Protein AF-A0A517RJS3-F1 (afdb_monomer)

Sequence (1041 aa):
MLLTLTANHTPATDLGYLLHKHPDRLQSFDLSFGKAHLFYPEVTEDRCTACLLLDVDPVGMVRGKGRKESFLLDQYVNDRPYVASSFMSVAITQVLRSALNGRCNHRPELVETPLPLTVEINVLPVRGGEEFVRAVFEPLGYTVGIQAYALDELFPEWGESPCYSVRLEATKTVSELLNHLYVLIPVFDNRKHYFVGSDELEKLLAKGAGWLVEHPLKEQISRRYLKFKPSLYRSALARLVEEVQTEDLETEETDEVLEEARQPLVQLARQYHCLPVAIVLNTPEKICQARNQGRPDRAFGPHVVRNQKSQLKRSLKHLRREGFRYVFEMKTSEDVKAAKVERVPLWNDRRAENGPFDIIGDIHGCGDELEALLAQLGYELKTDDEPDPLWGADYFTHPEGRKAVFLGDLVDRGPRSLDVVRIARNMVQQGTGLCVPGNHDMKLLRKLNGKNVNLKHGMAETVAEIDALPADIQQPFCQAMAEFLRGMISHYVLDKGKLVVAHAGMKSELQGRGSGKVREFALYGETTGETDEFGFPVRYNWAAEYRGDAHVVYGHTPVPDPQWLNRTVNIDTGCVFGGRLTALRYPEKQFVSVPASKVYCEYAKPLYTEAGSSAQSVQHQHDDLLDVQDVIGKRIVSTRLQTNITIREENATAALEVMSRFAANPKWLVYLPPTMSPPETSTEAGLLEHPAEAFSYFRSQGIPEVICEEKHMGSRAVIVVCRDQETARKRFGVMEEELGIVYTRTGRRFFNQESLESEFLERLRLALSAADFWNEFQTPWACFDCELMPWSSKAQALLQSQYAAVGAAGNAALPKVVHALAQATERLADDDRAQADDVLARYRSRQTTIEQFVTAYRQYCWPVESLNDLKLAPFHLLATEGRVHIDQNHLWHMQTLERICQQNPELLLATAYQRVNLTDAASTQAGIDWWTELTNQGGEGMVVKPLEWVQRSTQGLVQPAVKCRGKEYLRIIYGPDYDAAENLSRLRSRNVGRKRSLAQREFALGIEGLERFVNREPLRRVHECVFGVLALESEPVDPRL

Structure (mmCIF, N/CA/C/O backbone):
data_AF-A0A517RJS3-F1
#
_entry.id   AF-A0A517RJS3-F1
#
loop_
_atom_site.group_PDB
_atom_site.id
_atom_site.type_symbol
_atom_site.label_atom_id
_atom_site.label_alt_id
_atom_site.label_comp_id
_atom_site.label_asym_id
_atom_site.label_entity_id
_atom_site.label_seq_id
_atom_site.pdbx_PDB_ins_code
_atom_site.Cartn_x
_atom_site.Cartn_y
_atom_site.Cartn_z
_atom_site.occupancy
_atom_site.B_iso_or_equiv
_atom_site.auth_seq_id
_atom_site.auth_comp_id
_atom_site.auth_asym_id
_atom_site.auth_atom_id
_atom_site.pdbx_PDB_model_num
ATOM 1 N N . MET A 1 1 ? -27.158 3.479 32.012 1.00 91.94 1 MET A N 1
ATOM 2 C CA . MET A 1 1 ? -26.887 4.718 32.791 1.00 91.94 1 MET A CA 1
ATOM 3 C C . MET A 1 1 ? -27.872 4.808 33.948 1.00 91.94 1 MET A C 1
ATOM 5 O O . MET A 1 1 ? -29.017 4.430 33.733 1.00 91.94 1 MET A O 1
ATOM 9 N N . LEU A 1 2 ? -27.501 5.363 35.106 1.00 95.00 2 LEU A N 1
ATOM 10 C CA . LEU A 1 2 ? -28.443 5.653 36.201 1.00 95.00 2 LEU A CA 1
ATOM 11 C C . LEU A 1 2 ? -28.378 7.128 36.612 1.00 95.00 2 LEU A C 1
ATOM 13 O O . LEU A 1 2 ? -27.297 7.716 36.651 1.00 95.00 2 LEU A O 1
ATOM 17 N N . LEU A 1 3 ? -29.543 7.681 36.936 1.00 96.69 3 LEU A N 1
ATOM 18 C CA . LEU A 1 3 ? -29.736 8.930 37.665 1.00 96.69 3 LEU A CA 1
ATOM 19 C C . LEU A 1 3 ? -30.631 8.628 38.874 1.00 96.69 3 LEU A C 1
ATOM 21 O O . LEU A 1 3 ? -31.679 8.000 38.704 1.00 96.69 3 LEU A O 1
ATOM 25 N N . THR A 1 4 ? -30.258 9.076 40.069 1.00 97.06 4 THR A N 1
ATOM 26 C CA . THR A 1 4 ? -31.131 9.035 41.253 1.00 97.06 4 THR A CA 1
ATOM 27 C C . THR A 1 4 ? -31.614 10.439 41.613 1.00 97.06 4 THR A C 1
ATOM 29 O O . THR A 1 4 ? -30.939 11.433 41.343 1.00 97.06 4 THR A O 1
ATOM 32 N N . LEU A 1 5 ? -32.801 10.524 42.209 1.00 96.94 5 LEU A N 1
ATOM 33 C CA . LEU A 1 5 ? -33.351 11.733 42.813 1.00 96.94 5 LEU A CA 1
ATOM 34 C C . LEU A 1 5 ? -34.006 11.340 44.137 1.00 96.94 5 LEU A C 1
ATOM 36 O O . LEU A 1 5 ? -34.988 10.600 44.144 1.00 96.94 5 LEU A O 1
ATOM 40 N N . THR A 1 6 ? -33.467 11.842 45.241 1.00 97.06 6 THR A N 1
ATOM 41 C CA . THR A 1 6 ? -33.937 11.587 46.603 1.00 97.06 6 THR A CA 1
ATOM 42 C C . THR A 1 6 ? -34.517 12.862 47.199 1.00 97.06 6 THR A C 1
ATOM 44 O O . THR A 1 6 ? -33.883 13.917 47.156 1.00 97.06 6 THR A O 1
ATOM 47 N N . ALA A 1 7 ? -35.711 12.757 47.777 1.00 95.25 7 ALA A N 1
ATOM 48 C CA . ALA A 1 7 ? -36.295 13.782 48.631 1.00 95.25 7 ALA A CA 1
ATOM 49 C C . ALA A 1 7 ? -36.027 13.434 50.103 1.00 95.25 7 ALA A C 1
ATOM 51 O O . ALA A 1 7 ? -36.250 12.292 50.512 1.00 95.25 7 ALA A O 1
ATOM 52 N N . ASN A 1 8 ? -35.548 14.417 50.871 1.00 90.75 8 ASN A N 1
ATOM 53 C CA . ASN A 1 8 ? -35.205 14.291 52.293 1.00 90.75 8 ASN A CA 1
ATOM 54 C C . ASN A 1 8 ? -36.070 15.245 53.144 1.00 90.75 8 ASN A C 1
ATOM 56 O O . ASN A 1 8 ? -35.556 16.075 53.896 1.00 90.75 8 ASN A O 1
ATOM 60 N N . HIS A 1 9 ? -37.387 15.199 52.946 1.00 89.50 9 HIS A N 1
ATOM 61 C CA . HIS A 1 9 ? -38.387 15.976 53.687 1.00 89.50 9 HIS A CA 1
ATOM 62 C C . HIS A 1 9 ? -39.520 15.052 54.131 1.00 89.50 9 HIS A C 1
ATOM 64 O O . HIS A 1 9 ? -39.696 13.993 53.545 1.00 89.50 9 HIS A O 1
ATOM 70 N N . THR A 1 10 ? -40.328 15.463 55.103 1.00 88.44 10 THR A N 1
ATOM 71 C CA . THR A 1 10 ? -41.462 14.658 55.583 1.00 88.44 10 THR A CA 1
ATOM 72 C C . THR A 1 10 ? -42.786 15.242 55.053 1.00 88.44 10 THR A C 1
ATOM 74 O O . THR A 1 10 ? -43.033 16.428 55.294 1.00 88.44 10 THR A O 1
ATOM 77 N N . PRO A 1 11 ? -43.658 14.484 54.350 1.00 90.88 11 PRO A N 1
ATOM 78 C CA . PRO A 1 11 ? -43.496 13.100 53.904 1.00 90.88 11 PRO A CA 1
ATOM 79 C C . PRO A 1 11 ? -42.773 13.003 52.545 1.00 90.88 11 PRO A C 1
ATOM 81 O O . PRO A 1 11 ? -43.241 13.531 51.533 1.00 90.88 11 PRO A O 1
ATOM 84 N N . ALA A 1 12 ? -41.670 12.257 52.473 1.00 92.62 12 ALA A N 1
ATOM 85 C CA . ALA A 1 12 ? -40.816 12.198 51.281 1.00 92.62 12 ALA A CA 1
ATOM 86 C C . ALA A 1 12 ? -41.513 11.562 50.067 1.00 92.62 12 ALA A C 1
ATOM 88 O O . ALA A 1 12 ? -41.156 11.824 48.915 1.00 92.62 12 ALA A O 1
ATOM 89 N N . THR A 1 13 ? -42.539 10.746 50.321 1.00 91.88 13 THR A N 1
ATOM 90 C CA . THR A 1 13 ? -43.401 10.104 49.316 1.00 91.88 13 THR A CA 1
ATOM 91 C C . THR A 1 13 ? -44.106 11.102 48.388 1.00 91.88 13 THR A C 1
ATOM 93 O O . THR A 1 13 ? -44.485 10.736 47.272 1.00 91.88 13 THR A O 1
ATOM 96 N N . ASP A 1 14 ? -44.181 12.381 48.774 1.00 92.44 14 ASP A N 1
ATOM 97 C CA . ASP A 1 14 ? -44.576 13.510 47.923 1.00 92.44 14 ASP A CA 1
ATOM 98 C C . ASP A 1 14 ? -43.808 13.577 46.586 1.00 92.44 14 ASP A C 1
ATOM 100 O O . ASP A 1 14 ? -44.361 14.008 45.566 1.00 92.44 14 ASP A O 1
ATOM 104 N N . LEU A 1 15 ? -42.571 13.066 46.542 1.00 93.62 15 LEU A N 1
ATOM 105 C CA . LEU A 1 15 ? -41.778 12.930 45.317 1.00 93.62 15 LEU A CA 1
ATOM 106 C C . LEU A 1 15 ? -42.494 12.102 44.229 1.00 93.62 15 LEU A C 1
ATOM 108 O O . LEU A 1 15 ? -42.368 12.407 43.042 1.00 93.62 15 LEU A O 1
ATOM 112 N N . GLY A 1 16 ? -43.280 11.085 44.603 1.00 92.12 16 GLY A N 1
ATOM 113 C CA . GLY A 1 16 ? -44.069 10.281 43.659 1.00 92.12 16 GLY A CA 1
ATOM 114 C C . GLY A 1 16 ? -45.135 11.101 42.925 1.00 92.12 16 GLY A C 1
ATOM 115 O O . GLY A 1 16 ? -45.277 11.013 41.700 1.00 92.12 16 GLY A O 1
ATOM 116 N N . TYR A 1 17 ? -45.828 11.982 43.654 1.00 91.69 17 TYR A N 1
ATOM 117 C CA . TYR A 1 17 ? -46.811 12.899 43.076 1.00 91.69 17 TYR A CA 1
ATOM 118 C C . TYR A 1 17 ? -46.143 13.929 42.158 1.00 91.69 17 TYR A C 1
ATOM 120 O O . TYR A 1 17 ? -46.601 14.126 41.031 1.00 91.69 17 TYR A O 1
ATOM 128 N N . LEU A 1 18 ? -45.024 14.523 42.587 1.00 92.44 18 LEU A N 1
ATOM 129 C CA . LEU A 1 18 ? -44.281 15.511 41.795 1.00 92.44 18 LEU A CA 1
ATOM 130 C C . LEU A 1 18 ? -43.731 14.942 40.478 1.00 92.44 18 LEU A C 1
ATOM 132 O O . LEU A 1 18 ? -43.783 15.620 39.451 1.00 92.44 18 LEU A O 1
ATOM 136 N N . LEU A 1 19 ? -43.259 13.691 40.466 1.00 93.50 19 LEU A N 1
ATOM 137 C CA . LEU A 1 19 ? -42.769 13.026 39.250 1.00 93.50 19 LEU A CA 1
ATOM 138 C C . LEU A 1 19 ? -43.894 12.454 38.359 1.00 93.50 19 LEU A C 1
ATOM 140 O O . LEU A 1 19 ? -43.638 12.115 37.195 1.00 93.50 19 LEU A O 1
ATOM 144 N N . HIS A 1 20 ? -45.133 12.380 38.869 1.00 92.19 20 HIS A N 1
ATOM 145 C CA . HIS A 1 20 ? -46.278 11.647 38.294 1.00 92.19 20 HIS A CA 1
ATOM 146 C C . HIS A 1 20 ? -45.945 10.166 38.095 1.00 92.19 20 HIS A C 1
ATOM 148 O O . HIS A 1 20 ? -46.036 9.654 36.974 1.00 92.19 20 HIS A O 1
ATOM 154 N N . LYS A 1 21 ? -45.447 9.514 39.152 1.00 93.31 21 LYS A N 1
ATOM 155 C CA . LYS A 1 21 ? -44.949 8.130 39.140 1.00 93.31 21 LYS A CA 1
ATOM 156 C C . LYS A 1 21 ? -45.296 7.466 40.467 1.00 93.31 21 LYS A C 1
ATOM 158 O O . LYS A 1 21 ? -44.928 7.963 41.525 1.00 93.31 21 LYS A O 1
ATOM 163 N N . HIS A 1 22 ? -46.007 6.343 40.409 1.00 91.12 22 HIS A N 1
ATOM 164 C CA . HIS A 1 22 ? -46.349 5.597 41.618 1.00 91.12 22 HIS A CA 1
ATOM 165 C C . HIS A 1 22 ? -45.087 4.940 42.209 1.00 91.12 22 HIS A C 1
ATOM 167 O O . HIS A 1 22 ? -44.369 4.298 41.437 1.00 91.12 22 HIS A O 1
ATOM 173 N N . PRO A 1 23 ? -44.808 5.057 43.524 1.00 92.00 23 PRO A N 1
ATOM 174 C CA . PRO A 1 23 ? -43.629 4.438 44.128 1.00 92.00 23 PRO A CA 1
ATOM 175 C C . PRO A 1 23 ? -43.606 2.915 43.968 1.00 92.00 23 PRO A C 1
ATOM 177 O O . PRO A 1 23 ? -42.572 2.333 43.650 1.00 92.00 23 PRO A O 1
ATOM 180 N N . ASP A 1 24 ? -44.755 2.262 44.126 1.00 91.00 24 ASP A N 1
ATOM 181 C CA . ASP A 1 24 ? -44.877 0.793 44.146 1.00 91.00 24 ASP A CA 1
ATOM 182 C C . ASP A 1 24 ? -44.953 0.154 42.752 1.00 91.00 24 ASP A C 1
ATOM 184 O O . ASP A 1 24 ? -45.561 -0.899 42.591 1.00 91.00 24 ASP A O 1
ATOM 188 N N . ARG A 1 25 ? -44.385 0.810 41.730 1.00 92.44 25 ARG A N 1
ATOM 189 C CA . ARG A 1 25 ? -44.420 0.342 40.338 1.00 92.44 25 ARG A CA 1
ATOM 190 C C . ARG A 1 25 ? -43.110 0.574 39.594 1.00 92.44 25 ARG A C 1
ATOM 192 O O . ARG A 1 25 ? -42.531 1.660 39.690 1.00 92.44 25 ARG A O 1
ATOM 199 N N . LEU A 1 26 ? -42.704 -0.394 38.775 1.00 93.81 26 LEU A N 1
ATOM 200 C CA . LEU A 1 26 ? -41.637 -0.250 37.791 1.00 93.81 26 LEU A CA 1
ATOM 201 C C . LEU A 1 26 ? -42.246 0.170 36.452 1.00 93.81 26 LEU A C 1
ATOM 203 O O . LEU A 1 26 ? -42.963 -0.565 35.783 1.00 93.81 26 LEU A O 1
ATOM 207 N N . GLN A 1 27 ? -41.945 1.392 36.032 1.00 94.38 27 GLN A N 1
ATOM 208 C CA . GLN A 1 27 ? -42.547 2.000 34.851 1.00 94.38 27 GLN A CA 1
ATOM 209 C C . GLN A 1 27 ? -41.526 2.051 33.715 1.00 94.38 27 GLN A C 1
ATOM 211 O O . GLN A 1 27 ? -40.498 2.720 33.821 1.00 94.38 27 GLN A O 1
ATOM 216 N N . SER A 1 28 ? -41.815 1.330 32.632 1.00 94.81 28 SER A N 1
ATOM 217 C CA . SER A 1 28 ? -40.938 1.204 31.463 1.00 94.81 28 SER A CA 1
ATOM 218 C C . SER A 1 28 ? -41.443 2.042 30.286 1.00 94.81 28 SER A C 1
ATOM 220 O O . SER A 1 28 ? -42.632 2.029 29.977 1.00 94.81 28 SER A O 1
ATOM 222 N N . PHE A 1 29 ? -40.530 2.734 29.606 1.00 94.75 29 PHE A N 1
ATOM 223 C CA . PHE A 1 29 ? -40.811 3.644 28.495 1.00 94.75 29 PHE A CA 1
ATOM 224 C C . PHE A 1 29 ? -39.851 3.366 27.333 1.00 94.75 29 PHE A C 1
ATOM 226 O O . PHE A 1 29 ? -38.634 3.382 27.520 1.00 94.75 29 PHE A O 1
ATOM 233 N N . ASP A 1 30 ? -40.381 3.133 26.133 1.00 92.06 30 ASP A N 1
ATOM 234 C CA . ASP A 1 30 ? -39.568 2.930 24.930 1.00 92.06 30 ASP A CA 1
ATOM 235 C C . ASP A 1 30 ? -39.005 4.259 24.403 1.00 92.06 30 ASP A C 1
ATOM 237 O O . ASP A 1 30 ? -39.716 5.261 24.306 1.00 92.06 30 ASP A O 1
ATOM 241 N N . LEU A 1 31 ? -37.720 4.260 24.042 1.00 88.50 31 LEU A N 1
ATOM 242 C CA . LEU A 1 31 ? -36.976 5.405 23.516 1.00 88.50 31 LEU A CA 1
ATOM 243 C C . LEU A 1 31 ? -36.395 5.059 22.135 1.00 88.50 31 LEU A C 1
ATOM 245 O O . LEU A 1 31 ? -36.226 3.895 21.781 1.00 88.50 31 LEU A O 1
ATOM 249 N N . SER A 1 32 ? -35.987 6.062 21.354 1.00 82.25 32 SER A N 1
ATOM 250 C CA . SER A 1 32 ? -35.392 5.852 20.018 1.00 82.25 32 SER A CA 1
ATOM 251 C C . SER A 1 32 ? -33.996 5.196 20.015 1.00 82.25 32 SER A C 1
ATOM 253 O O . SER A 1 32 ? -33.394 5.047 18.953 1.00 82.25 32 SER A O 1
ATOM 255 N N . PHE A 1 33 ? -33.473 4.831 21.188 1.00 83.12 33 PHE A N 1
ATOM 256 C CA . PHE A 1 33 ? -32.130 4.284 21.413 1.00 83.12 33 PHE A CA 1
ATOM 257 C C . PHE A 1 33 ? -32.094 3.174 22.487 1.00 83.12 33 PHE A C 1
ATOM 259 O O . PHE A 1 33 ? -31.015 2.781 22.924 1.00 83.12 33 PHE A O 1
ATOM 266 N N . GLY A 1 34 ? -33.251 2.683 22.948 1.00 89.94 34 GLY A N 1
ATOM 267 C CA . GLY A 1 34 ? -33.341 1.727 24.056 1.00 89.94 34 GLY A CA 1
ATOM 268 C C . GLY A 1 34 ? -34.610 1.927 24.884 1.00 89.94 34 GLY A C 1
ATOM 269 O O . GLY A 1 34 ? -35.640 2.329 24.345 1.00 89.94 34 GLY A O 1
ATOM 270 N N . LYS A 1 35 ? -34.540 1.691 26.196 1.00 93.44 35 LYS A N 1
ATOM 271 C CA . LYS A 1 35 ? -35.645 1.918 27.141 1.00 93.44 35 LYS A CA 1
ATOM 272 C C . LYS A 1 35 ? -35.203 2.770 28.330 1.00 93.44 35 LYS A C 1
ATOM 274 O O . LYS A 1 35 ? -34.034 2.774 28.710 1.00 93.44 35 LYS A O 1
ATOM 279 N N . ALA A 1 36 ? -36.153 3.473 28.938 1.00 95.69 36 ALA A N 1
ATOM 280 C CA . ALA A 1 36 ? -36.013 3.997 30.291 1.00 95.69 36 ALA A CA 1
ATOM 281 C C . ALA A 1 36 ? -36.911 3.213 31.248 1.00 95.69 36 ALA A C 1
ATOM 283 O O . ALA A 1 36 ? -38.102 3.052 30.992 1.00 95.69 36 ALA A O 1
ATOM 284 N N . HIS A 1 37 ? -36.344 2.780 32.367 1.00 96.50 37 HIS A N 1
ATOM 285 C CA . HIS A 1 37 ? -37.056 2.198 33.495 1.00 96.50 37 HIS A CA 1
ATOM 286 C C . HIS A 1 37 ? -37.030 3.199 34.647 1.00 96.50 37 HIS A C 1
ATOM 288 O O . HIS A 1 37 ? -35.986 3.788 34.937 1.00 96.50 37 HIS A O 1
ATOM 294 N N . LEU A 1 38 ? -38.168 3.392 35.307 1.00 96.75 38 LEU A N 1
ATOM 295 C CA . LEU A 1 38 ? -38.254 4.209 36.506 1.00 96.75 38 LEU A CA 1
ATOM 296 C C . LEU A 1 38 ? -38.929 3.443 37.640 1.00 96.75 38 LEU A C 1
ATOM 298 O O . LEU A 1 38 ? -40.021 2.904 37.474 1.00 96.75 38 LEU A O 1
ATOM 302 N N . PHE A 1 39 ? -38.246 3.399 38.777 1.00 96.62 39 PHE A N 1
ATOM 303 C CA . PHE A 1 39 ? -38.587 2.608 39.955 1.00 96.62 39 PHE A CA 1
ATOM 304 C C . PHE A 1 39 ? -38.065 3.307 41.218 1.00 96.62 39 PHE A C 1
ATOM 306 O O . PHE A 1 39 ? -37.307 4.275 41.131 1.00 96.62 39 PHE A O 1
ATOM 313 N N . TYR A 1 40 ? -38.452 2.807 42.391 1.00 96.94 40 TYR A N 1
ATOM 314 C CA . TYR A 1 40 ? -38.080 3.387 43.683 1.00 96.94 40 TYR A CA 1
ATOM 315 C C . TYR A 1 40 ? -37.425 2.317 44.576 1.00 96.94 40 TYR A C 1
ATOM 317 O O . TYR A 1 40 ? -38.151 1.446 45.072 1.00 96.94 40 TYR A O 1
ATOM 325 N N . PRO A 1 41 ? -36.090 2.336 44.783 1.00 95.06 41 PRO A N 1
ATOM 326 C CA . PRO A 1 41 ? -35.417 1.415 45.706 1.00 95.06 41 PRO A CA 1
ATOM 327 C C . PRO A 1 41 ? -35.756 1.681 47.177 1.00 95.06 41 PRO A C 1
ATOM 329 O O . PRO A 1 41 ? -35.740 0.765 47.988 1.00 95.06 41 PRO A O 1
ATOM 332 N N . GLU A 1 42 ? -36.077 2.927 47.529 1.00 95.00 42 GLU A N 1
ATOM 333 C CA . GLU A 1 42 ? -36.223 3.373 48.913 1.00 95.00 42 GLU A CA 1
ATOM 334 C C . GLU A 1 42 ? -37.451 4.278 49.036 1.00 95.00 42 GLU A C 1
ATOM 336 O O . GLU A 1 42 ? -37.560 5.298 48.351 1.00 95.00 42 GLU A O 1
ATOM 341 N N . VAL A 1 43 ? -38.392 3.888 49.897 1.00 94.69 43 VAL A N 1
ATOM 342 C CA . VAL A 1 43 ? -39.649 4.606 50.136 1.00 94.69 43 VAL A CA 1
ATOM 343 C C . VAL A 1 43 ? -39.956 4.540 51.630 1.00 94.69 43 VAL A C 1
ATOM 345 O O . VAL A 1 43 ? -40.400 3.512 52.134 1.00 94.69 43 VAL A O 1
ATOM 348 N N . THR A 1 44 ? -39.689 5.634 52.337 1.00 93.62 44 THR A N 1
ATOM 349 C CA . THR A 1 44 ? -39.983 5.819 53.765 1.00 93.62 44 THR A CA 1
ATOM 350 C C . THR A 1 44 ? -40.655 7.179 53.990 1.00 93.62 44 THR A C 1
ATOM 352 O O . THR A 1 44 ? -40.808 7.961 53.049 1.00 93.62 44 THR A O 1
ATOM 355 N N . GLU A 1 45 ? -41.072 7.465 55.224 1.00 91.75 45 GLU A N 1
ATOM 356 C CA . GLU A 1 45 ? -41.726 8.730 55.581 1.00 91.75 45 GLU A CA 1
ATOM 357 C C . GLU A 1 45 ? -40.774 9.938 55.481 1.00 91.75 45 GLU A C 1
ATOM 359 O O . GLU A 1 45 ? -41.165 10.962 54.928 1.00 91.75 45 GLU A O 1
ATOM 364 N N . ASP A 1 46 ? -39.511 9.798 55.895 1.00 92.69 46 ASP A N 1
ATOM 365 C CA . ASP A 1 46 ? -38.521 10.892 55.877 1.00 92.69 46 ASP A CA 1
ATOM 366 C C . ASP A 1 46 ? -37.605 10.895 54.641 1.00 92.69 46 ASP A C 1
ATOM 368 O O . ASP A 1 46 ? -36.913 11.881 54.374 1.00 92.69 46 ASP A O 1
ATOM 372 N N . ARG A 1 47 ? -37.572 9.792 53.879 1.00 95.25 47 ARG A N 1
ATOM 373 C CA . ARG A 1 47 ? -36.702 9.651 52.703 1.00 95.25 47 ARG A CA 1
ATOM 374 C C . ARG A 1 47 ? -37.307 8.779 51.604 1.00 95.25 47 ARG A C 1
ATOM 376 O O . ARG A 1 47 ? -37.701 7.636 51.836 1.00 95.25 47 ARG A O 1
ATOM 383 N N . CYS A 1 48 ? -37.330 9.305 50.382 1.00 96.50 48 CYS A N 1
ATOM 384 C CA . CYS A 1 48 ? -37.852 8.627 49.196 1.00 96.50 48 CYS A CA 1
ATOM 385 C C . CYS A 1 48 ? -36.912 8.854 48.010 1.00 96.50 48 CYS A C 1
ATOM 387 O O . CYS A 1 48 ? -36.629 10.000 47.661 1.00 96.50 48 CYS A O 1
ATOM 389 N N . THR A 1 49 ? -36.450 7.770 47.384 1.00 97.19 49 THR A N 1
ATOM 390 C CA . THR A 1 49 ? -35.502 7.790 46.262 1.00 97.19 49 THR A CA 1
ATOM 391 C C . THR A 1 49 ? -36.170 7.249 45.002 1.00 97.19 49 THR A C 1
ATOM 393 O O . THR A 1 49 ? -36.613 6.103 44.977 1.00 97.19 49 THR A O 1
ATOM 396 N N . ALA A 1 50 ? -36.199 8.057 43.943 1.00 97.19 50 ALA A N 1
ATOM 397 C CA . ALA A 1 50 ? -36.586 7.662 42.593 1.00 97.19 50 ALA A CA 1
ATOM 398 C C . ALA A 1 50 ? -35.338 7.401 41.734 1.00 97.19 50 ALA A C 1
ATOM 400 O O . ALA A 1 50 ? -34.396 8.194 41.734 1.00 97.19 50 ALA A O 1
ATOM 401 N N . CYS A 1 51 ? -35.347 6.326 40.950 1.00 97.12 51 CYS A N 1
ATOM 402 C CA . CYS A 1 51 ? -34.288 5.979 40.005 1.00 97.12 51 CYS A CA 1
ATOM 403 C C . CYS A 1 51 ? -34.784 6.102 38.562 1.00 97.12 51 CYS A C 1
ATOM 405 O O . CYS A 1 51 ? -35.817 5.534 38.221 1.00 97.12 51 CYS A O 1
ATOM 407 N N . LEU A 1 52 ? -34.021 6.780 37.702 1.00 96.88 52 LEU A N 1
ATOM 408 C CA . LEU A 1 52 ? -34.187 6.782 36.248 1.00 96.88 52 LEU A CA 1
ATOM 409 C C . LEU A 1 52 ? -33.021 6.010 35.613 1.00 96.88 52 LEU A C 1
ATOM 411 O O . LEU A 1 52 ? -31.895 6.504 35.517 1.00 96.88 52 LEU A O 1
ATOM 415 N N . LEU A 1 53 ? -33.303 4.778 35.194 1.00 96.62 53 LEU A N 1
ATOM 416 C CA . LEU A 1 53 ? -32.366 3.852 34.563 1.00 96.62 53 LEU A CA 1
ATOM 417 C C . LEU A 1 53 ? -32.564 3.871 33.046 1.00 96.62 53 LEU A C 1
ATOM 419 O O . LEU A 1 53 ? -33.666 3.629 32.564 1.00 96.62 53 LEU A O 1
ATOM 423 N N . LEU A 1 54 ? -31.500 4.133 32.290 1.00 94.06 54 LEU A N 1
ATOM 424 C CA . LEU A 1 54 ? -31.492 4.032 30.828 1.00 94.06 54 LEU A CA 1
ATOM 425 C C . LEU A 1 54 ? -30.764 2.752 30.412 1.00 94.06 54 LEU A C 1
ATOM 427 O O . LEU A 1 54 ? -29.550 2.639 30.630 1.00 94.06 54 LEU A O 1
ATOM 431 N N . ASP A 1 55 ? -31.505 1.848 29.772 1.00 91.38 55 ASP A N 1
ATOM 432 C CA . ASP A 1 55 ? -30.995 0.651 29.103 1.00 91.38 55 ASP A CA 1
ATOM 433 C C . ASP A 1 55 ? -30.869 0.944 27.604 1.00 91.38 55 ASP A C 1
ATOM 435 O O . ASP A 1 55 ? -31.862 1.040 26.882 1.00 91.38 55 ASP A O 1
ATOM 439 N N . VAL A 1 56 ? -29.640 1.202 27.156 1.00 88.44 56 VAL A N 1
ATOM 440 C CA . VAL A 1 56 ? -29.328 1.616 25.779 1.00 88.44 56 VAL A CA 1
ATOM 441 C C . VAL A 1 56 ? -28.961 0.400 24.937 1.00 88.44 56 VAL A C 1
ATOM 443 O O . VAL A 1 56 ? -28.150 -0.421 25.370 1.00 88.44 56 VAL A O 1
ATOM 446 N N . ASP A 1 57 ? -29.498 0.341 23.716 1.00 83.94 57 ASP A N 1
ATOM 447 C CA . ASP A 1 57 ? -29.205 -0.682 22.707 1.00 83.94 57 ASP A CA 1
ATOM 448 C C . ASP A 1 57 ? -28.170 -0.160 21.683 1.00 83.94 57 ASP A C 1
ATOM 450 O O . ASP A 1 57 ? -28.548 0.455 20.675 1.00 83.94 57 ASP A O 1
ATOM 454 N N . PRO A 1 58 ? -26.856 -0.385 21.896 1.00 78.00 58 PRO A N 1
ATOM 455 C CA . PRO A 1 58 ? -25.825 0.101 20.980 1.00 78.00 58 PRO A CA 1
ATOM 456 C C . PRO A 1 58 ? -25.919 -0.557 19.594 1.00 78.00 58 PRO A C 1
ATOM 458 O O . PRO A 1 58 ? -25.712 0.111 18.581 1.00 78.00 58 PRO A O 1
ATOM 461 N N . VAL A 1 59 ? -26.289 -1.840 19.513 1.00 77.44 59 VAL A N 1
ATOM 462 C CA . VAL A 1 59 ? -26.384 -2.571 18.236 1.00 77.44 59 VAL A CA 1
ATOM 463 C C . VAL A 1 59 ? -27.570 -2.070 17.402 1.00 77.44 59 VAL A C 1
ATOM 465 O O . VAL A 1 59 ? -27.456 -1.942 16.180 1.00 77.44 59 VAL A O 1
ATOM 468 N N . GLY A 1 60 ? -28.690 -1.734 18.047 1.00 72.56 60 GLY A N 1
ATOM 469 C CA . GLY A 1 60 ? -29.844 -1.099 17.410 1.00 72.56 60 GLY A CA 1
ATOM 470 C C . GLY A 1 60 ? -29.541 0.313 16.917 1.00 72.56 60 GLY A C 1
ATOM 471 O O . GLY A 1 60 ? -29.863 0.635 15.772 1.00 72.56 60 GLY A O 1
ATOM 472 N N . MET A 1 61 ? -28.850 1.128 17.725 1.00 71.75 61 MET A N 1
ATOM 473 C CA . MET A 1 61 ? -28.443 2.487 17.345 1.00 71.75 61 MET A CA 1
ATOM 474 C C . MET A 1 61 ? -27.641 2.524 16.036 1.00 71.75 61 MET A C 1
ATOM 476 O O . MET A 1 61 ? -27.941 3.338 15.163 1.00 71.75 61 MET A O 1
ATOM 480 N N . VAL A 1 62 ? -26.654 1.636 15.863 1.00 68.19 62 VAL A N 1
ATOM 481 C CA . VAL A 1 62 ? -25.807 1.613 14.650 1.00 68.19 62 VAL A CA 1
ATOM 482 C C . VAL A 1 62 ? -26.563 1.101 13.416 1.00 68.19 62 VAL A C 1
ATOM 484 O O . VAL A 1 62 ? -26.220 1.436 12.283 1.00 68.19 62 VAL A O 1
ATOM 487 N N . ARG A 1 63 ? -27.632 0.319 13.610 1.00 65.56 63 ARG A N 1
ATOM 488 C CA . ARG A 1 63 ? -28.466 -0.237 12.529 1.00 65.56 63 ARG A CA 1
ATOM 489 C C . ARG A 1 63 ? -29.686 0.622 12.165 1.00 65.56 63 ARG A C 1
ATOM 491 O O . ARG A 1 63 ? -30.441 0.251 11.265 1.00 65.56 63 ARG A O 1
ATOM 498 N N . GLY A 1 64 ? -29.886 1.758 12.834 1.00 53.62 64 GLY A N 1
ATOM 499 C CA . GLY A 1 64 ? -31.022 2.656 12.619 1.00 53.62 64 GLY A CA 1
ATOM 500 C C . GLY A 1 64 ? -31.021 3.394 11.269 1.00 53.62 64 GLY A C 1
ATOM 501 O O . GLY A 1 64 ? -29.994 3.583 10.616 1.00 53.62 64 GLY A O 1
ATOM 502 N N . LYS A 1 65 ? -32.200 3.877 10.847 1.00 37.03 65 LYS A N 1
ATOM 503 C CA . LYS A 1 65 ? -32.364 4.699 9.632 1.00 37.03 65 LYS A CA 1
ATOM 504 C C . LYS A 1 65 ? -31.873 6.140 9.853 1.00 37.03 65 LYS A C 1
ATOM 506 O O . LYS A 1 65 ? -32.678 7.044 10.052 1.00 37.03 65 LYS A O 1
ATOM 511 N N . GLY A 1 66 ? -30.559 6.358 9.789 1.00 41.47 66 GLY A N 1
ATOM 512 C CA . GLY A 1 66 ? -29.969 7.694 9.946 1.00 41.47 66 GLY A CA 1
ATOM 513 C C . GLY A 1 66 ? -28.471 7.764 9.646 1.00 41.47 66 GLY A C 1
ATOM 514 O O . GLY A 1 66 ? -27.689 8.099 10.531 1.00 41.47 66 GLY A O 1
ATOM 515 N N . ARG A 1 67 ? -28.044 7.439 8.415 1.00 40.00 67 ARG A N 1
ATOM 516 C CA . ARG A 1 67 ? -26.614 7.455 8.057 1.00 40.00 67 ARG A CA 1
ATOM 517 C C . ARG A 1 67 ? -26.001 8.859 8.153 1.00 40.00 67 ARG A C 1
ATOM 519 O O . ARG A 1 67 ? -26.354 9.756 7.392 1.00 40.00 67 ARG A O 1
ATOM 526 N N . LYS A 1 68 ? -24.937 8.969 8.947 1.00 34.69 68 LYS A N 1
ATOM 527 C CA . LYS A 1 68 ? -23.672 9.510 8.439 1.00 34.69 68 LYS A CA 1
ATOM 528 C C . LYS A 1 68 ? -22.638 8.398 8.471 1.00 34.69 68 LYS A C 1
ATOM 530 O O . LYS A 1 68 ? -22.520 7.703 9.474 1.00 34.69 68 LYS A O 1
ATOM 535 N N . GLU A 1 69 ? -21.915 8.229 7.375 1.00 37.72 69 GLU A N 1
ATOM 536 C CA . GLU A 1 69 ? -20.850 7.237 7.283 1.00 37.72 69 GLU A CA 1
ATOM 537 C C . GLU A 1 69 ? -19.624 7.781 8.025 1.00 37.72 69 GLU A C 1
ATOM 539 O O . GLU A 1 69 ? -19.054 8.805 7.656 1.00 37.72 69 GLU A O 1
ATOM 544 N N . SER A 1 70 ? -19.287 7.126 9.135 1.00 32.47 70 SER A N 1
ATOM 545 C CA . SER A 1 70 ? -18.102 7.375 9.954 1.00 32.47 70 SER A CA 1
ATOM 546 C C . SER A 1 70 ? -17.433 6.028 10.209 1.00 32.47 70 SER A C 1
ATOM 548 O O . SER A 1 70 ? -18.118 5.038 10.464 1.00 32.47 70 SER A O 1
ATOM 550 N N . PHE A 1 71 ? -16.110 5.975 10.106 1.00 39.56 71 PHE A N 1
ATOM 551 C CA . PHE A 1 71 ? -15.339 4.739 9.891 1.00 39.56 71 PHE A CA 1
ATOM 552 C C . PHE A 1 71 ? -15.066 3.918 11.171 1.00 39.56 71 PHE A C 1
ATOM 554 O O . PHE A 1 71 ? -14.245 3.007 11.173 1.00 39.56 71 PHE A O 1
ATOM 561 N N . LEU A 1 72 ? -15.659 4.295 12.303 1.00 54.41 72 LEU A N 1
ATOM 562 C CA . LEU A 1 72 ? -15.035 4.076 13.607 1.00 54.41 72 LEU A CA 1
ATOM 563 C C . LEU A 1 72 ? -15.639 2.923 14.419 1.00 54.41 72 LEU A C 1
ATOM 565 O O . LEU A 1 72 ? -16.855 2.768 14.536 1.00 54.41 72 LEU A O 1
ATOM 569 N N . LEU A 1 73 ? -14.742 2.176 15.074 1.00 52.97 73 LEU A N 1
ATOM 570 C CA . LEU A 1 73 ? -15.045 1.166 16.096 1.00 52.97 73 LEU A CA 1
ATOM 571 C C . LEU A 1 73 ? -15.849 1.749 17.279 1.00 52.97 73 LEU A C 1
ATOM 573 O O . LEU A 1 73 ? -16.579 1.019 17.951 1.00 52.97 73 LEU A O 1
ATOM 577 N N . ASP A 1 74 ? -15.769 3.072 17.485 1.00 55.50 74 ASP A N 1
ATOM 578 C CA . ASP A 1 74 ? -16.512 3.853 18.490 1.00 55.50 74 ASP A CA 1
ATOM 579 C C . ASP A 1 74 ? -18.042 3.705 18.401 1.00 55.50 74 ASP A C 1
ATOM 581 O O . ASP A 1 74 ? -18.759 4.097 19.317 1.00 55.50 74 ASP A O 1
ATOM 585 N N . GLN A 1 75 ? -18.562 3.126 17.320 1.00 65.81 75 GLN A N 1
ATOM 586 C CA . GLN A 1 75 ? -19.979 2.813 17.158 1.00 65.81 75 GLN A CA 1
ATOM 587 C C . GLN A 1 75 ? -20.418 1.573 17.946 1.00 65.81 75 GLN A C 1
ATOM 589 O O . GLN A 1 75 ? -21.544 1.548 18.438 1.00 65.81 75 GLN A O 1
ATOM 594 N N . TYR A 1 76 ? -19.536 0.584 18.117 1.00 69.88 76 TYR A N 1
ATOM 595 C CA . TYR A 1 76 ? -19.843 -0.684 18.794 1.00 69.88 76 TYR A CA 1
ATOM 596 C C . TYR A 1 76 ? -19.194 -0.785 20.177 1.00 69.88 76 TYR A C 1
ATOM 598 O O . TYR A 1 76 ? -19.825 -1.255 21.119 1.00 69.88 76 TYR A O 1
ATOM 606 N N . VAL A 1 77 ? -17.962 -0.289 20.314 1.00 80.88 77 VAL A N 1
ATOM 607 C CA . VAL A 1 77 ? -17.201 -0.300 21.569 1.00 80.88 77 VAL A CA 1
ATOM 608 C C . VAL A 1 77 ? -17.153 1.130 22.099 1.00 80.88 77 VAL A C 1
ATOM 610 O O . VAL A 1 77 ? -16.317 1.926 21.671 1.00 80.88 77 VAL A O 1
ATOM 613 N N . ASN A 1 78 ? -18.102 1.495 22.963 1.00 83.69 78 ASN A N 1
ATOM 614 C CA . ASN A 1 78 ? -18.183 2.833 23.553 1.00 83.69 78 ASN A CA 1
ATOM 615 C C . ASN A 1 78 ? -18.830 2.851 24.943 1.00 83.69 78 ASN A C 1
ATOM 617 O O . ASN A 1 78 ? -19.593 1.971 25.328 1.00 83.69 78 ASN A O 1
ATOM 621 N N . ASP A 1 79 ? -18.487 3.910 25.668 1.00 84.38 79 ASP A N 1
ATOM 622 C CA . ASP A 1 79 ? -18.874 4.271 27.032 1.00 84.38 79 ASP A CA 1
ATOM 623 C C . ASP A 1 79 ? -20.381 4.559 27.203 1.00 84.38 79 ASP A C 1
ATOM 625 O O . ASP A 1 79 ? -20.926 4.458 28.306 1.00 84.38 79 ASP A O 1
ATOM 629 N N . ARG A 1 80 ? -21.074 4.902 26.109 1.00 84.94 80 ARG A N 1
ATOM 630 C CA . ARG A 1 80 ? -22.437 5.465 26.108 1.00 84.94 80 ARG A CA 1
ATOM 631 C C . ARG A 1 80 ? -23.500 4.652 26.856 1.00 84.94 80 ARG A C 1
ATOM 633 O O . ARG A 1 80 ? -24.333 5.305 27.475 1.00 84.94 80 ARG A O 1
ATOM 640 N N . PRO A 1 81 ? -23.545 3.302 26.853 1.00 87.69 81 PRO A N 1
ATOM 641 C CA . PRO A 1 81 ? -24.560 2.567 27.620 1.00 87.69 81 PRO A CA 1
ATOM 642 C C . PRO A 1 81 ? -24.466 2.812 29.134 1.00 87.69 81 PRO A C 1
ATOM 644 O O . PRO A 1 81 ? -25.470 2.755 29.854 1.00 87.69 81 PRO A O 1
ATOM 647 N N . TYR A 1 82 ? -23.263 3.125 29.614 1.00 91.12 82 TYR A N 1
ATOM 648 C CA . TYR A 1 82 ? -22.940 3.272 31.026 1.00 91.12 82 TYR A CA 1
ATOM 649 C C . TYR A 1 82 ? -23.005 4.747 31.457 1.00 91.12 82 TYR A C 1
ATOM 651 O O . TYR A 1 82 ? -23.695 5.059 32.432 1.00 91.12 82 TYR A O 1
ATOM 659 N N . VAL A 1 83 ? -22.396 5.658 30.683 1.00 90.31 83 VAL A N 1
ATOM 660 C CA . VAL A 1 83 ? -22.237 7.082 31.041 1.00 90.31 83 VAL A CA 1
ATOM 661 C C . VAL A 1 83 ? -23.488 7.944 30.806 1.00 90.31 83 VAL A C 1
ATOM 663 O O . VAL A 1 83 ? -24.112 7.923 29.741 1.00 90.31 83 VAL A O 1
ATOM 666 N N . ALA A 1 84 ? -23.824 8.777 31.792 1.00 89.25 84 ALA A N 1
ATOM 667 C CA . ALA A 1 84 ? -24.868 9.792 31.733 1.00 89.25 84 ALA A CA 1
ATOM 668 C C . ALA A 1 84 ? -24.485 10.897 30.735 1.00 89.25 84 ALA A C 1
ATOM 670 O O . ALA A 1 84 ? -23.779 11.853 31.044 1.00 89.25 84 ALA A O 1
ATOM 671 N N . SER A 1 85 ? -24.961 10.730 29.509 1.00 86.44 85 SER A N 1
ATOM 672 C CA . SER A 1 85 ? -24.685 11.589 28.357 1.00 86.44 85 SER A CA 1
ATOM 673 C C . SER A 1 85 ? -25.951 12.331 27.919 1.00 86.44 85 SER A C 1
ATOM 675 O O . SER A 1 85 ? -26.987 12.302 28.588 1.00 86.44 85 SER A O 1
ATOM 677 N N . SER A 1 86 ? -25.912 12.972 26.748 1.00 86.38 86 SER A N 1
ATOM 678 C CA . SER A 1 86 ? -27.068 13.668 26.158 1.00 86.38 86 SER A CA 1
ATOM 679 C C . SER A 1 86 ? -28.345 12.813 25.989 1.00 86.38 86 SER A C 1
ATOM 681 O O . SER A 1 86 ? -29.426 13.375 25.813 1.00 86.38 86 SER A O 1
ATOM 683 N N . PHE A 1 87 ? -28.258 11.481 26.086 1.00 88.38 87 PHE A N 1
ATOM 684 C CA . PHE A 1 87 ? -29.409 10.572 26.186 1.00 88.38 87 PHE A CA 1
ATOM 685 C C . PHE A 1 87 ? -30.233 10.762 27.474 1.00 88.38 87 PHE A C 1
ATOM 687 O O . PHE A 1 87 ? -31.463 10.703 27.423 1.00 88.38 87 PHE A O 1
ATOM 694 N N . MET A 1 88 ? -29.590 11.057 28.611 1.00 92.44 88 MET A N 1
ATOM 695 C CA . MET A 1 88 ? -30.264 11.264 29.900 1.00 92.44 88 MET A CA 1
ATOM 696 C C . MET A 1 88 ? -31.223 12.465 29.841 1.00 92.44 88 MET A C 1
ATOM 698 O O . MET A 1 88 ? -32.380 12.355 30.237 1.00 92.44 88 MET A O 1
ATOM 702 N N . SER A 1 89 ? -30.805 13.579 29.229 1.00 90.50 89 SER A N 1
ATOM 703 C CA . SER A 1 89 ? -31.662 14.753 28.989 1.00 90.50 89 SER A CA 1
ATOM 704 C C . SER A 1 89 ? -32.907 14.433 28.146 1.00 90.50 89 SER A C 1
ATOM 706 O O . SER A 1 89 ? -33.985 14.992 28.378 1.00 90.50 89 SER A O 1
ATOM 708 N N . VAL A 1 90 ? -32.789 13.519 27.175 1.00 89.00 90 VAL A N 1
ATOM 709 C CA . VAL A 1 90 ? -33.933 13.060 26.371 1.00 89.00 90 VAL A CA 1
ATOM 710 C C . VAL A 1 90 ? -34.895 12.239 27.233 1.00 89.00 90 VAL A C 1
ATOM 712 O O . VAL A 1 90 ? -36.093 12.522 27.223 1.00 89.00 90 VAL A O 1
ATOM 715 N N . ALA A 1 91 ? -34.387 11.300 28.037 1.00 91.62 91 ALA A N 1
ATOM 716 C CA . ALA A 1 91 ? -35.209 10.509 28.953 1.00 91.62 91 ALA A CA 1
ATOM 717 C C . ALA A 1 91 ? -35.921 11.378 30.008 1.00 91.62 91 ALA A C 1
ATOM 719 O O . ALA A 1 91 ? -37.127 11.228 30.185 1.00 91.62 91 ALA A O 1
ATOM 720 N N . ILE A 1 92 ? -35.240 12.358 30.619 1.00 93.44 92 ILE A N 1
ATOM 721 C CA . ILE A 1 92 ? -35.856 13.341 31.535 1.00 93.44 92 ILE A CA 1
ATOM 722 C C . ILE A 1 92 ? -37.045 14.052 30.851 1.00 93.44 92 ILE A C 1
ATOM 724 O O . ILE A 1 92 ? -38.126 14.168 31.427 1.00 93.44 92 ILE A O 1
ATOM 728 N N . THR A 1 93 ? -36.892 14.462 29.589 1.00 90.75 93 THR A N 1
ATOM 729 C CA . THR A 1 93 ? -37.922 15.208 28.832 1.00 90.75 93 THR A CA 1
ATOM 730 C C . THR A 1 93 ? -39.096 14.344 28.349 1.00 90.75 93 THR A C 1
ATOM 732 O O . THR A 1 93 ? -40.183 14.859 28.050 1.00 90.75 93 THR A O 1
ATOM 735 N N . GLN A 1 94 ? -38.906 13.028 28.256 1.00 90.69 94 GLN A N 1
ATOM 736 C CA . GLN A 1 94 ? -39.945 12.083 27.842 1.00 90.69 94 GLN A CA 1
ATOM 737 C C . GLN A 1 94 ? -40.663 11.458 29.049 1.00 90.69 94 GLN A C 1
ATOM 739 O O . GLN A 1 94 ? -41.889 11.502 29.096 1.00 90.69 94 GLN A O 1
ATOM 744 N N . VAL A 1 95 ? -39.925 10.981 30.056 1.00 93.38 95 VAL A N 1
ATOM 745 C CA . VAL A 1 95 ? -40.454 10.274 31.240 1.00 93.38 95 VAL A CA 1
ATOM 746 C C . VAL A 1 95 ? -40.947 11.233 32.334 1.00 93.38 95 VAL A C 1
ATOM 748 O O . VAL A 1 95 ? -41.996 11.004 32.943 1.00 93.38 95 VAL A O 1
ATOM 751 N N . LEU A 1 96 ? -40.222 12.332 32.577 1.00 94.06 96 LEU A N 1
ATOM 752 C CA . LEU A 1 96 ? -40.474 13.283 33.674 1.00 94.06 96 LEU A CA 1
ATOM 753 C C . LEU A 1 96 ? -41.057 14.621 33.183 1.00 94.06 96 LEU A C 1
ATOM 755 O O . LEU A 1 96 ? -40.938 15.651 33.845 1.00 94.06 96 LEU A O 1
ATOM 759 N N . ARG A 1 97 ? -41.727 14.614 32.020 1.00 91.94 97 ARG A N 1
ATOM 760 C CA . ARG A 1 97 ? -42.219 15.822 31.333 1.00 91.94 97 ARG A CA 1
ATOM 761 C C . ARG A 1 97 ? -43.111 16.724 32.194 1.00 91.94 97 ARG A C 1
ATOM 763 O O . ARG A 1 97 ? -43.033 17.940 32.043 1.00 91.94 97 ARG A O 1
ATOM 770 N N . SER A 1 98 ? -43.961 16.171 33.060 1.00 91.00 98 SER A N 1
ATOM 771 C CA . SER A 1 98 ? -44.826 16.972 33.943 1.00 91.00 98 SER A CA 1
ATOM 772 C C . SER A 1 98 ? -44.007 17.736 34.989 1.00 91.00 98 SER A C 1
ATOM 774 O O . SER A 1 98 ? -44.173 18.946 35.132 1.00 91.00 98 SER A O 1
ATOM 776 N N . ALA A 1 99 ? -43.063 17.049 35.639 1.00 92.00 99 ALA A N 1
ATOM 777 C CA . ALA A 1 99 ? -42.171 17.616 36.647 1.00 92.00 99 ALA A CA 1
ATOM 778 C C . ALA A 1 99 ? -41.238 18.688 36.055 1.00 92.00 99 ALA A C 1
ATOM 780 O O . ALA A 1 99 ? -41.176 19.804 36.562 1.00 92.00 99 ALA A O 1
ATOM 781 N N . LEU A 1 100 ? -40.604 18.389 34.911 1.00 92.12 100 LEU A N 1
ATOM 782 C CA . LEU A 1 100 ? -39.707 19.286 34.159 1.00 92.12 100 LEU A CA 1
ATOM 783 C C . LEU A 1 100 ? -40.371 20.605 33.706 1.00 92.12 100 LEU A C 1
ATOM 785 O O . LEU A 1 100 ? -39.687 21.554 33.317 1.00 92.12 100 LEU A O 1
ATOM 789 N N . ASN A 1 101 ? -41.704 20.664 33.696 1.00 89.31 101 ASN A N 1
ATOM 790 C CA . ASN A 1 101 ? -42.475 21.839 33.290 1.00 89.31 101 ASN A CA 1
ATOM 791 C C . ASN A 1 101 ? -43.368 22.383 34.417 1.00 89.31 101 ASN A C 1
ATOM 793 O O . ASN A 1 101 ? -44.328 23.091 34.115 1.00 89.31 101 ASN A O 1
ATOM 797 N N . GLY A 1 102 ? -43.079 22.039 35.680 1.00 89.19 102 GLY A N 1
ATOM 798 C CA . GLY A 1 102 ? -43.785 22.561 36.852 1.00 89.19 102 GLY A CA 1
ATOM 799 C C . GLY A 1 102 ? -45.288 22.275 36.839 1.00 89.19 102 GLY A C 1
ATOM 800 O O . GLY A 1 102 ? -46.094 23.200 36.837 1.00 89.19 102 GLY A O 1
ATOM 801 N N . ARG A 1 103 ? -45.694 21.000 36.771 1.00 89.31 103 ARG A N 1
ATOM 802 C CA . ARG A 1 103 ? -47.116 20.609 36.798 1.00 89.31 103 ARG A CA 1
ATOM 803 C C . ARG A 1 103 ? -47.343 19.438 37.740 1.00 89.31 103 ARG A C 1
ATOM 805 O O . ARG A 1 103 ? -46.756 18.382 37.530 1.00 89.31 103 ARG A O 1
ATOM 812 N N . CYS A 1 104 ? -48.254 19.580 38.701 1.00 90.81 104 CYS A N 1
ATOM 813 C CA . CYS A 1 104 ? -48.778 18.496 39.535 1.00 90.81 104 CYS A CA 1
ATOM 814 C C . CYS A 1 104 ? -50.292 18.665 39.701 1.00 90.81 104 CYS A C 1
ATOM 816 O O . CYS A 1 104 ? -50.745 19.726 40.116 1.00 90.81 104 CYS A O 1
ATOM 818 N N . ASN A 1 105 ? -51.071 17.630 39.373 1.00 82.81 105 ASN A N 1
ATOM 819 C CA . ASN A 1 105 ? -52.538 17.693 39.447 1.00 82.81 105 ASN A CA 1
ATOM 820 C C . ASN A 1 105 ? -53.079 17.273 40.823 1.00 82.81 105 ASN A C 1
ATOM 822 O O . ASN A 1 105 ? -54.175 17.674 41.195 1.00 82.81 105 ASN A O 1
ATOM 826 N N . HIS A 1 106 ? -52.332 16.440 41.555 1.00 85.56 106 HIS A N 1
ATOM 827 C CA . HIS A 1 106 ? -52.763 15.864 42.835 1.00 85.56 106 HIS A CA 1
ATOM 828 C C . HIS A 1 106 ? -52.300 16.677 44.050 1.00 85.56 106 HIS A C 1
ATOM 830 O O . HIS A 1 106 ? -52.941 16.623 45.093 1.00 85.56 106 HIS A O 1
ATOM 836 N N . ARG A 1 107 ? -51.177 17.391 43.909 1.00 86.88 107 ARG A N 1
ATOM 837 C CA . ARG A 1 107 ? -50.509 18.199 44.941 1.00 86.88 107 ARG A CA 1
ATOM 838 C C . ARG A 1 107 ? -49.886 19.452 44.288 1.00 86.88 107 ARG A C 1
ATOM 840 O O . ARG A 1 107 ? -48.661 19.519 44.148 1.00 86.88 107 ARG A O 1
ATOM 847 N N . PRO A 1 108 ? -50.698 20.374 43.729 1.00 87.19 108 PRO A N 1
ATOM 848 C CA . PRO A 1 108 ? -50.203 21.551 43.006 1.00 87.19 108 PRO A CA 1
ATOM 849 C C . PRO A 1 108 ? -49.355 22.489 43.879 1.00 87.19 108 PRO A C 1
ATOM 851 O O . PRO A 1 108 ? -48.420 23.102 43.376 1.00 87.19 108 PRO A O 1
ATOM 854 N N . GLU A 1 109 ? -49.622 22.558 45.183 1.00 87.06 109 GLU A N 1
ATOM 855 C CA . GLU A 1 109 ? -48.897 23.381 46.158 1.00 87.06 109 GLU A CA 1
ATOM 856 C C . GLU A 1 109 ? -47.408 23.015 46.285 1.00 87.06 109 GLU A C 1
ATOM 858 O O . GLU A 1 109 ? -46.563 23.864 46.572 1.00 87.06 109 GLU A O 1
ATOM 863 N N . LEU A 1 110 ? -47.058 21.759 45.999 1.00 88.12 110 LEU A N 1
ATOM 864 C CA . LEU A 1 110 ? -45.677 21.285 46.041 1.00 88.12 110 LEU A CA 1
ATOM 865 C C . LEU A 1 110 ? -44.853 21.689 44.809 1.00 88.12 110 LEU A C 1
ATOM 867 O O . LEU A 1 110 ? -43.636 21.536 44.819 1.00 88.12 110 LEU A O 1
ATOM 871 N N . VAL A 1 111 ? -45.485 22.180 43.735 1.00 89.31 111 VAL A N 1
ATOM 872 C CA . VAL A 1 111 ? -44.792 22.524 42.479 1.00 89.31 111 VAL A CA 1
ATOM 873 C C . VAL A 1 111 ? -43.832 23.697 42.667 1.00 89.31 111 VAL A C 1
ATOM 875 O O . VAL A 1 111 ? -42.728 23.679 42.124 1.00 89.31 111 VAL A O 1
ATOM 878 N N . GLU A 1 112 ? -44.262 24.698 43.434 1.00 89.44 112 GLU A N 1
ATOM 879 C CA . GLU A 1 112 ? -43.512 25.928 43.716 1.00 89.44 112 GLU A CA 1
ATOM 880 C C . GLU A 1 112 ? -42.751 25.853 45.053 1.00 89.44 112 GLU A C 1
ATOM 882 O O . GLU A 1 112 ? -42.002 26.765 45.391 1.00 89.44 112 GLU A O 1
ATOM 887 N N . THR A 1 113 ? -42.909 24.758 45.806 1.00 91.56 113 THR A N 1
ATOM 888 C CA . THR A 1 113 ? -42.243 24.540 47.096 1.00 91.56 113 THR A CA 1
ATOM 889 C C . THR A 1 113 ? -40.803 24.042 46.883 1.00 91.56 113 THR A C 1
ATOM 891 O O . THR A 1 113 ? -40.613 22.974 46.292 1.00 91.56 113 THR A O 1
ATOM 894 N N . PRO A 1 114 ? -39.767 24.747 47.380 1.00 92.81 114 PRO A N 1
ATOM 895 C CA . PRO A 1 114 ? -38.398 24.240 47.364 1.00 92.81 114 PRO A CA 1
ATOM 896 C C . PRO A 1 114 ? -38.228 23.089 48.364 1.00 92.81 114 PRO A C 1
ATOM 898 O O . PRO A 1 114 ? -38.510 23.251 49.550 1.00 92.81 114 PRO A O 1
ATOM 901 N N . LEU A 1 115 ? -37.735 21.941 47.899 1.00 93.81 115 LEU A N 1
ATOM 902 C CA . LEU A 1 115 ? -37.498 20.749 48.718 1.00 93.81 115 LEU A CA 1
ATOM 903 C C . LEU A 1 115 ? -35.991 20.472 48.860 1.00 93.81 115 LEU A C 1
ATOM 905 O O . LEU A 1 115 ? -35.244 20.753 47.920 1.00 93.81 115 LEU A O 1
ATOM 909 N N . PRO A 1 116 ? -35.527 19.903 49.990 1.00 95.62 116 PRO A N 1
ATOM 910 C CA . PRO A 1 116 ? -34.164 19.395 50.142 1.00 95.62 116 PRO A CA 1
ATOM 911 C C . PRO A 1 116 ? -33.970 18.134 49.284 1.00 95.62 116 PRO A C 1
ATOM 913 O O . PRO A 1 116 ? -34.362 17.023 49.661 1.00 95.62 116 PRO A O 1
ATOM 916 N N . LEU A 1 117 ? -33.373 18.317 48.106 1.00 96.81 117 LEU A N 1
ATOM 917 C CA . LEU A 1 117 ? -33.200 17.279 47.094 1.00 96.81 117 LEU A CA 1
ATOM 918 C C . LEU A 1 117 ? -31.726 16.871 46.968 1.00 96.81 117 LEU A C 1
ATOM 920 O O . LEU A 1 117 ? -30.841 17.720 46.841 1.00 96.81 117 LEU A O 1
ATOM 924 N N . THR A 1 118 ? -31.485 15.560 46.929 1.00 97.50 118 THR A N 1
ATOM 925 C CA . THR A 1 118 ? -30.195 14.955 46.564 1.00 97.50 118 THR A CA 1
ATOM 926 C C . THR A 1 118 ? -30.328 14.288 45.198 1.00 97.50 118 THR A C 1
ATOM 928 O O . THR A 1 118 ? -31.304 13.591 44.938 1.00 97.50 118 THR A O 1
ATOM 931 N N . VAL A 1 119 ? -29.342 14.465 44.325 1.00 96.81 119 VAL A N 1
ATOM 932 C CA . VAL A 1 119 ? -29.230 13.773 43.032 1.00 96.81 119 VAL A CA 1
ATOM 933 C C . VAL A 1 119 ? -27.904 13.038 42.983 1.00 96.81 119 VAL A C 1
ATOM 935 O O . VAL A 1 119 ? -26.882 13.635 43.310 1.00 96.81 119 VAL A O 1
ATOM 938 N N . GLU A 1 120 ? -27.892 11.795 42.506 1.00 96.56 120 GLU A N 1
ATOM 939 C CA . GLU A 1 120 ? -26.659 11.106 42.119 1.00 96.56 120 GLU A CA 1
ATOM 940 C C . GLU A 1 120 ? -26.662 10.805 40.615 1.00 96.56 120 GLU A C 1
ATOM 942 O O . GLU A 1 120 ? -27.577 10.178 40.075 1.00 96.56 120 GLU A O 1
ATOM 947 N N . ILE A 1 121 ? -25.620 11.271 39.929 1.00 95.25 121 ILE A N 1
ATOM 948 C CA . ILE A 1 121 ? -25.299 10.919 38.549 1.00 95.25 121 ILE A CA 1
ATOM 949 C C . ILE A 1 121 ? -24.153 9.909 38.623 1.00 95.25 121 ILE A C 1
ATOM 951 O O . ILE A 1 121 ? -22.997 10.296 38.795 1.00 95.25 121 ILE A O 1
ATOM 955 N N . ASN A 1 122 ? -24.467 8.614 38.527 1.00 91.62 122 ASN A N 1
ATOM 956 C CA . ASN A 1 122 ? -23.515 7.546 38.864 1.00 91.62 122 ASN A CA 1
ATOM 957 C C . ASN A 1 122 ? -22.212 7.591 38.053 1.00 91.62 122 ASN A C 1
ATOM 959 O O . ASN A 1 122 ? -21.153 7.265 38.583 1.00 91.62 122 ASN A O 1
ATOM 963 N N . VAL A 1 123 ? -22.289 7.948 36.770 1.00 93.75 123 VAL A N 1
ATOM 964 C CA . VAL A 1 123 ? -21.122 8.056 35.886 1.00 93.75 123 VAL A CA 1
ATOM 965 C C . VAL A 1 123 ? -21.361 9.197 34.898 1.00 93.75 123 VAL A C 1
ATOM 967 O O . VAL A 1 123 ? -22.086 9.030 33.921 1.00 93.75 123 VAL A O 1
ATOM 970 N N . LEU A 1 124 ? -20.780 10.364 35.154 1.00 92.94 124 LEU A N 1
ATOM 971 C CA . LEU A 1 124 ? -20.812 11.551 34.300 1.00 92.94 124 LEU A CA 1
ATOM 972 C C . LEU A 1 124 ? -19.445 11.715 33.608 1.00 92.94 124 LEU A C 1
ATOM 974 O O . LEU A 1 124 ? -18.440 11.833 34.310 1.00 92.94 124 LEU A O 1
ATOM 978 N N . PRO A 1 125 ? -19.362 11.756 32.265 1.00 90.62 125 PRO A N 1
ATOM 979 C CA . PRO A 1 125 ? -18.102 11.973 31.562 1.00 90.62 125 PRO A CA 1
ATOM 980 C C . PRO A 1 125 ? -17.816 13.480 31.493 1.00 90.62 125 PRO A C 1
ATOM 982 O O . PRO A 1 125 ? -18.599 14.239 30.921 1.00 90.62 125 PRO A O 1
ATOM 985 N N . VAL A 1 126 ? -16.706 13.939 32.076 1.00 88.19 126 VAL A N 1
ATOM 986 C CA . VAL A 1 126 ? -16.419 15.369 32.274 1.00 88.19 126 VAL A CA 1
ATOM 987 C C . VAL A 1 126 ? -15.164 15.794 31.519 1.00 88.19 126 VAL A C 1
ATOM 989 O O . VAL A 1 126 ? -14.034 15.707 32.001 1.00 88.19 126 VAL A O 1
ATOM 992 N N . ARG A 1 127 ? -15.364 16.368 30.328 1.00 78.62 127 ARG A N 1
ATOM 993 C CA . ARG A 1 127 ? -14.291 17.023 29.563 1.00 78.62 127 ARG A CA 1
ATOM 994 C C . ARG A 1 127 ? -13.954 18.378 30.185 1.00 78.62 127 ARG A C 1
ATOM 996 O O . ARG A 1 127 ? -14.394 19.415 29.684 1.00 78.62 127 ARG A O 1
ATOM 1003 N N . GLY A 1 128 ? -13.223 18.357 31.292 1.00 73.81 128 GLY A N 1
ATOM 1004 C CA . GLY A 1 128 ? -12.850 19.539 32.075 1.00 73.81 128 GLY A CA 1
ATOM 1005 C C . GLY A 1 128 ? -12.347 19.255 33.494 1.00 73.81 128 GLY A C 1
ATOM 1006 O O . GLY A 1 128 ? -12.001 20.208 34.180 1.00 73.81 128 GLY A O 1
ATOM 1007 N N . GLY A 1 129 ? -12.304 17.989 33.929 1.00 84.44 129 GLY A N 1
ATOM 1008 C CA . GLY A 1 129 ? -11.899 17.623 35.289 1.00 84.44 129 GLY A CA 1
ATOM 1009 C C . GLY A 1 129 ? -12.914 18.030 36.363 1.00 84.44 129 GLY A C 1
ATOM 1010 O O . GLY A 1 129 ? -13.981 18.571 36.062 1.00 84.44 129 GLY A O 1
ATOM 1011 N N . GLU A 1 130 ? -12.570 17.769 37.625 1.00 89.38 130 GLU A N 1
ATOM 1012 C CA . GLU A 1 130 ? -13.435 18.033 38.782 1.00 89.38 130 GLU A CA 1
ATOM 1013 C C . GLU A 1 130 ? -13.869 19.508 38.872 1.00 89.38 130 GLU A C 1
ATOM 1015 O O . GLU A 1 130 ? -15.056 19.806 39.030 1.00 89.38 130 GLU A O 1
ATOM 1020 N N . GLU A 1 131 ? -12.923 20.437 38.694 1.00 90.00 131 GLU A N 1
ATOM 1021 C CA . GLU A 1 131 ? -13.148 21.886 38.785 1.00 90.00 131 GLU A CA 1
ATOM 1022 C C . GLU A 1 131 ? -14.265 22.374 37.852 1.00 90.00 131 GLU A C 1
ATOM 1024 O O . GLU A 1 131 ? -15.033 23.268 38.210 1.00 90.00 131 GLU A O 1
ATOM 1029 N N . PHE A 1 132 ? -14.413 21.767 36.668 1.00 91.75 132 PHE A N 1
ATOM 1030 C CA . PHE A 1 132 ? -15.462 22.149 35.724 1.00 91.75 132 PHE A CA 1
ATOM 1031 C C . PHE A 1 132 ? -16.861 21.682 36.158 1.00 91.75 132 PHE A C 1
ATOM 1033 O O . PHE A 1 132 ? -17.845 22.323 35.797 1.00 91.75 132 PHE A O 1
ATOM 1040 N N . VAL A 1 133 ? -16.981 20.612 36.954 1.00 92.38 133 VAL A N 1
ATOM 1041 C CA . VAL A 1 133 ? -18.263 20.226 37.579 1.00 92.38 133 VAL A CA 1
ATOM 1042 C C . VAL A 1 133 ? -18.659 21.268 38.622 1.00 92.38 133 VAL A C 1
ATOM 1044 O O . VAL A 1 133 ? -19.787 21.767 38.609 1.00 92.38 133 VAL A O 1
ATOM 1047 N N . ARG A 1 134 ? -17.700 21.647 39.474 1.00 93.88 134 ARG A N 1
ATOM 1048 C CA . ARG A 1 134 ? -17.862 22.656 40.528 1.00 93.88 134 ARG A CA 1
ATOM 1049 C C . ARG A 1 134 ? -18.276 24.006 39.953 1.00 93.88 134 ARG A C 1
ATOM 1051 O O . ARG A 1 134 ? -19.361 24.493 40.253 1.00 93.88 134 ARG A O 1
ATOM 1058 N N . ALA A 1 135 ? -17.505 24.534 39.004 1.00 93.19 135 ALA A N 1
ATOM 1059 C CA . ALA A 1 135 ? -17.755 25.824 38.358 1.00 93.19 135 ALA A CA 1
ATOM 1060 C C . ALA A 1 135 ? -19.048 25.896 37.507 1.00 93.19 135 ALA A C 1
ATOM 1062 O O . ALA A 1 135 ? -19.405 26.976 37.030 1.00 93.19 135 ALA A O 1
ATOM 1063 N N . VAL A 1 136 ? -19.752 24.775 37.304 1.00 93.62 136 VAL A N 1
ATOM 1064 C CA . VAL A 1 136 ? -21.046 24.704 36.600 1.00 93.62 136 VAL A CA 1
ATOM 1065 C C . VAL A 1 136 ? -22.236 24.502 37.550 1.00 93.62 136 VAL A C 1
ATOM 1067 O O . VAL A 1 136 ? -23.322 24.992 37.253 1.00 93.62 136 VAL A O 1
ATOM 1070 N N . PHE A 1 137 ? -22.067 23.808 38.681 1.00 95.56 137 PHE A N 1
ATOM 1071 C CA . PHE A 1 137 ? -23.165 23.545 39.625 1.00 95.56 137 PHE A CA 1
ATOM 1072 C C . PHE A 1 137 ? -23.129 24.418 40.890 1.00 95.56 137 PHE A C 1
ATOM 1074 O O . PHE A 1 137 ? -24.185 24.842 41.357 1.00 95.56 137 PHE A O 1
ATOM 1081 N N . GLU A 1 138 ? -21.956 24.751 41.428 1.00 94.88 138 GLU A N 1
ATOM 1082 C CA . GLU A 1 138 ? -21.841 25.574 42.643 1.00 94.88 138 GLU A CA 1
ATOM 1083 C C . GLU A 1 138 ? -22.426 26.996 42.453 1.00 94.88 138 GLU A C 1
ATOM 1085 O O . GLU A 1 138 ? -23.181 27.431 43.327 1.00 94.88 138 GLU A O 1
ATOM 1090 N N . PRO A 1 139 ? -22.255 27.693 41.300 1.00 94.50 139 PRO A N 1
ATOM 1091 C CA . PRO A 1 139 ? -22.920 28.980 41.042 1.00 94.50 139 PRO A CA 1
ATOM 1092 C C . PRO A 1 139 ? -24.454 28.917 40.973 1.00 94.50 139 PRO A C 1
ATOM 1094 O O . PRO A 1 139 ? -25.109 29.951 41.070 1.00 94.50 139 PRO A O 1
ATOM 1097 N N . LEU A 1 140 ? -25.039 27.725 40.807 1.00 93.19 140 LEU A N 1
ATOM 1098 C CA . LEU A 1 140 ? -26.490 27.508 40.844 1.00 93.19 140 LEU A CA 1
ATOM 1099 C C . LEU A 1 140 ? -26.999 27.173 42.258 1.00 93.19 140 LEU A C 1
ATOM 1101 O O . LEU A 1 140 ? -28.199 26.948 42.437 1.00 93.19 140 LEU A O 1
ATOM 1105 N N . GLY A 1 141 ? -26.122 27.151 43.266 1.00 92.94 141 GLY A N 1
ATOM 1106 C CA . GLY A 1 141 ? -26.467 26.849 44.655 1.00 92.94 141 GLY A CA 1
ATOM 1107 C C . GLY A 1 141 ? -26.622 25.353 44.938 1.00 92.94 141 GLY A C 1
ATOM 1108 O O . GLY A 1 141 ? -27.544 24.971 45.656 1.00 92.94 141 GLY A O 1
ATOM 1109 N N . TYR A 1 142 ? -25.758 24.518 44.352 1.00 96.69 142 TYR A N 1
ATOM 1110 C CA . TYR A 1 142 ? -25.608 23.106 44.718 1.00 96.69 142 TYR A CA 1
ATOM 1111 C C . TYR A 1 142 ? -24.337 22.883 45.540 1.00 96.69 142 TYR A C 1
ATOM 1113 O O . TYR A 1 142 ? -23.267 23.359 45.166 1.00 96.69 142 TYR A O 1
ATOM 1121 N N . THR A 1 143 ? -24.433 22.071 46.591 1.00 96.62 143 THR A N 1
ATOM 1122 C CA . THR A 1 143 ? -23.273 21.392 47.185 1.00 96.62 143 THR A CA 1
ATOM 1123 C C . THR A 1 143 ? -22.895 20.220 46.282 1.00 96.62 143 THR A C 1
ATOM 1125 O O . THR A 1 143 ? -23.759 19.416 45.923 1.00 96.62 143 THR A O 1
ATOM 1128 N N . VAL A 1 144 ? -21.617 20.119 45.900 1.00 96.81 144 VAL A N 1
ATOM 1129 C CA . VAL A 1 144 ? -21.137 19.155 44.897 1.00 96.81 144 VAL A CA 1
ATOM 1130 C C . VAL A 1 144 ? -20.136 18.174 45.518 1.00 96.81 144 VAL A C 1
ATOM 1132 O O . VAL A 1 144 ? -19.012 18.545 45.867 1.00 96.81 144 VAL A O 1
ATOM 1135 N N . GLY A 1 145 ? -20.540 16.909 45.641 1.00 95.75 145 GLY A N 1
ATOM 1136 C CA . GLY A 1 145 ? -19.680 15.779 46.005 1.00 95.75 145 GLY A CA 1
ATOM 1137 C C . GLY A 1 145 ? -19.270 14.989 44.762 1.00 95.75 145 GLY A C 1
ATOM 1138 O O . GLY A 1 145 ? -20.103 14.747 43.888 1.00 95.75 145 GLY A O 1
ATOM 1139 N N . ILE A 1 146 ? -17.995 14.608 44.653 1.00 94.62 146 ILE A N 1
ATOM 1140 C CA . ILE A 1 146 ? -17.439 13.979 43.447 1.00 94.62 146 ILE A CA 1
ATOM 1141 C C . ILE A 1 146 ? -16.571 12.779 43.839 1.00 94.62 146 ILE A C 1
ATOM 1143 O O . ILE A 1 146 ? -15.802 12.849 44.793 1.00 94.62 146 ILE A O 1
ATOM 1147 N N . GLN A 1 147 ? -16.710 11.681 43.096 1.00 93.94 147 GLN A N 1
ATOM 1148 C CA . GLN A 1 147 ? -15.876 10.482 43.174 1.00 93.94 147 GLN A CA 1
ATOM 1149 C C . GLN A 1 147 ? -15.232 10.239 41.802 1.00 93.94 147 GLN A C 1
ATOM 1151 O O . GLN A 1 147 ? -15.945 10.119 40.803 1.00 93.94 147 GLN A O 1
ATOM 1156 N N . ALA A 1 148 ? -13.901 10.163 41.769 1.00 91.69 148 ALA A N 1
ATOM 1157 C CA . ALA A 1 148 ? -13.118 9.730 40.611 1.00 91.69 148 ALA A CA 1
ATOM 1158 C C . ALA A 1 148 ? -12.944 8.197 40.587 1.00 91.69 148 ALA A C 1
ATOM 1160 O O . ALA A 1 148 ? -13.300 7.508 41.549 1.00 91.69 148 ALA A O 1
ATOM 1161 N N . TYR A 1 149 ? -12.403 7.682 39.484 1.00 91.31 149 TYR A N 1
ATOM 1162 C CA . TYR A 1 149 ? -12.124 6.265 39.259 1.00 91.31 149 TYR A CA 1
ATOM 1163 C C . TYR A 1 149 ? -10.841 6.129 38.433 1.00 91.31 149 TYR A C 1
ATOM 1165 O O . TYR A 1 149 ? -10.721 6.800 37.409 1.00 91.31 149 TYR A O 1
ATOM 1173 N N . ALA A 1 150 ? -9.948 5.204 38.793 1.00 91.19 150 ALA A N 1
ATOM 1174 C CA . ALA A 1 150 ? -8.807 4.845 37.951 1.00 91.19 150 ALA A CA 1
ATOM 1175 C C . ALA A 1 150 ? -9.268 4.367 36.557 1.00 91.19 150 ALA A C 1
ATOM 1177 O O . ALA A 1 150 ? -10.350 3.789 36.412 1.00 91.19 150 ALA A O 1
ATOM 1178 N N . LEU A 1 151 ? -8.456 4.605 35.523 1.00 90.06 151 LEU A N 1
ATOM 1179 C CA . LEU A 1 151 ? -8.772 4.190 34.153 1.00 90.06 151 LEU A CA 1
ATOM 1180 C C . LEU A 1 151 ? -8.612 2.671 33.957 1.00 90.06 151 LEU A C 1
ATOM 1182 O O . LEU A 1 151 ? -9.435 2.058 33.281 1.00 90.06 151 LEU A O 1
ATOM 1186 N N . ASP A 1 152 ? -7.600 2.065 34.581 1.00 91.44 152 ASP A N 1
ATOM 1187 C CA . ASP A 1 152 ? -7.467 0.616 34.757 1.00 91.44 152 ASP A CA 1
ATOM 1188 C C . ASP A 1 152 ? -6.656 0.320 36.038 1.00 91.44 152 ASP A C 1
ATOM 1190 O O . ASP A 1 152 ? -5.593 0.895 36.254 1.00 91.44 152 ASP A O 1
ATOM 1194 N N . GLU A 1 153 ? -7.151 -0.573 36.901 1.00 87.12 153 GLU A N 1
ATOM 1195 C CA . GLU A 1 153 ? -6.523 -0.909 38.194 1.00 87.12 153 GLU A CA 1
ATOM 1196 C C . GLU A 1 153 ? -5.182 -1.661 38.087 1.00 87.12 153 GLU A C 1
ATOM 1198 O O . GLU A 1 153 ? -4.414 -1.660 39.048 1.00 87.12 153 GLU A O 1
ATOM 1203 N N . LEU A 1 154 ? -4.895 -2.314 36.953 1.00 87.38 154 LEU A N 1
ATOM 1204 C CA . LEU A 1 154 ? -3.620 -3.005 36.708 1.00 87.38 154 LEU A CA 1
ATOM 1205 C C . LEU A 1 154 ? -2.593 -2.120 35.990 1.00 87.38 154 LEU A C 1
ATOM 1207 O O . LEU A 1 154 ? -1.413 -2.463 35.977 1.00 87.38 154 LEU A O 1
ATOM 1211 N N . PHE A 1 155 ? -3.033 -0.993 35.425 1.00 87.06 155 PHE A N 1
ATOM 1212 C CA . PHE A 1 155 ? -2.200 -0.036 34.695 1.00 87.06 155 PHE A CA 1
ATOM 1213 C C . PHE A 1 155 ? -2.365 1.381 35.277 1.00 87.06 155 PHE A C 1
ATOM 1215 O O . PHE A 1 155 ? -2.903 2.276 34.615 1.00 87.06 155 PHE A O 1
ATOM 1222 N N . PRO A 1 156 ? -1.947 1.613 36.540 1.00 85.44 156 PRO A N 1
ATOM 1223 C CA . PRO A 1 156 ? -2.116 2.902 37.213 1.00 85.44 156 PRO A CA 1
ATOM 1224 C C . PRO A 1 156 ? -1.378 4.051 36.505 1.00 85.44 156 PRO A C 1
ATOM 1226 O O . PRO A 1 156 ? -1.755 5.213 36.656 1.00 85.44 156 PRO A O 1
ATOM 1229 N N . GLU A 1 157 ? -0.367 3.755 35.685 1.00 85.31 157 GLU A N 1
ATOM 1230 C CA . GLU A 1 157 ? 0.335 4.727 34.846 1.00 85.31 157 GLU A CA 1
ATOM 1231 C C . GLU A 1 157 ? -0.517 5.265 33.679 1.00 85.31 157 GLU A C 1
ATOM 1233 O O . GLU A 1 157 ? -0.129 6.236 33.029 1.00 85.31 157 GLU A O 1
ATOM 1238 N N . TRP A 1 158 ? -1.699 4.687 33.424 1.00 87.44 158 TRP A N 1
ATOM 1239 C CA . TRP A 1 158 ? -2.695 5.237 32.494 1.00 87.44 158 TRP A CA 1
ATOM 1240 C C . TRP A 1 158 ? -3.552 6.347 33.131 1.00 87.44 158 TRP A C 1
ATOM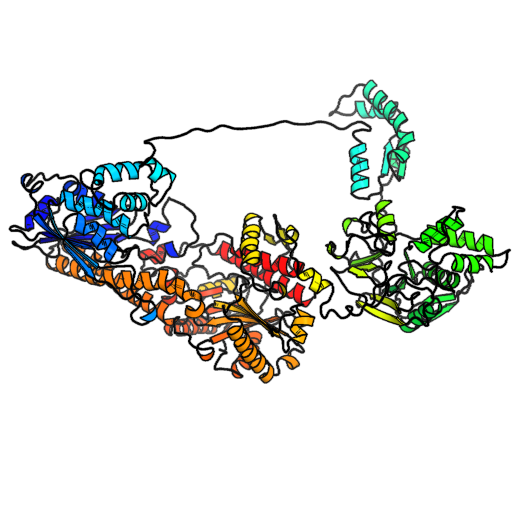 1242 O O . TRP A 1 158 ? -4.227 7.078 32.405 1.00 87.44 158 TRP A O 1
ATOM 1252 N N . GLY A 1 159 ? -3.487 6.514 34.457 1.00 88.81 159 GLY A N 1
ATOM 1253 C CA . GLY A 1 159 ? -4.108 7.612 35.198 1.00 88.81 159 GLY A CA 1
ATOM 1254 C C . GLY A 1 159 ? -5.606 7.452 35.482 1.00 88.81 159 GLY A C 1
ATOM 1255 O O . GLY A 1 159 ? -6.167 6.357 35.463 1.00 88.81 159 GLY A O 1
ATOM 1256 N N . GLU A 1 160 ? -6.256 8.577 35.787 1.00 88.56 160 GLU A N 1
ATOM 1257 C CA . GLU A 1 160 ? -7.676 8.637 36.150 1.00 88.56 160 GLU A CA 1
ATOM 1258 C C . GLU A 1 160 ? -8.605 8.608 34.927 1.00 88.56 160 GLU A C 1
ATOM 1260 O O . GLU A 1 160 ? -8.334 9.196 33.875 1.00 88.56 160 GLU A O 1
ATOM 1265 N N . SER A 1 161 ? -9.762 7.974 35.094 1.00 88.00 161 SER A N 1
ATOM 1266 C CA . SER A 1 161 ? -10.855 7.987 34.129 1.00 88.00 161 SER A CA 1
ATOM 1267 C C . SER A 1 161 ? -11.462 9.393 34.005 1.00 88.00 161 SER A C 1
ATOM 1269 O O . SER A 1 161 ? -11.687 10.064 35.013 1.00 88.00 161 SER A O 1
ATOM 1271 N N . PRO A 1 162 ? -11.851 9.845 32.796 1.00 86.12 162 PRO A N 1
ATOM 1272 C CA . PRO A 1 162 ? -12.577 11.106 32.610 1.00 86.12 162 PRO A CA 1
ATOM 1273 C C . PRO A 1 162 ? -14.043 11.041 33.089 1.00 86.12 162 PRO A C 1
ATOM 1275 O O . PRO A 1 162 ? -14.832 11.937 32.774 1.00 86.12 162 PRO A O 1
ATOM 1278 N N . CYS A 1 163 ? -14.437 9.971 33.785 1.00 90.62 163 CYS A N 1
ATOM 1279 C CA . CYS A 1 163 ? -15.784 9.730 34.280 1.00 90.62 163 CYS A CA 1
ATOM 1280 C C . CYS A 1 163 ? -15.838 9.822 35.807 1.00 90.62 163 CYS A C 1
ATOM 1282 O O . CYS A 1 163 ? -15.008 9.236 36.494 1.00 90.62 163 CYS A O 1
ATOM 1284 N N . TYR A 1 164 ? -16.864 10.492 36.328 1.00 92.50 164 TYR A N 1
ATOM 1285 C CA . TYR A 1 164 ? -17.023 10.766 37.755 1.00 92.50 164 TYR A CA 1
ATOM 1286 C C . TYR A 1 164 ? -18.407 10.357 38.259 1.00 92.50 164 TYR A C 1
ATOM 1288 O O . TYR A 1 164 ? -19.404 10.557 37.565 1.00 92.50 164 TYR A O 1
ATOM 1296 N N . SER A 1 165 ? -18.497 9.867 39.493 1.00 94.62 165 SER A N 1
ATOM 1297 C CA . SER A 1 165 ? -19.762 9.849 40.236 1.00 94.62 165 SER A CA 1
ATOM 1298 C C . SER A 1 165 ? -19.993 11.239 40.821 1.00 94.62 165 SER A C 1
ATOM 1300 O O . SER A 1 165 ? -19.126 11.748 41.530 1.00 94.62 165 SER A O 1
ATOM 1302 N N . VAL A 1 166 ? -21.131 11.868 40.520 1.00 95.88 166 VAL A N 1
ATOM 1303 C CA . VAL A 1 166 ? -21.432 13.244 40.953 1.00 95.88 166 VAL A CA 1
ATOM 1304 C C . VAL A 1 166 ? -22.710 13.270 41.782 1.00 95.88 166 VAL A C 1
ATOM 1306 O O . VAL A 1 166 ? -23.789 12.954 41.283 1.00 95.88 166 VAL A O 1
ATOM 1309 N N . ARG A 1 167 ? -22.581 13.688 43.043 1.00 97.12 167 ARG A N 1
ATOM 1310 C CA . ARG A 1 167 ? -23.675 13.917 43.988 1.00 97.12 167 ARG A CA 1
ATOM 1311 C C . ARG A 1 167 ? -23.931 15.417 44.117 1.00 97.12 167 ARG A C 1
ATOM 1313 O O . ARG A 1 167 ? -23.009 16.178 44.399 1.00 97.12 167 ARG A O 1
ATOM 1320 N N . LEU A 1 168 ? -25.176 15.833 43.912 1.00 97.12 168 LEU A N 1
ATOM 1321 C CA . LEU A 1 168 ? -25.615 17.228 43.975 1.00 97.12 168 LEU A CA 1
ATOM 1322 C C . LEU A 1 168 ? -26.683 17.373 45.057 1.00 97.12 168 LEU A C 1
ATOM 1324 O O . LEU A 1 168 ? -27.667 16.636 45.043 1.00 97.12 168 LEU A O 1
ATOM 1328 N N . GLU A 1 169 ? -26.520 18.334 45.961 1.00 97.19 169 GLU A N 1
ATOM 1329 C CA . GLU A 1 169 ? -27.484 18.611 47.034 1.00 97.19 169 GLU A CA 1
ATOM 1330 C C . GLU A 1 169 ? -27.895 20.082 47.019 1.00 97.19 169 GLU A C 1
ATOM 1332 O O . GLU A 1 169 ? -27.039 20.966 47.012 1.00 97.19 169 GLU A O 1
ATOM 1337 N N . ALA A 1 170 ? -29.202 20.349 46.989 1.00 96.06 170 ALA A N 1
ATOM 1338 C CA . ALA A 1 170 ? -29.747 21.704 47.040 1.00 96.06 170 ALA A CA 1
ATOM 1339 C C . ALA A 1 170 ? -31.205 21.722 47.517 1.00 96.06 170 ALA A C 1
ATOM 1341 O O . ALA A 1 170 ? -31.970 20.794 47.254 1.00 96.06 170 ALA A O 1
ATOM 1342 N N . THR A 1 171 ? -31.616 22.835 48.126 1.00 95.88 171 THR A N 1
ATOM 1343 C CA . THR A 1 171 ? -33.032 23.129 48.385 1.00 95.88 171 THR A CA 1
ATOM 1344 C C . THR A 1 171 ? -33.620 23.874 47.185 1.00 95.88 171 THR A C 1
ATOM 1346 O O . THR A 1 171 ? -33.347 25.062 47.008 1.00 95.88 171 THR A O 1
ATOM 1349 N N . LYS A 1 172 ? -34.375 23.177 46.326 1.00 94.94 172 LYS A N 1
ATOM 1350 C CA . LYS A 1 172 ? -34.945 23.700 45.062 1.00 94.94 172 LYS A CA 1
ATOM 1351 C C . LYS A 1 172 ? -36.270 23.022 44.722 1.00 94.94 172 LYS A C 1
ATOM 1353 O O . LYS A 1 172 ? -36.569 21.951 45.247 1.00 94.94 172 LYS A O 1
ATOM 1358 N N . THR A 1 173 ? -37.058 23.599 43.818 1.00 94.75 173 THR A N 1
ATOM 1359 C CA . THR A 1 173 ? -38.186 22.866 43.226 1.00 94.75 173 THR A CA 1
ATOM 1360 C C . THR A 1 173 ? -37.667 21.726 42.340 1.00 94.75 173 THR A C 1
ATOM 1362 O O . THR A 1 173 ? -36.599 21.813 41.721 1.00 94.75 173 THR A O 1
ATOM 1365 N N . VAL A 1 174 ? -38.456 20.654 42.210 1.00 93.44 174 VAL A N 1
ATOM 1366 C CA . VAL A 1 174 ? -38.144 19.548 41.282 1.00 93.44 174 VAL A CA 1
ATOM 1367 C C . VAL A 1 174 ? -38.075 20.048 39.828 1.00 93.44 174 VAL A C 1
ATOM 1369 O O . VAL A 1 174 ? -37.289 19.532 39.034 1.00 93.44 174 VAL A O 1
ATOM 1372 N N . SER A 1 175 ? -38.845 21.086 39.479 1.00 94.06 175 SER A N 1
ATOM 1373 C CA . SER A 1 175 ? -38.832 21.689 38.142 1.00 94.06 175 SER A CA 1
ATOM 1374 C C . SER A 1 175 ? -37.484 22.342 37.822 1.00 94.06 175 SER A C 1
ATOM 1376 O O . SER A 1 175 ? -36.854 21.970 36.831 1.00 94.06 175 SER A O 1
ATOM 1378 N N . GLU A 1 176 ? -36.993 23.268 38.654 1.00 92.75 176 GLU A N 1
ATOM 1379 C CA . GLU A 1 176 ? -35.688 23.926 38.446 1.00 92.75 176 GLU A CA 1
ATOM 1380 C C . GLU A 1 176 ? -34.563 22.896 38.319 1.00 92.75 176 GLU A C 1
ATOM 1382 O O . GLU A 1 176 ? -33.781 22.927 37.368 1.00 92.75 176 GLU A O 1
ATOM 1387 N N . LEU A 1 177 ? -34.531 21.930 39.242 1.00 95.06 177 LEU A N 1
ATOM 1388 C CA . LEU A 1 177 ? -33.509 20.893 39.293 1.00 95.06 177 LEU A CA 1
ATOM 1389 C C . LEU A 1 177 ? -33.477 20.043 38.015 1.00 95.06 177 LEU A C 1
ATOM 1391 O O . LEU A 1 177 ? -32.402 19.828 37.450 1.00 95.06 177 LEU A O 1
ATOM 1395 N N . LEU A 1 178 ? -34.633 19.603 37.508 1.00 94.81 178 LEU A N 1
ATOM 1396 C CA . LEU A 1 178 ? -34.689 18.834 36.262 1.00 94.81 178 LEU A CA 1
ATOM 1397 C C . LEU A 1 178 ? -34.320 19.685 35.035 1.00 94.81 178 LEU A C 1
ATOM 1399 O O . LEU A 1 178 ? -33.744 19.151 34.086 1.00 94.81 178 LEU A O 1
ATOM 1403 N N . ASN A 1 179 ? -34.595 20.995 35.046 1.00 93.19 179 ASN A N 1
ATOM 1404 C CA . ASN A 1 179 ? -34.190 21.900 33.966 1.00 93.19 179 ASN A CA 1
ATOM 1405 C C . ASN A 1 179 ? -32.671 22.157 33.961 1.00 93.19 179 ASN A C 1
ATOM 1407 O O . ASN A 1 179 ? -32.063 22.112 32.888 1.00 93.19 179 ASN A O 1
ATOM 1411 N N . HIS A 1 180 ? -32.033 22.312 35.129 1.00 94.81 180 HIS A N 1
ATOM 1412 C CA . HIS A 1 180 ? -30.569 22.351 35.233 1.00 94.81 180 HIS A CA 1
ATOM 1413 C C . HIS A 1 180 ? -29.939 21.058 34.691 1.00 94.81 180 HIS A C 1
ATOM 1415 O O . HIS A 1 180 ? -29.099 21.112 33.794 1.00 94.81 180 HIS A O 1
ATOM 1421 N N . LEU A 1 181 ? -30.383 19.883 35.160 1.00 94.06 181 LEU A N 1
ATOM 1422 C CA . LEU A 1 181 ? -29.860 18.590 34.693 1.00 94.06 181 LEU A CA 1
ATOM 1423 C C . LEU A 1 181 ? -30.049 18.396 33.179 1.00 94.06 181 LEU A C 1
ATOM 1425 O O . LEU A 1 181 ? -29.124 17.952 32.494 1.00 94.06 181 LEU A O 1
ATOM 1429 N N . TYR A 1 182 ? -31.211 18.780 32.638 1.00 92.19 182 TYR A N 1
ATOM 1430 C CA . TYR A 1 182 ? -31.502 18.709 31.204 1.00 92.19 182 TYR A CA 1
ATOM 1431 C C . TYR A 1 182 ? -30.480 19.477 30.351 1.00 92.19 182 TYR A C 1
ATOM 1433 O O . TYR A 1 182 ? -29.998 18.936 29.348 1.00 92.19 182 TYR A O 1
ATOM 1441 N N . VAL A 1 183 ? -30.140 20.712 30.742 1.00 90.38 183 VAL A N 1
ATOM 1442 C CA . VAL A 1 183 ? -29.201 21.569 29.999 1.00 90.38 183 VAL A CA 1
ATOM 1443 C C . VAL A 1 183 ? -27.743 21.179 30.250 1.00 90.38 183 VAL A C 1
ATOM 1445 O O . VAL A 1 183 ? -26.944 21.222 29.314 1.00 90.38 183 VAL A O 1
ATOM 1448 N N . LEU A 1 184 ? -27.385 20.790 31.477 1.00 92.94 184 LEU A N 1
ATOM 1449 C CA . LEU A 1 184 ? -25.986 20.678 31.901 1.00 92.94 184 LEU A CA 1
ATOM 1450 C C . LEU A 1 184 ? -25.360 19.298 31.661 1.00 92.94 184 LEU A C 1
ATOM 1452 O O . LEU A 1 184 ? -24.193 19.245 31.283 1.00 92.94 184 LEU A O 1
ATOM 1456 N N . ILE A 1 185 ? -26.098 18.184 31.757 1.00 91.44 185 ILE A N 1
ATOM 1457 C CA . ILE A 1 185 ? -25.533 16.846 31.458 1.00 91.44 185 ILE A CA 1
ATOM 1458 C C . ILE A 1 185 ? -24.876 16.781 30.048 1.00 91.44 185 ILE A C 1
ATOM 1460 O O . ILE A 1 185 ? -23.743 16.308 29.940 1.00 91.44 185 ILE A O 1
ATOM 1464 N N . PRO A 1 186 ? -25.471 17.337 28.966 1.00 87.88 186 PRO A N 1
ATOM 1465 C CA . PRO A 1 186 ? -24.837 17.401 27.642 1.00 87.88 186 PRO A CA 1
ATOM 1466 C C . PRO A 1 186 ? -23.559 18.261 27.552 1.00 87.88 186 PRO A C 1
ATOM 1468 O O . PRO A 1 186 ? -22.805 18.121 26.587 1.00 87.88 186 PRO A O 1
ATOM 1471 N N . VAL A 1 187 ? -23.320 19.170 28.506 1.00 88.62 187 VAL A N 1
ATOM 1472 C CA . VAL A 1 187 ? -22.196 20.131 28.505 1.00 88.62 187 VAL A CA 1
ATOM 1473 C C . VAL A 1 187 ? -20.893 19.481 28.989 1.00 88.62 187 VAL A C 1
ATOM 1475 O O . VAL A 1 187 ? -19.806 19.868 28.546 1.00 88.62 187 VAL A O 1
ATOM 1478 N N . PHE A 1 188 ? -20.987 18.471 29.854 1.00 87.56 188 PHE A N 1
ATOM 1479 C CA . PHE A 1 188 ? -19.833 17.737 30.382 1.00 87.56 188 PHE A CA 1
ATOM 1480 C C . PHE A 1 188 ? -19.252 16.756 29.353 1.00 87.56 188 PHE A C 1
ATOM 1482 O O . PHE A 1 188 ? -18.058 16.820 29.049 1.00 87.56 188 PHE A O 1
ATOM 1489 N N . ASP A 1 189 ? -20.122 15.950 28.739 1.00 74.50 189 ASP A N 1
ATOM 1490 C CA . ASP A 1 189 ? -19.795 14.982 27.683 1.00 74.50 189 ASP A CA 1
ATOM 1491 C C . ASP A 1 189 ? -19.274 15.670 26.404 1.00 74.50 189 ASP A C 1
ATOM 1493 O O . ASP A 1 189 ? -18.328 15.212 25.758 1.00 74.50 189 ASP A O 1
ATOM 1497 N N . ASN A 1 190 ? -19.882 16.805 26.028 1.00 70.50 190 ASN A N 1
ATOM 1498 C CA . ASN A 1 190 ? -19.620 17.541 24.780 1.00 70.50 190 ASN A CA 1
ATOM 1499 C C . ASN A 1 190 ? -19.864 16.707 23.489 1.00 70.50 190 ASN A C 1
ATOM 1501 O O . ASN A 1 190 ? -19.521 17.131 22.382 1.00 70.50 190 ASN A O 1
ATOM 1505 N N . ARG A 1 191 ? -20.495 15.525 23.596 1.00 67.12 191 ARG A N 1
ATOM 1506 C CA . ARG A 1 191 ? -20.886 14.646 22.479 1.00 67.12 191 ARG A CA 1
ATOM 1507 C C . ARG A 1 191 ? -22.416 14.528 22.373 1.00 67.12 191 ARG A C 1
ATOM 1509 O O . ARG A 1 191 ? -23.028 13.545 22.780 1.00 67.12 191 ARG A O 1
ATOM 1516 N N . LYS A 1 192 ? -23.075 15.497 21.726 1.00 64.25 192 LYS A N 1
ATOM 1517 C CA . LYS A 1 192 ? -24.487 15.308 21.325 1.00 64.25 192 LYS A CA 1
ATOM 1518 C C . LYS A 1 192 ? -24.626 14.237 20.235 1.00 64.25 192 LYS A C 1
ATOM 1520 O O . LYS A 1 192 ? -23.899 14.289 19.233 1.00 64.25 192 LYS A O 1
ATOM 1525 N N . HIS A 1 193 ? -25.554 13.302 20.465 1.00 57.78 193 HIS A N 1
ATOM 1526 C CA . HIS A 1 193 ? -25.815 12.109 19.647 1.00 57.78 193 HIS A CA 1
ATOM 1527 C C . HIS A 1 193 ? -26.766 12.349 18.458 1.00 57.78 193 HIS A C 1
ATOM 1529 O O . HIS A 1 193 ? -26.756 11.577 17.505 1.00 57.78 193 HIS A O 1
ATOM 1535 N N . TYR A 1 194 ? -27.552 13.428 18.485 1.00 60.28 194 TYR A N 1
ATOM 1536 C CA . TYR A 1 194 ? -28.399 13.888 17.378 1.00 60.28 194 TYR A CA 1
ATOM 1537 C C . TYR A 1 194 ? -27.776 15.086 16.637 1.00 60.28 194 TYR A C 1
ATOM 1539 O O . TYR A 1 194 ? -26.790 15.689 17.077 1.00 60.28 194 TYR A O 1
ATOM 1547 N N . PHE A 1 195 ? -28.363 15.455 15.495 1.00 56.91 195 PHE A N 1
ATOM 1548 C CA . PHE A 1 195 ? -28.008 16.684 14.787 1.00 56.91 195 PHE A CA 1
ATOM 1549 C C . PHE A 1 195 ? -28.468 17.909 15.586 1.00 56.91 195 PHE A C 1
ATOM 1551 O O . PHE A 1 195 ? -29.655 18.078 15.835 1.00 56.91 195 PHE A O 1
ATOM 1558 N N . VAL A 1 196 ? -27.532 18.787 15.951 1.00 64.12 196 VAL A N 1
ATOM 1559 C CA . VAL A 1 196 ? -27.857 20.100 16.526 1.00 64.12 196 VAL A CA 1
ATOM 1560 C C . VAL A 1 196 ? -28.331 21.021 15.401 1.00 64.12 196 VAL A C 1
ATOM 1562 O O . VAL A 1 196 ? -27.513 21.393 14.554 1.00 64.12 196 VAL A O 1
ATOM 1565 N N . GLY A 1 197 ? -29.624 21.345 15.367 1.00 69.50 197 GLY A N 1
ATOM 1566 C CA . GLY A 1 197 ? -30.236 22.334 14.474 1.00 69.50 197 GLY A CA 1
ATOM 1567 C C . GLY A 1 197 ? -30.572 23.646 15.192 1.00 69.50 197 GLY A C 1
ATOM 1568 O O . GLY A 1 197 ? -30.101 23.895 16.301 1.00 69.50 197 GLY A O 1
ATOM 1569 N N . SER A 1 198 ? -31.395 24.488 14.564 1.00 68.19 198 SER A N 1
ATOM 1570 C CA . SER A 1 198 ? -31.959 25.693 15.198 1.00 68.19 198 SER A CA 1
ATOM 1571 C C . SER A 1 198 ? -33.006 25.366 16.272 1.00 68.19 198 SER A C 1
ATOM 1573 O O . SER A 1 198 ? -33.223 26.157 17.179 1.00 68.19 198 SER A O 1
ATOM 1575 N N . ASP A 1 199 ? -33.605 24.178 16.235 1.00 73.94 199 ASP A N 1
ATOM 1576 C CA . ASP A 1 199 ? -34.515 23.677 17.268 1.00 73.94 199 ASP A CA 1
ATOM 1577 C C . ASP A 1 199 ? -33.816 23.483 18.628 1.00 73.94 199 ASP A C 1
ATOM 1579 O O . ASP A 1 199 ? -34.410 23.697 19.682 1.00 73.94 199 ASP A O 1
ATOM 1583 N N . GLU A 1 200 ? -32.537 23.104 18.620 1.00 80.31 200 GLU A N 1
ATOM 1584 C CA . GLU A 1 200 ? -31.710 22.995 19.827 1.00 80.31 200 GLU A CA 1
ATOM 1585 C C . GLU A 1 200 ? -31.350 24.360 20.428 1.00 80.31 200 GLU A C 1
ATOM 1587 O O . GLU A 1 200 ? -31.135 24.447 21.636 1.00 80.31 200 GLU A O 1
ATOM 1592 N N . LEU A 1 201 ? -31.319 25.425 19.621 1.00 78.88 201 LEU A N 1
ATOM 1593 C CA . LEU A 1 201 ? -31.168 26.791 20.124 1.00 78.88 201 LEU A CA 1
ATOM 1594 C C . LEU A 1 201 ? -32.425 27.224 20.891 1.00 78.88 201 LEU A C 1
ATOM 1596 O O . LEU A 1 201 ? -32.313 27.652 22.037 1.00 78.88 201 LEU A O 1
ATOM 1600 N N . GLU A 1 202 ? -33.615 27.012 20.325 1.00 78.00 202 GLU A N 1
ATOM 1601 C CA . GLU A 1 202 ? -34.883 27.302 21.014 1.00 78.00 202 GLU A CA 1
ATOM 1602 C C . GLU A 1 202 ? -35.008 26.528 22.338 1.00 78.00 202 GLU A C 1
ATOM 1604 O O . GLU A 1 202 ? -35.399 27.089 23.361 1.00 78.00 202 GLU A O 1
ATOM 1609 N N . LYS A 1 203 ? -34.601 25.249 22.367 1.00 83.31 203 LYS A N 1
ATOM 1610 C CA . LYS A 1 203 ? -34.570 24.442 23.604 1.00 83.31 203 LYS A CA 1
ATOM 1611 C C . LYS A 1 203 ? -33.578 24.986 24.637 1.00 83.31 203 LYS A C 1
ATOM 1613 O O . LYS A 1 203 ? -33.903 24.991 25.825 1.00 83.31 203 LYS A O 1
ATOM 1618 N N . LEU A 1 204 ? -32.403 25.459 24.211 1.00 85.25 204 LEU A N 1
ATOM 1619 C CA . LEU A 1 204 ? -31.425 26.088 25.103 1.00 85.25 204 LEU A CA 1
ATOM 1620 C C . LEU A 1 204 ? -31.970 27.387 25.705 1.00 85.25 204 LEU A C 1
ATOM 1622 O O . LEU A 1 204 ? -31.843 27.590 26.908 1.00 85.25 204 LEU A O 1
ATOM 1626 N N . LEU A 1 205 ? -32.607 28.238 24.900 1.00 81.25 205 LEU A N 1
ATOM 1627 C CA . LEU A 1 205 ? -33.207 29.488 25.372 1.00 81.25 205 LEU A CA 1
ATOM 1628 C C . LEU A 1 205 ? -34.382 29.214 26.323 1.00 81.25 205 LEU A C 1
ATOM 1630 O O . LEU A 1 205 ? -34.430 29.770 27.417 1.00 81.25 205 LEU A O 1
ATOM 1634 N N . ALA A 1 206 ? -35.280 28.291 25.966 1.00 83.19 206 ALA A N 1
ATOM 1635 C CA . ALA A 1 206 ? -36.457 27.958 26.767 1.00 83.19 206 ALA A CA 1
ATOM 1636 C C . ALA A 1 206 ? -36.136 27.246 28.095 1.00 83.19 206 ALA A C 1
ATOM 1638 O O . ALA A 1 206 ? -36.894 27.392 29.053 1.00 83.19 206 ALA A O 1
ATOM 1639 N N . LYS A 1 207 ? -35.046 26.465 28.174 1.00 85.06 207 LYS A N 1
ATOM 1640 C CA . LYS A 1 207 ? -34.637 25.748 29.403 1.00 85.06 207 LYS A CA 1
ATOM 1641 C C . LYS A 1 207 ? -33.464 26.383 30.156 1.00 85.06 207 LYS A C 1
ATOM 1643 O O . LYS A 1 207 ? -33.247 26.064 31.323 1.00 85.06 207 LYS A O 1
ATOM 1648 N N . GLY A 1 208 ? -32.755 27.314 29.521 1.00 84.06 208 GLY A N 1
ATOM 1649 C CA . GLY A 1 208 ? -31.816 28.246 30.146 1.00 84.06 208 GLY A CA 1
ATOM 1650 C C . GLY A 1 208 ? -32.475 29.519 30.696 1.00 84.06 208 GLY A C 1
ATOM 1651 O O . GLY A 1 208 ? -31.823 30.286 31.403 1.00 84.06 208 GLY A O 1
ATOM 1652 N N . ALA A 1 209 ? -33.750 29.768 30.379 1.00 80.19 209 ALA A N 1
ATOM 1653 C CA . ALA A 1 209 ? -34.500 30.922 30.869 1.00 80.19 209 ALA A CA 1
ATOM 1654 C C . ALA A 1 209 ? -34.427 31.046 32.404 1.00 80.19 209 ALA A C 1
ATOM 1656 O O . ALA A 1 209 ? -34.545 30.059 33.126 1.00 80.19 209 ALA A O 1
ATOM 1657 N N . GLY A 1 210 ? -34.219 32.271 32.892 1.00 77.88 210 GLY A N 1
ATOM 1658 C CA . GLY A 1 210 ? -34.125 32.580 34.323 1.00 77.88 210 GLY A CA 1
ATOM 1659 C C . GLY A 1 210 ? -32.763 32.330 34.985 1.00 77.88 210 GLY A C 1
ATOM 1660 O O . GLY A 1 210 ? -32.565 32.833 36.081 1.00 77.88 210 GLY A O 1
ATOM 1661 N N . TRP A 1 211 ? -31.815 31.620 34.353 1.00 88.12 211 TRP A N 1
ATOM 1662 C CA . TRP A 1 211 ? -30.498 31.352 34.967 1.00 88.12 211 TRP A CA 1
ATOM 1663 C C . TRP A 1 211 ? -29.305 31.446 34.001 1.00 88.12 211 TRP A C 1
ATOM 1665 O O . TRP A 1 211 ? -28.257 31.986 34.354 1.00 88.12 211 TRP A O 1
ATOM 1675 N N . LEU A 1 212 ? -29.436 30.978 32.755 1.00 86.44 212 LEU A N 1
ATOM 1676 C CA . LEU A 1 212 ? -28.311 30.883 31.814 1.00 86.44 212 LEU A CA 1
ATOM 1677 C C . LEU A 1 212 ? -27.779 32.254 31.371 1.00 86.44 212 LEU A C 1
ATOM 1679 O O . LEU A 1 212 ? -26.611 32.370 31.021 1.00 86.44 212 LEU A O 1
ATOM 1683 N N . VAL A 1 213 ? -28.602 33.305 31.397 1.00 83.56 213 VAL A N 1
ATOM 1684 C CA . VAL A 1 213 ? -28.171 34.674 31.052 1.00 83.56 213 VAL A CA 1
ATOM 1685 C C . VAL A 1 213 ? -27.266 35.274 32.135 1.00 83.56 213 VAL A C 1
ATOM 1687 O O . VAL A 1 213 ? -26.405 36.101 31.823 1.00 83.56 213 VAL A O 1
ATOM 1690 N N . GLU A 1 214 ? -27.418 34.834 33.383 1.00 82.62 214 GLU A N 1
ATOM 1691 C CA . GLU A 1 214 ? -26.687 35.336 34.554 1.00 82.62 214 GLU A CA 1
ATOM 1692 C C . GLU A 1 214 ? -25.503 34.433 34.929 1.00 82.62 214 GLU A C 1
ATOM 1694 O O . GLU A 1 214 ? -24.507 34.916 35.466 1.00 82.62 214 GLU A O 1
ATOM 1699 N N . HIS A 1 215 ? -25.557 33.145 34.569 1.00 91.19 215 HIS A N 1
ATOM 1700 C CA . HIS A 1 215 ? -24.508 32.172 34.866 1.00 91.19 215 HIS A CA 1
ATOM 1701 C C . HIS A 1 215 ? -23.121 32.614 34.340 1.00 91.19 215 HIS A C 1
ATOM 1703 O O . HIS A 1 215 ? -22.988 32.920 33.148 1.00 91.19 215 HIS A O 1
ATOM 1709 N N . PRO A 1 216 ? -22.047 32.580 35.157 1.00 89.00 216 PRO A N 1
ATOM 1710 C CA . PRO A 1 216 ? -20.731 33.096 34.759 1.00 89.00 216 PRO A CA 1
ATOM 1711 C C . PRO A 1 216 ? -20.158 32.387 33.522 1.00 89.00 216 PRO A C 1
ATOM 1713 O O . PRO A 1 216 ? -19.581 33.024 32.645 1.00 89.00 216 PRO A O 1
ATOM 1716 N N . LEU A 1 217 ? -20.388 31.076 33.392 1.00 91.06 217 LEU A N 1
ATOM 1717 C CA . LEU A 1 217 ? -19.916 30.269 32.256 1.00 91.06 217 LEU A CA 1
ATOM 1718 C C . LEU A 1 217 ? -20.881 30.223 31.052 1.00 91.06 217 LEU A C 1
ATOM 1720 O O . LEU A 1 217 ? -20.783 29.312 30.228 1.00 91.06 217 LEU A O 1
ATOM 1724 N N . LYS A 1 218 ? -21.830 31.163 30.921 1.00 86.25 218 LYS A N 1
ATOM 1725 C CA . LYS A 1 218 ? -22.907 31.114 29.906 1.00 86.25 218 LYS A CA 1
ATOM 1726 C C . LYS A 1 218 ? -22.446 30.902 28.468 1.00 86.25 218 LYS A C 1
ATOM 1728 O O . LYS A 1 218 ? -23.052 30.117 27.737 1.00 86.25 218 LYS A O 1
ATOM 1733 N N . GLU A 1 219 ? -21.343 31.529 28.065 1.00 83.25 219 GLU A N 1
ATOM 1734 C CA . GLU A 1 219 ? -20.759 31.306 26.742 1.00 83.25 219 GLU A CA 1
ATOM 1735 C C . GLU A 1 219 ? -20.201 29.887 26.580 1.00 83.25 219 GLU A C 1
ATOM 1737 O O . GLU A 1 219 ? -20.408 29.257 25.546 1.00 83.25 219 GLU A O 1
ATOM 1742 N N . GLN A 1 220 ? -19.508 29.361 27.591 1.00 85.25 220 GLN A N 1
ATOM 1743 C CA . GLN A 1 220 ? -18.908 28.027 27.556 1.00 85.25 220 GLN A CA 1
ATOM 1744 C C . GLN A 1 220 ? -19.984 26.931 27.562 1.00 85.25 220 GLN A C 1
ATOM 1746 O O . GLN A 1 220 ? -19.883 25.975 26.790 1.00 85.25 220 GLN A O 1
ATOM 1751 N N . ILE A 1 221 ? -21.040 27.112 28.364 1.00 88.25 221 ILE A N 1
ATOM 1752 C CA . ILE A 1 221 ? -22.241 26.267 28.381 1.00 88.25 221 ILE A CA 1
ATOM 1753 C C . ILE A 1 221 ? -22.908 26.282 27.002 1.00 88.25 221 ILE A C 1
ATOM 1755 O O . ILE A 1 221 ? -23.102 25.221 26.411 1.00 88.25 221 ILE A O 1
ATOM 1759 N N . SER A 1 222 ? -23.176 27.464 26.439 1.00 84.31 222 SER A N 1
ATOM 1760 C CA . SER A 1 222 ? -23.854 27.599 25.141 1.00 84.31 222 SER A CA 1
ATOM 1761 C C . SER A 1 222 ? -23.028 27.024 23.983 1.00 84.31 222 SER A C 1
ATOM 1763 O O . SER A 1 222 ? -23.550 26.261 23.170 1.00 84.31 222 SER A O 1
ATOM 1765 N N . ARG A 1 223 ? -21.715 27.305 23.934 1.00 82.69 223 ARG A N 1
ATOM 1766 C CA . ARG A 1 223 ? -20.790 26.756 22.922 1.00 82.69 223 ARG A CA 1
ATOM 1767 C C . ARG A 1 223 ? -20.735 25.220 22.974 1.00 82.69 223 ARG A C 1
ATOM 1769 O O . ARG A 1 223 ? -20.771 24.586 21.920 1.00 82.69 223 ARG A O 1
ATOM 1776 N N . ARG A 1 224 ? -20.701 24.614 24.171 1.00 85.25 224 ARG A N 1
ATOM 1777 C CA . ARG A 1 224 ? -20.726 23.147 24.365 1.00 85.25 224 ARG A CA 1
ATOM 1778 C C . ARG A 1 224 ? -22.092 22.540 24.032 1.00 85.25 224 ARG A C 1
ATOM 1780 O O . ARG A 1 224 ? -22.160 21.592 23.251 1.00 85.25 224 ARG A O 1
ATOM 1787 N N . TYR A 1 225 ? -23.188 23.118 24.527 1.00 83.69 225 TYR A N 1
ATOM 1788 C CA . TYR A 1 225 ? -24.551 22.647 24.241 1.00 83.69 225 TYR A CA 1
ATOM 1789 C C . TYR A 1 225 ? -24.888 22.700 22.741 1.00 83.69 225 TYR A C 1
ATOM 1791 O O . TYR A 1 225 ? -25.582 21.816 22.237 1.00 83.69 225 TYR A O 1
ATOM 1799 N N . LEU A 1 226 ? -24.355 23.680 22.002 1.00 81.62 226 LEU A N 1
ATOM 1800 C CA . LEU A 1 226 ? -24.505 23.802 20.545 1.00 81.62 226 LEU A CA 1
ATOM 1801 C C . LEU A 1 226 ? -23.364 23.134 19.741 1.00 81.62 226 LEU A C 1
ATOM 1803 O O . LEU A 1 226 ? -23.251 23.333 18.529 1.00 81.62 226 LEU A O 1
ATOM 1807 N N . LYS A 1 227 ? -22.534 22.301 20.394 1.00 76.38 227 LYS A N 1
ATOM 1808 C CA . LYS A 1 227 ? -21.469 21.478 19.783 1.00 76.38 227 LYS A CA 1
ATOM 1809 C C . LYS A 1 227 ? -20.504 22.289 18.900 1.00 76.38 227 LYS A C 1
ATOM 1811 O O . LYS A 1 227 ? -20.144 21.858 17.807 1.00 76.38 227 LYS A O 1
ATOM 1816 N N . PHE A 1 228 ? -20.118 23.481 19.362 1.00 60.69 228 PHE A N 1
ATOM 1817 C CA . PHE A 1 228 ? -19.139 24.396 18.752 1.00 60.69 228 PHE A CA 1
ATOM 1818 C C . PHE A 1 228 ? -19.411 24.850 17.302 1.00 60.69 228 PHE A C 1
ATOM 1820 O O . PHE A 1 228 ? -18.590 25.578 16.748 1.00 60.69 228 PHE A O 1
ATOM 1827 N N . LYS A 1 229 ? -20.548 24.490 16.683 1.00 67.50 229 LYS A N 1
ATOM 1828 C CA . LYS A 1 229 ? -20.898 24.871 15.302 1.00 67.50 229 LYS A CA 1
ATOM 1829 C C . LYS A 1 229 ? -20.827 26.398 15.133 1.00 67.50 229 LYS A C 1
ATOM 1831 O O . LYS A 1 229 ? -21.698 27.071 15.689 1.00 67.50 229 LYS A O 1
ATOM 1836 N N . PRO A 1 230 ? -19.872 26.958 14.358 1.00 63.00 230 PRO A N 1
ATOM 1837 C CA . PRO A 1 230 ? -19.679 28.403 14.309 1.00 63.00 230 PRO A CA 1
ATOM 1838 C C . PRO A 1 230 ? -20.920 29.135 13.822 1.00 63.00 230 PRO A C 1
ATOM 1840 O O . PRO A 1 230 ? -21.321 30.093 14.461 1.00 63.00 230 PRO A O 1
ATOM 1843 N N . SER A 1 231 ? -21.585 28.641 12.775 1.00 65.25 231 SER A N 1
ATOM 1844 C CA . SER A 1 231 ? -22.835 29.236 12.301 1.00 65.25 231 SER A CA 1
ATOM 1845 C C . SER A 1 231 ? -23.962 29.159 13.327 1.00 65.25 231 SER A C 1
ATOM 1847 O O . SER A 1 231 ? -24.643 30.151 13.480 1.00 65.25 231 SER A O 1
ATOM 1849 N N . LEU A 1 232 ? -24.154 28.063 14.077 1.00 64.62 232 LEU A N 1
ATOM 1850 C CA . LEU A 1 232 ? -25.261 27.986 15.047 1.00 64.62 232 LEU A CA 1
ATOM 1851 C C . LEU A 1 232 ? -24.993 28.735 16.352 1.00 64.62 232 LEU A C 1
ATOM 1853 O O . LEU A 1 232 ? -25.897 29.404 16.833 1.00 64.62 232 LEU A O 1
ATOM 1857 N N . TYR A 1 233 ? -23.780 28.702 16.913 1.00 65.75 233 TYR A N 1
ATOM 1858 C CA . TYR A 1 233 ? -23.497 29.522 18.099 1.00 65.75 233 TYR A CA 1
ATOM 1859 C C . TYR A 1 233 ? -23.329 31.011 17.727 1.00 65.75 233 TYR A C 1
ATOM 1861 O O . TYR A 1 233 ? -23.675 31.870 18.528 1.00 65.75 233 TYR A O 1
ATOM 1869 N N . ARG A 1 234 ? -22.925 31.337 16.486 1.00 61.31 234 ARG A N 1
ATOM 1870 C CA . ARG A 1 234 ? -23.075 32.683 15.895 1.00 61.31 234 ARG A CA 1
ATOM 1871 C C . ARG A 1 234 ? -24.454 32.933 15.263 1.00 61.31 234 ARG A C 1
ATOM 1873 O O . ARG A 1 234 ? -24.649 34.007 14.736 1.00 61.31 234 ARG A O 1
ATOM 1880 N N . SER A 1 235 ? -25.421 32.026 15.365 1.00 57.22 235 SER A N 1
ATOM 1881 C CA . SER A 1 235 ? -26.860 32.253 15.094 1.00 57.22 235 SER A CA 1
ATOM 1882 C C . SER A 1 235 ? -27.652 32.222 16.424 1.00 57.22 235 SER A C 1
ATOM 1884 O O . SER A 1 235 ? -28.865 32.380 16.469 1.00 57.22 235 SER A O 1
ATOM 1886 N N . ALA A 1 236 ? -26.914 32.082 17.534 1.00 56.16 236 ALA A N 1
ATOM 1887 C CA . ALA A 1 236 ? -27.286 32.389 18.911 1.00 56.16 236 ALA A CA 1
ATOM 1888 C C . ALA A 1 236 ? -26.568 33.657 19.440 1.00 56.16 236 ALA A C 1
ATOM 1890 O O . ALA A 1 236 ? -26.705 33.987 20.615 1.00 56.16 236 ALA A O 1
ATOM 1891 N N . LEU A 1 237 ? -25.762 34.330 18.600 1.00 57.75 237 LEU A N 1
ATOM 1892 C CA . LEU A 1 237 ? -24.963 35.529 18.931 1.00 57.75 237 LEU A CA 1
ATOM 1893 C C . LEU A 1 237 ? -24.949 36.571 17.792 1.00 57.75 237 LEU A C 1
ATOM 1895 O O . LEU A 1 237 ? -25.019 37.763 18.063 1.00 57.75 237 LEU A O 1
ATOM 1899 N N . ALA A 1 238 ? -24.904 36.139 16.527 1.00 48.44 238 ALA A N 1
ATOM 1900 C CA . ALA A 1 238 ? -25.686 36.753 15.449 1.00 48.44 238 ALA A CA 1
ATOM 1901 C C . ALA A 1 238 ? -26.966 35.898 15.247 1.00 48.44 238 ALA A C 1
ATOM 1903 O O . ALA A 1 238 ? -27.424 35.294 16.217 1.00 48.44 238 ALA A O 1
ATOM 1904 N N . ARG A 1 239 ? -27.641 35.941 14.089 1.00 51.22 239 ARG A N 1
ATOM 1905 C CA . ARG A 1 239 ? -29.126 35.916 13.912 1.00 51.22 239 ARG A CA 1
ATOM 1906 C C . ARG A 1 239 ? -29.888 36.997 14.676 1.00 51.22 239 ARG A C 1
ATOM 1908 O O . ARG A 1 239 ? -30.850 37.552 14.160 1.00 51.22 239 ARG A O 1
ATOM 1915 N N . LEU A 1 240 ? -29.304 37.447 15.780 1.00 53.66 240 LEU A N 1
ATOM 1916 C CA . LEU A 1 240 ? -29.109 38.875 15.999 1.00 53.66 240 LEU A CA 1
ATOM 1917 C C . LEU A 1 240 ? -28.526 39.631 14.737 1.00 53.66 240 LEU A C 1
ATOM 1919 O O . LEU A 1 240 ? -28.639 40.850 14.732 1.00 53.66 240 LEU A O 1
ATOM 1923 N N . VAL A 1 241 ? -27.977 38.962 13.674 1.00 41.34 241 VAL A N 1
ATOM 1924 C CA . VAL A 1 241 ? -27.643 39.428 12.266 1.00 41.34 241 VAL A CA 1
ATOM 1925 C C . VAL A 1 241 ? -27.460 38.234 11.251 1.00 41.34 241 VAL A C 1
ATOM 1927 O O . VAL A 1 241 ? -27.028 37.186 11.717 1.00 41.34 241 VAL A O 1
ATOM 1930 N N . GLU A 1 242 ? -27.696 38.329 9.913 1.00 38.38 242 GLU A N 1
ATOM 1931 C CA . GLU A 1 242 ? -27.426 37.255 8.875 1.00 38.38 242 GLU A CA 1
ATOM 1932 C C . GLU A 1 242 ? -27.297 37.770 7.376 1.00 38.38 242 GLU A C 1
ATOM 1934 O O . GLU A 1 242 ? -27.330 38.983 7.183 1.00 38.38 242 GLU A O 1
ATOM 1939 N N . GLU A 1 243 ? -27.087 36.911 6.332 1.00 49.28 243 GLU A N 1
ATOM 1940 C CA . GLU A 1 243 ? -26.416 37.222 5.001 1.00 49.28 243 GLU A CA 1
ATOM 1941 C C . GLU A 1 243 ? -26.971 36.516 3.674 1.00 49.28 243 GLU A C 1
ATOM 1943 O O . GLU A 1 243 ? -28.044 35.921 3.753 1.00 49.28 243 GLU A O 1
ATOM 1948 N N . VAL A 1 244 ? -26.330 36.601 2.450 1.00 44.97 244 VAL A N 1
ATOM 1949 C CA . VAL A 1 244 ? -26.889 36.289 1.045 1.00 44.97 244 VAL A CA 1
ATOM 1950 C C . VAL A 1 244 ? -25.885 35.664 -0.050 1.00 44.97 244 VAL A C 1
ATOM 1952 O O . VAL A 1 244 ? -24.709 35.539 0.273 1.00 44.97 244 VAL A O 1
ATOM 1955 N N . GLN A 1 245 ? -26.286 35.250 -1.311 1.00 42.38 245 GLN A N 1
ATOM 1956 C CA . GLN A 1 245 ? -25.534 34.484 -2.418 1.00 42.38 245 GLN A CA 1
ATOM 1957 C C . GLN A 1 245 ? -25.910 34.723 -3.966 1.00 42.38 245 GLN A C 1
ATOM 1959 O O . GLN A 1 245 ? -26.919 35.387 -4.194 1.00 42.38 245 GLN A O 1
ATOM 1964 N N . THR A 1 246 ? -25.176 34.162 -5.006 1.00 45.00 246 THR A N 1
ATOM 1965 C CA . THR A 1 246 ? -25.373 34.205 -6.545 1.00 45.00 246 THR A CA 1
ATOM 1966 C C . THR A 1 246 ? -24.622 33.116 -7.458 1.00 45.00 246 THR A C 1
ATOM 1968 O O . THR A 1 246 ? -23.743 32.479 -6.889 1.00 45.00 246 THR A O 1
ATOM 1971 N N . GLU A 1 247 ? -24.853 32.939 -8.820 1.00 42.47 247 GLU A N 1
ATOM 1972 C CA . GLU A 1 247 ? -24.301 31.838 -9.765 1.00 42.47 247 GLU A CA 1
ATOM 1973 C C . GLU A 1 247 ? -24.312 31.989 -11.390 1.00 42.47 247 GLU A C 1
ATOM 1975 O O . GLU A 1 247 ? -25.217 32.651 -11.893 1.00 42.47 247 GLU A O 1
ATOM 1980 N N . ASP A 1 248 ? -23.331 31.384 -12.163 1.00 41.00 248 ASP A N 1
ATOM 1981 C CA . ASP A 1 248 ? -23.132 30.525 -13.456 1.00 41.00 248 ASP A CA 1
ATOM 1982 C C . ASP A 1 248 ? -23.486 30.621 -15.053 1.00 41.00 248 ASP A C 1
ATOM 1984 O O . ASP A 1 248 ? -24.554 31.091 -15.431 1.00 41.00 248 ASP A O 1
ATOM 1988 N N . LEU A 1 249 ? -22.564 30.054 -15.950 1.00 42.34 249 LEU A N 1
ATOM 1989 C CA . LEU A 1 249 ? -22.478 29.248 -17.305 1.00 42.34 249 LEU A CA 1
ATOM 1990 C C . LEU A 1 249 ? -23.147 29.595 -18.748 1.00 42.34 249 LEU A C 1
ATOM 1992 O O . LEU A 1 249 ? -23.956 30.514 -18.752 1.00 42.34 249 LEU A O 1
ATOM 1996 N N . GLU A 1 250 ? -22.969 29.043 -20.034 1.00 42.47 250 GLU A N 1
ATOM 1997 C CA . GLU A 1 250 ? -22.131 28.055 -20.910 1.00 42.47 250 GLU A CA 1
ATOM 1998 C C . GLU A 1 250 ? -22.299 28.113 -22.541 1.00 42.47 250 GLU A C 1
ATOM 2000 O O . GLU A 1 250 ? -23.142 28.901 -22.970 1.00 42.47 250 GLU A O 1
ATOM 2005 N N . THR A 1 251 ? -21.588 27.335 -23.469 1.00 44.81 251 THR A N 1
ATOM 2006 C CA . THR A 1 251 ? -21.684 27.297 -25.039 1.00 44.81 251 THR A CA 1
ATOM 2007 C C . THR A 1 251 ? -21.071 26.080 -25.933 1.00 44.81 251 THR A C 1
ATOM 2009 O O . THR A 1 251 ? -20.414 25.230 -25.346 1.00 44.81 251 THR A O 1
ATOM 2012 N N . GLU A 1 252 ? -21.229 25.964 -27.321 1.00 39.75 252 GLU A N 1
ATOM 2013 C CA . GLU A 1 252 ? -20.938 24.771 -28.290 1.00 39.75 252 GLU A CA 1
ATOM 2014 C C . GLU A 1 252 ? -20.330 24.969 -29.794 1.00 39.75 252 GLU A C 1
ATOM 2016 O O . GLU A 1 252 ? -19.998 26.102 -30.139 1.00 39.75 252 GLU A O 1
ATOM 2021 N N . GLU A 1 253 ? -20.173 23.921 -30.708 1.00 36.69 253 GLU A N 1
ATOM 2022 C CA . GLU A 1 253 ? -19.342 23.842 -32.019 1.00 36.69 253 GLU A CA 1
ATOM 2023 C C . GLU A 1 253 ? -19.841 23.022 -33.339 1.00 36.69 253 GLU A C 1
ATOM 2025 O O . GLU A 1 253 ? -21.041 22.784 -33.450 1.00 36.69 253 GLU A O 1
ATOM 2030 N N . THR A 1 254 ? -19.017 22.651 -34.402 1.00 35.72 254 THR A N 1
ATOM 2031 C CA . THR A 1 254 ? -19.433 22.166 -35.818 1.00 35.72 254 THR A CA 1
ATOM 2032 C C . THR A 1 254 ? -18.615 21.061 -36.662 1.00 35.72 254 THR A C 1
ATOM 2034 O O . THR A 1 254 ? -18.155 20.093 -36.070 1.00 35.72 254 THR A O 1
ATOM 2037 N N . ASP A 1 255 ? -18.534 21.085 -38.039 1.00 45.88 255 ASP A N 1
ATOM 2038 C CA . ASP A 1 255 ? -18.551 19.916 -39.026 1.00 45.88 255 ASP A CA 1
ATOM 2039 C C . ASP A 1 255 ? -17.388 19.742 -40.092 1.00 45.88 255 ASP A C 1
ATOM 2041 O O . ASP A 1 255 ? -16.647 20.672 -40.411 1.00 45.88 255 ASP A O 1
ATOM 2045 N N . GLU A 1 256 ? -17.260 18.549 -40.719 1.00 52.22 256 GLU A N 1
ATOM 2046 C CA . GLU A 1 256 ? -16.215 18.125 -41.695 1.00 52.22 256 GLU A CA 1
ATOM 2047 C C . GLU A 1 256 ? -16.608 18.164 -43.206 1.00 52.22 256 GLU A C 1
ATOM 2049 O O . GLU A 1 256 ? -17.450 17.384 -43.650 1.00 52.22 256 GLU A O 1
ATOM 2054 N N . VAL A 1 257 ? -15.846 18.882 -44.063 1.00 55.75 257 VAL A N 1
ATOM 2055 C CA . VAL A 1 257 ? -15.721 18.580 -45.529 1.00 55.75 257 VAL A CA 1
ATOM 2056 C C . VAL A 1 257 ? -14.358 18.954 -46.168 1.00 55.75 257 VAL A C 1
ATOM 2058 O O . VAL A 1 257 ? -13.882 18.274 -47.082 1.00 55.75 257 VAL A O 1
ATOM 2061 N N . LEU A 1 258 ? -13.770 20.094 -45.791 1.00 67.44 258 LEU A N 1
ATOM 2062 C CA . LEU A 1 258 ? -12.858 20.894 -46.633 1.00 67.44 258 LEU A CA 1
ATOM 2063 C C . LEU A 1 258 ? -11.350 20.556 -46.478 1.00 67.44 258 LEU A C 1
ATOM 2065 O O . LEU A 1 258 ? -10.989 19.468 -46.033 1.00 67.44 258 LEU A O 1
ATOM 2069 N N . GLU A 1 259 ? -10.431 21.447 -46.893 1.00 72.38 259 GLU A N 1
ATOM 2070 C CA . GLU A 1 259 ? -9.014 21.333 -46.478 1.00 72.38 259 GLU A CA 1
ATOM 2071 C C . GLU A 1 259 ? -8.894 21.529 -44.968 1.00 72.38 259 GLU A C 1
ATOM 2073 O O . GLU A 1 259 ? -8.234 20.728 -44.316 1.00 72.38 259 GLU A O 1
ATOM 2078 N N . GLU A 1 260 ? -9.670 22.459 -44.415 1.00 75.12 260 GLU A N 1
ATOM 2079 C CA . GLU A 1 260 ? -9.875 22.680 -42.985 1.00 75.12 260 GLU A CA 1
ATOM 2080 C C . GLU A 1 260 ? -10.342 21.413 -42.238 1.00 75.12 260 GLU A C 1
ATOM 2082 O O . GLU A 1 260 ? -10.047 21.275 -41.059 1.00 75.12 260 GLU A O 1
ATOM 2087 N N . ALA A 1 261 ? -11.000 20.454 -42.910 1.00 77.25 261 ALA A N 1
ATOM 2088 C CA . ALA A 1 261 ? -11.418 19.171 -42.318 1.00 77.25 261 ALA A CA 1
ATOM 2089 C C . ALA A 1 261 ? -10.387 18.038 -42.498 1.00 77.25 261 ALA A C 1
ATOM 2091 O O . ALA A 1 261 ? -10.186 17.212 -41.610 1.00 77.25 261 ALA A O 1
ATOM 2092 N N . ARG A 1 262 ? -9.637 18.026 -43.611 1.00 86.75 262 ARG A N 1
ATOM 2093 C CA . ARG A 1 262 ? -8.485 17.110 -43.761 1.00 86.75 262 ARG A CA 1
ATOM 2094 C C . ARG A 1 262 ? -7.290 17.536 -42.910 1.00 86.75 262 ARG A C 1
ATOM 2096 O O . ARG A 1 262 ? -6.447 16.697 -42.591 1.00 86.75 262 ARG A O 1
ATOM 2103 N N . GLN A 1 263 ? -7.203 18.815 -42.554 1.00 83.69 263 GLN A N 1
ATOM 2104 C CA . GLN A 1 263 ? -6.167 19.378 -41.700 1.00 83.69 263 GLN A CA 1
ATOM 2105 C C . GLN A 1 263 ? -6.097 18.654 -40.340 1.00 83.69 263 GLN A C 1
ATOM 2107 O O . GLN A 1 263 ? -5.006 18.164 -40.048 1.00 83.69 263 GLN A O 1
ATOM 2112 N N . PRO A 1 264 ? -7.198 18.450 -39.584 1.00 86.50 264 PRO A N 1
ATOM 2113 C CA . PRO A 1 264 ? -7.261 17.541 -38.441 1.00 86.50 264 PRO A CA 1
ATOM 2114 C C . PRO A 1 264 ? -6.647 16.161 -38.697 1.00 86.50 264 PRO A C 1
ATOM 2116 O O . PRO A 1 264 ? -5.777 15.740 -37.944 1.00 86.50 264 PRO A O 1
ATOM 2119 N N . LEU A 1 265 ? -6.999 15.471 -39.788 1.00 86.56 265 LEU A N 1
ATOM 2120 C CA . LEU A 1 265 ? -6.462 14.133 -40.096 1.00 86.56 265 LEU A CA 1
ATOM 2121 C C . LEU A 1 265 ? -4.948 14.144 -40.383 1.00 86.56 265 LEU A C 1
ATOM 2123 O O . LEU A 1 265 ? -4.222 13.219 -40.009 1.00 86.56 265 LEU A O 1
ATOM 2127 N N . VAL A 1 266 ? -4.447 15.196 -41.033 1.00 87.62 266 VAL A N 1
ATOM 2128 C CA . VAL A 1 266 ? -3.013 15.379 -41.301 1.00 87.62 266 VAL A CA 1
ATOM 2129 C C . VAL A 1 266 ? -2.261 15.814 -40.037 1.00 87.62 266 VAL A C 1
ATOM 2131 O O . VAL A 1 266 ? -1.142 15.354 -39.813 1.00 87.62 266 VAL A O 1
ATOM 2134 N N . GLN A 1 267 ? -2.859 16.652 -39.189 1.00 87.12 267 GLN A N 1
ATOM 2135 C CA . GLN A 1 267 ? -2.332 17.022 -37.874 1.00 87.12 267 GLN A CA 1
ATOM 2136 C C . GLN A 1 267 ? -2.259 15.796 -36.957 1.00 87.12 267 GLN A C 1
ATOM 2138 O O . GLN A 1 267 ? -1.197 15.542 -36.402 1.00 87.12 267 GLN A O 1
ATOM 2143 N N . LEU A 1 268 ? -3.308 14.971 -36.908 1.00 88.38 268 LEU A N 1
ATOM 2144 C CA . LEU A 1 268 ? -3.363 13.693 -36.193 1.00 88.38 268 LEU A CA 1
ATOM 2145 C C . LEU A 1 268 ? -2.248 12.740 -36.658 1.00 88.38 268 LEU A C 1
ATOM 2147 O O . LEU A 1 268 ? -1.519 12.168 -35.849 1.00 88.38 268 LEU A O 1
ATOM 2151 N N . ALA A 1 269 ? -2.043 12.609 -37.973 1.00 88.19 269 ALA A N 1
ATOM 2152 C CA . ALA A 1 269 ? -0.955 11.794 -38.512 1.00 88.19 269 ALA A CA 1
ATOM 2153 C C . ALA A 1 269 ? 0.440 12.346 -38.154 1.00 88.19 269 ALA A C 1
ATOM 2155 O O . ALA A 1 269 ? 1.351 11.564 -37.877 1.00 88.19 269 ALA A O 1
ATOM 2156 N N . ARG A 1 270 ? 0.610 13.678 -38.116 1.00 87.31 270 ARG A N 1
ATOM 2157 C CA . ARG A 1 270 ? 1.849 14.332 -37.657 1.00 87.31 270 ARG A CA 1
ATOM 2158 C C . ARG A 1 270 ? 2.071 14.137 -36.154 1.00 87.31 270 ARG A C 1
ATOM 2160 O O . ARG A 1 270 ? 3.198 13.827 -35.784 1.00 87.31 270 ARG A O 1
ATOM 2167 N N . GLN A 1 271 ? 1.024 14.261 -35.335 1.00 86.75 271 GLN A N 1
ATOM 2168 C CA . GLN A 1 271 ? 1.008 14.086 -33.876 1.00 86.75 271 GLN A CA 1
ATOM 2169 C C . GLN A 1 271 ? 1.416 12.663 -33.475 1.00 86.75 271 GLN A C 1
ATOM 2171 O O . GLN A 1 271 ? 2.338 12.489 -32.692 1.00 86.75 271 GLN A O 1
ATOM 2176 N N . TYR A 1 272 ? 0.807 11.639 -34.080 1.00 89.06 272 TYR A N 1
ATOM 2177 C CA . TYR A 1 272 ? 1.133 10.228 -33.816 1.00 89.06 272 TYR A CA 1
ATOM 2178 C C . TYR A 1 272 ? 2.284 9.676 -34.679 1.00 89.06 272 TYR A C 1
ATOM 2180 O O . TYR A 1 272 ? 2.499 8.462 -34.731 1.00 89.06 272 TYR A O 1
ATOM 2188 N N . HIS A 1 273 ? 3.007 10.559 -35.380 1.00 91.56 273 HIS A N 1
ATOM 2189 C CA . HIS A 1 273 ? 4.155 10.255 -36.246 1.00 91.56 273 HIS A CA 1
ATOM 2190 C C . HIS A 1 273 ? 3.938 9.078 -37.219 1.00 91.56 273 HIS A C 1
ATOM 2192 O O . HIS A 1 273 ? 4.836 8.275 -37.494 1.00 91.56 273 HIS A O 1
ATOM 2198 N N . CYS A 1 274 ? 2.724 8.995 -37.755 1.00 88.94 274 CYS A N 1
ATOM 2199 C CA . CYS A 1 274 ? 2.325 8.046 -38.784 1.00 88.94 274 CYS A CA 1
ATOM 2200 C C . CYS A 1 274 ? 2.629 8.603 -40.184 1.00 88.94 274 CYS A C 1
ATOM 2202 O O . CYS A 1 274 ? 2.724 9.813 -40.384 1.00 88.94 274 CYS A O 1
ATOM 2204 N N . LEU A 1 275 ? 2.714 7.721 -41.183 1.00 88.88 275 LEU A N 1
ATOM 2205 C CA . LEU A 1 275 ? 2.808 8.104 -42.595 1.00 88.88 275 LEU A CA 1
ATOM 2206 C C . LEU A 1 275 ? 1.397 8.118 -43.217 1.00 88.88 275 LEU A C 1
ATOM 2208 O O . LEU A 1 275 ? 0.883 7.045 -43.535 1.00 88.88 275 LEU A O 1
ATOM 2212 N N . PRO A 1 276 ? 0.741 9.283 -43.396 1.00 91.06 276 PRO A N 1
ATOM 2213 C CA . PRO A 1 276 ? -0.626 9.326 -43.906 1.00 91.06 276 PRO A CA 1
ATOM 2214 C C . PRO A 1 276 ? -0.693 8.909 -45.380 1.00 91.06 276 PRO A C 1
ATOM 2216 O O . PRO A 1 276 ? 0.144 9.302 -46.202 1.00 91.06 276 PRO A O 1
ATOM 2219 N N . VAL A 1 277 ? -1.728 8.135 -45.715 1.00 90.94 277 VAL A N 1
ATOM 2220 C CA . VAL A 1 277 ? -1.979 7.578 -47.051 1.00 90.94 277 VAL A CA 1
ATOM 2221 C C . VAL A 1 277 ? -3.289 8.131 -47.598 1.00 90.94 277 VAL A C 1
ATOM 2223 O O . VAL A 1 277 ? -4.332 7.977 -46.970 1.00 90.94 277 VAL A O 1
ATOM 2226 N N . ALA A 1 278 ? -3.253 8.738 -48.784 1.00 91.81 278 ALA A N 1
ATOM 2227 C CA . ALA A 1 278 ? -4.458 9.133 -49.506 1.00 91.81 278 ALA A CA 1
ATOM 2228 C C . ALA A 1 278 ? -4.842 8.049 -50.522 1.00 91.81 278 ALA A C 1
ATOM 2230 O O . ALA A 1 278 ? -4.093 7.784 -51.464 1.00 91.81 278 ALA A O 1
ATOM 2231 N N . ILE A 1 279 ? -6.028 7.460 -50.363 1.00 91.25 279 ILE A N 1
ATOM 2232 C CA . ILE A 1 279 ? -6.664 6.613 -51.380 1.00 91.25 279 ILE A CA 1
ATOM 2233 C C . ILE A 1 279 ? -7.715 7.472 -52.088 1.00 91.25 279 ILE A C 1
ATOM 2235 O O . ILE A 1 279 ? -8.706 7.878 -51.485 1.00 91.25 279 ILE A O 1
ATOM 2239 N N . VAL A 1 280 ? -7.480 7.797 -53.360 1.00 91.38 280 VAL A N 1
ATOM 2240 C CA . VAL A 1 280 ? -8.246 8.808 -54.097 1.00 91.38 280 VAL A CA 1
ATOM 2241 C C . VAL A 1 280 ? -9.105 8.171 -55.183 1.00 91.38 280 VAL A C 1
ATOM 2243 O O . VAL A 1 280 ? -8.603 7.716 -56.209 1.00 91.38 280 VAL A O 1
ATOM 2246 N N . LEU A 1 281 ? -10.424 8.211 -54.996 1.00 90.06 281 LEU A N 1
ATOM 2247 C CA . LEU A 1 281 ? -11.415 7.663 -55.927 1.00 90.06 281 LEU A CA 1
ATOM 2248 C C . LEU A 1 281 ? -11.785 8.668 -57.040 1.00 90.06 281 LEU A C 1
ATOM 2250 O O . LEU A 1 281 ? -12.922 9.136 -57.122 1.00 90.06 281 LEU A O 1
ATOM 2254 N N . ASN A 1 282 ? -10.850 9.001 -57.937 1.00 89.75 282 ASN A N 1
ATOM 2255 C CA . ASN A 1 282 ? -11.060 9.947 -59.050 1.00 89.75 282 ASN A CA 1
ATOM 2256 C C . ASN A 1 282 ? -11.883 9.364 -60.230 1.00 89.75 282 ASN A C 1
ATOM 2258 O O . ASN A 1 282 ? -11.642 9.663 -61.402 1.00 89.75 282 ASN A O 1
ATOM 2262 N N . THR A 1 283 ? -12.904 8.559 -59.936 1.00 86.94 283 THR A N 1
ATOM 2263 C CA . THR A 1 283 ? -13.741 7.890 -60.949 1.00 86.94 283 THR A CA 1
ATOM 2264 C C . THR A 1 283 ? -14.620 8.876 -61.757 1.00 86.94 283 THR A C 1
ATOM 2266 O O . THR A 1 283 ? -14.895 9.987 -61.285 1.00 86.94 283 THR A O 1
ATOM 2269 N N . PRO A 1 284 ? -15.042 8.548 -62.999 1.00 89.38 284 PRO A N 1
ATOM 2270 C CA . PRO A 1 284 ? -15.831 9.433 -63.865 1.00 89.38 284 PRO A CA 1
ATOM 2271 C C . PRO A 1 284 ? -17.115 9.990 -63.229 1.00 89.38 284 PRO A C 1
ATOM 2273 O O . PRO A 1 284 ? -17.834 9.275 -62.538 1.00 89.38 284 PRO A O 1
ATOM 2276 N N . GLU A 1 285 ? -17.460 11.251 -63.539 1.00 86.62 285 GLU A N 1
ATOM 2277 C CA . GLU A 1 285 ? -18.616 11.961 -62.944 1.00 86.62 285 GLU A CA 1
ATOM 2278 C C . GLU A 1 285 ? -19.933 11.186 -63.102 1.00 86.62 285 GLU A C 1
ATOM 2280 O O . GLU A 1 285 ? -20.683 11.051 -62.138 1.00 86.62 285 GLU A O 1
ATOM 2285 N N . LYS A 1 286 ? -20.154 10.593 -64.285 1.00 87.00 286 LYS A N 1
ATOM 2286 C CA . LYS A 1 286 ? -21.323 9.754 -64.590 1.00 87.00 286 LYS A CA 1
ATOM 2287 C C . LYS A 1 286 ? -21.464 8.557 -63.637 1.00 87.00 286 LYS A C 1
ATOM 2289 O O . LYS A 1 286 ? -22.580 8.201 -63.283 1.00 87.00 286 LYS A O 1
ATOM 2294 N N . ILE A 1 287 ? -20.352 7.959 -63.196 1.00 86.31 287 ILE A N 1
ATOM 2295 C CA . ILE A 1 287 ? -20.356 6.811 -62.273 1.00 86.31 287 ILE A CA 1
ATOM 2296 C C . ILE A 1 287 ? -20.658 7.280 -60.844 1.00 86.31 287 ILE A C 1
ATOM 2298 O O . ILE A 1 287 ? -21.454 6.647 -60.153 1.00 86.31 287 ILE A O 1
ATOM 2302 N N . CYS A 1 288 ? -20.097 8.415 -60.413 1.00 86.31 288 CYS A N 1
ATOM 2303 C CA . CYS A 1 288 ? -20.432 9.013 -59.117 1.00 86.31 288 CYS A CA 1
ATOM 2304 C C . CYS A 1 288 ? -21.915 9.415 -59.038 1.00 86.31 288 CYS A C 1
ATOM 2306 O O . CYS A 1 288 ? -22.574 9.123 -58.044 1.00 86.31 288 CYS A O 1
ATOM 2308 N N . GLN A 1 289 ? -22.454 10.038 -60.091 1.00 85.44 289 GLN A N 1
ATOM 2309 C CA . GLN A 1 289 ? -23.861 10.447 -60.162 1.00 85.44 289 GLN A CA 1
ATOM 2310 C C . GLN A 1 289 ? -24.807 9.237 -60.172 1.00 85.44 289 GLN A C 1
ATOM 2312 O O . GLN A 1 289 ? -25.731 9.206 -59.362 1.00 85.44 289 GLN A O 1
ATOM 2317 N N . ALA A 1 290 ? -24.528 8.206 -60.980 1.00 84.00 290 ALA A N 1
ATOM 2318 C CA . ALA A 1 290 ? -25.317 6.970 -60.991 1.00 84.00 290 ALA A CA 1
ATOM 2319 C C . ALA A 1 290 ? -25.305 6.240 -59.631 1.00 84.00 290 ALA A C 1
ATOM 2321 O O . ALA A 1 290 ? -26.330 5.724 -59.198 1.00 84.00 290 ALA A O 1
ATOM 2322 N N . ARG A 1 291 ? -24.169 6.235 -58.915 1.00 83.19 291 ARG A N 1
ATOM 2323 C CA . ARG A 1 291 ? -24.082 5.665 -57.556 1.00 83.19 291 ARG A CA 1
ATOM 2324 C C . ARG A 1 291 ? -24.825 6.501 -56.510 1.00 83.19 291 ARG A C 1
ATOM 2326 O O . ARG A 1 291 ? -25.451 5.929 -55.627 1.00 83.19 291 ARG A O 1
ATOM 2333 N N . ASN A 1 292 ? -24.788 7.830 -56.611 1.00 83.38 292 ASN A N 1
ATOM 2334 C CA . ASN A 1 292 ? -25.520 8.726 -55.709 1.00 83.38 292 ASN A CA 1
ATOM 2335 C C . ASN A 1 292 ? -27.044 8.612 -55.893 1.00 83.38 292 ASN A C 1
ATOM 2337 O O . ASN A 1 292 ? -27.779 8.658 -54.916 1.00 83.38 292 ASN A O 1
ATOM 2341 N N . GLN A 1 293 ? -27.519 8.398 -57.124 1.00 82.12 293 GLN A N 1
ATOM 2342 C CA . GLN A 1 293 ? -28.937 8.137 -57.419 1.00 82.12 293 GLN A CA 1
ATOM 2343 C C . GLN A 1 293 ? -29.464 6.823 -56.809 1.00 82.12 293 GLN A C 1
ATOM 2345 O O . GLN A 1 293 ? -30.671 6.674 -56.657 1.00 82.12 293 GLN A O 1
ATOM 2350 N N . GLY A 1 294 ? -28.579 5.887 -56.447 1.00 77.81 294 GLY A N 1
ATOM 2351 C CA . GLY A 1 294 ? -28.924 4.623 -55.789 1.00 77.81 294 GLY A CA 1
ATOM 2352 C C . GLY A 1 294 ? -28.856 4.644 -54.256 1.00 77.81 294 GLY A C 1
ATOM 2353 O O . GLY A 1 294 ? -28.871 3.572 -53.654 1.00 77.81 294 GLY A O 1
ATOM 2354 N N . ARG A 1 295 ? -28.724 5.815 -53.613 1.00 79.94 295 ARG A N 1
ATOM 2355 C CA . ARG A 1 295 ? -28.649 5.939 -52.146 1.00 79.94 295 ARG A CA 1
ATOM 2356 C C . ARG A 1 295 ? -29.995 6.338 -51.523 1.00 79.94 295 ARG A C 1
ATOM 2358 O O . ARG A 1 295 ? -30.540 7.364 -51.923 1.00 79.94 295 ARG A O 1
ATOM 2365 N N . PRO A 1 296 ? -30.510 5.592 -50.525 1.00 72.12 296 PRO A N 1
ATOM 2366 C CA . PRO A 1 296 ? -31.762 5.927 -49.841 1.00 72.12 296 PRO A CA 1
ATOM 2367 C C . PRO A 1 296 ? -31.581 6.945 -48.702 1.00 72.12 296 PRO A C 1
ATOM 2369 O O . PRO A 1 296 ? -32.557 7.533 -48.253 1.00 72.12 296 PRO A O 1
ATOM 2372 N N . ASP A 1 297 ? -30.352 7.134 -48.212 1.00 72.38 297 ASP A N 1
ATOM 2373 C CA . ASP A 1 297 ? -30.032 7.855 -46.975 1.00 72.38 297 ASP A CA 1
ATOM 2374 C C . ASP A 1 297 ? -29.672 9.336 -47.183 1.00 72.38 297 ASP A C 1
ATOM 2376 O O . ASP A 1 297 ? -29.849 10.146 -46.274 1.00 72.38 297 ASP A O 1
ATOM 2380 N N . ARG A 1 298 ? -29.139 9.706 -48.358 1.00 65.50 298 ARG A N 1
ATOM 2381 C CA . ARG A 1 298 ? -28.629 11.063 -48.644 1.00 65.50 298 ARG A CA 1
ATOM 2382 C C . ARG A 1 298 ? -28.865 11.473 -50.103 1.00 65.50 298 ARG A C 1
ATOM 2384 O O . ARG A 1 298 ? -28.099 11.111 -50.995 1.00 65.50 298 ARG A O 1
ATOM 2391 N N . ALA A 1 299 ? -29.899 12.279 -50.343 1.00 64.88 299 ALA A N 1
ATOM 2392 C CA . ALA A 1 299 ? -30.347 12.681 -51.681 1.00 64.88 299 ALA A CA 1
ATOM 2393 C C . ALA A 1 299 ? -29.693 13.987 -52.193 1.00 64.88 299 ALA A C 1
ATOM 2395 O O . ALA A 1 299 ? -30.357 15.005 -52.388 1.00 64.88 299 ALA A O 1
ATOM 2396 N N . PHE A 1 300 ? -28.376 13.984 -52.425 1.00 71.94 300 PHE A N 1
ATOM 2397 C CA . PHE A 1 300 ? -27.676 15.169 -52.947 1.00 71.94 300 PHE A CA 1
ATOM 2398 C C . PHE A 1 300 ? -27.944 15.417 -54.441 1.00 71.94 300 PHE A C 1
ATOM 2400 O O . PHE A 1 300 ? -27.882 14.496 -55.258 1.00 71.94 300 PHE A O 1
ATOM 2407 N N . GLY A 1 301 ? -28.168 16.680 -54.826 1.00 76.12 301 GLY A N 1
ATOM 2408 C CA . GLY A 1 301 ? -28.368 17.065 -56.227 1.00 76.12 301 GLY A CA 1
ATOM 2409 C C . GLY A 1 301 ? -27.107 16.880 -57.097 1.00 76.12 301 GLY A C 1
ATOM 2410 O O . GLY A 1 301 ? -25.990 16.990 -56.586 1.00 76.12 301 GLY A O 1
ATOM 2411 N N . PRO A 1 302 ? -27.228 16.685 -58.431 1.00 72.81 302 PRO A N 1
ATOM 2412 C CA . PRO A 1 302 ? -26.076 16.421 -59.310 1.00 72.81 302 PRO A CA 1
ATOM 2413 C C . PRO A 1 302 ? -24.978 17.498 -59.295 1.00 72.81 302 PRO A C 1
ATOM 2415 O O . PRO A 1 302 ? -23.820 17.205 -59.601 1.00 72.81 302 PRO A O 1
ATOM 2418 N N . HIS A 1 303 ? -25.331 18.734 -58.922 1.00 75.06 303 HIS A N 1
ATOM 2419 C CA . HIS A 1 303 ? -24.392 19.839 -58.742 1.00 75.06 303 HIS A CA 1
ATOM 2420 C C . HIS A 1 303 ? -23.455 19.632 -57.538 1.00 75.06 303 HIS A C 1
ATOM 2422 O O . HIS A 1 303 ? -22.294 20.012 -57.624 1.00 75.06 303 HIS A O 1
ATOM 2428 N N . VAL A 1 304 ? -23.902 18.977 -56.457 1.00 80.06 304 VAL A N 1
ATOM 2429 C CA . VAL A 1 304 ? -23.072 18.687 -55.272 1.00 80.06 304 VAL A CA 1
ATOM 2430 C C . VAL A 1 304 ? -21.943 17.733 -55.654 1.00 80.06 304 VAL A C 1
ATOM 2432 O O . VAL A 1 304 ? -20.774 18.039 -55.434 1.00 80.06 304 VAL A O 1
ATOM 2435 N N . VAL A 1 305 ? -22.277 16.635 -56.340 1.00 81.19 305 VAL A N 1
ATOM 2436 C CA . VAL A 1 305 ? -21.301 15.649 -56.839 1.00 81.19 305 VAL A CA 1
ATOM 2437 C C . VAL A 1 305 ? -20.310 16.293 -57.819 1.00 81.19 305 VAL A C 1
ATOM 2439 O O . VAL A 1 305 ? -19.118 15.981 -57.803 1.00 81.19 305 VAL A O 1
ATOM 2442 N N . ARG A 1 306 ? -20.772 17.238 -58.650 1.00 79.62 306 ARG A N 1
ATOM 2443 C CA . ARG A 1 306 ? -19.915 18.012 -59.561 1.00 79.62 306 ARG A CA 1
ATOM 2444 C C . ARG A 1 306 ? -18.988 18.978 -58.815 1.00 79.62 306 ARG A C 1
ATOM 2446 O O . ARG A 1 306 ? -17.809 19.061 -59.157 1.00 79.62 306 ARG A O 1
ATOM 2453 N N . ASN A 1 307 ? -19.485 19.662 -57.786 1.00 79.38 307 ASN A N 1
ATOM 2454 C CA . ASN A 1 307 ? -18.701 20.568 -56.944 1.00 79.38 307 ASN A CA 1
ATOM 2455 C C . ASN A 1 307 ? -17.625 19.799 -56.168 1.00 79.38 307 ASN A C 1
ATOM 2457 O O . ASN A 1 307 ? -16.451 20.144 -56.280 1.00 79.38 307 ASN A O 1
ATOM 2461 N N . GLN A 1 308 ? -17.991 18.691 -55.518 1.00 83.12 308 GLN A N 1
ATOM 2462 C CA . GLN A 1 308 ? -17.058 17.775 -54.852 1.00 83.12 308 GLN A CA 1
ATOM 2463 C C . GLN A 1 308 ? -16.000 17.235 -55.825 1.00 83.12 308 GLN A C 1
ATOM 2465 O O . GLN A 1 308 ? -14.810 17.242 -55.516 1.00 83.12 308 GLN A O 1
ATOM 2470 N N . LYS A 1 309 ? -16.384 16.842 -57.050 1.00 83.62 309 LYS A N 1
ATOM 2471 C CA . LYS A 1 309 ? -15.422 16.406 -58.076 1.00 83.62 309 LYS A CA 1
ATOM 2472 C C . LYS A 1 309 ? -14.506 17.538 -58.564 1.00 83.62 309 LYS A C 1
ATOM 2474 O O . LYS A 1 309 ? -13.351 17.279 -58.904 1.00 83.62 309 LYS A O 1
ATOM 2479 N N . SER A 1 310 ? -14.993 18.778 -58.599 1.00 82.06 310 SER A N 1
ATOM 2480 C CA . SER A 1 310 ? -14.203 19.974 -58.924 1.00 82.06 310 SER A CA 1
ATOM 2481 C C . SER A 1 310 ? -13.196 20.296 -57.814 1.00 82.06 310 SER A C 1
ATOM 2483 O O . SER A 1 310 ? -12.015 20.491 -58.101 1.00 82.06 310 SER A O 1
ATOM 2485 N N . GLN A 1 311 ? -13.629 20.258 -56.549 1.00 82.88 311 GLN A N 1
ATOM 2486 C CA . GLN A 1 311 ? -12.780 20.409 -55.362 1.00 82.88 311 GLN A CA 1
ATOM 2487 C C . GLN A 1 311 ? -11.699 19.318 -55.315 1.00 82.88 311 GLN A C 1
ATOM 2489 O O . GLN A 1 311 ? -10.516 19.642 -55.237 1.00 82.88 311 GLN A O 1
ATOM 2494 N N . LEU A 1 312 ? -12.072 18.045 -55.499 1.00 85.81 312 LEU A N 1
ATOM 2495 C CA . LEU A 1 312 ? -11.137 16.915 -55.541 1.00 85.81 312 LEU A CA 1
ATOM 2496 C C . LEU A 1 312 ? -10.087 17.056 -56.656 1.00 85.81 312 LEU A C 1
ATOM 2498 O O . LEU A 1 312 ? -8.905 16.805 -56.437 1.00 85.81 312 LEU A O 1
ATOM 2502 N N . LYS A 1 313 ? -10.489 17.497 -57.856 1.00 83.75 313 LYS A N 1
ATOM 2503 C CA . LYS A 1 313 ? -9.554 17.765 -58.965 1.00 83.75 313 LYS A CA 1
ATOM 2504 C C . LYS A 1 313 ? -8.573 18.908 -58.676 1.00 83.75 313 LYS A C 1
ATOM 2506 O O . LYS A 1 313 ? -7.529 18.966 -59.328 1.00 83.75 313 LYS A O 1
ATOM 2511 N N . ARG A 1 314 ? -8.904 19.815 -57.749 1.00 83.38 314 ARG A N 1
ATOM 2512 C CA . ARG A 1 314 ? -7.996 20.863 -57.269 1.00 83.38 314 ARG A CA 1
ATOM 2513 C C . ARG A 1 314 ? -7.038 20.279 -56.227 1.00 83.38 314 ARG A C 1
ATOM 2515 O O . ARG A 1 314 ? -5.841 20.256 -56.496 1.00 83.38 314 ARG A O 1
ATOM 2522 N N . SER A 1 315 ? -7.542 19.724 -55.119 1.00 84.31 315 SER A N 1
ATOM 2523 C CA . SER A 1 315 ? -6.708 19.221 -54.009 1.00 84.31 315 SER A CA 1
ATOM 2524 C C . SER A 1 315 ? -5.784 18.060 -54.389 1.00 84.31 315 SER A C 1
ATOM 2526 O O . SER A 1 315 ? -4.657 18.007 -53.914 1.00 84.31 315 SER A O 1
ATOM 2528 N N . LEU A 1 316 ? -6.171 17.178 -55.320 1.00 87.00 316 LEU A N 1
ATOM 2529 C CA . LEU A 1 316 ? -5.354 16.031 -55.755 1.00 87.00 316 LEU A CA 1
ATOM 2530 C C . LEU A 1 316 ? -3.904 16.395 -56.146 1.00 87.00 316 LEU A C 1
ATOM 2532 O O . LEU A 1 316 ? -2.984 15.617 -55.900 1.00 87.00 316 LEU A O 1
ATOM 2536 N N . LYS A 1 317 ? -3.670 17.586 -56.714 1.00 84.94 317 LYS A N 1
ATOM 2537 C CA . LYS A 1 317 ? -2.317 18.062 -57.068 1.00 84.94 317 LYS A CA 1
ATOM 2538 C C . LYS A 1 317 ? -1.466 18.465 -55.854 1.00 84.94 317 LYS A C 1
ATOM 2540 O O . LYS A 1 317 ? -0.248 18.583 -55.976 1.00 84.94 317 LYS A O 1
ATOM 2545 N N . HIS A 1 318 ? -2.102 18.690 -54.709 1.00 87.44 318 HIS A N 1
ATOM 2546 C CA . HIS A 1 318 ? -1.521 19.255 -53.497 1.00 87.44 318 HIS A CA 1
ATOM 2547 C C . HIS A 1 318 ? -1.411 18.249 -52.344 1.00 87.44 318 HIS A C 1
ATOM 2549 O O . HIS A 1 318 ? -0.596 18.493 -51.465 1.00 87.44 318 HIS A O 1
ATOM 2555 N N . LEU A 1 319 ? -2.059 17.076 -52.392 1.00 88.12 319 LEU A N 1
ATOM 2556 C CA . LEU A 1 319 ? -2.028 16.060 -51.317 1.00 88.12 319 LEU A CA 1
ATOM 2557 C C . LEU A 1 319 ? -0.615 15.728 -50.780 1.00 88.12 319 LEU A C 1
ATOM 2559 O O . LEU A 1 319 ? -0.416 15.625 -49.570 1.00 88.12 319 LEU A O 1
ATOM 2563 N N . ARG A 1 320 ? 0.404 15.612 -51.648 1.00 86.81 320 ARG A N 1
ATOM 2564 C CA . ARG A 1 320 ? 1.805 15.383 -51.213 1.00 86.81 320 ARG A CA 1
ATOM 2565 C C . ARG A 1 320 ? 2.447 16.586 -50.501 1.00 86.81 320 ARG A C 1
ATOM 2567 O O . ARG A 1 320 ? 3.433 16.405 -49.797 1.00 86.81 320 ARG A O 1
ATOM 2574 N N . ARG A 1 321 ? 1.923 17.799 -50.707 1.00 86.06 321 ARG A N 1
ATOM 2575 C CA . ARG A 1 321 ? 2.303 19.043 -50.011 1.00 86.06 321 ARG A CA 1
ATOM 2576 C C . ARG A 1 321 ? 1.464 19.268 -48.746 1.00 86.06 321 ARG A C 1
ATOM 2578 O O . ARG A 1 321 ? 2.015 19.743 -47.764 1.00 86.06 321 ARG A O 1
ATOM 2585 N N . GLU A 1 322 ? 0.185 18.873 -48.750 1.00 86.50 322 GLU A N 1
ATOM 2586 C CA . GLU A 1 322 ? -0.669 18.804 -47.549 1.00 86.50 322 GLU A CA 1
ATOM 2587 C C . GLU A 1 322 ? -0.008 17.893 -46.493 1.00 86.50 322 GLU A C 1
ATOM 2589 O O . GLU A 1 322 ? 0.167 18.277 -45.336 1.00 86.50 322 GLU A O 1
ATOM 2594 N N . GLY A 1 323 ? 0.473 16.716 -46.913 1.00 86.38 323 GLY A N 1
ATOM 2595 C CA . GLY A 1 323 ? 1.348 15.862 -46.097 1.00 86.38 323 GLY A CA 1
ATOM 2596 C C . GLY A 1 323 ? 1.284 14.362 -46.392 1.00 86.38 323 GLY A C 1
ATOM 2597 O O . GLY A 1 323 ? 1.998 13.592 -45.753 1.00 86.38 323 GLY A O 1
ATOM 2598 N N . PHE A 1 324 ? 0.449 13.923 -47.338 1.00 90.69 324 PHE A N 1
ATOM 2599 C CA . PHE A 1 324 ? 0.260 12.506 -47.652 1.00 90.69 324 PHE A CA 1
ATOM 2600 C C . PHE A 1 324 ? 1.525 11.889 -48.267 1.00 90.69 324 PHE A C 1
ATOM 2602 O O . PHE A 1 324 ? 1.935 12.245 -49.376 1.00 90.69 324 PHE A O 1
ATOM 2609 N N . ARG A 1 325 ? 2.136 10.936 -47.548 1.00 88.62 325 ARG A N 1
ATOM 2610 C CA . ARG A 1 325 ? 3.373 10.245 -47.956 1.00 88.62 325 ARG A CA 1
ATOM 2611 C C . ARG A 1 325 ? 3.145 9.381 -49.191 1.00 88.62 325 ARG A C 1
ATOM 2613 O O . ARG A 1 325 ? 3.965 9.389 -50.108 1.00 88.62 325 ARG A O 1
ATOM 2620 N N . TYR A 1 326 ? 2.030 8.658 -49.205 1.00 89.69 326 TYR A N 1
ATOM 2621 C CA . TYR A 1 326 ? 1.597 7.827 -50.320 1.00 89.69 326 TYR A CA 1
ATOM 2622 C C . TYR A 1 326 ? 0.240 8.324 -50.822 1.00 89.69 326 TYR A C 1
ATOM 2624 O O . TYR A 1 326 ? -0.638 8.669 -50.031 1.00 89.69 326 TYR A O 1
ATOM 2632 N N . VAL A 1 327 ? 0.082 8.387 -52.144 1.00 92.31 327 VAL A N 1
ATOM 2633 C CA . VAL A 1 327 ? -1.146 8.836 -52.811 1.00 92.31 327 VAL A CA 1
ATOM 2634 C C . VAL A 1 327 ? -1.451 7.838 -53.920 1.00 92.31 327 VAL A C 1
ATOM 2636 O O . VAL A 1 327 ? -0.707 7.765 -54.898 1.00 92.31 327 VAL A O 1
ATOM 2639 N N . PHE A 1 328 ? -2.522 7.068 -53.749 1.00 91.94 328 PHE A N 1
ATOM 2640 C CA . PHE A 1 328 ? -2.989 6.057 -54.693 1.00 91.94 328 PHE A CA 1
ATOM 2641 C C . PHE A 1 328 ? -4.239 6.584 -55.403 1.00 91.94 328 PHE A C 1
ATOM 2643 O O . PHE A 1 328 ? -5.278 6.771 -54.774 1.00 91.94 328 PHE A O 1
ATOM 2650 N N . GLU A 1 329 ? -4.141 6.860 -56.704 1.00 92.69 329 GLU A N 1
ATOM 2651 C CA . GLU A 1 329 ? -5.232 7.446 -57.491 1.00 92.69 329 GLU A CA 1
ATOM 2652 C C . GLU A 1 329 ? -5.924 6.380 -58.354 1.00 92.69 329 GLU A C 1
ATOM 2654 O O . GLU A 1 329 ? -5.351 5.898 -59.329 1.00 92.69 329 GLU A O 1
ATOM 2659 N N . MET A 1 330 ? -7.171 6.048 -58.018 1.00 91.94 330 MET A N 1
ATOM 2660 C CA . MET A 1 330 ? -8.013 5.105 -58.757 1.00 91.94 330 MET A CA 1
ATOM 2661 C C . MET A 1 330 ? -8.914 5.871 -59.733 1.00 91.94 330 MET A C 1
ATOM 2663 O O . MET A 1 330 ? -9.663 6.767 -59.332 1.00 91.94 330 MET A O 1
ATOM 2667 N N . LYS A 1 331 ? -8.839 5.535 -61.021 1.00 89.00 331 LYS A N 1
ATOM 2668 C CA . LYS A 1 331 ? -9.461 6.262 -62.140 1.00 89.00 331 LYS A CA 1
ATOM 2669 C C . LYS A 1 331 ? -10.617 5.492 -62.759 1.00 89.00 331 LYS A C 1
ATOM 2671 O O . LYS A 1 331 ? -11.626 6.101 -63.103 1.00 89.00 331 LYS A O 1
ATOM 2676 N N . THR A 1 332 ? -10.505 4.177 -62.895 1.00 87.19 332 THR A N 1
ATOM 2677 C CA . THR A 1 332 ? -11.554 3.320 -63.465 1.00 87.19 332 THR A CA 1
ATOM 2678 C C . THR A 1 332 ? -12.360 2.606 -62.371 1.00 87.19 332 THR A C 1
ATOM 2680 O O . THR A 1 332 ? -12.034 2.672 -61.186 1.00 87.19 332 THR A O 1
ATOM 2683 N N . SER A 1 333 ? -13.443 1.917 -62.749 1.00 85.00 333 SER A N 1
ATOM 2684 C CA . SER A 1 333 ? -14.130 0.992 -61.828 1.00 85.00 333 SER A CA 1
ATOM 2685 C C . SER A 1 333 ? -13.464 -0.387 -61.746 1.00 85.00 333 SER A C 1
ATOM 2687 O O . SER A 1 333 ? -13.877 -1.188 -60.913 1.00 85.00 333 SER A O 1
ATOM 2689 N N . GLU A 1 334 ? -12.460 -0.665 -62.577 1.00 85.81 334 GLU A N 1
ATOM 2690 C CA . GLU A 1 334 ? -11.622 -1.864 -62.494 1.00 85.81 334 GLU A CA 1
ATOM 2691 C C . GLU A 1 334 ? -10.475 -1.643 -61.503 1.00 85.81 334 GLU A C 1
ATOM 2693 O O . GLU A 1 334 ? -10.291 -2.485 -60.632 1.00 85.81 334 GLU A O 1
ATOM 2698 N N . ASP A 1 335 ? -9.831 -0.469 -61.504 1.00 86.31 335 ASP A N 1
ATOM 2699 C CA . ASP A 1 335 ? -8.819 -0.069 -60.508 1.00 86.31 335 ASP A CA 1
ATOM 2700 C C . ASP A 1 335 ? -9.360 -0.257 -59.079 1.00 86.31 335 ASP A C 1
ATOM 2702 O O . ASP A 1 335 ? -8.713 -0.851 -58.223 1.00 86.31 335 ASP A O 1
ATOM 2706 N N . VAL A 1 336 ? -10.593 0.210 -58.840 1.00 86.00 336 VAL A N 1
ATOM 2707 C CA . VAL A 1 336 ? -11.283 0.130 -57.539 1.00 86.00 336 VAL A CA 1
ATOM 2708 C C . VAL A 1 336 ? -11.674 -1.309 -57.169 1.00 86.00 336 VAL A C 1
ATOM 2710 O O . VAL A 1 336 ? -11.793 -1.614 -55.988 1.00 86.00 336 VAL A O 1
ATOM 2713 N N . LYS A 1 337 ? -11.873 -2.202 -58.150 1.00 87.50 337 LYS A N 1
ATOM 2714 C CA . LYS A 1 337 ? -12.163 -3.632 -57.919 1.00 87.50 337 LYS A CA 1
ATOM 2715 C C . LYS A 1 337 ? -10.897 -4.469 -57.715 1.00 87.50 337 LYS A C 1
ATOM 2717 O O . LYS A 1 337 ? -10.948 -5.463 -57.002 1.00 87.50 337 LYS A O 1
ATOM 2722 N N . ALA A 1 338 ? -9.797 -4.097 -58.366 1.00 90.25 338 ALA A N 1
ATOM 2723 C CA . ALA A 1 338 ? -8.506 -4.777 -58.280 1.00 90.25 338 ALA A CA 1
ATOM 2724 C C . ALA A 1 338 ? -7.674 -4.328 -57.064 1.00 90.25 338 ALA A C 1
ATOM 2726 O O . ALA A 1 338 ? -6.725 -5.011 -56.677 1.00 90.25 338 ALA A O 1
ATOM 2727 N N . ALA A 1 339 ? -8.021 -3.186 -56.465 1.00 89.50 339 ALA A N 1
ATOM 2728 C CA . ALA A 1 339 ? -7.358 -2.639 -55.292 1.00 89.50 339 ALA A CA 1
ATOM 2729 C C . ALA A 1 339 ? -7.374 -3.603 -54.094 1.00 89.50 339 ALA A C 1
ATOM 2731 O O . ALA A 1 339 ? -8.427 -4.069 -53.659 1.00 89.50 339 ALA A O 1
ATOM 2732 N N . LYS A 1 340 ? -6.196 -3.812 -53.502 1.00 89.56 340 LYS A N 1
ATOM 2733 C CA . LYS A 1 340 ? -6.019 -4.458 -52.197 1.00 89.56 340 LYS A CA 1
ATOM 2734 C C . LYS A 1 340 ? -5.419 -3.468 -51.205 1.00 89.56 340 LYS A C 1
ATOM 2736 O O . LYS A 1 340 ? -4.674 -2.570 -51.595 1.00 89.56 340 LYS A O 1
ATOM 2741 N N . VAL A 1 341 ? -5.728 -3.653 -49.925 1.00 89.44 341 VAL A N 1
ATOM 2742 C CA . VAL A 1 341 ? -5.124 -2.908 -48.815 1.00 89.44 341 VAL A CA 1
ATOM 2743 C C . VAL A 1 341 ? -4.553 -3.928 -47.840 1.00 89.44 341 VAL A C 1
ATOM 2745 O O . VAL A 1 341 ? -5.296 -4.650 -47.181 1.00 89.44 341 VAL A O 1
ATOM 2748 N N . GLU A 1 342 ? -3.228 -4.000 -47.779 1.00 90.38 342 GLU A N 1
ATOM 2749 C CA . GLU A 1 342 ? -2.479 -4.980 -46.991 1.00 90.38 342 GLU A CA 1
ATOM 2750 C C . GLU A 1 342 ? -1.619 -4.245 -45.947 1.00 90.38 342 GLU A C 1
ATOM 2752 O O . GLU A 1 342 ? -1.193 -3.107 -46.160 1.00 90.38 342 GLU A O 1
ATOM 2757 N N . ARG A 1 343 ? -1.402 -4.860 -44.776 1.00 86.44 343 ARG A N 1
ATOM 2758 C CA . ARG A 1 343 ? -0.625 -4.248 -43.685 1.00 86.44 343 ARG A CA 1
ATOM 2759 C C . ARG A 1 343 ? 0.865 -4.507 -43.900 1.00 86.44 343 ARG A C 1
ATOM 2761 O O . ARG A 1 343 ? 1.337 -5.609 -43.644 1.00 86.44 343 ARG A O 1
ATOM 2768 N N . VAL A 1 344 ? 1.592 -3.479 -44.325 1.00 85.94 344 VAL A N 1
ATOM 2769 C CA . VAL A 1 344 ? 3.052 -3.516 -44.496 1.00 85.94 344 VAL A CA 1
ATOM 2770 C C . VAL A 1 344 ? 3.726 -2.939 -43.239 1.00 85.94 344 VAL A C 1
ATOM 2772 O O . VAL A 1 344 ? 3.387 -1.813 -42.862 1.00 85.94 344 VAL A O 1
ATOM 2775 N N . PRO A 1 345 ? 4.652 -3.661 -42.575 1.00 87.12 345 PRO A N 1
ATOM 2776 C CA . PRO A 1 345 ? 5.464 -3.107 -41.490 1.00 87.12 345 PRO A CA 1
ATOM 2777 C C . PRO A 1 345 ? 6.321 -1.922 -41.957 1.00 87.12 345 PRO A C 1
ATOM 2779 O O . PRO A 1 345 ? 6.708 -1.839 -43.123 1.00 87.12 345 PRO A O 1
ATOM 2782 N N . LEU A 1 346 ? 6.649 -1.002 -41.048 1.00 91.00 346 LEU A N 1
ATOM 2783 C CA . LEU A 1 346 ? 7.640 0.040 -41.330 1.00 91.00 346 LEU A CA 1
ATOM 2784 C C . LEU A 1 346 ? 9.059 -0.553 -41.270 1.00 91.00 346 LEU A C 1
ATOM 2786 O O . LEU A 1 346 ? 9.287 -1.553 -40.601 1.00 91.00 346 LEU A O 1
ATOM 2790 N N . TRP A 1 347 ? 10.034 0.063 -41.945 1.00 90.94 347 TRP A N 1
ATOM 2791 C CA . TRP A 1 347 ? 11.399 -0.486 -42.064 1.00 90.94 347 TRP A CA 1
ATOM 2792 C C . TRP A 1 347 ? 12.154 -0.652 -40.729 1.00 90.94 347 TRP A C 1
ATOM 2794 O O . TRP A 1 347 ? 13.097 -1.440 -40.654 1.00 90.94 347 TRP A O 1
ATOM 2804 N N . ASN A 1 348 ? 11.734 0.078 -39.693 1.00 93.88 348 ASN A N 1
ATOM 2805 C CA . ASN A 1 348 ? 12.204 -0.025 -38.308 1.00 93.88 348 ASN A CA 1
ATOM 2806 C C . ASN A 1 348 ? 11.499 -1.125 -37.494 1.00 93.88 348 ASN A C 1
ATOM 2808 O O . ASN A 1 348 ? 11.982 -1.489 -36.424 1.00 93.88 348 ASN A O 1
ATOM 2812 N N . ASP A 1 349 ? 10.378 -1.667 -37.970 1.00 95.19 349 ASP A N 1
ATOM 2813 C CA . ASP A 1 349 ? 9.676 -2.780 -37.333 1.00 95.19 349 ASP A CA 1
ATOM 2814 C C . ASP A 1 349 ? 10.349 -4.110 -37.702 1.00 95.19 349 ASP A C 1
ATOM 2816 O O . ASP A 1 349 ? 10.004 -4.773 -38.681 1.00 95.19 349 ASP A O 1
ATOM 2820 N N . ARG A 1 350 ? 11.348 -4.489 -36.901 1.00 95.62 350 ARG A N 1
ATOM 2821 C CA . ARG A 1 350 ? 12.096 -5.749 -37.001 1.00 95.62 350 ARG A CA 1
ATOM 2822 C C . ARG A 1 350 ? 11.729 -6.715 -35.872 1.00 95.62 350 ARG A C 1
ATOM 2824 O O . ARG A 1 350 ? 12.510 -7.589 -35.519 1.00 95.62 350 ARG A O 1
ATOM 2831 N N . ARG A 1 351 ? 10.509 -6.614 -35.327 1.00 95.06 351 ARG A N 1
ATOM 2832 C CA . ARG A 1 351 ? 10.053 -7.371 -34.142 1.00 95.06 351 ARG A CA 1
ATOM 2833 C C . ARG A 1 351 ? 10.061 -8.898 -34.295 1.00 95.06 351 ARG A C 1
ATOM 2835 O O . ARG A 1 351 ? 9.940 -9.594 -33.291 1.00 95.06 351 ARG A O 1
ATOM 2842 N N . ALA A 1 352 ? 10.200 -9.415 -35.515 1.00 94.12 352 ALA A N 1
ATOM 2843 C CA . ALA A 1 352 ? 10.409 -10.838 -35.784 1.00 94.12 352 ALA A CA 1
ATOM 2844 C C . ALA A 1 352 ? 11.849 -11.317 -35.496 1.00 94.12 352 ALA A C 1
ATOM 2846 O O . ALA A 1 352 ? 12.053 -12.509 -35.274 1.00 94.12 352 ALA A O 1
ATOM 2847 N N . GLU A 1 353 ? 12.837 -10.416 -35.479 1.00 94.75 353 GLU A N 1
ATOM 2848 C CA . GLU A 1 353 ? 14.235 -10.717 -35.159 1.00 94.75 353 GLU A CA 1
ATOM 2849 C C . GLU A 1 353 ? 14.427 -10.665 -33.634 1.00 94.75 353 GLU A C 1
ATOM 2851 O O . GLU A 1 353 ? 14.342 -9.606 -33.010 1.00 94.75 353 GLU A O 1
ATOM 2856 N N . ASN A 1 354 ? 14.639 -11.834 -33.018 1.00 93.44 354 ASN A N 1
ATOM 2857 C CA . ASN A 1 354 ? 14.661 -12.000 -31.555 1.00 93.44 354 ASN A CA 1
ATOM 2858 C C . ASN A 1 354 ? 16.077 -11.974 -30.947 1.00 93.44 354 ASN A C 1
ATOM 2860 O O . ASN A 1 354 ? 16.214 -12.089 -29.733 1.00 93.44 354 ASN A O 1
ATOM 2864 N N . GLY A 1 355 ? 17.110 -11.838 -31.780 1.00 90.38 355 GLY A N 1
ATOM 2865 C CA . GLY A 1 355 ? 18.508 -11.983 -31.376 1.00 90.38 355 GLY A CA 1
ATOM 2866 C C . GLY A 1 355 ? 18.945 -13.453 -31.292 1.00 90.38 355 GLY A C 1
ATOM 2867 O O . GLY A 1 355 ? 18.278 -14.307 -31.888 1.00 90.38 355 GLY A O 1
ATOM 2868 N N . PRO A 1 356 ? 20.031 -13.761 -30.558 1.00 96.25 356 PRO A N 1
ATOM 2869 C CA . PRO A 1 356 ? 20.841 -12.839 -29.747 1.00 96.25 356 PRO A CA 1
ATOM 2870 C C . PRO A 1 356 ? 21.501 -11.695 -30.541 1.00 96.25 356 PRO A C 1
ATOM 2872 O O . PRO A 1 356 ? 21.739 -11.802 -31.745 1.00 96.25 356 PRO A O 1
ATOM 2875 N N . PHE A 1 357 ? 21.777 -10.585 -29.855 1.00 98.25 357 PHE A N 1
ATOM 2876 C CA . PHE A 1 357 ? 22.388 -9.378 -30.424 1.00 98.25 357 PHE A CA 1
ATOM 2877 C C . PHE A 1 357 ? 23.587 -8.925 -29.586 1.00 98.25 357 PHE A C 1
ATOM 2879 O O . PHE A 1 357 ? 23.567 -9.051 -28.363 1.00 98.25 357 PHE A O 1
ATOM 2886 N N . ASP A 1 358 ? 24.579 -8.316 -30.230 1.00 98.50 358 ASP A N 1
ATOM 2887 C CA . ASP A 1 358 ? 25.659 -7.583 -29.567 1.00 98.50 358 ASP A CA 1
ATOM 2888 C C . ASP A 1 358 ? 25.655 -6.142 -30.088 1.00 98.50 358 ASP A C 1
ATOM 2890 O O . ASP A 1 358 ? 25.965 -5.876 -31.248 1.00 98.50 358 ASP A O 1
ATOM 2894 N N . ILE A 1 359 ? 25.211 -5.211 -29.249 1.00 98.62 359 ILE A N 1
ATOM 2895 C CA . ILE A 1 359 ? 24.938 -3.824 -29.640 1.00 98.62 359 ILE A CA 1
ATOM 2896 C C . ILE A 1 359 ? 26.176 -2.993 -29.327 1.00 98.62 359 ILE A C 1
ATOM 2898 O O . ILE A 1 359 ? 26.566 -2.945 -28.168 1.00 98.62 359 ILE A O 1
ATOM 2902 N N . ILE A 1 360 ? 26.793 -2.375 -30.333 1.00 98.62 360 ILE A N 1
ATOM 2903 C CA . ILE A 1 360 ? 28.101 -1.707 -30.253 1.00 98.62 360 ILE A CA 1
ATOM 2904 C C . ILE A 1 360 ? 27.892 -0.185 -30.258 1.00 98.62 360 ILE A C 1
ATOM 2906 O O . ILE A 1 360 ? 27.164 0.327 -31.112 1.00 98.62 360 ILE A O 1
ATOM 2910 N N . GLY A 1 361 ? 28.518 0.510 -29.300 1.00 97.25 361 GLY A N 1
ATOM 2911 C CA . GLY A 1 361 ? 28.516 1.974 -29.183 1.00 97.25 361 GLY A CA 1
ATOM 2912 C C . GLY A 1 361 ? 29.270 2.702 -30.299 1.00 97.25 361 GLY A C 1
ATOM 2913 O O . GLY A 1 361 ? 29.786 2.080 -31.224 1.00 97.25 361 GLY A O 1
ATOM 2914 N N . ASP A 1 362 ? 29.323 4.027 -30.199 1.00 97.25 362 ASP A N 1
ATOM 2915 C CA . ASP A 1 362 ? 29.883 4.924 -31.215 1.00 97.25 362 ASP A CA 1
ATOM 2916 C C . ASP A 1 362 ? 31.385 4.655 -31.447 1.00 97.25 362 ASP A C 1
ATOM 2918 O O . ASP A 1 362 ? 32.186 4.641 -30.506 1.00 97.25 362 ASP A O 1
ATOM 2922 N N . ILE A 1 363 ? 31.778 4.433 -32.708 1.00 97.38 363 ILE A N 1
ATOM 2923 C CA . ILE A 1 363 ? 33.120 3.923 -33.053 1.00 97.38 363 ILE A CA 1
ATOM 2924 C C . ILE A 1 363 ? 34.082 5.045 -33.456 1.00 97.38 363 ILE A C 1
ATOM 2926 O O . ILE A 1 363 ? 35.265 4.971 -33.133 1.00 97.38 363 ILE A O 1
ATOM 2930 N N . HIS A 1 364 ? 33.605 6.076 -34.161 1.00 96.50 364 HIS A N 1
ATOM 2931 C CA . HIS A 1 364 ? 34.399 7.227 -34.606 1.00 96.50 364 HIS A CA 1
ATOM 2932 C C . HIS A 1 364 ? 35.763 6.843 -35.208 1.00 96.50 364 HIS A C 1
ATOM 2934 O O . HIS A 1 364 ? 36.803 7.318 -34.762 1.00 96.50 364 HIS A O 1
ATOM 2940 N N . GLY A 1 365 ? 35.783 5.934 -36.189 1.00 95.69 365 GLY A N 1
ATOM 2941 C CA . GLY A 1 365 ? 37.011 5.512 -36.874 1.00 95.69 365 GLY A CA 1
ATOM 2942 C C . GLY A 1 365 ? 38.036 4.720 -36.039 1.00 95.69 365 GLY A C 1
ATOM 2943 O O . GLY A 1 365 ? 39.132 4.471 -36.546 1.00 95.69 365 GLY A O 1
ATOM 2944 N N . CYS A 1 366 ? 37.719 4.304 -34.805 1.00 96.81 366 CYS A N 1
ATOM 2945 C CA . CYS A 1 366 ? 38.526 3.380 -33.989 1.00 96.81 366 CYS A CA 1
ATOM 2946 C C . CYS A 1 366 ? 38.405 1.925 -34.491 1.00 96.81 366 CYS A C 1
ATOM 2948 O O . CYS A 1 366 ? 37.779 1.070 -33.863 1.00 96.81 366 CYS A O 1
ATOM 2950 N N . GLY A 1 367 ? 38.969 1.655 -35.675 1.00 96.50 367 GLY A N 1
ATOM 2951 C CA . GLY A 1 367 ? 38.921 0.335 -36.318 1.00 96.50 367 GLY A CA 1
ATOM 2952 C C . GLY A 1 367 ? 39.661 -0.762 -35.546 1.00 96.50 367 GLY A C 1
ATOM 2953 O O . GLY A 1 367 ? 39.177 -1.889 -35.483 1.00 96.50 367 GLY A O 1
ATOM 2954 N N . ASP A 1 368 ? 40.782 -0.420 -34.907 1.00 97.38 368 ASP A N 1
ATOM 2955 C CA . ASP A 1 368 ? 41.611 -1.371 -34.154 1.00 97.38 368 ASP A CA 1
ATOM 2956 C C . ASP A 1 368 ? 40.856 -1.887 -32.911 1.00 97.38 368 ASP A C 1
ATOM 2958 O O . ASP A 1 368 ? 40.798 -3.090 -32.646 1.00 97.38 368 ASP A O 1
ATOM 2962 N N . GLU A 1 369 ? 40.200 -0.980 -32.180 1.00 98.25 369 GLU A N 1
ATOM 2963 C CA . GLU A 1 369 ? 39.336 -1.310 -31.046 1.00 98.25 369 GLU A CA 1
ATOM 2964 C C . GLU A 1 369 ? 38.062 -2.061 -31.465 1.00 98.25 369 GLU A C 1
ATOM 2966 O O . GLU A 1 369 ? 37.596 -2.921 -30.717 1.00 98.25 369 GLU A O 1
ATOM 2971 N N . LEU A 1 370 ? 37.511 -1.789 -32.656 1.00 98.31 370 LEU A N 1
ATOM 2972 C CA . LEU A 1 370 ? 36.372 -2.536 -33.202 1.00 98.31 370 LEU A CA 1
ATOM 2973 C C . LEU A 1 370 ? 36.741 -3.991 -33.516 1.00 98.31 370 LEU A C 1
ATOM 2975 O O . LEU A 1 370 ? 36.016 -4.902 -33.119 1.00 98.31 370 LEU A O 1
ATOM 2979 N N . GLU A 1 371 ? 37.855 -4.220 -34.211 1.00 98.19 371 GLU A N 1
ATOM 2980 C CA . GLU A 1 371 ? 38.340 -5.564 -34.545 1.00 98.19 371 GLU A CA 1
ATOM 2981 C C . GLU A 1 371 ? 38.656 -6.365 -33.270 1.00 98.19 371 GLU A C 1
ATOM 2983 O O . GLU A 1 371 ? 38.252 -7.525 -33.143 1.00 98.19 371 GLU A O 1
ATOM 2988 N N . ALA A 1 372 ? 39.282 -5.725 -32.276 1.00 98.06 372 ALA A N 1
ATOM 2989 C CA . ALA A 1 372 ? 39.525 -6.317 -30.963 1.00 98.06 372 ALA A CA 1
ATOM 2990 C C . ALA A 1 372 ? 38.225 -6.634 -30.195 1.00 98.06 372 ALA A C 1
ATOM 2992 O O . ALA A 1 372 ? 38.117 -7.703 -29.589 1.00 98.06 372 ALA A O 1
ATOM 2993 N N . LEU A 1 373 ? 37.222 -5.748 -30.233 1.00 98.31 373 LEU A N 1
ATOM 2994 C CA . LEU A 1 373 ? 35.941 -5.957 -29.551 1.00 98.31 373 LEU A CA 1
ATOM 2995 C C . LEU A 1 373 ? 35.120 -7.065 -30.219 1.00 98.31 373 LEU A C 1
ATOM 2997 O O . LEU A 1 373 ? 34.540 -7.888 -29.516 1.00 98.31 373 LEU A O 1
ATOM 3001 N N . LEU A 1 374 ? 35.109 -7.141 -31.553 1.00 98.31 374 LEU A N 1
ATOM 3002 C CA . LEU A 1 374 ? 34.480 -8.237 -32.296 1.00 98.31 374 LEU A CA 1
ATOM 3003 C C . LEU A 1 374 ? 35.135 -9.585 -31.958 1.00 98.31 374 LEU A C 1
ATOM 3005 O O . LEU A 1 374 ? 34.421 -10.551 -31.681 1.00 98.31 374 LEU A O 1
ATOM 3009 N N . ALA A 1 375 ? 36.468 -9.641 -31.876 1.00 97.81 375 ALA A N 1
ATOM 3010 C CA . ALA A 1 375 ? 37.186 -10.838 -31.440 1.00 97.81 375 ALA A CA 1
ATOM 3011 C C . ALA A 1 375 ? 36.861 -11.220 -29.980 1.00 97.81 375 ALA A C 1
ATOM 3013 O O . ALA A 1 375 ? 36.576 -12.385 -29.698 1.00 97.81 375 ALA A O 1
ATOM 3014 N N . GLN A 1 376 ? 36.824 -10.255 -29.051 1.00 97.75 376 GLN A N 1
ATOM 3015 C CA . GLN A 1 376 ? 36.438 -10.490 -27.650 1.00 97.75 376 GLN A CA 1
ATOM 3016 C C . GLN A 1 376 ? 34.962 -10.911 -27.503 1.00 97.75 376 GLN A C 1
ATOM 3018 O O . GLN A 1 376 ? 34.618 -11.672 -26.598 1.00 97.75 376 GLN A O 1
ATOM 3023 N N . LEU A 1 377 ? 34.092 -10.451 -28.405 1.00 97.50 377 LEU A N 1
ATOM 3024 C CA . LEU A 1 377 ? 32.695 -10.872 -28.518 1.00 97.50 377 LEU A CA 1
ATOM 3025 C C . LEU A 1 377 ? 32.516 -12.228 -29.222 1.00 97.50 377 LEU A C 1
ATOM 3027 O O . LEU A 1 377 ? 31.379 -12.682 -29.291 1.00 97.50 377 LEU A O 1
ATOM 3031 N N . GLY A 1 378 ? 33.576 -12.876 -29.717 1.00 97.44 378 GLY A N 1
ATOM 3032 C CA . GLY A 1 378 ? 33.515 -14.205 -30.342 1.00 97.44 378 GLY A CA 1
ATOM 3033 C C . GLY A 1 378 ? 33.161 -14.221 -31.834 1.00 97.44 378 GLY A C 1
ATOM 3034 O O . GLY A 1 378 ? 32.748 -15.261 -32.346 1.00 97.44 378 GLY A O 1
ATOM 3035 N N . TYR A 1 379 ? 33.292 -13.097 -32.545 1.00 98.12 379 TYR A N 1
ATOM 3036 C CA . TYR A 1 379 ? 33.076 -13.048 -33.993 1.00 98.12 379 TYR A CA 1
ATOM 3037 C C . TYR A 1 379 ? 34.311 -13.549 -34.753 1.00 98.12 379 TYR A C 1
ATOM 3039 O O . TYR A 1 379 ? 35.438 -13.125 -34.503 1.00 98.12 379 TYR A O 1
ATOM 3047 N N . GLU A 1 380 ? 34.085 -14.417 -35.734 1.00 97.06 380 GLU A N 1
ATOM 3048 C CA . GLU A 1 380 ? 35.092 -14.904 -36.672 1.00 97.06 380 GLU A CA 1
ATOM 3049 C C . GLU A 1 380 ? 35.065 -14.084 -37.966 1.00 97.06 380 GLU A C 1
ATOM 3051 O O . GLU A 1 380 ? 33.992 -13.770 -38.491 1.00 97.06 380 GLU A O 1
ATOM 3056 N N . LEU A 1 381 ? 36.244 -13.807 -38.525 1.00 96.69 381 LEU A N 1
ATOM 3057 C CA . LEU A 1 381 ? 36.375 -13.267 -39.876 1.00 96.69 381 LEU A CA 1
ATOM 3058 C C . LEU A 1 381 ? 36.011 -14.341 -40.918 1.00 96.69 381 LEU A C 1
ATOM 3060 O O . LEU A 1 381 ? 36.380 -15.515 -40.779 1.00 96.69 381 LEU A O 1
ATOM 3064 N N . LYS A 1 382 ? 35.298 -13.927 -41.964 1.00 94.50 382 LYS A N 1
ATOM 3065 C CA . LYS A 1 382 ? 34.980 -14.689 -43.176 1.00 94.50 382 LYS A CA 1
ATOM 3066 C C . LYS A 1 382 ? 35.224 -13.806 -44.395 1.00 94.50 382 LYS A C 1
ATOM 3068 O O . LYS A 1 382 ? 35.121 -12.587 -44.310 1.00 94.50 382 LYS A O 1
ATOM 3073 N N . THR A 1 383 ? 35.484 -14.451 -45.520 1.00 92.38 383 THR A N 1
ATOM 3074 C CA . THR A 1 383 ? 35.711 -13.823 -46.821 1.00 92.38 383 THR A CA 1
ATOM 3075 C C . THR A 1 383 ? 34.651 -14.376 -47.771 1.00 92.38 383 THR A C 1
ATOM 3077 O O . THR A 1 383 ? 34.480 -15.592 -47.837 1.00 92.38 383 THR A O 1
ATOM 3080 N N . ASP A 1 384 ? 33.894 -13.504 -48.433 1.00 86.38 384 ASP A N 1
ATOM 3081 C CA . ASP A 1 384 ? 32.932 -13.869 -49.481 1.00 86.38 384 ASP A CA 1
ATOM 3082 C C . ASP A 1 384 ? 33.642 -14.387 -50.751 1.00 86.38 384 ASP A C 1
ATOM 3084 O O . ASP A 1 384 ? 34.732 -13.923 -51.098 1.00 86.38 384 ASP A O 1
ATOM 3088 N N . ASP A 1 385 ? 33.016 -15.334 -51.454 1.00 82.19 385 ASP A N 1
ATOM 3089 C CA . ASP A 1 385 ? 33.533 -15.926 -52.696 1.00 82.19 385 ASP A CA 1
ATOM 3090 C C . ASP A 1 385 ? 33.442 -14.940 -53.884 1.00 82.19 385 ASP A C 1
ATOM 3092 O O . ASP A 1 385 ? 34.243 -15.018 -54.819 1.00 82.19 385 ASP A O 1
ATOM 3096 N N . GLU A 1 386 ? 32.502 -13.983 -53.844 1.00 82.38 386 GLU A N 1
ATOM 3097 C CA . GLU A 1 386 ? 32.348 -12.909 -54.840 1.00 82.38 386 GLU A CA 1
ATOM 3098 C C . GLU A 1 386 ? 32.683 -11.519 -54.234 1.00 82.38 386 GLU A C 1
ATOM 3100 O O . GLU A 1 386 ? 31.779 -10.779 -53.839 1.00 82.38 386 GLU A O 1
ATOM 3105 N N . PRO A 1 387 ? 33.974 -11.122 -54.147 1.00 78.88 387 PRO A N 1
ATOM 3106 C CA . PRO A 1 387 ? 34.392 -9.837 -53.575 1.00 78.88 387 PRO A CA 1
ATOM 3107 C C . PRO A 1 387 ? 33.761 -8.623 -54.262 1.00 78.88 387 PRO A C 1
ATOM 3109 O O . PRO A 1 387 ? 33.896 -8.424 -55.472 1.00 78.88 387 PRO A O 1
ATOM 3112 N N . ASP A 1 388 ? 33.184 -7.727 -53.460 1.00 84.69 388 ASP A N 1
ATOM 3113 C CA . ASP A 1 388 ? 32.744 -6.418 -53.929 1.00 84.69 388 ASP A CA 1
ATOM 3114 C C . ASP A 1 388 ? 33.974 -5.533 -54.231 1.00 84.69 388 ASP A C 1
ATOM 3116 O O . ASP A 1 388 ? 34.770 -5.262 -53.324 1.00 84.69 388 ASP A O 1
ATOM 3120 N N . PRO A 1 389 ? 34.157 -5.035 -55.469 1.00 84.50 389 PRO A N 1
ATOM 3121 C CA . PRO A 1 389 ? 35.369 -4.315 -55.865 1.00 84.50 389 PRO A CA 1
ATOM 3122 C C . PRO A 1 389 ? 35.547 -2.944 -55.189 1.00 84.50 389 PRO A C 1
ATOM 3124 O O . PRO A 1 389 ? 36.613 -2.346 -55.322 1.00 84.50 389 PRO A O 1
ATOM 3127 N N . LEU A 1 390 ? 34.537 -2.428 -54.476 1.00 88.31 390 LEU A N 1
ATOM 3128 C CA . LEU A 1 390 ? 34.630 -1.186 -53.696 1.00 88.31 390 LEU A CA 1
ATOM 3129 C C . LEU A 1 390 ? 34.766 -1.438 -52.185 1.00 88.31 390 LEU A C 1
ATOM 3131 O O . LEU A 1 390 ? 35.307 -0.594 -51.467 1.00 88.31 390 LEU A O 1
ATOM 3135 N N . TRP A 1 391 ? 34.280 -2.583 -51.698 1.00 90.00 391 TRP A N 1
ATOM 3136 C CA . TRP A 1 391 ? 34.095 -2.853 -50.266 1.00 90.00 391 TRP A CA 1
ATOM 3137 C C . TRP A 1 391 ? 34.851 -4.079 -49.733 1.00 90.00 391 TRP A C 1
ATOM 3139 O O . TRP A 1 391 ? 34.893 -4.272 -48.518 1.00 90.00 391 TRP A O 1
ATOM 3149 N N . GLY A 1 392 ? 35.469 -4.874 -50.608 1.00 89.06 392 GLY A N 1
ATOM 3150 C CA . GLY A 1 392 ? 36.141 -6.127 -50.267 1.00 89.06 392 GLY A CA 1
ATOM 3151 C C . GLY A 1 392 ? 35.179 -7.311 -50.113 1.00 89.06 392 GLY A C 1
ATOM 3152 O O . GLY A 1 392 ? 33.967 -7.179 -50.277 1.00 89.06 392 GLY A O 1
ATOM 3153 N N . ALA A 1 393 ? 35.743 -8.478 -49.797 1.00 88.31 393 ALA A N 1
ATOM 3154 C CA . ALA A 1 393 ? 34.993 -9.696 -49.471 1.00 88.31 393 ALA A CA 1
ATOM 3155 C C . ALA A 1 393 ? 34.839 -9.931 -47.958 1.00 88.31 393 ALA A C 1
ATOM 3157 O O . ALA A 1 393 ? 34.023 -10.756 -47.554 1.00 88.31 393 ALA A O 1
ATOM 3158 N N . ASP A 1 394 ? 35.626 -9.256 -47.119 1.00 93.81 394 ASP A N 1
ATOM 3159 C CA . ASP A 1 394 ? 35.728 -9.610 -45.705 1.00 93.81 394 ASP A CA 1
ATOM 3160 C C . ASP A 1 394 ? 34.556 -9.080 -44.862 1.00 93.81 394 ASP A C 1
ATOM 3162 O O . ASP A 1 394 ? 34.130 -7.924 -44.981 1.00 93.81 394 ASP A O 1
ATOM 3166 N N . TYR A 1 395 ? 34.036 -9.947 -43.992 1.00 95.00 395 TYR A N 1
ATOM 3167 C CA . TYR A 1 395 ? 32.960 -9.674 -43.042 1.00 95.00 395 TYR A CA 1
ATOM 3168 C C . TYR A 1 395 ? 33.094 -10.548 -41.788 1.00 95.00 395 TYR A C 1
ATOM 3170 O O . TYR A 1 395 ? 33.722 -11.604 -41.805 1.00 95.00 395 TYR A O 1
ATOM 3178 N N . PHE A 1 396 ? 32.472 -10.130 -40.687 1.00 97.31 396 PHE A N 1
ATOM 3179 C CA . PHE A 1 396 ? 32.461 -10.899 -39.442 1.00 97.31 396 PHE A CA 1
ATOM 3180 C C . PHE A 1 396 ? 31.140 -11.661 -39.250 1.00 97.31 396 PHE A C 1
ATOM 3182 O O . PHE A 1 396 ? 30.062 -11.185 -39.622 1.00 97.31 396 PHE A O 1
ATOM 3189 N N . THR A 1 397 ? 31.213 -12.835 -38.619 1.00 97.00 397 THR A N 1
ATOM 3190 C CA . THR A 1 397 ? 30.053 -13.646 -38.215 1.00 97.00 397 THR A CA 1
ATOM 3191 C C . THR A 1 397 ? 30.295 -14.318 -36.864 1.00 97.00 397 THR A C 1
ATOM 3193 O O . THR A 1 397 ? 31.425 -14.683 -36.554 1.00 97.00 397 THR A O 1
ATOM 3196 N N . HIS A 1 398 ? 29.257 -14.502 -36.047 1.00 97.44 398 HIS A N 1
ATOM 3197 C CA . HIS A 1 398 ? 29.377 -15.185 -34.756 1.00 97.44 398 HIS A CA 1
ATOM 3198 C C . HIS A 1 398 ? 28.922 -16.653 -34.876 1.00 97.44 398 HIS A C 1
ATOM 3200 O O . HIS A 1 398 ? 27.811 -16.879 -35.363 1.00 97.44 398 HIS A O 1
ATOM 3206 N N . PRO A 1 399 ? 29.686 -17.656 -34.393 1.00 94.50 399 PRO A N 1
ATOM 3207 C CA . PRO A 1 399 ? 29.321 -19.075 -34.519 1.00 94.50 399 PRO A CA 1
ATOM 3208 C C . PRO A 1 399 ? 27.943 -19.441 -33.939 1.00 94.50 399 PRO A C 1
ATOM 3210 O O . PRO A 1 399 ? 27.215 -20.239 -34.520 1.00 94.50 399 PRO A O 1
ATOM 3213 N N . GLU A 1 400 ? 27.543 -18.813 -32.828 1.00 93.19 400 GLU A N 1
ATOM 3214 C CA . GLU A 1 400 ? 26.207 -18.985 -32.216 1.00 93.19 400 GLU A CA 1
ATOM 3215 C C . GLU A 1 400 ? 25.071 -18.213 -32.932 1.00 93.19 400 GLU A C 1
ATOM 3217 O O . GLU A 1 400 ? 23.947 -18.169 -32.437 1.00 93.19 400 GLU A O 1
ATOM 3222 N N . GLY A 1 401 ? 25.341 -17.548 -34.061 1.00 93.00 401 GLY A N 1
ATOM 3223 C CA . GLY A 1 401 ? 24.342 -16.774 -34.810 1.00 93.00 401 GLY A CA 1
ATOM 3224 C C . GLY A 1 401 ? 23.959 -15.420 -34.195 1.00 93.00 401 GLY A C 1
ATOM 3225 O O . GLY A 1 401 ? 22.929 -14.855 -34.569 1.00 93.00 401 GLY A O 1
ATOM 3226 N N . ARG A 1 402 ? 24.769 -14.887 -33.266 1.00 96.19 402 ARG A N 1
ATOM 3227 C CA . ARG A 1 402 ? 24.613 -13.518 -32.741 1.00 96.19 402 ARG A CA 1
ATOM 3228 C C . ARG A 1 402 ? 24.796 -12.498 -33.871 1.00 96.19 402 ARG A C 1
ATOM 3230 O O . ARG A 1 402 ? 25.626 -12.701 -34.760 1.00 96.19 402 ARG A O 1
ATOM 3237 N N . LYS A 1 403 ? 24.029 -11.404 -33.832 1.00 97.50 403 LYS A N 1
ATOM 3238 C CA . LYS A 1 403 ? 24.167 -10.282 -34.776 1.00 97.50 403 LYS A CA 1
ATOM 3239 C C . LYS A 1 403 ? 24.751 -9.041 -34.114 1.00 97.50 403 LYS A C 1
ATOM 3241 O O . LYS A 1 403 ? 24.245 -8.610 -33.076 1.00 97.50 403 LYS A O 1
ATOM 3246 N N . ALA A 1 404 ? 25.715 -8.405 -34.774 1.00 98.25 404 ALA A N 1
ATOM 3247 C CA . ALA A 1 404 ? 26.218 -7.101 -34.357 1.00 98.25 404 ALA A CA 1
ATOM 3248 C C . ALA A 1 404 ? 25.186 -6.002 -34.662 1.00 98.25 404 ALA A C 1
ATOM 3250 O O . ALA A 1 404 ? 24.510 -6.038 -35.693 1.00 98.25 404 ALA A O 1
ATOM 3251 N N . VAL A 1 405 ? 25.056 -5.009 -33.786 1.00 98.44 405 VAL A N 1
ATOM 3252 C CA . VAL A 1 405 ? 24.138 -3.879 -33.977 1.00 98.44 405 VAL A CA 1
ATOM 3253 C C . VAL A 1 405 ? 24.880 -2.574 -33.716 1.00 98.44 405 VAL A C 1
ATOM 3255 O O . VAL A 1 405 ? 25.059 -2.169 -32.573 1.00 98.44 405 VAL A O 1
ATOM 3258 N N . PHE A 1 406 ? 25.315 -1.920 -34.788 1.00 98.62 406 PHE A N 1
ATOM 3259 C CA . PHE A 1 406 ? 26.065 -0.668 -34.741 1.00 98.62 406 PHE A CA 1
ATOM 3260 C C . PHE A 1 406 ? 25.131 0.514 -34.458 1.00 98.62 406 PHE A C 1
ATOM 3262 O O . PHE A 1 406 ? 24.147 0.713 -35.183 1.00 98.62 406 PHE A O 1
ATOM 3269 N N . LEU A 1 407 ? 25.443 1.299 -33.422 1.00 97.69 407 LEU A N 1
ATOM 3270 C CA . LEU A 1 407 ? 24.643 2.460 -33.012 1.00 97.69 407 LEU A CA 1
ATOM 3271 C C . LEU A 1 407 ? 24.865 3.727 -33.852 1.00 97.69 407 LEU A C 1
ATOM 3273 O O . LEU A 1 407 ? 24.100 4.675 -33.705 1.00 97.69 407 LEU A O 1
ATOM 3277 N N . GLY A 1 408 ? 25.804 3.698 -34.798 1.00 93.69 408 GLY A N 1
ATOM 3278 C CA . GLY A 1 408 ? 26.116 4.817 -35.684 1.00 93.69 408 GLY A CA 1
ATOM 3279 C C . GLY A 1 408 ? 27.406 5.523 -35.283 1.00 93.69 408 GLY A C 1
ATOM 3280 O O . GLY A 1 408 ? 28.202 4.991 -34.512 1.00 93.69 408 GLY A O 1
ATOM 3281 N N . ASP A 1 409 ? 27.633 6.689 -35.887 1.00 96.88 409 ASP A N 1
ATOM 3282 C CA . ASP A 1 409 ? 28.873 7.461 -35.782 1.00 96.88 409 ASP A CA 1
ATOM 3283 C C . ASP A 1 409 ? 30.099 6.572 -36.028 1.00 96.88 409 ASP A C 1
ATOM 3285 O O . ASP A 1 409 ? 31.041 6.467 -35.244 1.00 96.88 409 ASP A O 1
ATOM 3289 N N . LEU A 1 410 ? 30.058 5.917 -37.190 1.00 97.31 410 LEU A N 1
ATOM 3290 C CA . LEU A 1 410 ? 31.125 5.067 -37.714 1.00 97.31 410 LEU A CA 1
ATOM 3291 C C . LEU A 1 410 ? 32.372 5.894 -38.077 1.00 97.31 410 LEU A C 1
ATOM 3293 O O . LEU A 1 410 ? 33.494 5.387 -38.061 1.00 97.31 410 LEU A O 1
ATOM 3297 N N . VAL A 1 411 ? 32.152 7.166 -38.419 1.00 95.19 411 VAL A N 1
ATOM 3298 C CA . VAL A 1 411 ? 33.119 8.090 -39.027 1.00 95.19 411 VAL A CA 1
ATOM 3299 C C . VAL A 1 411 ? 33.429 9.310 -38.149 1.00 95.19 411 VAL A C 1
ATOM 3301 O O . VAL A 1 411 ? 32.843 9.509 -37.081 1.00 95.19 411 VAL A O 1
ATOM 3304 N N . ASP A 1 412 ? 34.314 10.162 -38.668 1.00 92.00 412 ASP A N 1
ATOM 3305 C CA . ASP A 1 412 ? 34.953 11.313 -38.036 1.00 92.00 412 ASP A CA 1
ATOM 3306 C C . ASP A 1 412 ? 35.877 10.941 -36.846 1.00 92.00 412 ASP A C 1
ATOM 3308 O O . ASP A 1 412 ? 35.643 9.988 -36.108 1.00 92.00 412 ASP A O 1
ATOM 3312 N N . ARG A 1 413 ? 36.905 11.773 -36.623 1.00 90.00 413 ARG A N 1
ATOM 3313 C CA . ARG A 1 413 ? 37.897 11.769 -35.521 1.00 90.00 413 ARG A CA 1
ATOM 3314 C C . ARG A 1 413 ? 38.950 10.649 -35.552 1.00 90.00 413 ARG A C 1
ATOM 3316 O O . ARG A 1 413 ? 40.121 10.958 -35.352 1.00 90.00 413 ARG A O 1
ATOM 3323 N N . GLY A 1 414 ? 38.577 9.388 -35.757 1.00 90.94 414 GLY A N 1
ATOM 3324 C CA . GLY A 1 414 ? 39.527 8.264 -35.797 1.00 90.94 414 GLY A CA 1
ATOM 3325 C C . GLY A 1 414 ? 40.192 8.054 -37.168 1.00 90.94 414 GLY A C 1
ATOM 3326 O O . GLY A 1 414 ? 39.736 8.616 -38.161 1.00 90.94 414 GLY A O 1
ATOM 3327 N N . PRO A 1 415 ? 41.272 7.249 -37.245 1.00 91.69 415 PRO A N 1
ATOM 3328 C CA . PRO A 1 415 ? 42.120 7.141 -38.437 1.00 91.69 415 PRO A CA 1
ATOM 3329 C C . PRO A 1 415 ? 41.768 5.984 -39.389 1.00 91.69 415 PRO A C 1
ATOM 3331 O O . PRO A 1 415 ? 42.465 5.805 -40.386 1.00 91.69 415 PRO A O 1
ATOM 3334 N N . ARG A 1 416 ? 40.762 5.160 -39.063 1.00 95.81 416 ARG A N 1
ATOM 3335 C CA . ARG A 1 416 ? 40.301 4.017 -39.877 1.00 95.81 416 ARG A CA 1
ATOM 3336 C C . ARG A 1 416 ? 38.798 4.107 -40.178 1.00 95.81 416 ARG A C 1
ATOM 3338 O O . ARG A 1 416 ? 38.087 3.102 -40.154 1.00 95.81 416 ARG A O 1
ATOM 3345 N N . SER A 1 417 ? 38.290 5.313 -40.444 1.00 95.62 417 SER A N 1
ATOM 3346 C CA . SER A 1 417 ? 36.870 5.570 -40.737 1.00 95.62 417 SER A CA 1
ATOM 3347 C C . SER A 1 417 ? 36.346 4.693 -41.877 1.00 95.62 417 SER A C 1
ATOM 3349 O O . SER A 1 417 ? 35.243 4.156 -41.789 1.00 95.62 417 SER A O 1
ATOM 3351 N N . LEU A 1 418 ? 37.122 4.528 -42.953 1.00 95.56 418 LEU A N 1
ATOM 3352 C CA . LEU A 1 418 ? 36.690 3.758 -44.120 1.00 95.56 418 LEU A CA 1
ATOM 3353 C C . LEU A 1 418 ? 36.634 2.250 -43.847 1.00 95.56 418 LEU A C 1
ATOM 3355 O O . LEU A 1 418 ? 35.748 1.580 -44.377 1.00 95.56 418 LEU A O 1
ATOM 3359 N N . ASP A 1 419 ? 37.509 1.723 -42.989 1.00 95.88 419 ASP A N 1
ATOM 3360 C CA . ASP A 1 419 ? 37.475 0.313 -42.583 1.00 95.88 419 ASP A CA 1
ATOM 3361 C C . ASP A 1 419 ? 36.294 0.022 -41.656 1.00 95.88 419 ASP A C 1
ATOM 3363 O O . ASP A 1 419 ? 35.591 -0.966 -41.855 1.00 95.88 419 ASP A O 1
ATOM 3367 N N . VAL A 1 420 ? 35.997 0.917 -40.708 1.00 97.56 420 VAL A N 1
ATOM 3368 C CA . VAL A 1 420 ? 34.807 0.801 -39.849 1.00 97.56 420 VAL A CA 1
ATOM 3369 C C . VAL A 1 420 ? 33.525 0.779 -40.692 1.00 97.56 420 VAL A C 1
ATOM 3371 O O . VAL A 1 420 ? 32.653 -0.065 -40.471 1.00 97.56 420 VAL A O 1
ATOM 3374 N N . VAL A 1 421 ? 33.418 1.647 -41.707 1.00 97.12 421 VAL A N 1
ATOM 3375 C CA . VAL A 1 421 ? 32.267 1.643 -42.627 1.00 97.12 421 VAL A CA 1
ATOM 3376 C C . VAL A 1 421 ? 32.238 0.374 -43.491 1.00 97.12 421 VAL A C 1
ATOM 3378 O O . VAL A 1 421 ? 31.151 -0.166 -43.686 1.00 97.12 421 VAL A O 1
ATOM 3381 N N . ARG A 1 422 ? 33.384 -0.152 -43.960 1.00 96.06 422 ARG A N 1
ATOM 3382 C CA . ARG A 1 422 ? 33.458 -1.450 -44.671 1.00 96.06 422 ARG A CA 1
ATOM 3383 C C . ARG A 1 422 ? 32.948 -2.602 -43.808 1.00 96.06 422 ARG A C 1
ATOM 3385 O O . ARG A 1 422 ? 32.043 -3.311 -44.241 1.00 96.06 422 ARG A O 1
ATOM 3392 N N . ILE A 1 423 ? 33.467 -2.748 -42.586 1.00 97.25 423 ILE A N 1
ATOM 3393 C CA . ILE A 1 423 ? 33.076 -3.801 -41.635 1.00 97.25 423 ILE A CA 1
ATOM 3394 C C . ILE A 1 423 ? 31.565 -3.742 -41.378 1.00 97.25 423 ILE A C 1
ATOM 3396 O O . ILE A 1 423 ? 30.858 -4.729 -41.600 1.00 97.25 423 ILE A O 1
ATOM 3400 N N . ALA A 1 424 ? 31.044 -2.570 -40.999 1.00 97.50 424 ALA A N 1
ATOM 3401 C CA . ALA A 1 424 ? 29.621 -2.397 -40.721 1.00 97.50 424 ALA A CA 1
ATOM 3402 C C . ALA A 1 424 ? 28.741 -2.652 -41.960 1.00 97.50 424 ALA A C 1
ATOM 3404 O O . ALA A 1 424 ? 27.709 -3.320 -41.858 1.00 97.50 424 ALA A O 1
ATOM 3405 N N . ARG A 1 425 ? 29.147 -2.170 -43.144 1.00 96.31 425 ARG A N 1
ATOM 3406 C CA . ARG A 1 425 ? 28.420 -2.373 -44.408 1.00 96.31 425 ARG A CA 1
ATOM 3407 C C . ARG A 1 425 ? 28.378 -3.841 -44.810 1.00 96.31 425 ARG A C 1
ATOM 3409 O O . ARG A 1 425 ? 27.300 -4.338 -45.132 1.00 96.31 425 ARG A O 1
ATOM 3416 N N . ASN A 1 426 ? 29.515 -4.533 -44.789 1.00 96.31 426 ASN A N 1
ATOM 3417 C CA . ASN A 1 426 ? 29.607 -5.919 -45.243 1.00 96.31 426 ASN A CA 1
ATOM 3418 C C . ASN A 1 426 ? 28.834 -6.853 -44.297 1.00 96.31 426 ASN A C 1
ATOM 3420 O O . ASN A 1 426 ? 28.058 -7.681 -44.770 1.00 96.31 426 ASN A O 1
ATOM 3424 N N . MET A 1 427 ? 28.910 -6.649 -42.975 1.00 97.00 427 MET A N 1
ATOM 3425 C CA . MET A 1 427 ? 28.066 -7.383 -42.018 1.00 97.00 427 MET A CA 1
ATOM 3426 C C . MET A 1 427 ? 26.564 -7.128 -42.238 1.00 97.00 427 MET A C 1
ATOM 3428 O O . MET A 1 427 ? 25.761 -8.060 -42.180 1.00 97.00 427 MET A O 1
ATOM 3432 N N . VAL A 1 428 ? 26.158 -5.885 -42.528 1.00 96.00 428 VAL A N 1
ATOM 3433 C CA . VAL A 1 428 ? 24.755 -5.556 -42.850 1.00 96.00 428 VAL A CA 1
ATOM 3434 C C . VAL A 1 428 ? 24.294 -6.221 -44.152 1.00 96.00 428 VAL A C 1
ATOM 3436 O O . VAL A 1 428 ? 23.163 -6.702 -44.213 1.00 96.00 428 VAL A O 1
ATOM 3439 N N . GLN A 1 429 ? 25.152 -6.300 -45.173 1.00 94.50 429 GLN A N 1
ATOM 3440 C CA . GLN A 1 429 ? 24.845 -6.980 -46.436 1.00 94.50 429 GLN A CA 1
ATOM 3441 C C . GLN A 1 429 ? 24.700 -8.498 -46.261 1.00 94.50 429 GLN A C 1
ATOM 3443 O O . GLN A 1 429 ? 23.726 -9.067 -46.752 1.00 94.50 429 GLN A O 1
ATOM 3448 N N . GLN A 1 430 ? 25.606 -9.135 -45.514 1.00 94.12 430 GLN A N 1
ATOM 3449 C CA . GLN A 1 430 ? 25.551 -10.573 -45.208 1.00 94.12 430 GLN A CA 1
ATOM 3450 C C . GLN A 1 430 ? 24.509 -10.926 -44.127 1.00 94.12 430 GLN A C 1
ATOM 3452 O O . GLN A 1 430 ? 24.339 -12.087 -43.759 1.00 94.12 430 GLN A O 1
ATOM 3457 N N . GLY A 1 431 ? 23.799 -9.932 -43.583 1.00 94.12 431 GLY A N 1
ATOM 3458 C CA . GLY A 1 431 ? 22.758 -10.118 -42.571 1.00 94.12 431 GLY A CA 1
ATOM 3459 C C . GLY A 1 431 ? 23.261 -10.481 -41.168 1.00 94.12 431 GLY A C 1
ATOM 3460 O O . GLY A 1 431 ? 22.425 -10.683 -40.279 1.00 94.12 431 GLY A O 1
ATOM 3461 N N . THR A 1 432 ? 24.582 -10.526 -40.950 1.00 96.56 432 THR A N 1
ATOM 3462 C CA . THR A 1 432 ? 25.234 -10.714 -39.638 1.00 96.56 432 THR A CA 1
ATOM 3463 C C . THR A 1 432 ? 25.263 -9.427 -38.807 1.00 96.56 432 THR A C 1
ATOM 3465 O O . THR A 1 432 ? 25.522 -9.475 -37.605 1.00 96.56 432 THR A O 1
ATOM 3468 N N . GLY A 1 433 ? 24.959 -8.279 -39.422 1.00 96.69 433 GLY A N 1
ATOM 3469 C CA . GLY A 1 433 ? 24.896 -6.971 -38.778 1.00 96.69 433 GLY A CA 1
ATOM 3470 C C . GLY A 1 433 ? 23.590 -6.206 -39.019 1.00 96.69 433 GLY A C 1
ATOM 3471 O O . GLY A 1 433 ? 22.863 -6.438 -39.985 1.00 96.69 433 GLY A O 1
ATOM 3472 N N . LEU A 1 434 ? 23.322 -5.235 -38.148 1.00 97.56 434 LEU A N 1
ATOM 3473 C CA . LEU A 1 434 ? 22.377 -4.131 -38.339 1.00 97.56 434 LEU A CA 1
ATOM 3474 C C . LEU A 1 434 ? 23.102 -2.811 -38.036 1.00 97.56 434 LEU A C 1
ATOM 3476 O O . LEU A 1 434 ? 23.958 -2.770 -37.160 1.00 97.56 434 LEU A O 1
ATOM 3480 N N . CYS A 1 435 ? 22.743 -1.722 -38.717 1.00 97.94 435 CYS A N 1
ATOM 3481 C CA . CYS A 1 435 ? 23.297 -0.391 -38.446 1.00 97.94 435 CYS A CA 1
ATOM 3482 C C . CYS A 1 435 ? 22.189 0.664 -38.448 1.00 97.94 435 CYS A C 1
ATOM 3484 O O . CYS A 1 435 ? 21.330 0.664 -39.342 1.00 97.94 435 CYS A O 1
ATOM 3486 N N . VAL A 1 436 ? 22.209 1.556 -37.458 1.00 97.69 436 VAL A N 1
ATOM 3487 C CA . VAL A 1 436 ? 21.467 2.828 -37.467 1.00 97.69 436 VAL A CA 1
ATOM 3488 C C . VAL A 1 436 ? 22.453 3.971 -37.779 1.00 97.69 436 VAL A C 1
ATOM 3490 O O . VAL A 1 436 ? 23.656 3.770 -37.635 1.00 97.69 436 VAL A O 1
ATOM 3493 N N . PRO A 1 437 ? 22.000 5.140 -38.264 1.00 96.62 437 PRO A N 1
ATOM 3494 C CA . PRO A 1 437 ? 22.883 6.253 -38.591 1.00 96.62 437 PRO A CA 1
ATOM 3495 C C . PRO A 1 437 ? 23.103 7.153 -37.375 1.00 96.62 437 PRO A C 1
ATOM 3497 O O . PRO A 1 437 ? 22.135 7.521 -36.706 1.00 96.62 437 PRO A O 1
ATOM 3500 N N . GLY A 1 438 ? 24.339 7.598 -37.177 1.00 96.06 438 GLY A N 1
ATOM 3501 C CA . GLY A 1 438 ? 24.685 8.669 -36.249 1.00 96.06 438 GLY A CA 1
ATOM 3502 C C . GLY A 1 438 ? 24.703 10.063 -36.890 1.00 96.06 438 GLY A C 1
ATOM 3503 O O . GLY A 1 438 ? 24.443 10.253 -38.088 1.00 96.06 438 GLY A O 1
ATOM 3504 N N . ASN A 1 439 ? 24.963 11.097 -36.090 1.00 94.44 439 ASN A N 1
ATOM 3505 C CA . ASN A 1 439 ? 24.965 12.479 -36.573 1.00 94.44 439 ASN A CA 1
ATOM 3506 C C . ASN A 1 439 ? 26.206 12.860 -37.397 1.00 94.44 439 ASN A C 1
ATOM 3508 O O . ASN A 1 439 ? 26.088 13.722 -38.274 1.00 94.44 439 ASN A O 1
ATOM 3512 N N . HIS A 1 440 ? 27.366 12.248 -37.154 1.00 94.69 440 HIS A N 1
ATOM 3513 C CA . HIS A 1 440 ? 28.558 12.373 -37.993 1.00 94.69 440 HIS A CA 1
ATOM 3514 C C . HIS A 1 440 ? 28.366 11.630 -39.324 1.00 94.69 440 HIS A C 1
ATOM 3516 O O . HIS A 1 440 ? 28.602 12.225 -40.378 1.00 94.69 440 HIS A O 1
ATOM 3522 N N . ASP A 1 441 ? 27.768 10.435 -39.315 1.00 95.75 441 ASP A N 1
ATOM 3523 C CA . ASP A 1 441 ? 27.381 9.706 -40.537 1.00 95.75 441 ASP A CA 1
ATOM 3524 C C . ASP A 1 441 ? 26.475 10.562 -41.448 1.00 95.75 441 ASP A C 1
ATOM 3526 O O . ASP A 1 441 ? 26.710 10.740 -42.648 1.00 95.75 441 ASP A O 1
ATOM 3530 N N . MET A 1 442 ? 25.441 11.178 -40.863 1.00 95.44 442 MET A N 1
ATOM 3531 C CA . MET A 1 442 ? 24.500 12.043 -41.583 1.00 95.44 442 MET A CA 1
ATOM 3532 C C . MET A 1 442 ? 25.116 13.386 -42.023 1.00 95.44 442 MET A C 1
ATOM 3534 O O . MET A 1 442 ? 24.667 13.982 -43.010 1.00 95.44 442 MET A O 1
ATOM 3538 N N . LYS A 1 443 ? 26.151 13.872 -41.327 1.00 93.81 443 LYS A N 1
ATOM 3539 C CA . LYS A 1 443 ? 26.967 15.038 -41.715 1.00 93.81 443 LYS A CA 1
ATOM 3540 C C . LYS A 1 443 ? 27.868 14.687 -42.908 1.00 93.81 443 LYS A C 1
ATOM 3542 O O . LYS A 1 443 ? 27.915 15.470 -43.860 1.00 93.81 443 LYS A O 1
ATOM 3547 N N . LEU A 1 444 ? 28.477 13.497 -42.926 1.00 94.50 444 LEU A N 1
ATOM 3548 C CA . LEU A 1 444 ? 29.268 12.994 -44.053 1.00 94.50 444 LEU A CA 1
ATOM 3549 C C . LEU A 1 444 ? 28.380 12.787 -45.283 1.00 94.50 444 LEU A C 1
ATOM 3551 O O . LEU A 1 444 ? 28.690 13.286 -46.363 1.00 94.50 444 LEU A O 1
ATOM 3555 N N . LEU A 1 445 ? 27.199 12.185 -45.117 1.00 95.06 445 LEU A N 1
ATOM 3556 C CA . LEU A 1 445 ? 26.217 12.065 -46.196 1.00 95.06 445 LEU A CA 1
ATOM 3557 C C . LEU A 1 445 ? 25.862 13.437 -46.807 1.00 95.06 445 LEU A C 1
ATOM 3559 O O . LEU A 1 445 ? 25.715 13.553 -48.025 1.00 95.06 445 LEU A O 1
ATOM 3563 N N . ARG A 1 446 ? 25.766 14.512 -46.009 1.00 92.94 446 ARG A N 1
ATOM 3564 C CA . ARG A 1 446 ? 25.554 15.874 -46.541 1.00 92.94 446 ARG A CA 1
ATOM 3565 C C . ARG A 1 446 ? 26.739 16.362 -47.386 1.00 92.94 446 ARG A C 1
ATOM 3567 O O . ARG A 1 446 ? 26.485 16.912 -48.457 1.00 92.94 446 ARG A O 1
ATOM 3574 N N . LYS A 1 447 ? 27.984 16.133 -46.947 1.00 92.44 447 LYS A N 1
ATOM 3575 C CA . LYS A 1 447 ? 29.218 16.438 -47.701 1.00 92.44 447 LYS A CA 1
ATOM 3576 C C . LYS A 1 447 ? 29.258 15.688 -49.038 1.00 92.44 447 LYS A C 1
ATOM 3578 O O . LYS A 1 447 ? 29.459 16.321 -50.071 1.00 92.44 447 LYS A O 1
ATOM 3583 N N . LEU A 1 448 ? 28.986 14.379 -49.031 1.00 92.19 448 LEU A N 1
ATOM 3584 C CA . LEU A 1 448 ? 28.985 13.521 -50.227 1.00 92.19 448 LEU A CA 1
ATOM 3585 C C . LEU A 1 448 ? 27.910 13.928 -51.253 1.00 92.19 448 LEU A C 1
ATOM 3587 O O . LEU A 1 448 ? 28.157 13.900 -52.453 1.00 92.19 448 LEU A O 1
ATOM 3591 N N . ASN A 1 449 ? 26.736 14.392 -50.804 1.00 91.19 449 ASN A N 1
ATOM 3592 C CA . ASN A 1 449 ? 25.707 14.970 -51.687 1.00 91.19 449 ASN A CA 1
ATOM 3593 C C . ASN A 1 449 ? 25.985 16.458 -52.038 1.00 91.19 449 ASN A C 1
ATOM 3595 O O . ASN A 1 449 ? 25.052 17.215 -52.312 1.00 91.19 449 ASN A O 1
ATOM 3599 N N . GLY A 1 450 ? 27.247 16.903 -51.992 1.00 88.12 450 GLY A N 1
ATOM 3600 C CA . GLY A 1 450 ? 27.697 18.217 -52.465 1.00 88.12 450 GLY A CA 1
ATOM 3601 C C . GLY A 1 450 ? 27.298 19.423 -51.606 1.00 88.12 450 GLY A C 1
ATOM 3602 O O . GLY A 1 450 ? 27.441 20.560 -52.057 1.00 88.12 450 GLY A O 1
ATOM 3603 N N . LYS A 1 451 ? 26.785 19.231 -50.382 1.00 88.88 451 LYS A N 1
ATOM 3604 C CA . LYS A 1 451 ? 26.441 20.357 -49.497 1.00 88.88 451 LYS A CA 1
ATOM 3605 C C . LYS A 1 451 ? 27.674 20.848 -48.747 1.00 88.88 451 LYS A C 1
ATOM 3607 O O . LYS A 1 451 ? 28.432 20.052 -48.198 1.00 88.88 451 LYS A O 1
ATOM 3612 N N . ASN A 1 452 ? 27.812 22.169 -48.635 1.00 84.06 452 ASN A N 1
ATOM 3613 C CA . ASN A 1 452 ? 28.801 22.763 -47.743 1.00 84.06 452 ASN A CA 1
ATOM 3614 C C . ASN A 1 452 ? 28.478 22.393 -46.279 1.00 84.06 452 ASN A C 1
ATOM 3616 O O . ASN A 1 452 ? 27.330 22.523 -45.836 1.00 84.06 452 ASN A O 1
ATOM 3620 N N . VAL A 1 453 ? 29.481 21.909 -45.547 1.00 84.06 453 VAL A N 1
ATOM 3621 C CA . VAL A 1 453 ? 29.407 21.528 -44.130 1.00 84.06 453 VAL A CA 1
ATOM 3622 C C . VAL A 1 453 ? 30.705 21.917 -43.427 1.00 84.06 453 VAL A C 1
ATOM 3624 O O . VAL A 1 453 ? 31.770 21.962 -44.040 1.00 84.06 453 VAL A O 1
ATOM 3627 N N . ASN A 1 454 ? 30.616 22.194 -42.129 1.00 78.81 454 ASN A N 1
ATOM 3628 C CA . ASN A 1 454 ? 31.770 22.532 -41.306 1.00 78.81 454 ASN A CA 1
ATOM 3629 C C . ASN A 1 454 ? 32.620 21.275 -41.034 1.00 78.81 454 ASN A C 1
ATOM 3631 O O . ASN A 1 454 ? 32.097 20.288 -40.516 1.00 78.81 454 ASN A O 1
ATOM 3635 N N . LEU A 1 455 ? 33.918 21.329 -41.358 1.00 81.88 455 LEU A N 1
ATOM 3636 C CA . LEU A 1 455 ? 34.851 20.208 -41.180 1.00 81.88 455 LEU A CA 1
ATOM 3637 C C . LEU A 1 455 ? 35.324 20.022 -39.723 1.00 81.88 455 LEU A C 1
ATOM 3639 O O . LEU A 1 455 ? 35.928 19.000 -39.404 1.00 81.88 455 LEU A O 1
ATOM 3643 N N . LYS A 1 456 ? 35.022 20.968 -38.818 1.00 71.38 456 LYS A N 1
ATOM 3644 C CA . LYS A 1 456 ? 35.290 20.824 -37.375 1.00 71.38 456 LYS A CA 1
ATOM 3645 C C . LYS A 1 456 ? 34.644 19.554 -36.788 1.00 71.38 456 LYS A C 1
ATOM 3647 O O . LYS A 1 456 ? 33.678 19.011 -37.334 1.00 71.38 456 LYS A O 1
ATOM 3652 N N . HIS A 1 457 ? 35.152 19.145 -35.624 1.00 70.69 457 HIS A N 1
ATOM 3653 C CA . HIS A 1 457 ? 34.752 17.944 -34.875 1.00 70.69 457 HIS A CA 1
ATOM 3654 C C . HIS A 1 457 ? 35.099 16.612 -35.574 1.00 70.69 457 HIS A C 1
ATOM 3656 O O . HIS A 1 457 ? 34.343 15.653 -35.454 1.00 70.69 457 HIS A O 1
ATOM 3662 N N . GLY A 1 458 ? 36.228 16.558 -36.292 1.00 72.94 458 GLY A N 1
ATOM 3663 C CA . GLY A 1 458 ? 36.814 15.305 -36.786 1.00 72.94 458 GLY A CA 1
ATOM 3664 C C . GLY A 1 458 ? 36.500 14.907 -38.233 1.00 72.94 458 GLY A C 1
ATOM 3665 O O . GLY A 1 458 ? 36.739 13.764 -38.597 1.00 72.94 458 GLY A O 1
ATOM 3666 N N . MET A 1 459 ? 35.938 15.788 -39.068 1.00 86.75 459 MET A N 1
ATOM 3667 C CA . MET A 1 459 ? 35.622 15.429 -40.465 1.00 86.75 459 MET A CA 1
ATOM 3668 C C . MET A 1 459 ? 36.805 15.616 -41.424 1.00 86.75 459 MET A C 1
ATOM 3670 O O . MET A 1 459 ? 36.709 15.241 -42.590 1.00 86.75 459 MET A O 1
ATOM 3674 N N . ALA A 1 460 ? 37.907 16.224 -40.982 1.00 86.38 460 ALA A N 1
ATOM 3675 C CA . ALA A 1 460 ? 39.084 16.394 -41.833 1.00 86.38 460 ALA A CA 1
ATOM 3676 C C . ALA A 1 460 ? 39.785 15.047 -42.071 1.00 86.38 460 ALA A C 1
ATOM 3678 O O . ALA A 1 460 ? 40.274 14.787 -43.163 1.00 86.38 460 ALA A O 1
ATOM 3679 N N . GLU A 1 461 ? 39.751 14.189 -41.059 1.00 88.81 461 GLU A N 1
ATOM 3680 C CA . GLU A 1 461 ? 40.359 12.872 -40.960 1.00 88.81 461 GLU A CA 1
ATOM 3681 C C . GLU A 1 461 ? 39.694 11.898 -41.946 1.00 88.81 461 GLU A C 1
ATOM 3683 O O . GLU A 1 461 ? 40.340 11.428 -42.880 1.00 88.81 461 GLU A O 1
ATOM 3688 N N . THR A 1 462 ? 38.371 11.715 -41.858 1.00 92.25 462 THR A N 1
ATOM 3689 C CA . THR A 1 462 ? 37.611 10.895 -42.819 1.00 92.25 462 THR A CA 1
ATOM 3690 C C . THR A 1 462 ? 37.673 11.448 -44.250 1.00 92.25 462 THR A C 1
ATOM 3692 O O . THR A 1 462 ? 37.675 10.679 -45.208 1.00 92.25 462 THR A O 1
ATOM 3695 N N . VAL A 1 463 ? 37.739 12.775 -44.434 1.00 91.00 463 VAL A N 1
ATOM 3696 C CA . VAL A 1 463 ? 37.933 13.363 -45.773 1.00 91.00 463 VAL A CA 1
ATOM 3697 C C . VAL A 1 463 ? 39.341 13.079 -46.302 1.00 91.00 463 VAL A C 1
ATOM 3699 O O . VAL A 1 463 ? 39.464 12.765 -47.479 1.00 91.00 463 VAL A O 1
ATOM 3702 N N . ALA A 1 464 ? 40.378 13.092 -45.461 1.00 90.62 464 ALA A N 1
ATOM 3703 C CA . ALA A 1 464 ? 41.735 12.724 -45.862 1.00 90.62 464 ALA A CA 1
ATOM 3704 C C . ALA A 1 464 ? 41.858 11.236 -46.242 1.00 90.62 464 ALA A C 1
ATOM 3706 O O . ALA A 1 464 ? 42.551 10.921 -47.206 1.00 90.62 464 ALA A O 1
ATOM 3707 N N . GLU A 1 465 ? 41.148 10.327 -45.558 1.00 93.69 465 GLU A N 1
ATOM 3708 C CA . GLU A 1 465 ? 41.052 8.918 -45.980 1.00 93.69 465 GLU A CA 1
ATOM 3709 C C . GLU A 1 465 ? 40.406 8.782 -47.375 1.00 93.69 465 GLU A C 1
ATOM 3711 O O . GLU A 1 465 ? 40.878 8.006 -48.204 1.00 93.69 465 GLU A O 1
ATOM 3716 N N . ILE A 1 466 ? 39.358 9.565 -47.665 1.00 92.62 466 ILE A N 1
ATOM 3717 C CA . ILE A 1 466 ? 38.690 9.596 -48.980 1.00 92.62 466 ILE A CA 1
ATOM 3718 C C . ILE A 1 466 ? 39.592 10.223 -50.056 1.00 92.62 466 ILE A C 1
ATOM 3720 O O . ILE A 1 466 ? 39.639 9.730 -51.184 1.00 92.62 466 ILE A O 1
ATOM 3724 N N . ASP A 1 467 ? 40.315 11.294 -49.729 1.00 91.69 467 ASP A N 1
ATOM 3725 C CA . ASP A 1 467 ? 41.245 11.984 -50.634 1.00 91.69 467 ASP A CA 1
ATOM 3726 C C . ASP A 1 467 ? 42.523 11.164 -50.916 1.00 91.69 467 ASP A C 1
ATOM 3728 O O . ASP A 1 467 ? 43.214 11.425 -51.899 1.00 91.69 467 ASP A O 1
ATOM 3732 N N . ALA A 1 468 ? 42.803 10.132 -50.109 1.00 93.50 468 ALA A N 1
ATOM 3733 C CA . ALA A 1 468 ? 43.875 9.159 -50.326 1.00 93.50 468 ALA A CA 1
ATOM 3734 C C . ALA A 1 468 ? 43.474 7.946 -51.198 1.00 93.50 468 ALA A C 1
ATOM 3736 O O . ALA A 1 468 ? 44.337 7.131 -51.536 1.00 93.50 468 ALA A O 1
ATOM 3737 N N . LEU A 1 469 ? 42.195 7.796 -51.572 1.00 92.31 469 LEU A N 1
ATOM 3738 C CA . LEU A 1 469 ? 41.745 6.704 -52.446 1.00 92.31 469 LEU A CA 1
ATOM 3739 C C . LEU A 1 469 ? 42.247 6.880 -53.897 1.00 92.31 469 LEU A C 1
ATOM 3741 O O . LEU A 1 469 ? 42.336 8.009 -54.384 1.00 92.31 469 LEU A O 1
ATOM 3745 N N . PRO A 1 470 ? 42.498 5.782 -54.643 1.00 92.19 470 PRO A N 1
ATOM 3746 C CA . PRO A 1 470 ? 42.774 5.842 -56.080 1.00 92.19 470 PRO A CA 1
ATOM 3747 C C . PRO A 1 470 ? 41.679 6.603 -56.841 1.00 92.19 470 PRO A C 1
ATOM 3749 O O . PRO A 1 470 ? 40.490 6.394 -56.600 1.00 92.19 470 PRO A O 1
ATOM 3752 N N . ALA A 1 471 ? 42.066 7.494 -57.758 1.00 88.75 471 ALA A N 1
ATOM 3753 C CA . ALA A 1 471 ? 41.151 8.455 -58.390 1.00 88.75 471 ALA A CA 1
ATOM 3754 C C . ALA A 1 471 ? 40.039 7.813 -59.250 1.00 88.75 471 ALA A C 1
ATOM 3756 O O . ALA A 1 471 ? 38.990 8.418 -59.471 1.00 88.75 471 ALA A O 1
ATOM 3757 N N . ASP A 1 472 ? 40.257 6.588 -59.722 1.00 89.31 472 ASP A N 1
ATOM 3758 C CA . ASP A 1 472 ? 39.291 5.735 -60.416 1.00 89.31 472 ASP A CA 1
ATOM 3759 C C . ASP A 1 472 ? 38.269 5.081 -59.465 1.00 89.31 472 ASP A C 1
ATOM 3761 O O . ASP A 1 472 ? 37.116 4.880 -59.848 1.00 89.31 472 ASP A O 1
ATOM 3765 N N . ILE A 1 473 ? 38.659 4.815 -58.214 1.00 90.44 473 ILE A N 1
ATOM 3766 C CA . ILE A 1 473 ? 37.826 4.191 -57.171 1.00 90.44 473 ILE A CA 1
ATOM 3767 C C . ILE A 1 473 ? 37.110 5.238 -56.304 1.00 90.44 473 ILE A C 1
ATOM 3769 O O . ILE A 1 473 ? 35.976 5.009 -55.880 1.00 90.44 473 ILE A O 1
ATOM 3773 N N . GLN A 1 474 ? 37.728 6.400 -56.065 1.00 91.81 474 GLN A N 1
ATOM 3774 C CA . GLN A 1 474 ? 37.252 7.429 -55.135 1.00 91.81 474 GLN A CA 1
ATOM 3775 C C . GLN A 1 474 ? 35.794 7.839 -55.392 1.00 91.81 474 GLN A C 1
ATOM 3777 O O . GLN A 1 474 ? 34.965 7.814 -54.481 1.00 91.81 474 GLN A O 1
ATOM 3782 N N . GLN A 1 475 ? 35.458 8.216 -56.628 1.00 91.69 475 GLN A N 1
ATOM 3783 C CA . GLN A 1 475 ? 34.121 8.716 -56.955 1.00 91.69 475 GLN A CA 1
ATOM 3784 C C . GLN A 1 475 ? 33.040 7.610 -56.923 1.00 91.69 475 GLN A C 1
ATOM 3786 O O . GLN A 1 475 ? 31.982 7.860 -56.337 1.00 91.69 475 GLN A O 1
ATOM 3791 N N . PRO A 1 476 ? 33.266 6.391 -57.463 1.00 93.75 476 PRO A N 1
ATOM 3792 C CA . PRO A 1 476 ? 32.392 5.239 -57.217 1.00 93.75 476 PRO A CA 1
ATOM 3793 C C . PRO A 1 476 ? 32.194 4.915 -55.729 1.00 93.75 476 PRO A C 1
ATOM 3795 O O . PRO A 1 476 ? 31.056 4.748 -55.288 1.00 93.75 476 PRO A O 1
ATOM 3798 N N . PHE A 1 477 ? 33.268 4.893 -54.933 1.00 93.44 477 PHE A N 1
ATOM 3799 C CA . PHE A 1 477 ? 33.200 4.608 -53.498 1.00 93.44 477 PHE A CA 1
ATOM 3800 C C . PHE A 1 477 ? 32.385 5.670 -52.743 1.00 93.44 477 PHE A C 1
ATOM 3802 O O . PHE A 1 477 ? 31.480 5.335 -51.981 1.00 93.44 477 PHE A O 1
ATOM 3809 N N . CYS A 1 478 ? 32.609 6.958 -53.025 1.00 93.94 478 CYS A N 1
ATOM 3810 C CA . CYS A 1 478 ? 31.807 8.060 -52.487 1.00 93.94 478 CYS A CA 1
ATOM 3811 C C . CYS A 1 478 ? 30.311 7.936 -52.817 1.00 93.94 478 CYS A C 1
ATOM 3813 O O . CYS A 1 478 ? 29.470 8.272 -51.980 1.00 93.94 478 CYS A O 1
ATOM 3815 N N . GLN A 1 479 ? 29.960 7.444 -54.010 1.00 94.25 479 GLN A N 1
ATOM 3816 C CA . GLN A 1 479 ? 28.566 7.210 -54.401 1.00 94.25 479 GLN A CA 1
ATOM 3817 C C . GLN A 1 479 ? 27.953 6.022 -53.650 1.00 94.25 479 GLN A C 1
ATOM 3819 O O . GLN A 1 479 ? 26.869 6.171 -53.084 1.00 94.25 479 GLN A O 1
ATOM 3824 N N . ALA A 1 480 ? 28.660 4.890 -53.571 1.00 94.50 480 ALA A N 1
ATOM 3825 C CA . ALA A 1 480 ? 28.211 3.710 -52.832 1.00 94.50 480 ALA A CA 1
ATOM 3826 C C . ALA A 1 480 ? 28.065 3.994 -51.324 1.00 94.50 480 ALA A C 1
ATOM 3828 O O . ALA A 1 480 ? 27.065 3.624 -50.709 1.00 94.50 480 ALA A O 1
ATOM 3829 N N . MET A 1 481 ? 29.010 4.728 -50.728 1.00 94.94 481 MET A N 1
ATOM 3830 C CA . MET A 1 481 ? 28.940 5.170 -49.332 1.00 94.94 481 MET A CA 1
ATOM 3831 C C . MET A 1 481 ? 27.758 6.124 -49.110 1.00 94.94 481 MET A C 1
ATOM 3833 O O . MET A 1 481 ? 26.996 5.963 -48.157 1.00 94.94 481 MET A O 1
ATOM 3837 N N . ALA A 1 482 ? 27.528 7.075 -50.022 1.00 96.00 482 ALA A N 1
ATOM 3838 C CA . ALA A 1 482 ? 26.359 7.951 -49.966 1.00 96.00 482 ALA A CA 1
ATOM 3839 C C . ALA A 1 482 ? 25.022 7.211 -50.166 1.00 96.00 482 ALA A C 1
ATOM 3841 O O . ALA A 1 482 ? 23.979 7.733 -49.769 1.00 96.00 482 ALA A O 1
ATOM 3842 N N . GLU A 1 483 ? 25.018 6.025 -50.775 1.00 95.75 483 GLU A N 1
ATOM 3843 C CA . GLU A 1 483 ? 23.847 5.152 -50.856 1.00 95.75 483 GLU A CA 1
ATOM 3844 C C . GLU A 1 483 ? 23.642 4.349 -49.564 1.00 95.75 483 GLU A C 1
ATOM 3846 O O . GLU A 1 483 ? 22.547 4.402 -49.001 1.00 95.75 483 GLU A O 1
ATOM 3851 N N . PHE A 1 484 ? 24.692 3.720 -49.027 1.00 95.69 484 PHE A N 1
ATOM 3852 C CA . PHE A 1 484 ? 24.655 2.991 -47.752 1.00 95.69 484 PHE A CA 1
ATOM 3853 C C . PHE A 1 484 ? 24.155 3.876 -46.596 1.00 95.69 484 PHE A C 1
ATOM 3855 O O . PHE A 1 484 ? 23.131 3.574 -45.979 1.00 95.69 484 PHE A O 1
ATOM 3862 N N . LEU A 1 485 ? 24.787 5.037 -46.379 1.00 95.69 485 LEU A N 1
ATOM 3863 C CA . LEU A 1 485 ? 24.409 5.995 -45.328 1.00 95.69 485 LEU A CA 1
ATOM 3864 C C . LEU A 1 485 ? 22.979 6.553 -45.519 1.00 95.69 485 LEU A C 1
ATOM 3866 O O . LEU A 1 485 ? 22.291 6.893 -44.554 1.00 95.69 485 LEU A O 1
ATOM 3870 N N . ARG A 1 486 ? 22.497 6.642 -46.769 1.00 94.62 486 ARG A N 1
ATOM 3871 C CA . ARG A 1 486 ? 21.120 7.059 -47.100 1.00 94.62 486 ARG A CA 1
ATOM 3872 C C . ARG A 1 486 ? 20.099 5.949 -46.820 1.00 94.62 486 ARG A C 1
ATOM 3874 O O . ARG A 1 486 ? 18.960 6.268 -46.479 1.00 94.62 486 ARG A O 1
ATOM 3881 N N . GLY A 1 487 ? 20.495 4.683 -46.956 1.00 93.38 487 GLY A N 1
ATOM 3882 C CA . GLY A 1 487 ? 19.668 3.505 -46.684 1.00 93.38 487 GLY A CA 1
ATOM 3883 C C . GLY A 1 487 ? 19.445 3.215 -45.195 1.00 93.38 487 GLY A C 1
ATOM 3884 O O . GLY A 1 487 ? 18.443 2.592 -44.849 1.00 93.38 487 GLY A O 1
ATOM 3885 N N . MET A 1 488 ? 20.326 3.694 -44.310 1.00 95.00 488 MET A N 1
ATOM 3886 C CA . MET A 1 488 ? 20.245 3.453 -42.863 1.00 95.00 488 MET A CA 1
ATOM 3887 C C . MET A 1 488 ? 18.917 3.918 -42.242 1.00 95.00 488 MET A C 1
ATOM 3889 O O . MET A 1 488 ? 18.479 5.065 -42.422 1.00 95.00 488 MET A O 1
ATOM 3893 N N . ILE A 1 489 ? 18.295 3.035 -41.457 1.00 95.44 489 ILE A N 1
ATOM 3894 C CA . ILE A 1 489 ? 17.026 3.269 -40.754 1.00 95.44 489 ILE A CA 1
ATOM 3895 C C . ILE A 1 489 ? 17.306 3.921 -39.394 1.00 95.44 489 ILE A C 1
ATOM 3897 O O . ILE A 1 489 ? 18.243 3.537 -38.710 1.00 95.44 489 ILE A O 1
ATOM 3901 N N . SER A 1 490 ? 16.503 4.912 -38.991 1.00 94.94 490 SER A N 1
ATOM 3902 C CA . SER A 1 490 ? 16.781 5.742 -37.803 1.00 94.94 490 SER A CA 1
ATOM 3903 C C . SER A 1 490 ? 16.824 4.984 -36.474 1.00 94.94 490 SER A C 1
ATOM 3905 O O . SER A 1 490 ? 17.469 5.443 -35.542 1.00 94.94 490 SER A O 1
ATOM 3907 N N . HIS A 1 491 ? 16.107 3.869 -36.376 1.00 97.81 491 HIS A N 1
ATOM 3908 C CA . HIS A 1 491 ? 16.116 2.963 -35.235 1.00 97.81 491 HIS A CA 1
ATOM 3909 C C . HIS A 1 491 ? 15.592 1.590 -35.667 1.00 97.81 491 HIS A C 1
ATOM 3911 O O . HIS A 1 491 ? 14.929 1.493 -36.703 1.00 97.81 491 HIS A O 1
ATOM 3917 N N . TYR A 1 492 ? 15.802 0.555 -34.855 1.00 98.06 492 TYR A N 1
ATOM 3918 C CA . TYR A 1 492 ? 15.094 -0.724 -34.997 1.00 98.06 492 TYR A CA 1
ATOM 3919 C C . TYR A 1 492 ? 14.335 -1.074 -33.719 1.00 98.06 492 TYR A C 1
ATOM 3921 O O . TYR A 1 492 ? 14.765 -0.734 -32.619 1.00 98.06 492 TYR A O 1
ATOM 3929 N N . VAL A 1 493 ? 13.210 -1.769 -33.881 1.00 97.94 493 VAL A N 1
ATOM 3930 C CA . VAL A 1 493 ? 12.413 -2.382 -32.813 1.00 97.94 493 VAL A CA 1
ATOM 3931 C C . VAL A 1 493 ? 12.529 -3.902 -32.963 1.00 97.94 493 VAL A C 1
ATOM 3933 O O . VAL A 1 493 ? 12.144 -4.438 -34.000 1.00 97.94 493 VAL A O 1
ATOM 3936 N N . LEU A 1 494 ? 13.074 -4.580 -31.952 1.00 97.69 494 LEU A N 1
ATOM 3937 C CA . LEU A 1 494 ? 13.568 -5.968 -31.964 1.00 97.69 494 LEU A CA 1
ATOM 3938 C C . LEU A 1 494 ? 12.943 -6.802 -30.813 1.00 97.69 494 LEU A C 1
ATOM 3940 O O . LEU A 1 494 ? 12.209 -6.253 -29.987 1.00 97.69 494 LEU A O 1
ATOM 3944 N N . ASP A 1 495 ? 13.169 -8.128 -30.796 1.00 96.69 495 ASP A N 1
ATOM 3945 C CA . ASP A 1 495 ? 12.538 -9.150 -29.913 1.00 96.69 495 ASP A CA 1
ATOM 3946 C C . ASP A 1 495 ? 11.099 -8.801 -29.515 1.00 96.69 495 ASP A C 1
ATOM 3948 O O . ASP A 1 495 ? 10.810 -8.405 -28.383 1.00 96.69 495 ASP A O 1
ATOM 3952 N N . LYS A 1 496 ? 10.179 -8.893 -30.482 1.00 95.62 496 LYS A N 1
ATOM 3953 C CA . LYS A 1 496 ? 8.728 -8.680 -30.304 1.00 95.62 496 LYS A CA 1
ATOM 3954 C C . LYS A 1 496 ? 8.324 -7.289 -29.780 1.00 95.62 496 LYS A C 1
ATOM 3956 O O . LYS A 1 496 ? 7.133 -7.040 -29.610 1.00 95.62 496 LYS A O 1
ATOM 3961 N N . GLY A 1 497 ? 9.271 -6.363 -29.608 1.00 95.44 497 GLY A N 1
ATOM 3962 C CA . GLY A 1 497 ? 9.075 -5.034 -29.023 1.00 95.44 497 GLY A CA 1
ATOM 3963 C C . GLY A 1 497 ? 9.799 -4.804 -27.692 1.00 95.44 497 GLY A C 1
ATOM 3964 O O . GLY A 1 497 ? 9.583 -3.765 -27.082 1.00 95.44 497 GLY A O 1
ATOM 3965 N N . LYS A 1 498 ? 10.636 -5.737 -27.221 1.00 96.19 498 LYS A N 1
ATOM 3966 C CA . LYS A 1 498 ? 11.361 -5.634 -25.939 1.00 96.19 498 LYS A CA 1
ATOM 3967 C C . LYS A 1 498 ? 12.731 -4.957 -26.030 1.00 96.19 498 LYS A C 1
ATOM 3969 O O . LYS A 1 498 ? 13.348 -4.729 -24.986 1.00 96.19 498 LYS A O 1
ATOM 3974 N N . LEU A 1 499 ? 13.224 -4.690 -27.237 1.00 98.06 499 LEU A N 1
ATOM 3975 C CA . LEU A 1 499 ? 14.501 -4.030 -27.502 1.00 98.06 499 LEU A CA 1
ATOM 3976 C C . LEU A 1 499 ? 14.307 -2.948 -28.569 1.00 98.06 499 LEU A C 1
ATOM 3978 O O . LEU A 1 499 ? 13.660 -3.186 -29.588 1.00 98.06 499 LEU A O 1
ATOM 3982 N N . VAL A 1 500 ? 14.889 -1.774 -28.345 1.00 98.31 500 VAL A N 1
ATOM 3983 C CA . VAL A 1 500 ? 14.990 -0.682 -29.313 1.00 98.31 500 VAL A CA 1
ATOM 3984 C C . VAL A 1 500 ? 16.421 -0.161 -29.337 1.00 98.31 500 VAL A C 1
ATOM 3986 O O . VAL A 1 500 ? 17.042 0.027 -28.293 1.00 98.31 500 VAL A O 1
ATOM 3989 N N . VAL A 1 501 ? 16.930 0.084 -30.541 1.00 98.06 501 VAL A N 1
ATOM 3990 C CA . VAL A 1 501 ? 18.295 0.567 -30.797 1.00 98.06 501 VAL A CA 1
ATOM 3991 C C . VAL A 1 501 ? 18.242 1.821 -31.665 1.00 98.06 501 VAL A C 1
ATOM 3993 O O . VAL A 1 501 ? 17.544 1.830 -32.682 1.00 98.06 501 VAL A O 1
ATOM 3996 N N . ALA A 1 502 ? 18.923 2.888 -31.246 1.00 97.56 502 ALA A N 1
ATOM 3997 C CA . ALA A 1 502 ? 18.955 4.196 -31.911 1.00 97.56 502 ALA A CA 1
ATOM 3998 C C . ALA A 1 502 ? 20.175 4.998 -31.426 1.00 97.56 502 ALA A C 1
ATOM 4000 O O . ALA A 1 502 ? 20.478 4.919 -30.241 1.00 97.56 502 ALA A O 1
ATOM 4001 N N . HIS A 1 503 ? 20.810 5.807 -32.284 1.00 97.69 503 HIS A N 1
ATOM 4002 C CA . HIS A 1 503 ? 22.043 6.552 -31.956 1.00 97.69 503 HIS A CA 1
ATOM 4003 C C . HIS A 1 503 ? 21.924 7.396 -30.677 1.00 97.69 503 HIS A C 1
ATOM 4005 O O . HIS A 1 503 ? 22.598 7.131 -29.693 1.00 97.69 503 HIS A O 1
ATOM 4011 N N . ALA A 1 504 ? 20.987 8.346 -30.633 1.00 94.38 504 ALA A N 1
ATOM 4012 C CA . ALA A 1 504 ? 20.729 9.201 -29.467 1.00 94.38 504 ALA A CA 1
ATOM 4013 C C . ALA A 1 504 ? 19.545 8.729 -28.589 1.00 94.38 504 ALA A C 1
ATOM 4015 O O . ALA A 1 504 ? 19.061 9.469 -27.727 1.00 94.38 504 ALA A O 1
ATOM 4016 N N . GLY A 1 505 ? 19.058 7.501 -28.808 1.00 94.25 505 GLY A N 1
ATOM 4017 C CA . GLY A 1 505 ? 17.928 6.915 -28.081 1.00 94.25 505 GLY A CA 1
ATOM 4018 C C . GLY A 1 505 ? 16.545 7.199 -28.681 1.00 94.25 505 GLY A C 1
ATOM 4019 O O . GLY A 1 505 ? 16.419 7.676 -29.810 1.00 94.25 505 GLY A O 1
ATOM 4020 N N . MET A 1 506 ? 15.477 6.817 -27.962 1.00 95.12 506 MET A N 1
ATOM 4021 C CA . MET A 1 506 ? 14.108 6.819 -28.509 1.00 95.12 506 MET A CA 1
ATOM 4022 C C . MET A 1 506 ? 12.994 6.807 -27.436 1.00 95.12 506 MET A C 1
ATOM 4024 O O . MET A 1 506 ? 12.713 5.761 -26.838 1.00 95.12 506 MET A O 1
ATOM 4028 N N . LYS A 1 507 ? 12.282 7.937 -27.263 1.00 94.25 507 LYS A N 1
ATOM 4029 C CA . LYS A 1 507 ? 11.051 8.037 -26.440 1.00 94.25 507 LYS A CA 1
ATOM 4030 C C . LYS A 1 507 ? 9.993 7.009 -26.879 1.00 94.25 507 LYS A C 1
ATOM 4032 O O . LYS A 1 507 ? 9.815 6.766 -28.070 1.00 94.25 507 LYS A O 1
ATOM 4037 N N . SER A 1 508 ? 9.256 6.428 -25.923 1.00 93.81 508 SER A N 1
ATOM 4038 C CA . SER A 1 508 ? 8.339 5.291 -26.157 1.00 93.81 508 SER A CA 1
ATOM 4039 C C . SER A 1 508 ? 7.297 5.544 -27.255 1.00 93.81 508 SER A C 1
ATOM 4041 O O . SER A 1 508 ? 7.037 4.672 -28.076 1.00 93.81 508 SER A O 1
ATOM 4043 N N . GLU A 1 509 ? 6.718 6.744 -27.297 1.00 92.25 509 GLU A N 1
ATOM 4044 C CA . GLU A 1 509 ? 5.731 7.163 -28.303 1.00 92.25 509 GLU A CA 1
ATOM 4045 C C . GLU A 1 509 ? 6.273 7.178 -29.746 1.00 92.25 509 GLU A C 1
ATOM 4047 O O . GLU A 1 509 ? 5.507 6.996 -30.696 1.00 92.25 509 GLU A O 1
ATOM 4052 N N . LEU A 1 510 ? 7.593 7.345 -29.905 1.00 93.94 510 LEU A N 1
ATOM 4053 C CA . LEU A 1 510 ? 8.311 7.428 -31.179 1.00 93.94 510 LEU A CA 1
ATOM 4054 C C . LEU A 1 510 ? 8.756 6.047 -31.705 1.00 93.94 510 LEU A C 1
ATOM 4056 O O . LEU A 1 510 ? 9.114 5.917 -32.880 1.00 93.94 510 LEU A O 1
ATOM 4060 N N . GLN A 1 511 ? 8.723 5.012 -30.861 1.00 94.56 511 GLN A N 1
ATOM 4061 C CA . GLN A 1 511 ? 9.156 3.658 -31.210 1.00 94.56 511 GLN A CA 1
ATOM 4062 C C . GLN A 1 511 ? 8.223 3.049 -32.266 1.00 94.56 511 GLN A C 1
ATOM 4064 O O . GLN A 1 511 ? 6.997 3.099 -32.150 1.00 94.56 511 GLN A O 1
ATOM 4069 N N . GLY A 1 512 ? 8.800 2.507 -33.342 1.00 91.69 512 GLY A N 1
ATOM 4070 C CA . GLY A 1 512 ? 8.033 1.971 -34.472 1.00 91.69 512 GLY A CA 1
ATOM 4071 C C . GLY A 1 512 ? 7.250 3.032 -35.260 1.00 91.69 512 GLY A C 1
ATOM 4072 O O . GLY A 1 512 ? 6.316 2.687 -35.981 1.00 91.69 512 GLY A O 1
ATOM 4073 N N . ARG A 1 513 ? 7.591 4.324 -35.128 1.00 93.12 513 ARG A N 1
ATOM 4074 C CA . ARG A 1 513 ? 6.990 5.435 -35.891 1.00 93.12 513 ARG A CA 1
ATOM 4075 C C . ARG A 1 513 ? 7.867 5.873 -37.062 1.00 93.12 513 ARG A C 1
ATOM 4077 O O . ARG A 1 513 ? 9.013 5.449 -37.187 1.00 93.12 513 ARG A O 1
ATOM 4084 N N . GLY A 1 514 ? 7.337 6.737 -37.929 1.00 88.88 514 GLY A N 1
ATOM 4085 C CA . GLY A 1 514 ? 8.040 7.219 -39.120 1.00 88.88 514 GLY A CA 1
ATOM 4086 C C . GLY A 1 514 ? 7.722 8.676 -39.437 1.00 88.88 514 GLY A C 1
ATOM 4087 O O . GLY A 1 514 ? 6.762 8.964 -40.144 1.00 88.88 514 GLY A O 1
ATOM 4088 N N . SER A 1 515 ? 8.556 9.601 -38.961 1.00 90.12 515 SER A N 1
ATOM 4089 C CA . SER A 1 515 ? 8.458 11.034 -39.270 1.00 90.12 515 SER A CA 1
ATOM 4090 C C . SER A 1 515 ? 9.840 11.707 -39.280 1.00 90.12 515 SER A C 1
ATOM 4092 O O . SER A 1 515 ? 10.842 11.087 -38.919 1.00 90.12 515 SER A O 1
ATOM 4094 N N . GLY A 1 516 ? 9.894 12.984 -39.680 1.00 89.06 516 GLY A N 1
ATOM 4095 C CA . GLY A 1 516 ? 11.103 13.807 -39.553 1.00 89.06 516 GLY A CA 1
ATOM 4096 C C . GLY A 1 516 ? 11.571 13.913 -38.098 1.00 89.06 516 GLY A C 1
ATOM 4097 O O . GLY A 1 516 ? 12.699 13.521 -37.814 1.00 89.06 516 GLY A O 1
ATOM 4098 N N . LYS A 1 517 ? 10.670 14.308 -37.179 1.00 90.31 517 LYS A N 1
ATOM 4099 C CA . LYS A 1 517 ? 10.953 14.422 -35.733 1.00 90.31 517 LYS A CA 1
ATOM 4100 C C . LYS A 1 517 ? 11.488 13.110 -35.144 1.00 90.31 517 LYS A C 1
ATOM 4102 O O . LYS A 1 517 ? 12.407 13.132 -34.341 1.00 90.31 517 LYS A O 1
ATOM 4107 N N . VAL A 1 518 ? 10.969 11.959 -35.582 1.00 93.44 518 VAL A N 1
ATOM 4108 C CA . VAL A 1 518 ? 11.440 10.637 -35.121 1.00 93.44 518 VAL A CA 1
ATOM 4109 C C . VAL A 1 518 ? 12.888 10.357 -35.547 1.00 93.44 518 VAL A C 1
ATOM 4111 O O . VAL A 1 518 ? 13.651 9.803 -34.761 1.00 93.44 518 VAL A O 1
ATOM 4114 N N . ARG A 1 519 ? 13.299 10.730 -36.771 1.00 93.56 519 ARG A N 1
ATOM 4115 C CA . ARG A 1 519 ? 14.705 10.590 -37.208 1.00 93.56 519 ARG A CA 1
ATOM 4116 C C . ARG A 1 519 ? 15.614 11.654 -36.591 1.00 93.56 519 ARG A C 1
ATOM 4118 O O . ARG A 1 519 ? 16.777 11.370 -36.359 1.00 93.56 519 ARG A O 1
ATOM 4125 N N . GLU A 1 520 ? 15.096 12.846 -36.331 1.00 93.19 520 GLU A N 1
ATOM 4126 C CA . GLU A 1 520 ? 15.814 13.934 -35.662 1.00 93.19 520 GLU A CA 1
ATOM 4127 C C . GLU A 1 520 ? 16.119 13.585 -34.198 1.00 93.19 520 GLU A C 1
ATOM 4129 O O . GLU A 1 520 ? 17.283 13.601 -33.806 1.00 93.19 520 GLU A O 1
ATOM 4134 N N . PHE A 1 521 ? 15.116 13.129 -33.439 1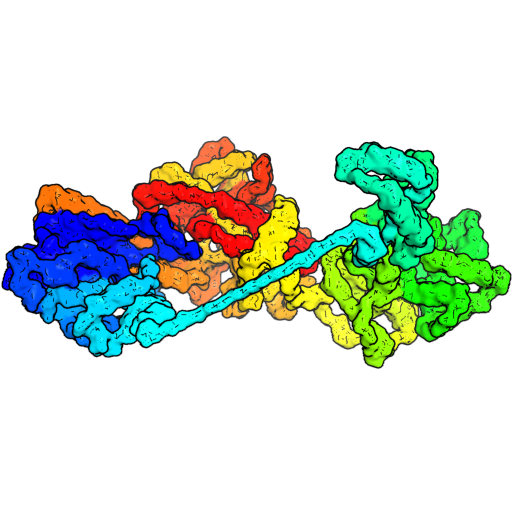.00 94.12 521 PHE A N 1
ATOM 4135 C CA . PHE A 1 521 ? 15.295 12.626 -32.074 1.00 94.12 521 PHE A CA 1
ATOM 4136 C C . PHE A 1 521 ? 16.313 11.479 -32.028 1.00 94.12 521 PHE A C 1
ATOM 4138 O O . PHE A 1 521 ? 17.227 11.502 -31.211 1.00 94.12 521 PHE A O 1
ATOM 4145 N N . ALA A 1 522 ? 16.211 10.519 -32.958 1.00 95.38 522 ALA A N 1
ATOM 4146 C CA . ALA A 1 522 ? 17.148 9.398 -33.054 1.00 95.38 522 ALA A CA 1
ATOM 4147 C C . ALA A 1 522 ? 18.612 9.813 -33.271 1.00 95.38 522 ALA A C 1
ATOM 4149 O O . ALA A 1 522 ? 19.494 9.022 -32.968 1.00 95.38 522 ALA A O 1
ATOM 4150 N N . LEU A 1 523 ? 18.867 11.003 -33.828 1.00 93.56 523 LEU A N 1
ATOM 4151 C CA . LEU A 1 523 ? 20.199 11.491 -34.203 1.00 93.56 523 LEU A CA 1
ATOM 4152 C C . LEU A 1 523 ? 20.799 12.492 -33.207 1.00 93.56 523 LEU A C 1
ATOM 4154 O O . LEU A 1 523 ? 22.014 12.670 -33.209 1.00 93.56 523 LEU A O 1
ATOM 4158 N N . TYR A 1 524 ? 19.969 13.185 -32.421 1.00 90.88 524 TYR A N 1
ATOM 4159 C CA . TYR A 1 524 ? 20.395 14.341 -31.618 1.00 90.88 524 TYR A CA 1
ATOM 4160 C C . TYR A 1 524 ? 19.833 14.369 -30.184 1.00 90.88 524 TYR A C 1
ATOM 4162 O O . TYR A 1 524 ? 20.284 15.176 -29.365 1.00 90.88 524 TYR A O 1
ATOM 4170 N N . GLY A 1 525 ? 18.846 13.522 -29.873 1.00 89.50 525 GLY A N 1
ATOM 4171 C CA . GLY A 1 525 ? 18.031 13.624 -28.664 1.00 89.50 525 GLY A CA 1
ATOM 4172 C C . GLY A 1 525 ? 17.055 14.806 -28.730 1.00 89.50 525 GLY A C 1
ATOM 4173 O O . GLY A 1 525 ? 16.529 15.140 -29.792 1.00 89.50 525 GLY A O 1
ATOM 4174 N N . GLU A 1 526 ? 16.811 15.449 -27.587 1.00 83.44 526 GLU A N 1
ATOM 4175 C CA . GLU A 1 526 ? 15.922 16.610 -27.452 1.00 83.44 526 GLU A CA 1
ATOM 4176 C C . GLU A 1 526 ? 16.665 17.716 -26.683 1.00 83.44 526 GLU A C 1
ATOM 4178 O O . GLU A 1 526 ? 17.129 17.494 -25.565 1.00 83.44 526 GLU A O 1
ATOM 4183 N N . THR A 1 527 ? 16.843 18.888 -27.297 1.00 81.00 527 THR A N 1
ATOM 4184 C CA . THR A 1 527 ? 17.642 20.007 -26.756 1.00 81.00 527 THR A CA 1
ATOM 4185 C C . THR A 1 527 ? 16.778 21.072 -26.083 1.00 81.00 527 THR A C 1
ATOM 4187 O O . THR A 1 527 ? 15.687 21.352 -26.576 1.00 81.00 527 THR A O 1
ATOM 4190 N N . THR A 1 528 ? 17.288 21.746 -25.045 1.00 79.44 528 THR A N 1
ATOM 4191 C CA . THR A 1 528 ? 16.603 22.899 -24.409 1.00 79.44 528 THR A CA 1
ATOM 4192 C C . THR A 1 528 ? 16.624 24.159 -25.282 1.00 79.44 528 THR A C 1
ATOM 4194 O O . THR A 1 528 ? 15.815 25.062 -25.095 1.00 79.44 528 THR A O 1
ATOM 4197 N N . GLY A 1 529 ? 17.540 24.211 -26.256 1.00 80.62 529 GLY A N 1
ATOM 4198 C CA . GLY A 1 529 ? 17.847 25.399 -27.059 1.00 80.62 529 GLY A CA 1
ATOM 4199 C C . GLY A 1 529 ? 19.029 26.211 -26.518 1.00 80.62 529 GLY A C 1
ATOM 4200 O O . GLY A 1 529 ? 19.516 27.103 -27.209 1.00 80.62 529 GLY A O 1
ATOM 4201 N N . GLU A 1 530 ? 19.521 25.877 -25.325 1.00 81.88 530 GLU A N 1
ATOM 4202 C CA . GLU A 1 530 ? 20.679 26.504 -24.685 1.00 81.88 530 GLU A CA 1
ATOM 4203 C C . GLU A 1 530 ? 21.982 25.760 -25.020 1.00 81.88 530 GLU A C 1
ATOM 4205 O O . GLU A 1 530 ? 21.973 24.612 -25.477 1.00 81.88 530 GLU A O 1
ATOM 4210 N N . THR A 1 531 ? 23.119 26.405 -24.756 1.00 82.19 531 THR A N 1
ATOM 4211 C CA . THR A 1 531 ? 24.458 25.805 -24.848 1.00 82.19 531 THR A CA 1
ATOM 4212 C C . THR A 1 531 ? 25.171 25.873 -23.505 1.00 82.19 531 THR A C 1
ATOM 4214 O O . THR A 1 531 ? 25.077 26.894 -22.824 1.00 82.19 531 THR A O 1
ATOM 4217 N N . ASP A 1 532 ? 25.904 24.820 -23.150 1.00 77.25 532 ASP A N 1
ATOM 4218 C CA . ASP A 1 532 ? 26.732 24.783 -21.944 1.00 77.25 532 ASP A CA 1
ATOM 4219 C C . ASP A 1 532 ? 27.992 25.664 -22.058 1.00 77.25 532 ASP A C 1
ATOM 4221 O O . ASP A 1 532 ? 28.280 26.262 -23.100 1.00 77.25 532 ASP A O 1
ATOM 4225 N N . GLU A 1 533 ? 28.758 25.748 -20.969 1.00 73.38 533 GLU A N 1
ATOM 4226 C CA . GLU A 1 533 ? 30.001 26.531 -20.879 1.00 73.38 533 GLU A CA 1
ATOM 4227 C C . GLU A 1 533 ? 31.112 26.065 -21.844 1.00 73.38 533 GLU A C 1
ATOM 4229 O O . GLU A 1 533 ? 32.037 26.824 -22.134 1.00 73.38 533 GLU A O 1
ATOM 4234 N N . PHE A 1 534 ? 30.992 24.853 -22.399 1.00 70.38 534 PHE A N 1
ATOM 4235 C CA . PHE A 1 534 ? 31.894 24.283 -23.405 1.00 70.38 534 PHE A CA 1
ATOM 4236 C C . PHE A 1 534 ? 31.366 24.471 -24.844 1.00 70.38 534 PHE A C 1
ATOM 4238 O O . PHE A 1 534 ? 32.052 24.132 -25.811 1.00 70.38 534 PHE A O 1
ATOM 4245 N N . GLY A 1 535 ? 30.165 25.040 -25.006 1.00 70.88 535 GLY A N 1
ATOM 4246 C CA . GLY A 1 535 ? 29.521 25.323 -26.289 1.00 70.88 535 GLY A CA 1
ATOM 4247 C C . GLY A 1 535 ? 28.703 24.167 -26.878 1.00 70.88 535 GLY A C 1
ATOM 4248 O O . GLY A 1 535 ? 28.326 24.237 -28.051 1.00 70.88 535 GLY A O 1
ATOM 4249 N N . PHE A 1 536 ? 28.412 23.110 -26.113 1.00 76.50 536 PHE A N 1
ATOM 4250 C CA . PHE A 1 536 ? 27.558 22.005 -26.560 1.00 76.50 536 PHE A CA 1
ATOM 4251 C C . PHE A 1 536 ? 26.073 22.278 -26.262 1.00 76.50 536 PHE A C 1
ATOM 4253 O O . PHE A 1 536 ? 25.762 22.870 -25.230 1.00 76.50 536 PHE A O 1
ATOM 4260 N N . PRO A 1 537 ? 25.123 21.822 -27.104 1.00 79.31 537 PRO A N 1
ATOM 4261 C CA . PRO A 1 537 ? 23.697 21.959 -26.812 1.00 79.31 537 PRO A CA 1
ATOM 4262 C C . PRO A 1 537 ? 23.281 21.204 -25.543 1.00 79.31 537 PRO A C 1
ATOM 4264 O O . PRO A 1 537 ? 23.494 19.989 -25.436 1.00 79.31 537 PRO A O 1
ATOM 4267 N N . VAL A 1 538 ? 22.626 21.906 -24.618 1.00 80.12 538 VAL A N 1
ATOM 4268 C CA . VAL A 1 538 ? 22.015 21.312 -23.422 1.00 80.12 538 VAL A CA 1
ATOM 4269 C C . VAL A 1 538 ? 20.814 20.460 -23.850 1.00 80.12 538 VAL A C 1
ATOM 4271 O O . VAL A 1 538 ? 20.047 20.838 -24.742 1.00 80.12 538 VAL A O 1
ATOM 4274 N N . ARG A 1 539 ? 20.665 19.274 -23.250 1.00 81.69 539 ARG A N 1
ATOM 4275 C CA . ARG A 1 539 ? 19.663 18.261 -23.625 1.00 81.69 539 ARG A CA 1
ATOM 4276 C C . ARG A 1 539 ? 18.777 17.868 -22.449 1.00 81.69 539 ARG A C 1
ATOM 4278 O O . ARG A 1 539 ? 19.249 17.768 -21.320 1.00 81.69 539 ARG A O 1
ATOM 4285 N N . TYR A 1 540 ? 17.509 17.590 -22.737 1.00 83.38 540 TYR A N 1
ATOM 4286 C CA . TYR A 1 540 ? 16.574 17.013 -21.777 1.00 83.38 540 TYR A CA 1
ATOM 4287 C C . TYR A 1 540 ? 16.919 15.545 -21.503 1.00 83.38 540 TYR A C 1
ATOM 4289 O O . TYR A 1 540 ? 17.176 14.766 -22.427 1.00 83.38 540 TYR A O 1
ATOM 4297 N N . ASN A 1 541 ? 16.870 15.143 -20.231 1.00 86.44 541 ASN A N 1
ATOM 4298 C CA . ASN A 1 541 ? 17.084 13.758 -19.818 1.00 86.44 541 ASN A CA 1
ATOM 4299 C C . ASN A 1 541 ? 15.826 12.904 -20.073 1.00 86.44 541 ASN A C 1
ATOM 4301 O O . ASN A 1 541 ? 15.129 12.483 -19.151 1.00 86.44 541 ASN A O 1
ATOM 4305 N N . TRP A 1 542 ? 15.541 12.628 -21.347 1.00 90.75 542 TRP A N 1
ATOM 4306 C CA . TRP A 1 542 ? 14.397 11.810 -21.767 1.00 90.75 542 TRP A CA 1
ATOM 4307 C C . TRP A 1 542 ? 14.409 10.384 -21.180 1.00 90.75 542 TRP A C 1
ATOM 4309 O O . TRP A 1 542 ? 13.365 9.736 -21.136 1.00 90.75 542 TRP A O 1
ATOM 4319 N N . ALA A 1 543 ? 15.572 9.894 -20.733 1.00 89.19 543 ALA A N 1
ATOM 4320 C CA . ALA A 1 543 ? 15.738 8.602 -20.072 1.00 89.19 543 ALA A CA 1
ATOM 4321 C C . ALA A 1 543 ? 15.178 8.599 -18.634 1.00 89.19 543 ALA A C 1
ATOM 4323 O O . ALA A 1 543 ? 14.607 7.598 -18.200 1.00 89.19 543 ALA A O 1
ATOM 4324 N N . ALA A 1 544 ? 15.244 9.724 -17.912 1.00 86.69 544 ALA A N 1
ATOM 4325 C CA . ALA A 1 544 ? 14.527 9.902 -16.643 1.00 86.69 544 ALA A CA 1
ATOM 4326 C C . ALA A 1 544 ? 12.998 9.884 -16.854 1.00 86.69 544 ALA A C 1
ATOM 4328 O O . ALA A 1 544 ? 12.259 9.233 -16.118 1.00 86.69 544 ALA A O 1
ATOM 4329 N N . GLU A 1 545 ? 12.522 10.514 -17.929 1.00 87.25 545 GLU A N 1
ATOM 4330 C CA . GLU A 1 545 ? 11.105 10.520 -18.327 1.00 87.25 545 GLU A CA 1
ATOM 4331 C C . GLU A 1 545 ? 10.631 9.197 -18.957 1.00 87.25 545 GLU A C 1
ATOM 4333 O O . GLU A 1 545 ? 9.437 9.024 -19.200 1.00 87.25 545 GLU A O 1
ATOM 4338 N N . TYR A 1 546 ? 11.519 8.244 -19.260 1.00 90.88 546 TYR A N 1
ATOM 4339 C CA . TYR A 1 546 ? 11.122 7.059 -20.018 1.00 90.88 546 TYR A CA 1
ATOM 4340 C C . TYR A 1 546 ? 10.203 6.140 -19.193 1.00 90.88 546 TYR A C 1
ATOM 4342 O O . TYR A 1 546 ? 10.497 5.758 -18.056 1.00 90.88 546 TYR A O 1
ATOM 4350 N N . ARG A 1 547 ? 9.053 5.789 -19.781 1.00 86.69 547 ARG A N 1
ATOM 4351 C CA . ARG A 1 547 ? 8.018 4.918 -19.191 1.00 86.69 547 ARG A CA 1
ATOM 4352 C C . ARG A 1 547 ? 7.674 3.703 -20.075 1.00 86.69 547 ARG A C 1
ATOM 4354 O O . ARG A 1 547 ? 6.717 3.000 -19.776 1.00 86.69 547 ARG A O 1
ATOM 4361 N N . GLY A 1 548 ? 8.411 3.472 -21.167 1.00 89.50 548 GLY A N 1
ATOM 4362 C CA . GLY A 1 548 ? 8.128 2.389 -22.118 1.00 89.50 548 GLY A CA 1
ATOM 4363 C C . GLY A 1 548 ? 8.630 1.015 -21.662 1.00 89.50 548 GLY A C 1
ATOM 4364 O O . GLY A 1 548 ? 9.491 0.910 -20.790 1.00 89.50 548 GLY A O 1
ATOM 4365 N N . ASP A 1 549 ? 8.094 -0.050 -22.263 1.00 88.50 549 ASP A N 1
ATOM 4366 C CA . ASP A 1 549 ? 8.447 -1.421 -21.874 1.00 88.50 549 ASP A CA 1
ATOM 4367 C C . ASP A 1 549 ? 9.772 -1.925 -22.467 1.00 88.50 549 ASP A C 1
ATOM 4369 O O . ASP A 1 549 ? 10.428 -2.786 -21.870 1.00 88.50 549 ASP A O 1
ATOM 4373 N N . ALA A 1 550 ? 10.160 -1.410 -23.636 1.00 94.69 550 ALA A N 1
ATOM 4374 C CA . ALA A 1 550 ? 11.357 -1.837 -24.346 1.00 94.69 550 ALA A CA 1
ATOM 4375 C C . ALA A 1 550 ? 12.638 -1.406 -23.621 1.00 94.69 550 ALA A C 1
ATOM 4377 O O . ALA A 1 550 ? 12.717 -0.321 -23.049 1.00 94.69 550 ALA A O 1
ATOM 4378 N N . HIS A 1 551 ? 13.683 -2.225 -23.727 1.00 96.56 551 HIS A N 1
ATOM 4379 C CA . HIS A 1 551 ? 15.031 -1.789 -23.393 1.00 96.56 551 HIS A CA 1
ATOM 4380 C C . HIS A 1 551 ? 15.532 -0.875 -24.510 1.00 96.56 551 HIS A C 1
ATOM 4382 O O . HIS A 1 551 ? 15.497 -1.287 -25.669 1.00 96.56 551 HIS A O 1
ATOM 4388 N N . VAL A 1 552 ? 15.983 0.339 -24.192 1.00 97.75 552 VAL A N 1
ATOM 4389 C CA . VAL A 1 552 ? 16.486 1.289 -25.201 1.00 97.75 552 VAL A CA 1
ATOM 4390 C C . VAL A 1 552 ? 17.994 1.430 -25.064 1.00 97.75 552 VAL A C 1
ATOM 4392 O O . VAL A 1 552 ? 18.468 1.900 -24.035 1.00 97.75 552 VAL A O 1
ATOM 4395 N N . VAL A 1 553 ? 18.736 1.025 -26.092 1.00 98.19 553 VAL A N 1
ATOM 4396 C CA . VAL A 1 553 ? 20.207 1.006 -26.097 1.00 98.19 553 VAL A CA 1
ATOM 4397 C C . VAL A 1 553 ? 20.707 2.031 -27.114 1.00 98.19 553 VAL A C 1
ATOM 4399 O O . VAL A 1 553 ? 20.232 2.041 -28.254 1.00 98.19 553 VAL A O 1
ATOM 4402 N N . TYR A 1 554 ? 21.594 2.926 -26.678 1.00 97.62 554 TYR A N 1
ATOM 4403 C CA . TYR A 1 554 ? 22.009 4.113 -27.432 1.00 97.62 554 TYR A CA 1
ATOM 4404 C C . TYR A 1 554 ? 23.428 4.588 -27.068 1.00 97.62 554 TYR A C 1
ATOM 4406 O O . TYR A 1 554 ? 24.053 4.025 -26.172 1.00 97.62 554 TYR A O 1
ATOM 4414 N N . GLY A 1 555 ? 23.935 5.588 -27.790 1.00 93.44 555 GLY A N 1
ATOM 4415 C CA . GLY A 1 555 ? 25.254 6.211 -27.643 1.00 93.44 555 GLY A CA 1
ATOM 4416 C C . GLY A 1 555 ? 25.155 7.743 -27.643 1.00 93.44 555 GLY A C 1
ATOM 4417 O O . GLY A 1 555 ? 24.457 8.319 -26.802 1.00 93.44 555 GLY A O 1
ATOM 4418 N N . HIS A 1 556 ? 25.802 8.408 -28.607 1.00 92.06 556 HIS A N 1
ATOM 4419 C CA . HIS A 1 556 ? 25.744 9.850 -28.916 1.00 92.06 556 HIS A CA 1
ATOM 4420 C C . HIS A 1 556 ? 26.323 10.832 -27.876 1.00 92.06 556 HIS A C 1
ATOM 4422 O O . HIS A 1 556 ? 26.459 12.032 -28.151 1.00 92.06 556 HIS A O 1
ATOM 4428 N N . THR A 1 557 ? 26.603 10.417 -26.644 1.00 88.94 557 THR A N 1
ATOM 4429 C CA . THR A 1 557 ? 27.112 11.313 -25.593 1.00 88.94 557 THR A CA 1
ATOM 4430 C C . THR A 1 557 ? 28.011 10.536 -24.634 1.00 88.94 557 THR A C 1
ATOM 4432 O O . THR A 1 557 ? 27.476 9.734 -23.868 1.00 88.94 557 THR A O 1
ATOM 4435 N N . PRO A 1 558 ? 29.331 10.797 -24.607 1.00 90.06 558 PRO A N 1
ATOM 4436 C CA . PRO A 1 558 ? 30.259 9.983 -23.835 1.00 90.06 558 PRO A CA 1
ATOM 4437 C C . PRO A 1 558 ? 29.955 9.962 -22.335 1.00 90.06 558 PRO A C 1
ATOM 4439 O O . PRO A 1 558 ? 29.840 11.012 -21.695 1.00 90.06 558 PRO A O 1
ATOM 4442 N N . VAL A 1 559 ? 29.879 8.759 -21.767 1.00 89.75 559 VAL A N 1
ATOM 4443 C CA . VAL A 1 559 ? 29.793 8.498 -20.321 1.00 89.75 559 VAL A CA 1
ATOM 4444 C C . VAL A 1 559 ? 30.972 7.627 -19.868 1.00 89.75 559 VAL A C 1
ATOM 4446 O O . VAL A 1 559 ? 31.418 6.778 -20.635 1.00 89.75 559 VAL A O 1
ATOM 4449 N N . PRO A 1 560 ? 31.503 7.783 -18.639 1.00 86.06 560 PRO A N 1
ATOM 4450 C CA . PRO A 1 560 ? 32.626 6.963 -18.182 1.00 86.06 560 PRO A CA 1
ATOM 4451 C C . PRO A 1 560 ? 32.262 5.472 -18.111 1.00 86.06 560 PRO A C 1
ATOM 4453 O O . PRO A 1 560 ? 32.998 4.641 -18.644 1.00 86.06 560 PRO A O 1
ATOM 4456 N N . ASP A 1 561 ? 31.100 5.137 -17.539 1.00 87.69 561 ASP A N 1
ATOM 4457 C CA . ASP A 1 561 ? 30.575 3.772 -17.424 1.00 87.69 561 ASP A CA 1
ATOM 4458 C C . ASP A 1 561 ? 29.087 3.701 -17.814 1.00 87.69 561 ASP A C 1
ATOM 4460 O O . ASP A 1 561 ? 28.320 4.606 -17.466 1.00 87.69 561 ASP A O 1
ATOM 4464 N N . PRO A 1 562 ? 28.650 2.632 -18.509 1.00 91.50 562 PRO A N 1
ATOM 4465 C CA . PRO A 1 562 ? 27.262 2.473 -18.923 1.00 91.50 562 PRO A CA 1
ATOM 4466 C C . PRO A 1 562 ? 26.372 2.116 -17.724 1.00 91.50 562 PRO A C 1
ATOM 4468 O O . PRO A 1 562 ? 26.620 1.144 -17.008 1.00 91.50 562 PRO A O 1
ATOM 4471 N N . GLN A 1 563 ? 25.297 2.878 -17.513 1.00 90.81 563 GLN A N 1
ATOM 4472 C CA . GLN A 1 563 ? 24.333 2.637 -16.433 1.00 90.81 563 GLN A CA 1
ATOM 4473 C C . GLN A 1 563 ? 22.899 2.564 -16.960 1.00 90.81 563 GLN A C 1
ATOM 4475 O O . GLN A 1 563 ? 22.503 3.329 -17.840 1.00 90.81 563 GLN A O 1
ATOM 4480 N N . TRP A 1 564 ? 22.109 1.651 -16.392 1.00 92.00 564 TRP A N 1
ATOM 4481 C CA . TRP A 1 564 ? 20.686 1.524 -16.701 1.00 92.00 564 TRP A CA 1
ATOM 4482 C C . TRP A 1 564 ? 19.858 2.571 -15.941 1.00 92.00 564 TRP A C 1
ATOM 4484 O O . TRP A 1 564 ? 19.962 2.677 -14.720 1.00 92.00 564 TRP A O 1
ATOM 4494 N N . LEU A 1 565 ? 18.981 3.280 -16.656 1.00 91.19 565 LEU A N 1
ATOM 4495 C CA . LEU A 1 565 ? 17.971 4.200 -16.119 1.00 91.19 565 LEU A CA 1
ATOM 4496 C C . LEU A 1 565 ? 16.632 3.940 -16.824 1.00 91.19 565 LEU A C 1
ATOM 4498 O O . LEU A 1 565 ? 16.547 4.036 -18.046 1.00 91.19 565 LEU A O 1
ATOM 4502 N N . ASN A 1 566 ? 15.582 3.584 -16.082 1.00 89.81 566 ASN A N 1
ATOM 4503 C CA . ASN A 1 566 ? 14.240 3.269 -16.597 1.00 89.81 566 ASN A CA 1
ATOM 4504 C C . ASN A 1 566 ? 14.186 2.193 -17.712 1.00 89.81 566 ASN A C 1
ATOM 4506 O O . ASN A 1 566 ? 13.296 2.234 -18.552 1.00 89.81 566 ASN A O 1
ATOM 4510 N N . ARG A 1 567 ? 15.091 1.201 -17.726 1.00 92.44 567 ARG A N 1
ATOM 4511 C CA . ARG A 1 567 ? 15.310 0.247 -18.850 1.00 92.44 567 ARG A CA 1
ATOM 4512 C C . ARG A 1 567 ? 15.964 0.864 -20.104 1.00 92.44 567 ARG A C 1
ATOM 4514 O O . ARG A 1 567 ? 16.056 0.203 -21.131 1.00 92.44 567 ARG A O 1
ATOM 4521 N N . THR A 1 568 ? 16.478 2.085 -20.039 1.00 95.25 568 THR A N 1
ATOM 4522 C CA . THR A 1 568 ? 17.346 2.675 -21.074 1.00 95.25 568 THR A CA 1
ATOM 4523 C C . THR A 1 568 ? 18.816 2.589 -20.643 1.00 95.25 568 THR A C 1
ATOM 4525 O O . THR A 1 568 ? 19.086 2.542 -19.442 1.00 95.25 568 THR A O 1
ATOM 4528 N N . VAL A 1 569 ? 19.762 2.539 -21.585 1.00 96.25 569 VAL A N 1
ATOM 4529 C CA . VAL A 1 569 ? 21.207 2.575 -21.302 1.00 96.25 569 VAL A CA 1
ATOM 4530 C C . VAL A 1 569 ? 21.989 3.234 -22.438 1.00 96.25 569 VAL A C 1
ATOM 4532 O O . VAL A 1 569 ? 21.804 2.906 -23.611 1.00 96.25 569 VAL A O 1
ATOM 4535 N N . ASN A 1 570 ? 22.893 4.134 -22.056 1.00 95.88 570 ASN A N 1
ATOM 4536 C CA . ASN A 1 570 ? 23.921 4.690 -22.925 1.00 95.88 570 ASN A CA 1
ATOM 4537 C C . ASN A 1 570 ? 25.185 3.812 -22.858 1.00 95.88 570 ASN A C 1
ATOM 4539 O O . ASN A 1 570 ? 25.623 3.476 -21.756 1.00 95.88 570 ASN A O 1
ATOM 4543 N N . ILE A 1 571 ? 25.751 3.446 -24.010 1.00 96.81 571 ILE A N 1
ATOM 4544 C CA . ILE A 1 571 ? 26.985 2.654 -24.145 1.00 96.81 571 ILE A CA 1
ATOM 4545 C C . ILE A 1 571 ? 28.088 3.353 -24.962 1.00 96.81 571 ILE A C 1
ATOM 4547 O O . ILE A 1 571 ? 29.115 2.732 -25.234 1.00 96.81 571 ILE A O 1
ATOM 4551 N N . ASP A 1 572 ? 27.927 4.634 -25.316 1.00 95.56 572 ASP A N 1
ATOM 4552 C CA . ASP A 1 572 ? 29.059 5.461 -25.754 1.00 95.56 572 ASP A CA 1
ATOM 4553 C C . ASP A 1 572 ? 29.970 5.737 -24.550 1.00 95.56 572 ASP A C 1
ATOM 4555 O O . ASP A 1 572 ? 29.701 6.597 -23.710 1.00 95.56 572 ASP A O 1
ATOM 4559 N N . THR A 1 573 ? 31.063 4.979 -24.470 1.00 95.00 573 THR A N 1
ATOM 4560 C CA . THR A 1 573 ? 32.121 5.154 -23.468 1.00 95.00 573 THR A CA 1
ATOM 4561 C C . THR A 1 573 ? 33.346 5.898 -24.007 1.00 95.00 573 THR A C 1
ATOM 4563 O O . THR A 1 573 ? 34.461 5.696 -23.524 1.00 95.00 573 THR A O 1
ATOM 4566 N N . GLY A 1 574 ? 33.160 6.755 -25.018 1.00 93.81 574 GLY A N 1
ATOM 4567 C CA . GLY A 1 574 ? 34.153 7.732 -25.459 1.00 93.81 574 GLY A CA 1
ATOM 4568 C C . GLY A 1 574 ? 35.443 7.135 -26.024 1.00 93.81 574 GLY A C 1
ATOM 4569 O O . GLY A 1 574 ? 36.515 7.677 -25.756 1.00 93.81 574 GLY A O 1
ATOM 4570 N N . CYS A 1 575 ? 35.372 6.036 -26.786 1.00 95.06 575 CYS A N 1
ATOM 4571 C CA . CYS A 1 575 ? 36.545 5.315 -27.309 1.00 95.06 575 CYS A CA 1
ATOM 4572 C C . CYS A 1 575 ? 37.597 6.247 -27.935 1.00 95.06 575 CYS A C 1
ATOM 4574 O O . CYS A 1 575 ? 38.731 6.324 -27.469 1.00 95.06 575 CYS A O 1
ATOM 4576 N N . VAL A 1 576 ? 37.198 7.043 -28.929 1.00 94.06 576 VAL A N 1
ATOM 4577 C CA . VAL A 1 576 ? 38.091 7.961 -29.661 1.00 94.06 576 VAL A CA 1
ATOM 4578 C C . VAL A 1 576 ? 38.724 9.057 -28.783 1.00 94.06 576 VAL A C 1
ATOM 4580 O O . VAL A 1 576 ? 39.743 9.646 -29.145 1.00 94.06 576 VAL A O 1
ATOM 4583 N N . PHE A 1 577 ? 38.156 9.301 -27.601 1.00 93.12 577 PHE A N 1
ATOM 4584 C CA . PHE A 1 577 ? 38.640 10.245 -26.594 1.00 93.12 577 PHE A CA 1
ATOM 4585 C C . PHE A 1 577 ? 39.548 9.589 -25.530 1.00 93.12 577 PHE A C 1
ATOM 4587 O O . PHE A 1 577 ? 39.850 10.210 -24.514 1.00 93.12 577 PHE A O 1
ATOM 4594 N N . GLY A 1 578 ? 39.983 8.339 -25.737 1.00 90.38 578 GLY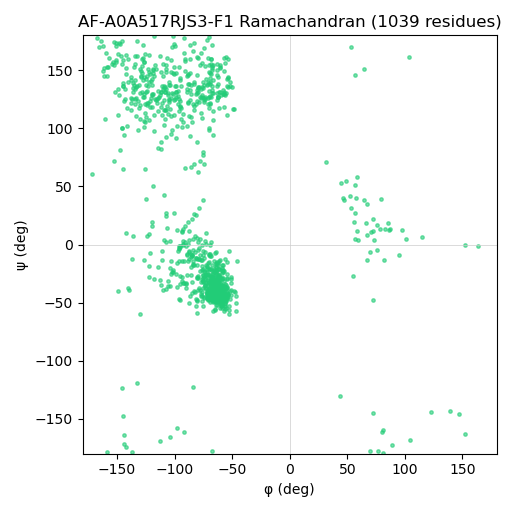 A N 1
ATOM 4595 C CA . GLY A 1 578 ? 40.813 7.586 -24.787 1.00 90.38 578 GLY A CA 1
ATOM 4596 C C . GLY A 1 578 ? 40.028 6.815 -23.720 1.00 90.38 578 GLY A C 1
ATOM 4597 O O . GLY A 1 578 ? 40.615 6.390 -22.729 1.00 90.38 578 GLY A O 1
ATOM 4598 N N . GLY A 1 579 ? 38.712 6.654 -23.896 1.00 93.50 579 GLY A N 1
ATOM 4599 C CA . GLY A 1 579 ? 37.864 5.830 -23.035 1.00 93.50 579 GLY A CA 1
ATOM 4600 C C . GLY A 1 579 ? 37.894 4.349 -23.428 1.00 93.50 579 GLY A C 1
ATOM 4601 O O . GLY A 1 579 ? 38.942 3.703 -23.459 1.00 93.50 579 GLY A O 1
ATOM 4602 N N . ARG A 1 580 ? 36.721 3.784 -23.726 1.00 95.81 580 ARG A N 1
ATOM 4603 C CA . ARG A 1 580 ? 36.558 2.387 -24.171 1.00 95.81 580 ARG A CA 1
ATOM 4604 C C . ARG A 1 580 ? 35.602 2.315 -25.360 1.00 95.81 580 ARG A C 1
ATOM 4606 O O . ARG A 1 580 ? 34.679 3.128 -25.436 1.00 95.81 580 ARG A O 1
ATOM 4613 N N . LEU A 1 581 ? 35.749 1.312 -26.2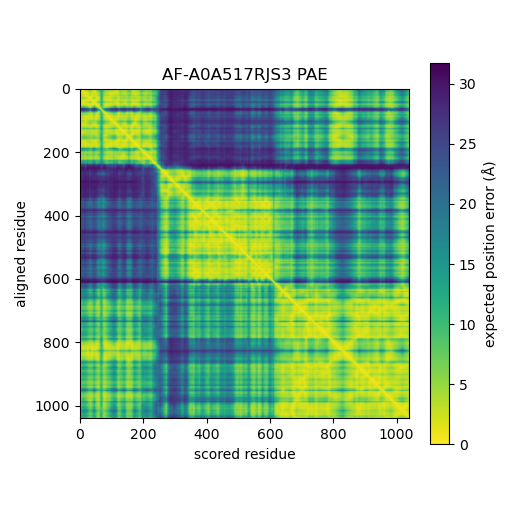24 1.00 97.69 581 LEU A N 1
ATOM 4614 C CA . LEU A 1 581 ? 34.656 0.861 -27.088 1.00 97.69 581 LEU A CA 1
ATOM 4615 C C . LEU A 1 581 ? 33.863 -0.205 -26.331 1.00 97.69 581 LEU A C 1
ATOM 4617 O O . LEU A 1 581 ? 34.440 -1.203 -25.898 1.00 97.69 581 LEU A O 1
ATOM 4621 N N . THR A 1 582 ? 32.559 0.007 -26.153 1.00 98.12 582 THR A N 1
ATOM 4622 C CA . THR A 1 582 ? 31.692 -0.874 -25.355 1.00 98.12 582 THR A CA 1
ATOM 4623 C C . THR A 1 582 ? 30.566 -1.455 -26.202 1.00 98.12 582 THR A C 1
ATOM 4625 O O . THR A 1 582 ? 29.980 -0.774 -27.045 1.00 98.12 582 THR A O 1
ATOM 4628 N N . ALA A 1 583 ? 30.241 -2.718 -25.937 1.00 98.25 583 ALA A N 1
ATOM 4629 C CA . ALA A 1 583 ? 29.073 -3.405 -26.454 1.00 98.25 583 ALA A CA 1
ATOM 4630 C C . ALA A 1 583 ? 28.188 -3.965 -25.330 1.00 98.25 583 ALA A C 1
ATOM 4632 O O . ALA A 1 583 ? 28.674 -4.343 -24.262 1.00 98.25 583 ALA A O 1
ATOM 4633 N N . LEU A 1 584 ? 26.887 -4.069 -25.600 1.00 98.31 584 LEU A N 1
ATOM 4634 C CA . LEU A 1 584 ? 25.906 -4.761 -24.767 1.00 98.31 584 LEU A CA 1
ATOM 4635 C C . LEU A 1 584 ? 25.488 -6.080 -25.428 1.00 98.31 584 LEU A C 1
ATOM 4637 O O . LEU A 1 584 ? 24.876 -6.071 -26.498 1.00 98.31 584 LEU A O 1
ATOM 4641 N N . ARG A 1 585 ? 25.738 -7.205 -24.753 1.00 97.94 585 ARG A N 1
ATOM 4642 C CA . ARG A 1 585 ? 25.192 -8.518 -25.126 1.00 97.94 585 ARG A CA 1
ATOM 4643 C C . ARG A 1 585 ? 23.716 -8.604 -24.718 1.00 97.94 585 ARG A C 1
ATOM 4645 O O . ARG A 1 585 ? 23.377 -8.336 -23.563 1.00 97.94 585 ARG A O 1
ATOM 4652 N N . TYR A 1 586 ? 22.831 -8.949 -25.650 1.00 96.88 586 TYR A N 1
ATOM 4653 C CA . TYR A 1 586 ? 21.389 -9.113 -25.438 1.00 96.88 586 TYR A CA 1
ATOM 4654 C C . TYR A 1 586 ? 20.938 -10.521 -25.873 1.00 96.88 586 TYR A C 1
ATOM 4656 O O . TYR A 1 586 ? 21.234 -10.922 -27.003 1.00 96.88 586 TYR A O 1
ATOM 4664 N N . PRO A 1 587 ? 20.155 -11.255 -25.053 1.00 94.25 587 PRO A N 1
ATOM 4665 C CA . PRO A 1 587 ? 19.362 -10.787 -23.906 1.00 94.25 587 PRO A CA 1
ATOM 4666 C C . PRO A 1 587 ? 20.092 -10.741 -22.552 1.00 94.25 587 PRO A C 1
ATOM 4668 O O . PRO A 1 587 ? 19.460 -10.422 -21.546 1.00 94.25 587 PRO A O 1
ATOM 4671 N N . GLU A 1 588 ? 21.390 -11.045 -22.498 1.00 94.00 588 GLU A N 1
ATOM 4672 C CA . GLU A 1 588 ? 22.150 -11.239 -21.251 1.00 94.00 588 GLU A CA 1
ATOM 4673 C C . GLU A 1 588 ? 22.329 -9.953 -20.419 1.00 94.00 588 GLU A C 1
ATOM 4675 O O . GLU A 1 588 ? 22.564 -10.019 -19.214 1.00 94.00 588 GLU A O 1
ATOM 4680 N N . LYS A 1 589 ? 22.221 -8.786 -21.066 1.00 93.88 589 LYS A N 1
ATOM 4681 C CA . LYS A 1 589 ? 22.491 -7.435 -20.538 1.00 93.88 589 LYS A CA 1
ATOM 4682 C C . LYS A 1 589 ? 23.906 -7.254 -19.968 1.00 93.88 589 LYS A C 1
ATOM 4684 O O . LYS A 1 589 ? 24.119 -6.420 -19.090 1.00 93.88 589 LYS A O 1
ATOM 4689 N N . GLN A 1 590 ? 24.867 -8.025 -20.471 1.00 95.12 590 GLN A N 1
ATOM 4690 C CA . GLN A 1 590 ? 26.271 -7.953 -20.067 1.00 95.12 590 GLN A CA 1
ATOM 4691 C C . GLN A 1 590 ? 27.021 -6.933 -20.925 1.00 95.12 590 GLN A C 1
ATOM 4693 O O . GLN A 1 590 ? 26.900 -6.951 -22.151 1.00 95.12 590 GLN A O 1
ATOM 4698 N N . PHE A 1 591 ? 27.815 -6.072 -20.291 1.00 96.81 591 PHE A N 1
ATOM 4699 C CA . PHE A 1 591 ? 28.720 -5.164 -20.994 1.00 96.81 591 PHE A CA 1
ATOM 4700 C C . PHE A 1 591 ? 30.052 -5.862 -21.293 1.00 96.81 591 PHE A C 1
ATOM 4702 O O . PHE A 1 591 ? 30.608 -6.541 -20.430 1.00 96.81 591 PHE A O 1
ATOM 4709 N N . VAL A 1 592 ? 30.572 -5.669 -22.503 1.00 97.75 592 VAL A N 1
ATOM 4710 C CA . VAL A 1 592 ? 31.906 -6.109 -22.937 1.00 97.75 592 VAL A CA 1
ATOM 4711 C C . VAL A 1 592 ? 32.601 -4.896 -23.538 1.00 97.75 592 VAL A C 1
ATOM 4713 O O . VAL A 1 592 ? 31.994 -4.195 -24.343 1.00 97.75 592 VAL A O 1
ATOM 4716 N N . SER A 1 593 ? 33.841 -4.611 -23.142 1.00 97.31 593 SER A N 1
ATOM 4717 C CA . SER A 1 593 ? 34.515 -3.369 -23.535 1.00 97.31 593 SER A CA 1
ATOM 4718 C C . SER A 1 593 ? 36.013 -3.546 -23.752 1.00 97.31 593 SER A C 1
ATOM 4720 O O . SER A 1 593 ? 36.686 -4.125 -22.895 1.00 97.31 593 SER A O 1
ATOM 4722 N N . VAL A 1 594 ? 36.529 -2.950 -24.826 1.00 97.25 594 VAL A N 1
ATOM 4723 C CA . VAL A 1 594 ? 37.964 -2.826 -25.121 1.00 97.25 594 VAL A CA 1
ATOM 4724 C C . VAL A 1 594 ? 38.425 -1.400 -24.777 1.00 97.25 594 VAL A C 1
ATOM 4726 O O . VAL A 1 594 ? 37.760 -0.447 -25.189 1.00 97.25 594 VAL A O 1
ATOM 4729 N N . PRO A 1 595 ? 39.521 -1.205 -24.018 1.00 96.25 595 PRO A N 1
ATOM 4730 C CA . PRO A 1 595 ? 40.083 0.123 -23.783 1.00 96.25 595 PRO A CA 1
ATOM 4731 C C . PRO A 1 595 ? 40.701 0.693 -25.061 1.00 96.25 595 PRO A C 1
ATOM 4733 O O . PRO A 1 595 ? 41.329 -0.036 -25.826 1.00 96.25 595 PRO A O 1
ATOM 4736 N N . ALA A 1 596 ? 40.558 2.001 -25.266 1.00 94.19 596 ALA A N 1
ATOM 4737 C CA . ALA A 1 596 ? 41.200 2.685 -26.379 1.00 94.19 596 ALA A CA 1
ATOM 4738 C C . ALA A 1 596 ? 42.729 2.605 -26.263 1.00 94.19 596 ALA A C 1
ATOM 4740 O O . ALA A 1 596 ? 43.299 2.826 -25.193 1.00 94.19 596 ALA A O 1
ATOM 4741 N N . SER A 1 597 ? 43.406 2.321 -27.374 1.00 91.62 597 SER A N 1
ATOM 4742 C CA . SER A 1 597 ? 44.868 2.196 -27.422 1.00 91.62 597 SER A CA 1
ATOM 4743 C C . SER A 1 597 ? 45.598 3.515 -27.130 1.00 91.62 597 SER A C 1
ATOM 4745 O O . SER A 1 597 ? 46.760 3.509 -26.714 1.00 91.62 597 SER A O 1
ATOM 4747 N N . LYS A 1 598 ? 44.919 4.649 -27.349 1.00 91.25 598 LYS A N 1
ATOM 4748 C CA . LYS A 1 598 ? 45.365 6.024 -27.084 1.00 91.25 598 LYS A CA 1
ATOM 4749 C C . LYS A 1 598 ? 44.181 6.997 -27.137 1.00 91.25 598 LYS A C 1
ATOM 4751 O O . LYS A 1 598 ? 43.108 6.664 -27.634 1.00 91.25 598 LYS A O 1
ATOM 4756 N N . VAL A 1 599 ? 44.410 8.239 -26.714 1.00 92.25 599 VAL A N 1
ATOM 4757 C CA . VAL A 1 599 ? 43.556 9.376 -27.088 1.00 92.25 599 VAL A CA 1
ATOM 4758 C C . VAL A 1 599 ? 43.782 9.664 -28.580 1.00 92.25 599 VAL A C 1
ATOM 4760 O O . VAL A 1 599 ? 44.904 9.975 -28.981 1.00 92.25 599 VAL A O 1
ATOM 4763 N N . TYR A 1 600 ? 42.744 9.534 -29.411 1.00 89.56 600 TYR A N 1
ATOM 4764 C CA . TYR A 1 600 ? 42.804 9.880 -30.841 1.00 89.56 600 TYR A CA 1
ATOM 4765 C C . TYR A 1 600 ? 42.336 11.322 -31.094 1.00 89.56 600 TYR A C 1
ATOM 4767 O O . TYR A 1 600 ? 42.828 11.985 -32.004 1.00 89.56 600 TYR A O 1
ATOM 4775 N N . CYS A 1 601 ? 41.408 11.820 -30.274 1.00 88.06 601 CYS A N 1
ATOM 4776 C CA . CYS A 1 601 ? 40.888 13.182 -30.307 1.00 88.06 601 CYS A CA 1
ATOM 4777 C C . CYS A 1 601 ? 40.756 13.715 -28.871 1.00 88.06 601 CYS A C 1
ATOM 4779 O O . CYS A 1 601 ? 40.398 12.959 -27.975 1.00 88.06 601 CYS A O 1
ATOM 4781 N N . GLU A 1 602 ? 41.010 15.003 -28.641 1.00 85.62 602 GLU A N 1
ATOM 4782 C CA . GLU A 1 602 ? 40.807 15.631 -27.326 1.00 85.62 602 GLU A CA 1
ATOM 4783 C C . GLU A 1 602 ? 39.319 15.915 -27.073 1.00 85.62 602 GLU A C 1
ATOM 4785 O O . GLU A 1 602 ? 38.632 16.471 -27.939 1.00 85.62 602 GLU A O 1
ATOM 4790 N N . TYR A 1 603 ? 38.812 15.583 -25.880 1.00 80.75 603 TYR A N 1
ATOM 4791 C CA . TYR A 1 603 ? 37.441 15.917 -25.481 1.00 80.75 603 TYR A CA 1
ATOM 4792 C C . TYR A 1 603 ? 37.421 17.192 -24.635 1.00 80.75 603 TYR A C 1
ATOM 4794 O O . TYR A 1 603 ? 38.113 17.299 -23.628 1.00 80.75 603 TYR A O 1
ATOM 4802 N N . ALA A 1 604 ? 36.593 18.167 -25.020 1.00 76.06 604 ALA A N 1
ATOM 4803 C CA . ALA A 1 604 ? 36.523 19.469 -24.344 1.00 76.06 604 ALA A CA 1
ATOM 4804 C C . ALA A 1 604 ? 35.926 19.414 -22.920 1.00 76.06 604 ALA A C 1
ATOM 4806 O O . ALA A 1 604 ? 35.948 20.417 -22.212 1.00 76.06 604 ALA A O 1
ATOM 4807 N N . LYS A 1 605 ? 35.396 18.257 -22.509 1.00 72.88 605 LYS A N 1
ATOM 4808 C CA . LYS A 1 605 ? 34.848 17.978 -21.181 1.00 72.88 605 LYS A CA 1
ATOM 4809 C C . LYS A 1 605 ? 35.567 16.749 -20.604 1.00 72.88 605 LYS A C 1
ATOM 4811 O O . LYS A 1 605 ? 35.744 15.784 -21.342 1.00 72.88 605 LYS A O 1
ATOM 4816 N N . PRO A 1 606 ? 35.963 16.718 -19.320 1.00 65.62 606 PRO A N 1
ATOM 4817 C CA . PRO A 1 606 ? 36.555 15.515 -18.735 1.00 65.62 606 PRO A CA 1
ATOM 4818 C C . PRO A 1 606 ? 35.569 14.335 -18.755 1.00 65.62 606 PRO A C 1
ATOM 4820 O O . PRO A 1 606 ? 34.454 14.464 -18.250 1.00 65.62 606 PRO A O 1
ATOM 4823 N N . LEU A 1 607 ? 35.979 13.183 -19.307 1.00 64.81 607 LEU A N 1
ATOM 4824 C CA . LEU A 1 607 ? 35.203 11.930 -19.227 1.00 64.81 607 LEU A CA 1
ATOM 4825 C C . LEU A 1 607 ? 35.090 11.424 -17.782 1.00 64.81 607 LEU A C 1
ATOM 4827 O O . LEU A 1 607 ? 34.056 10.899 -17.377 1.00 64.81 607 LEU A O 1
ATOM 4831 N N . TYR A 1 608 ? 36.163 11.611 -17.014 1.00 62.19 608 TYR A N 1
ATOM 4832 C CA . TYR A 1 608 ? 36.261 11.267 -15.604 1.00 62.19 608 TYR A CA 1
ATOM 4833 C C . TYR A 1 608 ? 36.408 12.558 -14.795 1.00 62.19 608 TYR A C 1
ATOM 4835 O O . TYR A 1 608 ? 37.300 13.364 -15.056 1.00 62.19 608 TYR A O 1
ATOM 4843 N N . THR A 1 609 ? 35.540 12.750 -13.805 1.00 52.53 609 THR A N 1
ATOM 4844 C CA . THR A 1 609 ? 35.663 13.798 -12.784 1.00 52.53 609 THR A CA 1
ATOM 4845 C C . THR A 1 609 ? 35.982 13.148 -11.440 1.00 52.53 609 THR A C 1
ATOM 4847 O O . THR A 1 609 ? 35.626 11.993 -11.209 1.00 52.53 609 THR A O 1
ATOM 4850 N N . GLU A 1 610 ? 36.618 13.875 -10.517 1.00 41.66 610 GLU A N 1
ATOM 4851 C CA . GLU A 1 610 ? 36.939 13.340 -9.177 1.00 41.66 610 GLU A CA 1
ATOM 4852 C C . GLU A 1 610 ? 35.681 12.960 -8.367 1.00 41.66 610 GLU A C 1
ATOM 4854 O O . GLU A 1 610 ? 35.742 12.112 -7.483 1.00 41.66 610 GLU A O 1
ATOM 4859 N N . ALA A 1 611 ? 34.519 13.523 -8.718 1.00 40.75 611 ALA A N 1
ATOM 4860 C CA . ALA A 1 611 ? 33.211 13.163 -8.168 1.00 40.75 611 ALA A CA 1
ATOM 4861 C C . ALA A 1 611 ? 32.588 11.887 -8.788 1.00 40.75 611 ALA A C 1
ATOM 4863 O O . ALA A 1 611 ? 31.465 11.524 -8.442 1.00 40.75 611 ALA A O 1
ATOM 4864 N N . GLY A 1 612 ? 33.279 11.211 -9.713 1.00 40.06 612 GLY A N 1
ATOM 4865 C CA . GLY A 1 612 ? 32.745 10.114 -10.533 1.00 40.06 612 GLY A CA 1
ATOM 4866 C C . GLY A 1 612 ? 32.426 8.799 -9.806 1.00 40.06 612 GLY A C 1
ATOM 4867 O O . GLY A 1 612 ? 31.957 7.862 -10.445 1.00 40.06 612 GLY A O 1
ATOM 4868 N N . SER A 1 613 ? 32.658 8.706 -8.494 1.00 43.88 613 SER A N 1
ATOM 4869 C CA . SER A 1 613 ? 32.431 7.508 -7.672 1.00 43.88 613 SER A CA 1
ATOM 4870 C C . SER A 1 613 ? 31.238 7.641 -6.713 1.00 43.88 613 SER A C 1
ATOM 4872 O O . SER A 1 613 ? 31.292 7.205 -5.561 1.00 43.88 613 SER A O 1
ATOM 4874 N N . SER A 1 614 ? 30.118 8.206 -7.180 1.00 50.22 614 SER A N 1
ATOM 4875 C CA . SER A 1 614 ? 28.857 8.142 -6.431 1.00 50.22 614 SER A CA 1
ATOM 4876 C C . SER A 1 614 ? 28.474 6.679 -6.170 1.00 50.22 614 SER A C 1
ATOM 4878 O O . SER A 1 614 ? 28.237 5.925 -7.110 1.00 50.22 614 SER A O 1
ATOM 4880 N N . ALA A 1 615 ? 28.382 6.269 -4.900 1.00 58.62 615 ALA A N 1
ATOM 4881 C CA . ALA A 1 615 ? 28.098 4.874 -4.530 1.00 58.62 615 ALA A CA 1
ATOM 4882 C C . ALA A 1 615 ? 26.687 4.385 -4.939 1.00 58.62 615 ALA A C 1
ATOM 4884 O O . ALA A 1 615 ? 26.411 3.186 -4.925 1.00 58.62 615 ALA A O 1
ATOM 4885 N N . GLN A 1 616 ? 25.799 5.314 -5.305 1.00 66.94 616 GLN A N 1
ATOM 4886 C CA . GLN A 1 616 ? 24.497 5.058 -5.918 1.00 66.94 616 GLN A CA 1
ATOM 4887 C C . GLN A 1 616 ? 24.600 4.991 -7.447 1.00 66.94 616 GLN A C 1
ATOM 4889 O O . GLN A 1 616 ? 25.333 5.762 -8.065 1.00 66.94 616 GLN A O 1
ATOM 4894 N N . SER A 1 617 ? 23.776 4.138 -8.057 1.00 78.75 617 SER A N 1
ATOM 4895 C CA . SER A 1 617 ? 23.508 4.183 -9.496 1.00 78.75 617 SER A CA 1
ATOM 4896 C C . SER A 1 617 ? 22.653 5.399 -9.870 1.00 78.75 617 SER A C 1
ATOM 4898 O O . SER A 1 617 ? 21.906 5.928 -9.043 1.00 78.75 617 SER A O 1
ATOM 4900 N N . VAL A 1 618 ? 22.674 5.785 -11.148 1.00 81.56 618 VAL A N 1
ATOM 4901 C CA . VAL A 1 618 ? 21.792 6.835 -11.696 1.00 81.56 618 VAL A CA 1
ATOM 4902 C C . VAL A 1 618 ? 20.302 6.509 -11.473 1.00 81.56 618 VAL A C 1
ATOM 4904 O O . VAL A 1 618 ? 19.504 7.414 -11.237 1.00 81.56 618 VAL A O 1
ATOM 4907 N N . GLN A 1 619 ? 19.914 5.226 -11.464 1.00 83.75 619 GLN A N 1
ATOM 4908 C CA . GLN A 1 619 ? 18.553 4.814 -11.094 1.00 83.75 619 GLN A CA 1
ATOM 4909 C C . GLN A 1 619 ? 18.251 5.098 -9.613 1.00 83.75 619 GLN A C 1
ATOM 4911 O O . GLN A 1 619 ? 17.204 5.661 -9.317 1.00 83.75 619 GLN A O 1
ATOM 4916 N N . HIS A 1 620 ? 19.164 4.784 -8.685 1.00 82.44 620 HIS A N 1
ATOM 4917 C CA . HIS A 1 620 ? 18.958 5.063 -7.255 1.00 82.44 620 HIS A CA 1
ATOM 4918 C C . HIS A 1 620 ? 18.876 6.566 -6.945 1.00 82.44 620 HIS A C 1
ATOM 4920 O O . HIS A 1 620 ? 18.169 6.930 -6.012 1.00 82.44 620 HIS A O 1
ATOM 4926 N N . GLN A 1 621 ? 19.567 7.415 -7.715 1.00 81.25 621 GLN A N 1
ATOM 4927 C CA . GLN A 1 621 ? 19.482 8.882 -7.619 1.00 81.25 621 GLN A CA 1
ATOM 4928 C C . GLN A 1 621 ? 18.154 9.420 -8.177 1.00 81.25 621 GLN A C 1
ATOM 4930 O O . GLN A 1 621 ? 17.577 10.355 -7.632 1.00 81.25 621 GLN A O 1
ATOM 4935 N N . HIS A 1 622 ? 17.640 8.820 -9.256 1.00 81.94 622 HIS A N 1
ATOM 4936 C CA . HIS A 1 622 ? 16.306 9.129 -9.774 1.00 81.94 622 HIS A CA 1
ATOM 4937 C C . HIS A 1 622 ? 15.206 8.703 -8.786 1.00 81.94 622 HIS A C 1
ATOM 4939 O O . HIS A 1 622 ? 14.220 9.412 -8.605 1.00 81.94 622 HIS A O 1
ATOM 4945 N N . ASP A 1 623 ? 15.376 7.554 -8.132 1.00 82.25 623 ASP A N 1
ATOM 4946 C CA . ASP A 1 623 ? 14.404 6.973 -7.199 1.00 82.25 623 ASP A CA 1
ATOM 4947 C C . ASP A 1 623 ? 14.314 7.713 -5.841 1.00 82.25 623 ASP A C 1
ATOM 4949 O O . ASP A 1 623 ? 13.505 7.335 -4.997 1.00 82.25 623 ASP A O 1
ATOM 4953 N N . ASP A 1 624 ? 15.091 8.787 -5.634 1.00 76.06 624 ASP A N 1
ATOM 4954 C CA . ASP A 1 624 ? 14.875 9.771 -4.556 1.00 76.06 624 ASP A CA 1
ATOM 4955 C C . ASP A 1 624 ? 13.722 10.759 -4.856 1.00 76.06 624 ASP A C 1
ATOM 4957 O O . ASP A 1 624 ? 13.262 11.463 -3.956 1.00 76.06 624 ASP A O 1
ATOM 4961 N N . LEU A 1 625 ? 13.227 10.822 -6.102 1.00 71.69 625 LEU A N 1
ATOM 4962 C CA . LEU A 1 625 ? 12.153 11.730 -6.521 1.00 71.69 625 LEU A CA 1
ATOM 4963 C C . LEU A 1 625 ? 10.881 10.968 -6.923 1.00 71.69 625 LEU A C 1
ATOM 4965 O O . LEU A 1 625 ? 10.835 10.272 -7.938 1.00 71.69 625 LEU A O 1
ATOM 4969 N N . LEU A 1 626 ? 9.808 11.163 -6.150 1.00 72.25 626 LEU A N 1
ATOM 4970 C CA . LEU A 1 626 ? 8.469 10.671 -6.481 1.00 72.25 626 LEU A CA 1
ATOM 4971 C C . LEU A 1 626 ? 7.754 11.636 -7.436 1.00 72.25 626 LEU A C 1
ATOM 4973 O O . LEU A 1 626 ? 7.427 12.765 -7.068 1.00 72.25 626 LEU A O 1
ATOM 4977 N N . ASP A 1 627 ? 7.461 11.170 -8.648 1.00 76.94 627 ASP A N 1
ATOM 4978 C CA . ASP A 1 627 ? 6.632 11.896 -9.610 1.00 76.94 627 ASP A CA 1
ATOM 4979 C C . ASP A 1 627 ? 5.152 11.833 -9.197 1.00 76.94 627 ASP A C 1
ATOM 4981 O O . ASP A 1 627 ? 4.556 10.759 -9.080 1.00 76.94 627 ASP A O 1
ATOM 4985 N N . VAL A 1 628 ? 4.525 12.996 -9.010 1.00 79.19 628 VAL A N 1
ATOM 4986 C CA . VAL A 1 628 ? 3.095 13.092 -8.685 1.00 79.19 628 VAL A CA 1
ATOM 4987 C C . VAL A 1 628 ? 2.214 12.481 -9.789 1.00 79.19 628 VAL A C 1
ATOM 4989 O O . VAL A 1 628 ? 1.150 11.934 -9.497 1.00 79.19 628 VAL A O 1
ATOM 4992 N N . GLN A 1 629 ? 2.669 12.481 -11.048 1.00 81.00 629 GLN A N 1
ATOM 4993 C CA . GLN A 1 629 ? 1.962 11.860 -12.173 1.00 81.00 629 GLN A CA 1
ATOM 4994 C C . GLN A 1 629 ? 1.988 10.326 -12.139 1.00 81.00 629 GLN A C 1
ATOM 4996 O O . GLN A 1 629 ? 1.134 9.696 -12.771 1.00 81.00 629 GLN A O 1
ATOM 5001 N N . ASP A 1 630 ? 2.896 9.701 -11.380 1.00 76.31 630 ASP A N 1
ATOM 5002 C CA . ASP A 1 630 ? 2.894 8.247 -11.184 1.00 76.31 630 ASP A CA 1
ATOM 5003 C C . ASP A 1 630 ? 1.798 7.794 -10.187 1.00 76.31 630 ASP A C 1
ATOM 5005 O O . ASP A 1 630 ? 1.435 6.614 -10.181 1.00 76.31 630 ASP A O 1
ATOM 5009 N N . VAL A 1 631 ? 1.186 8.722 -9.429 1.00 74.38 631 VAL A N 1
ATOM 5010 C CA . VAL A 1 631 ? 0.216 8.412 -8.354 1.00 74.38 631 VAL A CA 1
ATOM 5011 C C . VAL A 1 631 ? -1.178 9.039 -8.487 1.00 74.38 631 VAL A C 1
ATOM 5013 O O . VAL A 1 631 ? -2.134 8.440 -8.001 1.00 74.38 631 VAL A O 1
ATOM 5016 N N . ILE A 1 632 ? -1.346 10.197 -9.138 1.00 80.00 632 ILE A N 1
ATOM 5017 C CA . ILE A 1 632 ? -2.662 10.868 -9.231 1.00 80.00 632 ILE A CA 1
ATOM 5018 C C . ILE A 1 632 ? -3.596 10.284 -10.304 1.00 80.00 632 ILE A C 1
ATOM 5020 O O . ILE A 1 632 ? -3.165 9.640 -11.267 1.00 80.00 632 ILE A O 1
ATOM 5024 N N . GLY A 1 6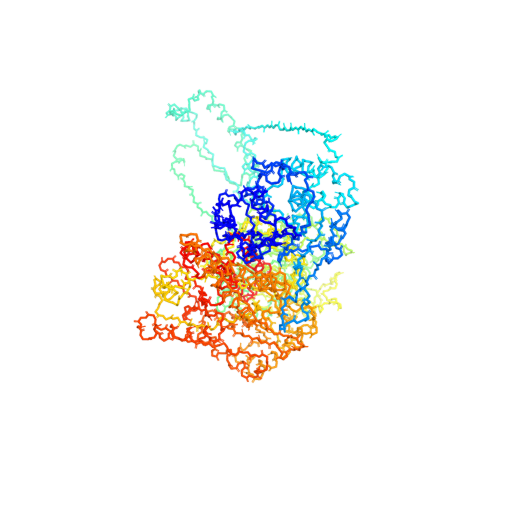33 ? -4.893 10.567 -10.152 1.00 83.75 633 GLY A N 1
ATOM 5025 C CA . GLY A 1 633 ? -5.949 10.123 -11.059 1.00 83.75 633 GLY A CA 1
ATOM 5026 C C . GLY A 1 633 ? -6.334 8.651 -10.885 1.00 83.75 633 GLY A C 1
ATOM 5027 O O . GLY A 1 633 ? -5.818 7.924 -10.035 1.00 83.75 633 GLY A O 1
ATOM 5028 N N . LYS A 1 634 ? -7.261 8.180 -11.723 1.00 89.31 634 LYS A N 1
ATOM 5029 C CA . LYS A 1 634 ? -7.628 6.759 -11.798 1.00 89.31 634 LYS A CA 1
ATOM 5030 C C . LYS A 1 634 ? -6.475 5.939 -12.394 1.00 89.31 634 LYS A C 1
ATOM 5032 O O . LYS A 1 634 ? -6.108 6.151 -13.548 1.00 89.31 634 LYS A O 1
ATOM 5037 N N . ARG A 1 635 ? -5.974 4.940 -11.660 1.00 88.00 635 ARG A N 1
ATOM 5038 C CA . ARG A 1 635 ? -4.932 4.001 -12.128 1.00 88.00 635 ARG A CA 1
ATOM 5039 C C . ARG A 1 635 ? -5.527 2.613 -12.394 1.00 88.00 635 ARG A C 1
ATOM 5041 O O . ARG A 1 635 ? -6.534 2.233 -11.792 1.00 88.00 635 ARG A O 1
ATOM 5048 N N . ILE A 1 636 ? -4.896 1.833 -13.270 1.00 92.00 636 ILE A N 1
ATOM 5049 C CA . ILE A 1 636 ? -5.184 0.402 -13.446 1.00 92.00 636 ILE A CA 1
ATOM 5050 C C . ILE A 1 636 ? -3.853 -0.339 -13.388 1.00 92.00 636 ILE A C 1
ATOM 5052 O O . ILE A 1 636 ? -3.059 -0.244 -14.317 1.00 92.00 636 ILE A O 1
ATOM 5056 N N . VAL A 1 637 ? -3.625 -1.068 -12.297 1.00 92.06 637 VAL A N 1
ATOM 5057 C CA . VAL A 1 637 ? -2.401 -1.842 -12.086 1.00 92.06 637 VAL A CA 1
ATOM 5058 C C . VAL A 1 637 ? -2.641 -3.272 -12.550 1.00 92.06 637 VAL A C 1
ATOM 5060 O O . VAL A 1 637 ? -3.500 -3.985 -12.022 1.00 92.06 637 VAL A O 1
ATOM 5063 N N . SER A 1 638 ? -1.881 -3.696 -13.553 1.00 92.06 638 SER A N 1
ATOM 5064 C CA . SER A 1 638 ? -1.840 -5.088 -13.997 1.00 92.06 638 SER A CA 1
ATOM 5065 C C . SER A 1 638 ? -0.906 -5.884 -13.093 1.00 92.06 638 SER A C 1
ATOM 5067 O O . SER A 1 638 ? 0.234 -5.469 -12.896 1.00 92.06 638 SER A O 1
ATOM 5069 N N . THR A 1 639 ? -1.365 -7.030 -12.582 1.00 94.31 639 THR A N 1
ATOM 5070 C CA . THR A 1 639 ? -0.534 -7.955 -11.793 1.00 94.31 639 THR A CA 1
ATOM 5071 C C . THR A 1 639 ? -0.580 -9.380 -12.345 1.00 94.31 639 THR A C 1
ATOM 5073 O O . THR A 1 639 ? -1.565 -9.776 -12.981 1.00 94.31 639 THR A O 1
ATOM 5076 N N . ARG A 1 640 ? 0.442 -10.192 -12.047 1.00 92.06 640 ARG A N 1
ATOM 5077 C CA . ARG A 1 640 ? 0.497 -11.626 -12.399 1.00 92.06 640 ARG A CA 1
ATOM 5078 C C . ARG A 1 640 ? -0.670 -12.434 -11.811 1.00 92.06 640 ARG A C 1
ATOM 5080 O O . ARG A 1 640 ? -1.099 -13.434 -12.393 1.00 92.06 640 ARG A O 1
ATOM 5087 N N . LEU A 1 641 ? -1.214 -12.013 -10.665 1.00 91.69 641 LEU A N 1
ATOM 5088 C CA . LEU A 1 641 ? -2.336 -12.691 -10.005 1.00 91.69 641 LEU A CA 1
ATOM 5089 C C . LEU A 1 641 ? -3.709 -12.163 -10.463 1.00 91.69 641 LEU A C 1
ATOM 5091 O O . LEU A 1 641 ? -4.634 -12.963 -10.654 1.00 91.69 641 LEU A O 1
ATOM 5095 N N . GLN A 1 642 ? -3.837 -10.857 -10.710 1.00 89.94 642 GLN A N 1
ATOM 5096 C CA . GLN A 1 642 ? -5.045 -10.192 -11.215 1.00 89.94 642 GLN A CA 1
ATOM 5097 C C . GLN A 1 642 ? -4.690 -9.090 -12.230 1.00 89.94 642 GLN A C 1
ATOM 5099 O O . GLN A 1 642 ? -4.057 -8.089 -11.899 1.00 89.94 642 GLN A O 1
ATOM 5104 N N . THR A 1 643 ? -5.142 -9.242 -13.475 1.00 85.62 643 THR A N 1
ATOM 5105 C CA . THR A 1 643 ? -4.680 -8.433 -14.618 1.00 85.62 643 THR A CA 1
ATOM 5106 C C . THR A 1 643 ? -5.204 -6.998 -14.685 1.00 85.62 643 THR A C 1
ATOM 5108 O O . THR A 1 643 ? -4.703 -6.242 -15.504 1.00 85.62 643 THR A O 1
ATOM 5111 N N . ASN A 1 644 ? -6.203 -6.610 -13.885 1.00 90.44 644 ASN A N 1
ATOM 5112 C CA . ASN A 1 644 ? -6.790 -5.263 -13.910 1.00 90.44 644 ASN A CA 1
ATOM 5113 C C . ASN A 1 644 ? -7.264 -4.835 -12.511 1.00 90.44 644 ASN A C 1
ATOM 5115 O O . ASN A 1 644 ? -8.452 -4.925 -12.194 1.00 90.44 644 ASN A O 1
ATOM 5119 N N . ILE A 1 645 ? -6.354 -4.351 -11.666 1.00 94.19 645 ILE A N 1
ATOM 5120 C CA . ILE A 1 645 ? -6.704 -3.789 -10.355 1.00 94.19 645 ILE A CA 1
ATOM 5121 C C . ILE A 1 645 ? -6.898 -2.280 -10.515 1.00 94.19 645 ILE A C 1
ATOM 5123 O O . ILE A 1 645 ? -5.943 -1.528 -10.688 1.00 94.19 645 ILE A O 1
ATOM 5127 N N . THR A 1 646 ? -8.152 -1.824 -10.494 1.00 94.19 646 THR A N 1
ATOM 5128 C CA . THR A 1 646 ? -8.462 -0.387 -10.571 1.00 94.19 646 THR A CA 1
ATOM 5129 C C . THR A 1 646 ? -8.257 0.274 -9.212 1.00 94.19 646 THR A C 1
ATOM 5131 O O . THR A 1 646 ? -8.928 -0.093 -8.246 1.00 94.19 646 THR A O 1
ATOM 5134 N N . ILE A 1 647 ? -7.397 1.291 -9.171 1.00 92.81 647 ILE A N 1
ATOM 5135 C CA . ILE A 1 647 ? -7.283 2.244 -8.065 1.00 92.81 647 ILE A CA 1
ATOM 5136 C C . ILE A 1 647 ? -8.058 3.496 -8.476 1.00 92.81 647 ILE A C 1
ATOM 5138 O O . ILE A 1 647 ? -7.902 3.998 -9.594 1.00 92.81 647 ILE A O 1
ATOM 5142 N N . ARG A 1 648 ? -8.923 3.992 -7.592 1.00 90.38 648 ARG A N 1
ATOM 5143 C CA . ARG A 1 648 ? -9.690 5.212 -7.850 1.00 90.38 648 ARG A CA 1
ATOM 5144 C C . ARG A 1 648 ? -8.960 6.452 -7.349 1.00 90.38 648 ARG A C 1
ATOM 5146 O O . ARG A 1 648 ? -8.135 6.369 -6.445 1.00 90.38 648 ARG A O 1
ATOM 5153 N N . GLU A 1 649 ? -9.314 7.599 -7.907 1.00 88.69 649 GLU A N 1
ATOM 5154 C CA . GLU A 1 649 ? -8.684 8.882 -7.599 1.00 88.69 649 GLU A CA 1
ATOM 5155 C C . GLU A 1 649 ? -8.925 9.329 -6.148 1.00 88.69 649 GLU A C 1
ATOM 5157 O O . GLU A 1 649 ? -7.997 9.814 -5.495 1.00 88.69 649 GLU A O 1
ATOM 5162 N N . GLU A 1 650 ? -10.120 9.067 -5.596 1.00 87.44 650 GLU A N 1
ATOM 5163 C CA . GLU A 1 650 ? -10.421 9.352 -4.188 1.00 87.44 650 GLU A CA 1
ATOM 5164 C C . GLU A 1 650 ? -9.540 8.531 -3.227 1.00 87.44 650 GLU A C 1
ATOM 5166 O O . GLU A 1 650 ? -9.134 9.019 -2.173 1.00 87.44 650 GLU A O 1
ATOM 5171 N N . ASN A 1 651 ? -9.180 7.308 -3.625 1.00 88.62 651 ASN A N 1
ATOM 5172 C CA . ASN A 1 651 ? -8.338 6.400 -2.850 1.00 88.62 651 ASN A CA 1
ATOM 5173 C C . ASN A 1 651 ? -6.840 6.716 -3.014 1.00 88.62 651 ASN A C 1
ATOM 5175 O O . ASN A 1 651 ? -6.088 6.693 -2.040 1.00 88.62 651 ASN A O 1
ATOM 5179 N N . ALA A 1 652 ? -6.405 7.043 -4.234 1.00 87.19 652 ALA A N 1
ATOM 5180 C CA . ALA A 1 652 ? -5.021 7.411 -4.529 1.00 87.19 652 ALA A CA 1
ATOM 5181 C C . ALA A 1 652 ? -4.602 8.700 -3.800 1.00 87.19 652 ALA A C 1
ATOM 5183 O O . ALA A 1 652 ? -3.525 8.760 -3.207 1.00 87.19 652 ALA A O 1
ATOM 5184 N N . THR A 1 653 ? -5.489 9.700 -3.754 1.00 85.56 653 THR A N 1
ATOM 5185 C CA . THR A 1 653 ? -5.263 10.952 -3.011 1.00 85.56 653 THR A CA 1
ATOM 5186 C C . THR A 1 653 ? -5.086 10.705 -1.507 1.00 85.56 653 THR A C 1
ATOM 5188 O O . THR A 1 653 ? -4.219 11.312 -0.879 1.00 85.56 653 THR A O 1
ATOM 5191 N N . ALA A 1 654 ? -5.853 9.775 -0.923 1.00 85.06 654 ALA A N 1
ATOM 5192 C CA . ALA A 1 654 ? -5.711 9.399 0.485 1.00 85.06 654 ALA A CA 1
ATOM 5193 C C . ALA A 1 654 ? -4.378 8.682 0.777 1.00 85.06 654 ALA A C 1
ATOM 5195 O O . ALA A 1 654 ? -3.729 8.977 1.781 1.00 85.06 654 ALA A O 1
ATOM 5196 N N . ALA A 1 655 ? -3.932 7.787 -0.112 1.00 85.88 655 ALA A N 1
ATOM 5197 C CA . ALA A 1 655 ? -2.623 7.143 0.009 1.00 85.88 655 ALA A CA 1
ATOM 5198 C C . ALA A 1 655 ? -1.468 8.155 -0.100 1.00 85.88 655 ALA A C 1
ATOM 5200 O O . ALA A 1 655 ? -0.515 8.088 0.677 1.00 85.88 655 ALA A O 1
ATOM 5201 N N . LEU A 1 656 ? -1.573 9.127 -1.015 1.00 85.00 656 LEU A N 1
ATOM 5202 C CA . LEU A 1 656 ? -0.565 10.170 -1.205 1.00 85.00 656 LEU A CA 1
ATOM 5203 C C . LEU A 1 656 ? -0.394 11.062 0.037 1.00 85.00 656 LEU A C 1
ATOM 5205 O O . LEU A 1 656 ? 0.738 11.400 0.377 1.00 85.00 656 LEU A O 1
ATOM 5209 N N . GLU A 1 657 ? -1.470 11.405 0.755 1.00 84.00 657 GLU A N 1
ATOM 5210 C CA . GLU A 1 657 ? -1.376 12.144 2.030 1.00 84.00 657 GLU A CA 1
ATOM 5211 C C . GLU A 1 657 ? -0.535 11.376 3.055 1.00 84.00 657 GLU A C 1
ATOM 5213 O O . GLU A 1 657 ? 0.411 11.926 3.621 1.00 84.00 657 GLU A O 1
ATOM 5218 N N . VAL A 1 658 ? -0.826 10.083 3.225 1.00 80.69 658 VAL A N 1
ATOM 5219 C CA . VAL A 1 658 ? -0.144 9.232 4.205 1.00 80.69 658 VAL A CA 1
ATOM 5220 C C . VAL A 1 658 ? 1.331 9.035 3.851 1.00 80.69 658 VAL A C 1
ATOM 5222 O O . VAL A 1 658 ? 2.179 9.091 4.744 1.00 80.69 658 VAL A O 1
ATOM 5225 N N . MET A 1 659 ? 1.644 8.827 2.568 1.00 77.19 659 MET A N 1
ATOM 5226 C CA . MET A 1 659 ? 3.011 8.550 2.113 1.00 77.19 659 MET A CA 1
ATOM 5227 C C . MET A 1 659 ? 3.871 9.822 2.067 1.00 77.19 659 MET A C 1
ATOM 5229 O O . MET A 1 659 ? 5.002 9.806 2.535 1.00 77.19 659 MET A O 1
ATOM 5233 N N . SER A 1 660 ? 3.343 10.951 1.584 1.00 78.12 660 SER A N 1
ATOM 5234 C CA . SER A 1 660 ? 4.123 12.201 1.470 1.00 78.12 660 SER A CA 1
ATOM 5235 C C . SER A 1 660 ? 4.464 12.868 2.810 1.00 78.12 660 SER A C 1
ATOM 5237 O O . SER A 1 660 ? 5.315 13.754 2.844 1.00 78.12 660 SER A O 1
ATOM 5239 N N . ARG A 1 661 ? 3.803 12.474 3.910 1.00 78.19 661 ARG A N 1
ATOM 5240 C CA . ARG A 1 661 ? 3.945 13.113 5.233 1.00 78.19 661 ARG A CA 1
ATOM 5241 C C . ARG A 1 661 ? 4.484 12.217 6.341 1.00 78.19 661 ARG A C 1
ATOM 5243 O O . ARG A 1 661 ? 5.056 12.738 7.293 1.00 78.19 661 ARG A O 1
ATOM 5250 N N . PHE A 1 662 ? 4.238 10.908 6.276 1.00 75.12 662 PHE A N 1
ATOM 5251 C CA . PHE A 1 662 ? 4.439 10.010 7.422 1.00 75.12 662 PHE A CA 1
ATOM 5252 C C . PHE A 1 662 ? 5.132 8.687 7.071 1.00 75.12 662 PHE A C 1
ATOM 5254 O O . PHE A 1 662 ? 5.190 7.793 7.918 1.00 75.12 662 PHE A O 1
ATOM 5261 N N . ALA A 1 663 ? 5.605 8.534 5.834 1.00 76.62 663 ALA A N 1
ATOM 5262 C CA . ALA A 1 663 ? 6.314 7.342 5.391 1.00 76.62 663 ALA A CA 1
ATOM 5263 C C . ALA A 1 663 ? 7.685 7.180 6.059 1.00 76.62 663 ALA A C 1
ATOM 5265 O O . ALA A 1 663 ? 8.303 8.143 6.511 1.00 76.62 663 ALA A O 1
ATOM 5266 N N . ALA A 1 664 ? 8.185 5.949 6.038 1.00 85.94 664 ALA A N 1
ATOM 5267 C CA . ALA A 1 664 ? 9.619 5.694 6.013 1.00 85.94 664 ALA A CA 1
ATOM 5268 C C . ALA A 1 664 ? 10.257 6.149 4.682 1.00 85.94 664 ALA A C 1
ATOM 5270 O O . ALA A 1 664 ? 9.543 6.450 3.723 1.00 85.94 664 ALA A O 1
ATOM 5271 N N . ASN A 1 665 ? 11.595 6.122 4.594 1.00 88.31 665 ASN A N 1
ATOM 5272 C CA . ASN A 1 665 ? 12.326 6.299 3.334 1.00 88.31 665 ASN A CA 1
ATOM 5273 C C . ASN A 1 665 ? 11.719 5.375 2.241 1.00 88.31 665 ASN A C 1
ATOM 5275 O O . ASN A 1 665 ? 11.753 4.149 2.407 1.00 88.31 665 ASN A O 1
ATOM 5279 N N . PRO A 1 666 ? 11.145 5.913 1.139 1.00 88.00 666 PRO A N 1
ATOM 5280 C CA . PRO A 1 666 ? 10.388 5.116 0.171 1.00 88.00 666 PRO A CA 1
ATOM 5281 C C . PRO A 1 666 ? 11.182 3.976 -0.476 1.00 88.00 666 PRO A C 1
ATOM 5283 O O . PRO A 1 666 ? 10.583 2.994 -0.915 1.00 88.00 666 PRO A O 1
ATOM 5286 N N . LYS A 1 667 ? 12.517 4.057 -0.491 1.00 90.62 667 LYS A N 1
ATOM 5287 C CA . LYS A 1 667 ? 13.413 3.000 -0.986 1.00 90.62 667 LYS A CA 1
ATOM 5288 C C . LYS A 1 667 ? 13.296 1.679 -0.221 1.00 90.62 667 LYS A C 1
ATOM 5290 O O . LYS A 1 667 ? 13.519 0.625 -0.810 1.00 90.62 667 LYS A O 1
ATOM 5295 N N . TRP A 1 668 ? 12.877 1.709 1.045 1.00 93.50 668 TRP A N 1
ATOM 5296 C CA . TRP A 1 668 ? 12.584 0.501 1.821 1.00 93.50 668 TRP A CA 1
ATOM 5297 C C . TRP A 1 668 ? 11.176 -0.079 1.588 1.00 93.50 668 TRP A C 1
ATOM 5299 O O . TRP A 1 668 ? 10.920 -1.240 1.925 1.00 93.50 668 TRP A O 1
ATOM 5309 N N . LEU A 1 669 ? 10.247 0.707 1.031 1.00 93.50 669 LEU A N 1
ATOM 5310 C CA . LEU A 1 669 ? 8.833 0.346 0.885 1.00 93.50 669 LEU A CA 1
ATOM 5311 C C . LEU A 1 669 ? 8.603 -0.522 -0.360 1.00 93.50 669 LEU A C 1
ATOM 5313 O O . LEU A 1 669 ? 8.012 -0.100 -1.353 1.00 93.50 669 LEU A O 1
ATOM 5317 N N . VAL A 1 670 ? 9.102 -1.757 -0.289 1.00 95.50 670 VAL A N 1
ATOM 5318 C CA . VAL A 1 670 ? 9.042 -2.767 -1.361 1.00 95.50 670 VAL A CA 1
ATOM 5319 C C . VAL A 1 670 ? 7.765 -3.617 -1.344 1.00 95.50 670 VAL A C 1
ATOM 5321 O O . VAL A 1 670 ? 7.480 -4.338 -2.299 1.00 95.50 670 VAL A O 1
ATOM 5324 N N . TYR A 1 671 ? 7.000 -3.543 -0.253 1.00 97.69 671 TYR A N 1
ATOM 5325 C CA . TYR A 1 671 ? 5.815 -4.349 0.025 1.00 97.69 671 TYR A CA 1
ATOM 5326 C C . TYR A 1 671 ? 4.874 -3.597 0.974 1.00 97.69 671 TYR A C 1
ATOM 5328 O O . TYR A 1 671 ? 5.324 -2.775 1.767 1.00 97.69 671 TYR A O 1
ATOM 5336 N N . LEU A 1 672 ? 3.578 -3.915 0.942 1.00 97.25 672 LEU A N 1
ATOM 5337 C CA . LEU A 1 672 ? 2.676 -3.694 2.074 1.00 97.25 672 LEU A CA 1
ATOM 5338 C C . LEU A 1 672 ? 1.759 -4.917 2.247 1.00 97.25 672 LEU A C 1
ATOM 5340 O O . LEU A 1 672 ? 1.323 -5.491 1.242 1.00 97.25 672 LEU A O 1
ATOM 5344 N N . PRO A 1 673 ? 1.461 -5.320 3.496 1.00 97.19 673 PRO A N 1
ATOM 5345 C CA . PRO A 1 673 ? 0.685 -6.515 3.782 1.00 97.19 673 PRO A CA 1
ATOM 5346 C C . PRO A 1 673 ? -0.806 -6.283 3.505 1.00 97.19 673 PRO A C 1
ATOM 5348 O O . PRO A 1 673 ? -1.334 -5.219 3.840 1.00 97.19 673 PRO A O 1
ATOM 5351 N N . PRO A 1 674 ? -1.513 -7.272 2.932 1.00 97.00 674 PRO A N 1
ATOM 5352 C CA . PRO A 1 674 ? -2.924 -7.136 2.605 1.00 97.00 674 PRO A CA 1
ATOM 5353 C C . PRO A 1 674 ? -3.823 -7.188 3.842 1.00 97.00 674 PRO A C 1
ATOM 5355 O O . PRO A 1 674 ? -3.538 -7.863 4.836 1.00 97.00 674 PRO A O 1
ATOM 5358 N N . THR A 1 675 ? -4.985 -6.555 3.732 1.00 96.19 675 THR A N 1
ATOM 5359 C CA . THR A 1 675 ? -6.106 -6.759 4.641 1.00 96.19 675 THR A CA 1
ATOM 5360 C C . THR A 1 675 ? -6.567 -8.220 4.610 1.00 96.19 675 THR A C 1
ATOM 5362 O O . THR A 1 675 ? -6.446 -8.920 3.605 1.00 96.19 675 THR A O 1
ATOM 5365 N N . MET A 1 676 ? -7.140 -8.698 5.715 1.00 96.88 676 MET A N 1
ATOM 5366 C CA . MET A 1 676 ? -7.565 -10.095 5.870 1.00 96.88 676 MET A CA 1
ATOM 5367 C C . MET A 1 676 ? -9.060 -10.184 6.189 1.00 96.88 676 MET A C 1
ATOM 5369 O O . MET A 1 676 ? -9.568 -9.394 6.988 1.00 96.88 676 MET A O 1
ATOM 5373 N N . SER A 1 677 ? -9.759 -11.157 5.598 1.00 96.38 677 SER A N 1
ATOM 5374 C CA . SER A 1 677 ? -11.181 -11.425 5.855 1.00 96.38 677 SER A CA 1
ATOM 5375 C C . SER A 1 677 ? -11.380 -12.447 6.986 1.00 96.38 677 SER A C 1
ATOM 5377 O O . SER A 1 677 ? -10.565 -13.360 7.125 1.00 96.38 677 SER A O 1
ATOM 5379 N N . PRO A 1 678 ? -12.480 -12.367 7.752 1.00 97.00 678 PRO A N 1
ATOM 5380 C CA . PRO A 1 678 ? -12.976 -13.478 8.560 1.00 97.00 678 PRO A CA 1
ATOM 5381 C C . PRO A 1 678 ? -13.835 -14.456 7.722 1.00 97.00 678 PRO A C 1
ATOM 5383 O O . PRO A 1 678 ? -14.119 -14.165 6.546 1.00 97.00 678 PRO A O 1
ATOM 5386 N N . PRO A 1 679 ? -14.261 -15.610 8.282 1.00 96.19 679 PRO A N 1
ATOM 5387 C CA . PRO A 1 679 ? -15.215 -16.515 7.646 1.00 96.19 679 PRO A CA 1
ATOM 5388 C C . PRO A 1 679 ? -16.629 -15.913 7.595 1.00 96.19 679 PRO A C 1
ATOM 5390 O O . PRO A 1 679 ? -16.894 -14.816 8.107 1.00 96.19 679 PRO A O 1
ATOM 5393 N N . GLU A 1 680 ? -17.560 -16.663 6.999 1.00 94.50 680 GLU A N 1
ATOM 5394 C CA . GLU A 1 680 ? -18.986 -16.442 7.265 1.00 94.50 680 GLU A CA 1
ATOM 5395 C C . GLU A 1 680 ? -19.288 -16.568 8.766 1.00 94.50 680 GLU A C 1
ATOM 5397 O O . GLU A 1 680 ? -18.501 -17.122 9.534 1.00 94.50 680 GLU A O 1
ATOM 5402 N N . THR A 1 681 ? -20.420 -16.023 9.200 1.00 94.25 681 THR A N 1
ATOM 5403 C CA . THR A 1 681 ? -20.814 -16.094 10.611 1.00 94.25 681 THR A CA 1
ATOM 5404 C C . THR A 1 681 ? -21.313 -17.478 10.970 1.00 94.25 681 THR A C 1
ATOM 5406 O O . THR A 1 681 ? -22.162 -18.014 10.254 1.00 94.25 681 THR A O 1
ATOM 5409 N N . SER A 1 682 ? -20.854 -18.007 12.101 1.00 94.00 682 SER A N 1
ATOM 5410 C CA . SER A 1 682 ? -21.208 -19.366 12.495 1.00 94.00 682 SER A CA 1
ATOM 5411 C C . SER A 1 682 ? -22.683 -19.534 12.855 1.00 94.00 682 SER A C 1
ATOM 5413 O O . SER A 1 682 ? -23.340 -18.611 13.350 1.00 94.00 682 SER A O 1
ATOM 5415 N N . THR A 1 683 ? -23.198 -20.741 12.622 1.00 89.31 683 THR A N 1
ATOM 5416 C CA . THR A 1 683 ? -24.492 -21.188 13.144 1.00 89.31 683 THR A CA 1
ATOM 5417 C C . THR A 1 683 ? -24.436 -21.540 14.632 1.00 89.31 683 THR A C 1
ATOM 5419 O O . THR A 1 683 ? -25.454 -21.377 15.311 1.00 89.31 683 THR A O 1
ATOM 5422 N N . GLU A 1 684 ? -23.272 -21.936 15.157 1.00 91.81 684 GLU A N 1
ATOM 5423 C CA . GLU A 1 684 ? -23.116 -22.525 16.496 1.00 91.81 684 GLU A CA 1
ATOM 5424 C C . GLU A 1 684 ? -23.513 -21.594 17.645 1.00 91.81 684 GLU A C 1
ATOM 5426 O O . GLU A 1 684 ? -23.238 -20.394 17.626 1.00 91.81 684 GLU A O 1
ATOM 5431 N N . ALA A 1 685 ? -24.205 -22.127 18.652 1.00 89.31 685 ALA A N 1
ATOM 5432 C CA . ALA A 1 685 ? -24.797 -21.320 19.719 1.00 89.31 685 ALA A CA 1
ATOM 5433 C C . ALA A 1 685 ? -23.732 -20.542 20.518 1.00 89.31 685 ALA A C 1
ATOM 5435 O O . ALA A 1 685 ? -22.725 -21.096 20.943 1.00 89.31 685 ALA A O 1
ATOM 5436 N N . GLY A 1 686 ? -23.952 -19.238 20.722 1.00 89.81 686 GLY A N 1
ATOM 5437 C CA . GLY A 1 686 ? -23.004 -18.358 21.423 1.00 89.81 686 GLY A CA 1
ATOM 5438 C C . GLY A 1 686 ? -21.768 -17.937 20.612 1.00 89.81 686 GLY A C 1
ATOM 5439 O O . GLY A 1 686 ? -21.003 -17.101 21.091 1.00 89.81 686 GLY A O 1
ATOM 5440 N N . LEU A 1 687 ? -21.580 -18.450 19.388 1.00 93.88 687 LEU A N 1
ATOM 5441 C CA . LEU A 1 687 ? -20.450 -18.111 18.518 1.00 93.88 687 LEU A CA 1
ATOM 5442 C C . LEU A 1 687 ? -20.855 -17.220 17.332 1.00 93.88 687 LEU A C 1
ATOM 5444 O O . LEU A 1 687 ? -21.970 -17.289 16.797 1.00 93.88 687 LEU A O 1
ATOM 5448 N N . LEU A 1 688 ? -19.908 -16.368 16.923 1.00 95.12 688 LEU A N 1
ATOM 5449 C CA . LEU A 1 688 ? -19.982 -15.516 15.728 1.00 95.12 688 LEU A CA 1
ATOM 5450 C C . LEU A 1 688 ? -18.969 -15.953 14.661 1.00 95.12 688 LEU A C 1
ATOM 5452 O O . LEU A 1 688 ? -19.274 -15.882 13.474 1.00 95.12 688 LEU A O 1
ATOM 5456 N N . GLU A 1 689 ? -17.796 -16.427 15.080 1.00 97.12 689 GLU A N 1
ATOM 5457 C CA . GLU A 1 689 ? -16.762 -17.054 14.251 1.00 97.12 689 GLU A CA 1
ATOM 5458 C C . GLU A 1 689 ? -16.414 -18.408 14.878 1.00 97.12 689 GLU A C 1
ATOM 5460 O O . GLU A 1 689 ? -16.458 -18.547 16.100 1.00 97.12 689 GLU A O 1
ATOM 5465 N N . HIS A 1 690 ? -16.136 -19.403 14.040 1.00 97.62 690 HIS A N 1
ATOM 5466 C CA . HIS A 1 690 ? -15.813 -20.771 14.438 1.00 97.62 690 HIS A CA 1
ATOM 5467 C C . HIS A 1 690 ? -15.028 -21.446 13.284 1.00 97.62 690 HIS A C 1
ATOM 5469 O O . HIS A 1 690 ? -15.168 -21.024 12.126 1.00 97.62 690 HIS A O 1
ATOM 5475 N N . PRO A 1 691 ? -14.158 -22.446 13.545 1.00 98.00 691 PRO A N 1
ATOM 5476 C CA . PRO A 1 691 ? -13.272 -23.002 12.517 1.00 98.00 691 PRO A CA 1
ATOM 5477 C C . PRO A 1 691 ? -14.006 -23.664 11.347 1.00 98.00 691 PRO A C 1
ATOM 5479 O O . PRO A 1 691 ? -13.531 -23.609 10.210 1.00 98.00 691 PRO A O 1
ATOM 5482 N N . ALA A 1 692 ? -15.178 -24.259 11.601 1.00 97.19 692 ALA A N 1
ATOM 5483 C CA . ALA A 1 692 ? -15.937 -25.011 10.603 1.00 97.19 692 ALA A CA 1
ATOM 5484 C C . ALA A 1 692 ? -16.287 -24.175 9.358 1.00 97.19 692 ALA A C 1
ATOM 5486 O O . ALA A 1 692 ? -16.243 -24.688 8.242 1.00 97.19 692 ALA A O 1
ATOM 5487 N N . GLU A 1 693 ? -16.580 -22.885 9.515 1.00 97.19 693 GLU A N 1
ATOM 5488 C CA . GLU A 1 693 ? -16.928 -21.970 8.428 1.00 97.19 693 GLU A CA 1
ATOM 5489 C C . GLU A 1 693 ? -15.696 -21.550 7.606 1.00 97.19 693 GLU A C 1
ATOM 5491 O O . GLU A 1 693 ? -15.798 -21.386 6.388 1.00 97.19 693 GLU A O 1
ATOM 5496 N N . ALA A 1 694 ? -14.516 -21.443 8.230 1.00 97.50 694 ALA A N 1
ATOM 5497 C CA . ALA A 1 694 ? -13.251 -21.223 7.522 1.00 97.50 694 ALA A CA 1
ATOM 5498 C C . ALA A 1 694 ? -12.825 -22.480 6.738 1.00 97.50 694 ALA A C 1
ATOM 5500 O O . ALA A 1 694 ? -12.479 -22.400 5.557 1.00 97.50 694 ALA A O 1
ATOM 5501 N N . PHE A 1 695 ? -12.938 -23.655 7.359 1.00 98.25 695 PHE A N 1
ATOM 5502 C CA . PHE A 1 695 ? -12.715 -24.955 6.724 1.00 98.25 695 PHE A CA 1
ATOM 5503 C C . PHE A 1 695 ? -13.705 -25.218 5.579 1.00 98.25 695 PHE A C 1
ATOM 5505 O O . PHE A 1 695 ? -13.309 -25.667 4.504 1.00 98.25 695 PHE A O 1
ATOM 5512 N N . SER A 1 696 ? -14.981 -24.872 5.762 1.00 96.56 696 SER A N 1
ATOM 5513 C CA . SER A 1 696 ? -16.015 -24.949 4.725 1.00 96.56 696 SER A CA 1
ATOM 5514 C C . SER A 1 696 ? -15.710 -24.022 3.545 1.00 96.56 696 SER A C 1
ATOM 5516 O O . SER A 1 696 ? -15.821 -24.451 2.394 1.00 96.56 696 SER A O 1
ATOM 5518 N N . TYR A 1 697 ? -15.227 -22.796 3.799 1.00 96.31 697 TYR A N 1
ATOM 5519 C CA . TYR A 1 697 ? -14.757 -21.903 2.736 1.00 96.31 697 TYR A CA 1
ATOM 5520 C C . TYR A 1 697 ? -13.660 -22.564 1.888 1.00 96.31 697 TYR A C 1
ATOM 5522 O O . TYR A 1 697 ? -13.841 -22.695 0.677 1.00 96.31 697 TYR A O 1
ATOM 5530 N N . PHE A 1 698 ? -12.566 -23.043 2.487 1.00 97.19 698 PHE A N 1
ATOM 5531 C CA . PHE A 1 698 ? -11.468 -23.653 1.723 1.00 97.19 698 PHE A CA 1
ATOM 5532 C C . PHE A 1 698 ? -11.888 -24.943 1.001 1.00 97.19 698 PHE A C 1
ATOM 5534 O O . PHE A 1 698 ? -11.586 -25.104 -0.186 1.00 97.19 698 PHE A O 1
ATOM 5541 N N . ARG A 1 699 ? -12.694 -25.796 1.648 1.00 95.75 699 ARG A N 1
ATOM 5542 C CA . ARG A 1 699 ? -13.292 -26.989 1.028 1.00 95.75 699 ARG A CA 1
ATOM 5543 C C . ARG A 1 699 ? -14.159 -26.626 -0.188 1.00 95.75 699 ARG A C 1
ATOM 5545 O O . ARG A 1 699 ? -14.064 -27.287 -1.218 1.00 95.75 699 ARG A O 1
ATOM 5552 N N . SER A 1 700 ? -14.942 -25.541 -0.122 1.00 94.94 700 SER A N 1
ATOM 5553 C CA . SER A 1 700 ? -15.761 -25.052 -1.252 1.00 94.94 700 SER A CA 1
ATOM 5554 C C . SER A 1 700 ? -14.941 -24.565 -2.454 1.00 94.94 700 SER A C 1
ATOM 5556 O O . SER A 1 700 ? -15.439 -24.563 -3.577 1.00 94.94 700 SER A O 1
ATOM 5558 N N . GLN A 1 701 ? -13.683 -24.171 -2.230 1.00 95.56 701 GLN A N 1
ATOM 5559 C CA . GLN A 1 701 ? -12.746 -23.759 -3.279 1.00 95.56 701 GLN A CA 1
ATOM 5560 C C . GLN A 1 701 ? -11.947 -24.934 -3.871 1.00 95.56 701 GLN A C 1
ATOM 5562 O O . GLN A 1 701 ? -11.137 -24.718 -4.769 1.00 95.56 701 GLN A O 1
ATOM 5567 N N . GLY A 1 702 ? -12.176 -26.165 -3.394 1.00 95.00 702 GLY A N 1
ATOM 5568 C CA . GLY A 1 702 ? -11.460 -27.369 -3.824 1.00 95.00 702 GLY A CA 1
ATOM 5569 C C . GLY A 1 702 ? -10.112 -27.590 -3.131 1.00 95.00 702 GLY A C 1
ATOM 5570 O O . GLY A 1 702 ? -9.332 -28.418 -3.592 1.00 95.00 702 GLY A O 1
ATOM 5571 N N . ILE A 1 703 ? -9.823 -26.870 -2.041 1.00 96.25 703 ILE A N 1
ATOM 5572 C CA . ILE A 1 703 ? -8.568 -27.008 -1.293 1.00 96.25 703 ILE A CA 1
ATOM 5573 C C . ILE A 1 703 ? -8.688 -28.184 -0.305 1.00 96.25 703 ILE A C 1
ATOM 5575 O O . ILE A 1 703 ? -9.583 -28.156 0.544 1.00 96.25 703 ILE A O 1
ATOM 5579 N N . PRO A 1 704 ? -7.822 -29.217 -0.386 1.00 95.12 704 PRO A N 1
ATOM 5580 C CA . PRO A 1 704 ? -7.905 -30.390 0.484 1.00 95.12 704 PRO A CA 1
ATOM 5581 C C . PRO A 1 704 ? -7.190 -30.196 1.825 1.00 95.12 704 PRO A C 1
ATOM 5583 O O . PRO A 1 704 ? -7.562 -30.837 2.800 1.00 95.12 704 PRO A O 1
ATOM 5586 N N . GLU A 1 705 ? -6.180 -29.326 1.894 1.00 97.19 705 GLU A N 1
ATOM 5587 C CA . GLU A 1 705 ? -5.346 -29.129 3.082 1.00 97.19 705 GLU A CA 1
ATOM 5588 C C . GLU A 1 705 ? -5.096 -27.648 3.362 1.00 97.19 705 GLU A C 1
ATOM 5590 O O . GLU A 1 705 ? -4.834 -26.851 2.454 1.00 97.19 705 GLU A O 1
ATOM 5595 N N . VAL A 1 706 ? -5.149 -27.300 4.644 1.00 98.31 706 VAL A N 1
ATOM 5596 C CA . VAL A 1 706 ? -4.879 -25.963 5.174 1.00 98.31 706 VAL A CA 1
ATOM 5597 C C . VAL A 1 706 ? -3.864 -26.048 6.310 1.00 98.31 706 VAL A C 1
ATOM 5599 O O . VAL A 1 706 ? -3.688 -27.099 6.934 1.00 98.31 706 VAL A O 1
ATOM 5602 N N . ILE A 1 707 ? -3.216 -24.925 6.595 1.00 98.25 707 ILE A N 1
ATOM 5603 C CA . ILE A 1 707 ? -2.500 -24.715 7.849 1.00 98.25 707 ILE A CA 1
ATOM 5604 C C . ILE A 1 707 ? -3.295 -23.719 8.695 1.00 98.25 707 ILE A C 1
ATOM 5606 O O . ILE A 1 707 ? -3.779 -22.698 8.198 1.00 98.25 707 ILE A O 1
ATOM 5610 N N . CYS A 1 708 ? -3.455 -24.043 9.968 1.00 98.62 708 CYS A N 1
ATOM 5611 C CA . CYS A 1 708 ? -3.914 -23.129 10.997 1.00 98.62 708 CYS A CA 1
ATOM 5612 C C . CYS A 1 708 ? -2.671 -22.592 11.702 1.00 98.62 708 CYS A C 1
ATOM 5614 O O . CYS A 1 708 ? -1.894 -23.376 12.237 1.00 98.62 708 CYS A O 1
ATOM 5616 N N . GLU A 1 709 ? -2.474 -21.282 11.689 1.00 98.50 709 GLU A N 1
ATOM 5617 C CA . GLU A 1 709 ? -1.415 -20.608 12.444 1.00 98.50 709 GLU A CA 1
ATOM 5618 C C . GLU A 1 709 ? -2.036 -19.800 13.579 1.00 98.50 709 GLU A C 1
ATOM 5620 O O . GLU A 1 709 ? -3.120 -19.236 13.414 1.00 98.50 709 GLU A O 1
ATOM 5625 N N . GLU A 1 710 ? -1.360 -19.713 14.721 1.00 98.12 710 GLU A N 1
ATOM 5626 C CA . GLU A 1 710 ? -1.764 -18.844 15.821 1.00 98.12 710 GLU A CA 1
ATOM 5627 C C . GLU A 1 710 ? -1.881 -17.402 15.328 1.00 98.12 710 GLU A C 1
ATOM 5629 O O . GLU A 1 710 ? -0.966 -16.854 14.703 1.00 98.12 710 GLU A O 1
ATOM 5634 N N . LYS A 1 711 ? -3.020 -16.762 15.612 1.00 97.75 711 LYS A N 1
ATOM 5635 C CA . LYS A 1 711 ? -3.149 -15.338 15.357 1.00 97.75 711 LYS A CA 1
ATOM 5636 C C . LYS A 1 711 ? -2.632 -14.562 16.562 1.00 97.75 711 LYS A C 1
ATOM 5638 O O . LYS A 1 711 ? -3.387 -14.224 17.468 1.00 97.75 711 LYS A O 1
ATOM 5643 N N . HIS A 1 712 ? -1.358 -14.202 16.486 1.00 96.12 712 HIS A N 1
ATOM 5644 C CA . HIS A 1 712 ? -0.727 -13.220 17.363 1.00 96.12 712 HIS A CA 1
ATOM 5645 C C . HIS A 1 712 ? -1.516 -11.902 17.410 1.00 96.12 712 HIS A C 1
ATOM 5647 O O . HIS A 1 712 ? -2.021 -11.415 16.386 1.00 96.12 712 HIS A O 1
ATOM 5653 N N . MET A 1 713 ? -1.607 -11.320 18.608 1.00 92.75 713 MET A N 1
ATOM 5654 C CA . MET A 1 713 ? -2.318 -10.069 18.881 1.00 92.75 713 MET A CA 1
ATOM 5655 C C . MET A 1 713 ? -1.316 -8.967 19.241 1.00 92.75 713 MET A C 1
ATOM 5657 O O . MET A 1 713 ? -0.965 -8.753 20.401 1.00 92.75 713 MET A O 1
ATOM 5661 N N . GLY A 1 714 ? -0.823 -8.282 18.210 1.00 92.56 714 GLY A N 1
ATOM 5662 C CA . GLY A 1 714 ? 0.194 -7.242 18.325 1.00 92.56 714 GLY A CA 1
ATOM 5663 C C . GLY A 1 714 ? -0.020 -6.140 17.296 1.00 92.56 714 GLY A C 1
ATOM 5664 O O . GLY A 1 714 ? -1.072 -5.500 17.242 1.00 92.56 714 GLY A O 1
ATOM 5665 N N . SER A 1 715 ? 0.994 -5.874 16.483 1.00 93.88 715 SER A N 1
ATOM 5666 C CA . SER A 1 715 ? 0.870 -5.038 15.295 1.00 93.88 715 SER A CA 1
ATOM 5667 C C . SER A 1 715 ? 1.729 -5.563 14.153 1.00 93.88 715 SER A C 1
ATOM 5669 O O . SER A 1 715 ? 2.943 -5.714 14.287 1.00 93.88 715 SER A O 1
ATOM 5671 N N . ARG A 1 716 ? 1.075 -5.790 13.011 1.00 95.94 716 ARG A N 1
ATOM 5672 C CA . ARG A 1 716 ? 1.674 -6.196 11.737 1.00 95.94 716 ARG A CA 1
ATOM 5673 C C . ARG A 1 716 ? 2.871 -5.317 11.362 1.00 95.94 716 ARG A C 1
ATOM 5675 O O . ARG A 1 716 ? 2.707 -4.117 11.102 1.00 95.94 716 ARG A O 1
ATOM 5682 N N . ALA A 1 717 ? 4.040 -5.941 11.300 1.00 97.12 717 ALA A N 1
ATOM 5683 C CA . ALA A 1 717 ? 5.323 -5.324 11.011 1.00 97.12 717 ALA A CA 1
ATOM 5684 C C . ALA A 1 717 ? 5.997 -6.046 9.836 1.00 97.12 717 ALA A C 1
ATOM 5686 O O . ALA A 1 717 ? 6.278 -7.242 9.904 1.00 97.12 717 ALA A O 1
ATOM 5687 N N . VAL A 1 718 ? 6.280 -5.301 8.771 1.00 98.38 718 VAL A N 1
ATOM 5688 C CA . VAL A 1 718 ? 7.169 -5.742 7.695 1.00 98.38 718 VAL A CA 1
ATOM 5689 C C . VAL A 1 718 ? 8.586 -5.375 8.103 1.00 98.38 718 VAL A C 1
ATOM 5691 O O . VAL A 1 718 ? 8.840 -4.246 8.529 1.00 98.38 718 VAL A O 1
ATOM 5694 N N . ILE A 1 719 ? 9.511 -6.319 7.969 1.00 98.31 719 ILE A N 1
ATOM 5695 C CA . ILE A 1 719 ? 10.924 -6.099 8.277 1.00 98.31 719 ILE A CA 1
ATOM 5696 C C . ILE A 1 719 ? 11.730 -6.307 7.007 1.00 98.31 719 ILE A C 1
ATOM 5698 O O . ILE A 1 719 ? 11.595 -7.335 6.346 1.00 98.31 719 ILE A O 1
ATOM 5702 N N . VAL A 1 720 ? 12.594 -5.350 6.687 1.00 98.19 720 VAL A N 1
ATOM 5703 C CA . VAL A 1 720 ? 13.654 -5.526 5.692 1.00 98.19 720 VAL A CA 1
ATOM 5704 C C . VAL A 1 720 ? 14.975 -5.476 6.442 1.00 98.19 720 VAL A C 1
ATOM 5706 O O . VAL A 1 720 ? 15.198 -4.548 7.212 1.00 98.19 720 VAL A O 1
ATOM 5709 N N . VAL A 1 721 ? 15.839 -6.468 6.244 1.00 97.75 721 VAL A N 1
ATOM 5710 C CA . VAL A 1 721 ? 17.135 -6.557 6.927 1.00 97.75 721 VAL A CA 1
ATOM 5711 C C . VAL A 1 721 ? 18.235 -6.958 5.951 1.00 97.75 721 VAL A C 1
ATOM 5713 O O . VAL A 1 721 ? 18.097 -7.905 5.174 1.00 97.75 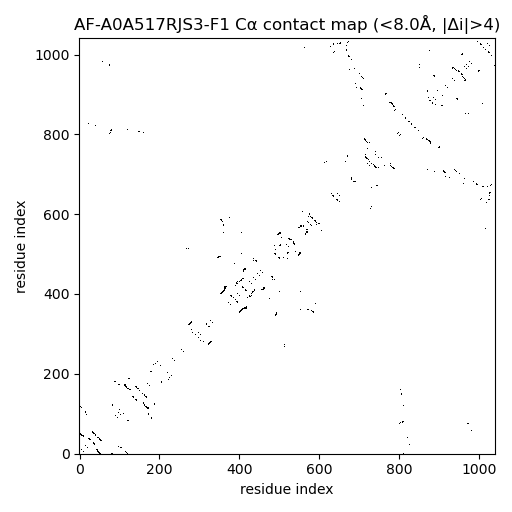721 VAL A O 1
ATOM 5716 N N . CYS A 1 722 ? 19.332 -6.214 5.999 1.00 97.75 722 CYS A N 1
ATOM 5717 C CA . CYS A 1 722 ? 20.556 -6.425 5.244 1.00 97.75 722 CYS A CA 1
ATOM 5718 C C . CYS A 1 722 ? 21.629 -7.044 6.148 1.00 97.75 722 CYS A C 1
ATOM 5720 O O . CYS A 1 722 ? 21.726 -6.753 7.340 1.00 97.75 722 CYS A O 1
ATOM 5722 N N . ARG A 1 723 ? 22.493 -7.868 5.558 1.00 96.31 723 ARG A N 1
ATOM 5723 C CA . ARG A 1 723 ? 23.670 -8.457 6.208 1.00 96.31 723 ARG A CA 1
ATOM 5724 C C . ARG A 1 723 ? 24.698 -7.393 6.620 1.00 96.31 723 ARG A C 1
ATOM 5726 O O . ARG A 1 723 ? 25.411 -7.586 7.606 1.00 96.31 723 ARG A O 1
ATOM 5733 N N . ASP A 1 724 ? 24.759 -6.295 5.864 1.00 94.12 724 ASP A N 1
ATOM 5734 C CA . ASP A 1 724 ? 25.693 -5.173 5.989 1.00 94.12 724 ASP A CA 1
ATOM 5735 C C . ASP A 1 724 ? 25.123 -3.882 5.345 1.00 94.12 724 ASP A C 1
ATOM 5737 O O . ASP A 1 724 ? 24.218 -3.930 4.508 1.00 94.12 724 ASP A O 1
ATOM 5741 N N . GLN A 1 725 ? 25.665 -2.715 5.721 1.00 91.94 725 GLN A N 1
ATOM 5742 C CA . GLN A 1 725 ? 25.267 -1.399 5.178 1.00 91.94 725 GLN A CA 1
ATOM 5743 C C . GLN A 1 725 ? 25.609 -1.235 3.685 1.00 91.94 725 GLN A C 1
ATOM 5745 O O . GLN A 1 725 ? 24.948 -0.490 2.959 1.00 91.94 725 GLN A O 1
ATOM 5750 N N . GLU A 1 726 ? 26.647 -1.923 3.198 1.00 90.94 726 GLU A N 1
ATOM 5751 C CA . GLU A 1 726 ? 27.026 -1.887 1.782 1.00 90.94 726 GLU A CA 1
ATOM 5752 C C . GLU A 1 726 ? 25.905 -2.462 0.903 1.00 90.94 726 GLU A C 1
ATOM 5754 O O . GLU A 1 726 ? 25.616 -1.932 -0.171 1.00 90.94 726 GLU A O 1
ATOM 5759 N N . THR A 1 727 ? 25.204 -3.483 1.397 1.00 93.38 727 THR A N 1
ATOM 5760 C CA . THR A 1 727 ? 24.016 -4.047 0.756 1.00 93.38 727 THR A CA 1
ATOM 5761 C C . THR A 1 727 ? 22.851 -3.061 0.730 1.00 93.38 727 THR A C 1
ATOM 5763 O O . THR A 1 727 ? 22.221 -2.933 -0.317 1.00 93.38 727 THR A O 1
ATOM 5766 N N . ALA A 1 728 ? 22.583 -2.307 1.804 1.00 92.88 728 ALA A N 1
ATOM 5767 C CA . ALA A 1 728 ? 21.545 -1.264 1.790 1.00 92.88 728 ALA A CA 1
ATOM 5768 C C . ALA A 1 728 ? 21.804 -0.239 0.663 1.00 92.88 728 ALA A C 1
ATOM 5770 O O . ALA A 1 728 ? 20.944 -0.006 -0.197 1.00 92.88 728 ALA A O 1
ATOM 5771 N N . ARG A 1 729 ? 23.048 0.249 0.572 1.00 89.44 729 ARG A N 1
ATOM 5772 C CA . ARG A 1 729 ? 23.524 1.172 -0.476 1.00 89.44 729 ARG A CA 1
ATOM 5773 C C . ARG A 1 729 ? 23.417 0.573 -1.884 1.00 89.44 729 ARG A C 1
ATOM 5775 O O . ARG A 1 729 ? 22.843 1.194 -2.781 1.00 89.44 729 ARG A O 1
ATOM 5782 N N . LYS A 1 730 ? 23.909 -0.655 -2.088 1.00 88.44 730 LYS A N 1
ATOM 5783 C CA . LYS A 1 730 ? 23.950 -1.323 -3.405 1.00 88.44 730 LYS A CA 1
ATOM 5784 C C . LYS A 1 730 ? 22.619 -1.913 -3.876 1.00 88.44 730 LYS A C 1
ATOM 5786 O O . LYS A 1 730 ? 22.465 -2.118 -5.081 1.00 88.44 730 LYS A O 1
ATOM 5791 N N . ARG A 1 731 ? 21.677 -2.222 -2.975 1.00 91.38 731 ARG A N 1
ATOM 5792 C CA . ARG A 1 731 ? 20.439 -2.953 -3.312 1.00 91.38 731 ARG A CA 1
ATOM 5793 C C . ARG A 1 731 ? 19.148 -2.148 -3.186 1.00 91.38 731 ARG A C 1
ATOM 5795 O O . ARG A 1 731 ? 18.214 -2.433 -3.938 1.00 91.38 731 ARG A O 1
ATOM 5802 N N . PHE A 1 732 ? 19.112 -1.183 -2.270 1.00 91.69 732 PHE A N 1
ATOM 5803 C CA . PHE A 1 732 ? 17.964 -0.303 -2.027 1.00 91.69 732 PHE A CA 1
ATOM 5804 C C . PHE A 1 732 ? 18.282 1.162 -2.375 1.00 91.69 732 PHE A C 1
ATOM 5806 O O . PHE A 1 732 ? 17.372 1.953 -2.594 1.00 91.69 732 PHE A O 1
ATOM 5813 N N . GLY A 1 733 ? 19.563 1.542 -2.459 1.00 88.56 733 GLY A N 1
ATOM 5814 C CA . GLY A 1 733 ? 19.971 2.922 -2.750 1.00 88.56 733 GLY A CA 1
ATOM 5815 C C . GLY A 1 733 ? 19.872 3.868 -1.552 1.00 88.56 733 GLY A C 1
ATOM 5816 O O . GLY A 1 733 ? 19.936 5.086 -1.744 1.00 88.56 733 GLY A O 1
ATOM 5817 N N . VAL A 1 734 ? 19.706 3.310 -0.349 1.00 88.56 734 VAL A N 1
ATOM 5818 C CA . VAL A 1 734 ? 19.696 3.999 0.949 1.00 88.56 734 VAL A CA 1
ATOM 5819 C C . VAL A 1 734 ? 21.139 4.308 1.345 1.00 88.56 734 VAL A C 1
ATOM 5821 O O . VAL A 1 734 ? 21.987 3.420 1.302 1.00 88.56 734 VAL A O 1
ATOM 5824 N N . MET A 1 735 ? 21.435 5.569 1.666 1.00 77.56 735 MET A N 1
ATOM 5825 C CA . MET A 1 735 ? 22.808 6.037 1.936 1.00 77.56 735 MET A CA 1
ATOM 5826 C C . MET A 1 735 ? 23.123 6.186 3.425 1.00 77.56 735 MET A C 1
ATOM 5828 O O . MET A 1 735 ? 24.299 6.124 3.805 1.00 77.56 735 MET A O 1
ATOM 5832 N N . GLU A 1 736 ? 22.076 6.336 4.240 1.00 77.62 736 GLU A N 1
ATOM 5833 C CA . GLU A 1 736 ? 22.117 6.326 5.701 1.00 77.62 736 GLU A CA 1
ATOM 5834 C C . GLU A 1 736 ? 22.811 5.055 6.235 1.00 77.62 736 GLU A C 1
ATOM 5836 O O . GLU A 1 736 ? 22.939 4.047 5.537 1.00 77.62 736 GLU A O 1
ATOM 5841 N N . GLU A 1 737 ? 23.297 5.087 7.476 1.00 76.69 737 GLU A N 1
ATOM 5842 C CA . GLU A 1 737 ? 24.064 3.982 8.087 1.00 76.69 737 GLU A CA 1
ATOM 5843 C C . GLU A 1 737 ? 23.175 2.821 8.588 1.00 76.69 737 GLU A C 1
ATOM 5845 O O . GLU A 1 737 ? 23.498 2.113 9.543 1.00 76.69 737 GLU A O 1
ATOM 5850 N N . GLU A 1 738 ? 22.049 2.605 7.910 1.00 85.69 738 GLU A N 1
ATOM 5851 C CA . GLU A 1 738 ? 21.006 1.653 8.277 1.00 85.69 738 GLU A CA 1
ATOM 5852 C C . GLU A 1 738 ? 21.323 0.221 7.816 1.00 85.69 738 GLU A C 1
ATOM 5854 O O . GLU A 1 738 ? 21.785 -0.027 6.700 1.00 85.69 738 GLU A O 1
ATOM 5859 N N . LEU A 1 739 ? 21.006 -0.750 8.677 1.00 92.12 739 LEU A N 1
ATOM 5860 C CA . LEU A 1 739 ? 21.059 -2.185 8.368 1.00 92.12 739 LEU A CA 1
ATOM 5861 C C . LEU A 1 739 ? 19.714 -2.737 7.863 1.00 92.12 739 LEU A C 1
ATOM 5863 O O . LEU A 1 739 ? 19.606 -3.930 7.590 1.00 92.12 739 LEU A O 1
ATOM 5867 N N . GLY A 1 740 ? 18.680 -1.904 7.754 1.00 95.50 740 GLY A N 1
ATOM 5868 C CA . GLY A 1 740 ? 17.318 -2.333 7.462 1.00 95.50 740 GLY A CA 1
ATOM 5869 C C . GLY A 1 740 ? 16.282 -1.374 8.036 1.00 95.50 740 GLY A C 1
ATOM 5870 O O . GLY A 1 740 ? 16.612 -0.257 8.425 1.00 95.50 740 GLY A O 1
ATOM 5871 N N . ILE A 1 741 ? 15.038 -1.840 8.130 1.00 96.81 741 ILE A N 1
ATOM 5872 C CA . ILE A 1 741 ? 13.915 -1.090 8.698 1.00 96.81 741 ILE A CA 1
ATOM 5873 C C . ILE A 1 741 ? 12.832 -2.023 9.258 1.00 96.81 741 ILE A C 1
ATOM 5875 O O . ILE A 1 741 ? 12.678 -3.162 8.807 1.00 96.81 741 ILE A O 1
ATOM 5879 N N . VAL A 1 742 ? 12.027 -1.506 10.188 1.00 97.12 742 VAL A N 1
ATOM 5880 C CA . VAL A 1 742 ? 10.773 -2.121 10.641 1.00 97.12 742 VAL A CA 1
ATOM 5881 C C . VAL A 1 742 ? 9.631 -1.152 10.339 1.00 97.12 742 VAL A C 1
ATOM 5883 O O . VAL A 1 742 ? 9.612 -0.039 10.860 1.00 97.12 742 VAL A O 1
ATOM 5886 N N . TYR A 1 743 ? 8.666 -1.531 9.497 1.00 95.94 743 TYR A N 1
ATOM 5887 C CA . TYR A 1 743 ? 7.547 -0.651 9.138 1.00 95.94 743 TYR A CA 1
ATOM 5888 C C . TYR A 1 743 ? 6.169 -1.295 9.273 1.00 95.94 743 TYR A C 1
ATOM 5890 O O . TYR A 1 743 ? 5.981 -2.504 9.163 1.00 95.94 743 TYR A O 1
ATOM 5898 N N . THR A 1 744 ? 5.177 -0.454 9.550 1.00 94.94 744 THR A N 1
ATOM 5899 C CA . THR A 1 744 ? 3.786 -0.865 9.751 1.00 94.94 744 THR A CA 1
ATOM 5900 C C . THR A 1 744 ? 3.099 -1.229 8.433 1.00 94.94 744 THR A C 1
ATOM 5902 O O . THR A 1 744 ? 3.535 -0.845 7.346 1.00 94.94 744 THR A O 1
ATOM 5905 N N . ARG A 1 745 ? 1.903 -1.823 8.534 1.00 93.31 745 ARG A N 1
ATOM 5906 C CA . ARG A 1 745 ? 0.949 -2.005 7.418 1.00 93.31 745 ARG A CA 1
ATOM 5907 C C . ARG A 1 745 ? 0.579 -0.734 6.618 1.00 93.31 745 ARG A C 1
ATOM 5909 O O . ARG A 1 745 ? -0.159 -0.835 5.647 1.00 93.31 745 ARG A O 1
ATOM 5916 N N . THR A 1 746 ? 1.029 0.455 7.032 1.00 91.38 746 THR A N 1
ATOM 5917 C CA . THR A 1 746 ? 0.825 1.740 6.333 1.00 91.38 746 THR A CA 1
ATOM 5918 C C . THR A 1 746 ? 2.135 2.424 5.917 1.00 91.38 746 THR A C 1
ATOM 5920 O O . THR A 1 746 ? 2.131 3.614 5.605 1.00 91.38 746 THR A O 1
ATOM 5923 N N . GLY A 1 747 ? 3.258 1.693 5.910 1.00 92.06 747 GLY A N 1
ATOM 5924 C CA . GLY A 1 747 ? 4.550 2.159 5.388 1.00 92.06 747 GLY A CA 1
ATOM 5925 C C . GLY A 1 747 ? 5.252 3.212 6.249 1.00 92.06 747 GLY A C 1
ATOM 5926 O O . GLY A 1 747 ? 6.075 3.971 5.743 1.00 92.06 747 GLY A O 1
ATOM 5927 N N . ARG A 1 748 ? 4.918 3.282 7.542 1.00 92.25 748 ARG A N 1
ATOM 5928 C CA . ARG A 1 748 ? 5.544 4.180 8.530 1.00 92.25 748 ARG A CA 1
ATOM 5929 C C . ARG A 1 748 ? 6.547 3.395 9.380 1.00 92.25 748 ARG A C 1
ATOM 5931 O O . ARG A 1 748 ? 6.258 2.232 9.664 1.00 92.25 748 ARG A O 1
ATOM 5938 N N . ARG A 1 749 ? 7.650 4.009 9.846 1.00 92.31 749 ARG A N 1
ATOM 5939 C CA . ARG A 1 749 ? 8.552 3.378 10.843 1.00 92.31 749 ARG A CA 1
ATOM 5940 C C . ARG A 1 749 ? 7.743 2.853 12.036 1.00 92.31 749 ARG A C 1
ATOM 5942 O O . ARG A 1 749 ? 6.816 3.518 12.519 1.00 92.31 749 ARG A O 1
ATOM 5949 N N . PHE A 1 750 ? 8.057 1.642 12.488 1.00 92.06 750 PHE A N 1
ATOM 5950 C CA . PHE A 1 750 ? 7.373 1.025 13.621 1.00 92.06 750 PHE A CA 1
ATOM 5951 C C . PHE A 1 750 ? 7.829 1.670 14.926 1.00 92.06 750 PHE A C 1
ATOM 5953 O O . PHE A 1 750 ? 6.992 2.024 15.758 1.00 92.06 750 PHE A O 1
ATOM 5960 N N . PHE A 1 751 ? 9.132 1.877 15.094 1.00 90.06 751 PHE A N 1
ATOM 5961 C CA . PHE A 1 751 ? 9.681 2.555 16.260 1.00 90.06 751 PHE A CA 1
ATOM 5962 C C . PHE A 1 751 ? 9.708 4.072 16.050 1.00 90.06 751 PHE A C 1
ATOM 5964 O O . PHE A 1 751 ? 9.887 4.568 14.941 1.00 90.06 751 PHE A O 1
ATOM 5971 N N . ASN A 1 752 ? 9.539 4.822 17.141 1.00 86.31 752 ASN A N 1
ATOM 5972 C CA . ASN A 1 752 ? 9.667 6.283 17.134 1.00 86.31 752 ASN A CA 1
ATOM 5973 C C . ASN A 1 752 ? 11.116 6.741 17.437 1.00 86.31 752 ASN A C 1
ATOM 5975 O O . ASN A 1 752 ? 11.371 7.939 17.513 1.00 86.31 752 ASN A O 1
ATOM 5979 N N . GLN A 1 753 ? 12.037 5.800 17.681 1.00 86.94 753 GLN A N 1
ATOM 5980 C CA . GLN A 1 753 ? 13.443 6.032 18.021 1.00 86.94 753 GLN A CA 1
ATOM 5981 C C . GLN A 1 753 ? 14.326 5.138 17.145 1.00 86.94 753 GLN A C 1
ATOM 5983 O O . GLN A 1 753 ? 14.177 3.916 17.150 1.00 86.94 753 GLN A O 1
ATOM 5988 N N . GLU A 1 754 ? 15.254 5.743 16.409 1.00 86.62 754 GLU A N 1
ATOM 5989 C CA . GLU A 1 754 ? 16.064 5.050 15.396 1.00 86.62 754 GLU A CA 1
ATOM 5990 C C . GLU A 1 754 ? 17.156 4.167 16.017 1.00 86.62 754 GLU A C 1
ATOM 5992 O O . GLU A 1 754 ? 17.500 3.123 15.469 1.00 86.62 754 GLU A O 1
ATOM 5997 N N . SER A 1 755 ? 17.638 4.523 17.212 1.00 90.00 755 SER A N 1
ATOM 5998 C CA . SER A 1 755 ? 18.538 3.692 18.021 1.00 90.00 755 SER A CA 1
ATOM 5999 C C . SER A 1 755 ? 17.895 2.363 18.428 1.00 90.00 755 SER A C 1
ATOM 6001 O O . SER A 1 755 ? 18.531 1.317 18.324 1.00 90.00 755 SER A O 1
ATOM 6003 N N . LEU A 1 756 ? 16.623 2.397 18.840 1.00 90.75 756 LEU A N 1
ATOM 6004 C CA . LEU A 1 756 ? 15.863 1.218 19.256 1.00 90.75 756 LEU A CA 1
ATOM 6005 C C . LEU A 1 756 ? 15.562 0.292 18.066 1.00 90.75 756 LEU A C 1
ATOM 6007 O O . LEU A 1 756 ? 15.684 -0.925 18.184 1.00 90.75 756 LEU A O 1
ATOM 6011 N N . GLU A 1 757 ? 15.235 0.869 16.904 1.00 93.12 757 GLU A N 1
ATOM 6012 C CA . GLU A 1 757 ? 15.085 0.112 15.655 1.00 93.12 757 GLU A CA 1
ATOM 6013 C C . GLU A 1 757 ? 16.414 -0.512 15.208 1.00 93.12 757 GLU A C 1
ATOM 6015 O O . GLU A 1 757 ? 16.442 -1.674 14.808 1.00 93.12 757 GLU A O 1
ATOM 6020 N N . SER A 1 758 ? 17.523 0.220 15.338 1.00 92.94 758 SER A N 1
ATOM 6021 C CA . SER A 1 758 ? 18.862 -0.264 14.981 1.00 92.94 758 SER A CA 1
ATOM 6022 C C . SER A 1 758 ? 19.317 -1.433 15.860 1.00 92.94 758 SER A C 1
ATOM 6024 O O . SER A 1 758 ? 19.818 -2.427 15.338 1.00 92.94 758 SER A O 1
ATOM 6026 N N . GLU A 1 759 ? 19.105 -1.366 17.180 1.00 94.00 759 GLU A N 1
ATOM 6027 C CA . GLU A 1 759 ? 19.426 -2.478 18.088 1.00 94.00 759 GLU A CA 1
ATOM 6028 C C . GLU A 1 759 ? 18.530 -3.703 17.817 1.00 94.00 759 GLU A C 1
ATOM 6030 O O . GLU A 1 759 ? 19.013 -4.836 17.782 1.00 94.00 759 GLU A O 1
ATOM 6035 N N . PHE A 1 760 ? 17.236 -3.489 17.557 1.00 95.56 760 PHE A N 1
ATOM 6036 C CA . PHE A 1 760 ? 16.297 -4.551 17.186 1.00 95.56 760 PHE A CA 1
ATOM 6037 C C . PHE A 1 760 ? 16.709 -5.255 15.881 1.00 95.56 760 PHE A C 1
ATOM 6039 O O . PHE A 1 760 ? 16.734 -6.487 15.814 1.00 95.56 760 PHE A O 1
ATOM 6046 N N . LEU A 1 761 ? 17.078 -4.482 14.854 1.00 96.62 761 LEU A N 1
ATOM 6047 C CA . LEU A 1 761 ? 17.563 -5.004 13.576 1.00 96.62 761 LEU A CA 1
ATOM 6048 C C . LEU A 1 761 ? 18.886 -5.757 13.730 1.00 96.62 761 LEU A C 1
ATOM 6050 O O . LEU A 1 761 ? 19.036 -6.820 13.133 1.00 96.62 761 LEU A O 1
ATOM 6054 N N . GLU A 1 762 ? 19.818 -5.272 14.555 1.00 95.75 762 GLU A N 1
ATOM 6055 C CA . GLU A 1 762 ? 21.083 -5.966 14.822 1.00 95.75 762 GLU A CA 1
ATOM 6056 C C . GLU A 1 762 ? 20.855 -7.303 15.544 1.00 95.75 762 GLU A C 1
ATOM 6058 O O . GLU A 1 762 ? 21.397 -8.326 15.123 1.00 95.75 762 GLU A O 1
ATOM 6063 N N . ARG A 1 763 ? 19.979 -7.348 16.559 1.00 95.69 763 ARG A N 1
ATOM 6064 C CA . ARG A 1 763 ? 19.582 -8.599 17.238 1.00 95.69 763 ARG A CA 1
ATOM 6065 C C . ARG A 1 763 ? 19.002 -9.631 16.259 1.00 95.69 763 ARG A C 1
ATOM 6067 O O . ARG A 1 763 ? 19.321 -10.817 16.369 1.00 95.69 763 ARG A O 1
ATOM 6074 N N . LEU A 1 764 ? 18.193 -9.197 15.286 1.00 96.50 764 LEU A N 1
ATOM 6075 C CA . LEU A 1 764 ? 17.665 -10.062 14.223 1.00 96.50 764 LEU A CA 1
ATOM 6076 C C . LEU A 1 764 ? 18.751 -10.474 13.213 1.00 96.50 764 LEU A C 1
ATOM 6078 O O . LEU A 1 764 ? 18.832 -11.644 12.841 1.00 96.50 764 LEU A O 1
ATOM 6082 N N . ARG A 1 765 ? 19.616 -9.548 12.788 1.00 97.12 765 ARG A N 1
ATOM 6083 C CA . ARG A 1 765 ? 20.724 -9.807 11.853 1.00 97.12 765 ARG A CA 1
ATOM 6084 C C . ARG A 1 765 ? 21.717 -10.822 12.426 1.00 97.12 765 ARG A C 1
ATOM 6086 O O . ARG A 1 765 ? 22.199 -11.688 11.693 1.00 97.12 765 ARG A O 1
ATOM 6093 N N . LEU A 1 766 ? 21.981 -10.768 13.731 1.00 97.06 766 LEU A N 1
ATOM 6094 C CA . LEU A 1 766 ? 22.784 -11.756 14.455 1.00 97.06 766 LEU A CA 1
ATOM 6095 C C . LEU A 1 766 ? 22.087 -13.124 14.521 1.00 97.06 766 LEU A C 1
ATOM 6097 O O . LEU A 1 766 ? 22.728 -14.126 14.215 1.00 97.06 766 LEU A O 1
ATOM 6101 N N . ALA A 1 767 ? 20.781 -13.178 14.812 1.00 97.06 767 ALA A N 1
ATOM 6102 C CA . ALA A 1 767 ? 20.007 -14.427 14.796 1.00 97.06 767 ALA A CA 1
ATOM 6103 C C . ALA A 1 767 ? 19.999 -15.102 13.407 1.00 97.06 767 ALA A C 1
ATOM 6105 O O . ALA A 1 767 ? 20.236 -16.304 13.299 1.00 97.06 767 ALA A O 1
ATOM 6106 N N . LEU A 1 768 ? 19.820 -14.327 12.331 1.00 97.69 768 LEU A N 1
ATOM 6107 C CA . LEU A 1 768 ? 19.931 -14.812 10.948 1.00 97.69 768 LEU A CA 1
ATOM 6108 C C . LEU A 1 768 ? 21.344 -15.324 10.627 1.00 97.69 768 LEU A C 1
ATOM 6110 O O . LEU A 1 768 ? 21.499 -16.348 9.966 1.00 97.69 768 LEU A O 1
ATOM 6114 N N . SER A 1 769 ? 22.376 -14.642 11.129 1.00 97.12 769 SER A N 1
ATOM 6115 C CA . SER A 1 769 ? 23.773 -15.056 10.944 1.00 97.12 769 SER A CA 1
ATOM 6116 C C . SER A 1 769 ? 24.099 -16.357 11.689 1.00 97.12 769 SER A C 1
ATOM 6118 O O . SER A 1 769 ? 24.814 -17.196 11.152 1.00 97.12 769 SER A O 1
ATOM 6120 N N . ALA A 1 770 ? 23.546 -16.554 12.890 1.00 97.25 770 ALA A N 1
ATOM 6121 C CA . ALA A 1 770 ? 23.678 -17.794 13.659 1.00 97.25 770 ALA A CA 1
ATOM 6122 C C . ALA A 1 770 ? 22.929 -18.979 13.015 1.00 97.25 770 ALA A C 1
ATOM 6124 O O . ALA A 1 770 ? 23.376 -20.117 13.123 1.00 97.25 770 ALA A O 1
ATOM 6125 N N . ALA A 1 771 ? 21.835 -18.710 12.295 1.00 96.50 771 ALA A N 1
ATOM 6126 C CA . ALA A 1 771 ? 21.077 -19.700 11.526 1.00 96.50 771 ALA A CA 1
ATOM 6127 C C . ALA A 1 771 ? 21.688 -20.046 10.144 1.00 96.50 771 ALA A C 1
ATOM 6129 O O . ALA A 1 771 ? 21.043 -20.746 9.369 1.00 96.50 771 ALA A O 1
ATOM 6130 N N . ASP A 1 772 ? 22.880 -19.528 9.807 1.00 96.88 772 ASP A N 1
ATOM 6131 C CA . ASP A 1 772 ? 23.541 -19.626 8.485 1.00 96.88 772 ASP A CA 1
ATOM 6132 C C . ASP A 1 772 ? 22.700 -19.107 7.290 1.00 96.88 772 ASP A C 1
ATOM 6134 O O . ASP A 1 772 ? 22.968 -19.390 6.119 1.00 96.88 772 ASP A O 1
ATOM 6138 N N . PHE A 1 773 ? 21.687 -18.282 7.579 1.00 97.81 773 PHE A N 1
ATOM 6139 C CA . PHE A 1 773 ? 20.642 -17.869 6.637 1.00 97.81 773 PHE A CA 1
ATOM 6140 C C . PHE A 1 773 ? 21.194 -17.252 5.342 1.00 97.81 773 PHE A C 1
ATOM 6142 O O . PHE A 1 773 ? 20.718 -17.551 4.247 1.00 97.81 773 PHE A O 1
ATOM 6149 N N . TRP A 1 774 ? 22.215 -16.397 5.450 1.00 97.44 774 TRP A N 1
ATOM 6150 C CA . TRP A 1 774 ? 22.800 -15.693 4.304 1.00 97.44 774 TRP A CA 1
ATOM 6151 C C . TRP A 1 774 ? 23.436 -16.647 3.281 1.00 97.44 774 TRP A C 1
ATOM 6153 O O . TRP A 1 774 ? 23.423 -16.355 2.084 1.00 97.44 774 TRP A O 1
ATOM 6163 N N . ASN A 1 775 ? 23.967 -17.785 3.743 1.00 96.94 775 ASN A N 1
ATOM 6164 C CA . ASN A 1 775 ? 24.585 -18.801 2.895 1.00 96.94 775 ASN A CA 1
ATOM 6165 C C . ASN A 1 775 ? 23.537 -19.782 2.353 1.00 96.94 775 ASN A C 1
ATOM 6167 O O . ASN A 1 775 ? 23.538 -20.045 1.151 1.00 96.94 775 ASN A O 1
ATOM 6171 N N . GLU A 1 776 ? 22.603 -20.250 3.194 1.00 96.31 776 GLU A N 1
ATOM 6172 C CA . GLU A 1 776 ? 21.490 -21.126 2.782 1.00 96.31 776 GLU A CA 1
ATOM 6173 C C . GLU A 1 776 ? 20.654 -20.492 1.658 1.00 96.31 776 GLU A C 1
ATOM 6175 O O . GLU A 1 776 ? 20.367 -21.133 0.646 1.00 96.31 776 GLU A O 1
ATOM 6180 N N . PHE A 1 777 ? 20.316 -19.207 1.802 1.00 96.62 777 PHE A N 1
ATOM 6181 C CA . PHE A 1 777 ? 19.513 -18.456 0.833 1.00 96.62 777 PHE A CA 1
ATOM 6182 C C . PHE A 1 777 ? 20.339 -17.697 -0.215 1.00 96.62 777 PHE A C 1
ATOM 6184 O O . PHE A 1 777 ? 19.760 -16.983 -1.033 1.00 96.62 777 PHE A O 1
ATOM 6191 N N . GLN A 1 778 ? 21.673 -17.832 -0.195 1.00 97.56 778 GLN A N 1
ATOM 6192 C CA . GLN A 1 778 ? 22.623 -17.142 -1.086 1.00 97.56 778 GLN A CA 1
ATOM 6193 C C . GLN A 1 778 ? 22.344 -15.632 -1.234 1.00 97.56 778 GLN A C 1
ATOM 6195 O O . GLN A 1 778 ? 22.441 -15.060 -2.321 1.00 97.56 778 GLN A O 1
ATOM 6200 N N . THR A 1 779 ? 21.972 -14.976 -0.132 1.00 97.94 779 THR A N 1
ATOM 6201 C CA . THR A 1 779 ? 21.408 -13.621 -0.134 1.00 97.94 779 THR A CA 1
ATOM 6202 C C . THR A 1 779 ? 22.127 -12.696 0.850 1.00 97.94 779 THR A C 1
ATOM 6204 O O . THR A 1 779 ? 22.486 -13.125 1.946 1.00 97.94 779 THR A O 1
ATOM 6207 N N . PRO A 1 780 ? 22.304 -11.405 0.521 1.00 97.12 780 PRO A N 1
ATOM 6208 C CA . PRO A 1 780 ? 22.778 -10.405 1.468 1.00 97.12 780 PRO A CA 1
ATOM 6209 C C . PRO A 1 780 ? 21.633 -9.617 2.138 1.00 97.12 780 PRO A C 1
ATOM 6211 O O . PRO A 1 780 ? 21.902 -8.758 2.972 1.00 97.12 780 PRO A O 1
ATOM 6214 N N . TRP A 1 781 ? 20.364 -9.870 1.790 1.00 98.12 781 TRP A N 1
ATOM 6215 C CA . TRP A 1 781 ? 19.190 -9.233 2.408 1.00 98.12 781 TRP A CA 1
ATOM 6216 C C . TRP A 1 781 ? 17.976 -10.173 2.466 1.00 98.12 781 TRP A C 1
ATOM 6218 O O . TRP A 1 781 ? 17.904 -11.161 1.729 1.00 98.12 781 TRP A O 1
ATOM 6228 N N . ALA A 1 782 ? 17.000 -9.848 3.312 1.00 98.31 782 ALA A N 1
ATOM 6229 C CA . ALA A 1 782 ? 15.693 -10.499 3.336 1.00 98.31 782 ALA A CA 1
ATOM 6230 C C . ALA A 1 782 ? 14.568 -9.525 3.706 1.00 98.31 782 ALA A C 1
ATOM 6232 O O . ALA A 1 782 ? 14.793 -8.518 4.381 1.00 98.31 782 ALA A O 1
ATOM 6233 N N . CYS A 1 783 ? 13.351 -9.850 3.271 1.00 98.56 783 CYS A N 1
ATOM 6234 C CA . CYS A 1 783 ? 12.118 -9.202 3.700 1.00 98.56 783 CYS A CA 1
ATOM 6235 C C . CYS A 1 783 ? 11.190 -10.230 4.363 1.00 98.56 783 CYS A C 1
ATOM 6237 O O . CYS A 1 783 ? 10.916 -11.285 3.786 1.00 98.56 783 CYS A O 1
ATOM 6239 N N . PHE A 1 784 ? 10.710 -9.912 5.563 1.00 98.50 784 PHE A N 1
ATOM 6240 C CA . PHE A 1 784 ? 9.830 -10.739 6.387 1.00 98.50 784 PHE A CA 1
ATOM 6241 C C . PHE A 1 784 ? 8.499 -10.028 6.646 1.00 98.50 784 PHE A C 1
ATOM 6243 O O . PHE A 1 784 ? 8.450 -8.799 6.721 1.00 98.50 784 PHE A O 1
ATOM 6250 N N . ASP A 1 785 ? 7.442 -10.814 6.835 1.00 98.38 785 ASP A N 1
ATOM 6251 C CA . ASP A 1 785 ? 6.148 -10.346 7.335 1.00 98.38 785 ASP A CA 1
ATOM 6252 C C . ASP A 1 785 ? 5.885 -10.999 8.700 1.00 98.38 785 ASP A C 1
ATOM 6254 O O . ASP A 1 785 ? 5.962 -12.229 8.849 1.00 98.38 785 ASP A O 1
ATOM 6258 N N . CYS A 1 786 ? 5.631 -10.157 9.699 1.00 98.38 786 CYS A N 1
ATOM 6259 C CA . CYS A 1 786 ? 5.655 -10.522 11.111 1.00 98.38 786 CYS A CA 1
ATOM 6260 C C . CYS A 1 786 ? 4.539 -9.820 11.897 1.00 98.38 786 CYS A C 1
ATOM 6262 O O . CYS A 1 786 ? 4.015 -8.787 11.479 1.00 98.38 786 CYS A O 1
ATOM 6264 N N . GLU A 1 787 ? 4.230 -10.325 13.090 1.00 98.00 787 GLU A N 1
ATOM 6265 C CA . GLU A 1 787 ? 3.478 -9.583 14.105 1.00 98.00 787 GLU A CA 1
ATOM 6266 C C . GLU A 1 787 ? 4.440 -9.205 15.239 1.00 98.00 787 GLU A C 1
ATOM 6268 O O . GLU A 1 787 ? 5.196 -10.052 15.720 1.00 98.00 787 GLU A O 1
ATOM 6273 N N . LEU A 1 788 ? 4.437 -7.938 15.656 1.00 96.19 788 LEU A N 1
ATOM 6274 C CA . LEU A 1 788 ? 5.263 -7.442 16.759 1.00 96.19 788 LEU A CA 1
ATOM 6275 C C . LEU A 1 788 ? 4.373 -7.116 17.966 1.00 96.19 788 LEU A C 1
ATOM 6277 O O . LEU A 1 788 ? 3.401 -6.370 17.848 1.00 96.19 788 LEU A O 1
ATOM 6281 N N . MET A 1 789 ? 4.680 -7.722 19.109 1.00 95.00 789 MET A N 1
ATOM 6282 C CA . MET A 1 789 ? 3.904 -7.690 20.354 1.00 95.00 789 MET A CA 1
ATOM 6283 C C . MET A 1 789 ? 4.701 -7.015 21.484 1.00 95.00 789 MET A C 1
ATOM 6285 O O . MET A 1 789 ? 5.933 -7.061 21.439 1.00 95.00 789 MET A O 1
ATOM 6289 N N . PRO A 1 790 ? 4.040 -6.429 22.505 1.00 88.50 790 PRO A N 1
ATOM 6290 C CA . PRO A 1 790 ? 2.590 -6.412 22.748 1.00 88.50 790 PRO A CA 1
ATOM 6291 C C . PRO A 1 790 ? 1.812 -5.428 21.875 1.00 88.50 790 PRO A C 1
ATOM 6293 O O . PRO A 1 790 ? 2.371 -4.483 21.319 1.00 88.50 790 PRO A O 1
ATOM 6296 N N . TRP A 1 791 ? 0.488 -5.592 21.831 1.00 83.19 791 TRP A N 1
ATOM 6297 C CA . TRP A 1 791 ? -0.425 -4.623 21.217 1.00 83.19 791 TRP A CA 1
ATOM 6298 C C . TRP A 1 791 ? -0.343 -3.240 21.886 1.00 83.19 791 TRP A C 1
ATOM 6300 O O . TRP A 1 791 ? -0.374 -2.219 21.192 1.00 83.19 791 TRP A O 1
ATOM 6310 N N . SER A 1 792 ? -0.142 -3.192 23.211 1.00 79.81 792 SER A N 1
ATOM 6311 C CA . SER A 1 792 ? 0.058 -1.946 23.971 1.00 79.81 792 SER A CA 1
ATOM 6312 C C . SER A 1 792 ? 1.144 -1.043 23.371 1.00 79.81 792 SER A C 1
ATOM 6314 O O . SER A 1 792 ? 0.920 0.164 23.270 1.00 79.81 792 SER A O 1
ATOM 6316 N N . SER A 1 793 ? 2.248 -1.615 22.868 1.00 79.69 793 SER A N 1
ATOM 6317 C CA . SER A 1 793 ? 3.411 -0.887 22.324 1.00 79.69 793 SER A CA 1
ATOM 6318 C C . SER A 1 793 ? 3.083 0.133 21.221 1.00 79.69 793 SER A C 1
ATOM 6320 O O . SER A 1 793 ? 3.777 1.143 21.087 1.00 79.69 793 SER A O 1
ATOM 6322 N N . LYS A 1 794 ? 2.012 -0.092 20.444 1.00 80.31 794 LYS A N 1
ATOM 6323 C CA . LYS A 1 794 ? 1.538 0.845 19.409 1.00 80.31 794 LYS A CA 1
ATOM 6324 C C . LYS A 1 794 ? 0.089 1.304 19.610 1.00 80.31 794 LYS A C 1
ATOM 6326 O O . LYS A 1 794 ? -0.295 2.334 19.057 1.00 80.31 794 LYS A O 1
ATOM 6331 N N . ALA A 1 795 ? -0.708 0.589 20.410 1.00 78.94 795 ALA A N 1
ATOM 6332 C CA . ALA A 1 795 ? -2.130 0.867 20.620 1.00 78.94 795 ALA A CA 1
ATOM 6333 C C . ALA A 1 795 ? -2.481 1.548 21.958 1.00 78.94 795 ALA A C 1
ATOM 6335 O O . ALA A 1 795 ? -3.664 1.787 22.193 1.00 78.94 795 ALA A O 1
ATOM 6336 N N . GLN A 1 796 ? -1.514 1.908 22.816 1.00 82.88 796 GLN A N 1
ATOM 6337 C CA . GLN A 1 796 ? -1.764 2.503 24.146 1.00 82.88 796 GLN A CA 1
ATOM 6338 C C . GLN A 1 796 ? -2.795 3.650 24.144 1.00 82.88 796 GLN A C 1
ATOM 6340 O O . GLN A 1 796 ? -3.714 3.658 24.960 1.00 82.88 796 GLN A O 1
ATOM 6345 N N . ALA A 1 797 ? -2.721 4.579 23.186 1.00 82.88 797 ALA A N 1
ATOM 6346 C CA . ALA A 1 797 ? -3.684 5.682 23.089 1.00 82.88 797 ALA A CA 1
ATOM 6347 C C . ALA A 1 797 ? -5.125 5.214 22.783 1.00 82.88 797 ALA A C 1
ATOM 6349 O O . ALA A 1 797 ? -6.087 5.857 23.204 1.00 82.88 797 ALA A O 1
ATOM 6350 N N . LEU A 1 798 ? -5.295 4.095 22.070 1.00 83.25 798 LEU A N 1
ATOM 6351 C CA . LEU A 1 798 ? -6.595 3.479 21.782 1.00 83.25 798 LEU A CA 1
ATOM 6352 C C . LEU A 1 798 ? -7.099 2.656 22.981 1.00 83.25 798 LEU A C 1
ATOM 6354 O O . LEU A 1 798 ? -8.279 2.732 23.321 1.00 83.25 798 LEU A O 1
ATOM 6358 N N . LEU A 1 799 ? -6.199 1.936 23.661 1.00 85.88 799 LEU A N 1
ATOM 6359 C CA . LEU A 1 799 ? -6.451 1.277 24.951 1.00 85.88 799 LEU A CA 1
ATOM 6360 C C . LEU A 1 799 ? -7.020 2.262 25.969 1.00 85.88 799 LEU A C 1
ATOM 6362 O O . LEU A 1 799 ? -8.144 2.076 26.428 1.00 85.88 799 LEU A O 1
ATOM 6366 N N . GLN A 1 800 ? -6.313 3.359 26.226 1.00 86.25 800 GLN A N 1
ATOM 6367 C CA . GLN A 1 800 ? -6.728 4.386 27.179 1.00 86.25 800 GLN A CA 1
ATOM 6368 C C . GLN A 1 800 ? -8.028 5.093 26.757 1.00 86.25 800 GLN A C 1
ATOM 6370 O O . GLN A 1 800 ? -8.977 5.170 27.535 1.00 86.25 800 GLN A O 1
ATOM 6375 N N . SER A 1 801 ? -8.106 5.601 25.519 1.00 82.44 801 SER A N 1
ATOM 6376 C CA . SER A 1 801 ? -9.226 6.464 25.097 1.00 82.44 801 SER A CA 1
ATOM 6377 C C . SER A 1 801 ? -10.511 5.732 24.691 1.00 82.44 801 SER A C 1
ATOM 6379 O O . SER A 1 801 ? -11.547 6.389 24.538 1.00 82.44 801 SER A O 1
ATOM 6381 N N . GLN A 1 802 ? -10.469 4.404 24.519 1.00 85.62 802 GLN A N 1
ATOM 6382 C CA . GLN A 1 802 ? -11.625 3.601 24.118 1.00 85.62 802 GLN A CA 1
ATOM 6383 C C . GLN A 1 802 ? -11.855 2.382 25.021 1.00 85.62 802 GLN A C 1
ATOM 6385 O O . GLN A 1 802 ? -12.920 2.289 25.625 1.00 85.62 802 GLN A O 1
ATOM 6390 N N . TYR A 1 803 ? -10.905 1.452 25.134 1.00 89.88 803 TYR A N 1
ATOM 6391 C CA . TYR A 1 803 ? -11.156 0.163 25.798 1.00 89.88 803 TYR A CA 1
ATOM 6392 C C . TYR A 1 803 ? -11.212 0.274 27.328 1.00 89.88 803 TYR A C 1
ATOM 6394 O O . TYR A 1 803 ? -12.223 -0.083 27.932 1.00 89.88 803 TYR A O 1
ATOM 6402 N N . ALA A 1 804 ? -10.186 0.858 27.947 1.00 90.56 804 ALA A N 1
ATOM 6403 C CA . ALA A 1 804 ? -10.152 1.116 29.383 1.00 90.56 804 ALA A CA 1
ATOM 6404 C C . ALA A 1 804 ? -11.256 2.102 29.802 1.00 90.56 804 ALA A C 1
ATOM 6406 O O . ALA A 1 804 ? -11.940 1.888 30.798 1.00 90.56 804 ALA A O 1
ATOM 6407 N N . ALA A 1 805 ? -11.536 3.119 28.977 1.00 90.12 805 ALA A N 1
ATOM 6408 C CA . ALA A 1 805 ? -12.651 4.042 29.200 1.00 90.12 805 ALA A CA 1
ATOM 6409 C C . ALA A 1 805 ? -14.025 3.334 29.238 1.00 90.12 805 ALA A C 1
ATOM 6411 O O . ALA A 1 805 ? -14.871 3.689 30.060 1.00 90.12 805 ALA A O 1
ATOM 6412 N N . VAL A 1 806 ? -14.249 2.317 28.393 1.00 92.12 806 VAL A N 1
ATOM 6413 C CA . VAL A 1 806 ? -15.446 1.454 28.451 1.00 92.12 806 VAL A CA 1
ATOM 6414 C C . VAL A 1 806 ? -15.460 0.614 29.729 1.00 92.12 806 VAL A C 1
ATOM 6416 O O . VAL A 1 806 ? -16.489 0.577 30.406 1.00 92.12 806 VAL A O 1
ATOM 6419 N N . GLY A 1 807 ? -14.331 -0.012 30.076 1.00 93.38 807 GLY A N 1
ATOM 6420 C CA . GLY A 1 807 ? -14.174 -0.819 31.288 1.00 93.38 807 GLY A CA 1
ATOM 6421 C C . GLY A 1 807 ? -14.482 -0.033 32.563 1.00 93.38 807 GLY A C 1
ATOM 6422 O O . GLY A 1 807 ? -15.403 -0.385 33.299 1.00 93.38 807 GLY A O 1
ATOM 6423 N N . ALA A 1 808 ? -13.786 1.085 32.781 1.00 92.88 808 ALA A N 1
ATOM 6424 C CA . ALA A 1 808 ? -13.983 1.964 33.931 1.00 92.88 808 ALA A CA 1
ATOM 6425 C C . ALA A 1 808 ? -15.426 2.495 34.023 1.00 92.88 808 ALA A C 1
ATOM 6427 O O . ALA A 1 808 ? -16.029 2.471 35.096 1.00 92.88 808 ALA A O 1
ATOM 6428 N N . ALA A 1 809 ? -16.022 2.925 32.902 1.00 92.88 809 ALA A N 1
ATOM 6429 C CA . ALA A 1 809 ? -17.402 3.411 32.890 1.00 92.88 809 ALA A CA 1
ATOM 6430 C C . ALA A 1 809 ? -18.425 2.313 33.234 1.00 92.88 809 ALA A C 1
ATOM 6432 O O . ALA A 1 809 ? -19.381 2.577 33.968 1.00 92.88 809 ALA A O 1
ATOM 6433 N N . GLY A 1 810 ? -18.238 1.090 32.728 1.00 93.50 810 GLY A N 1
ATOM 6434 C CA . GLY A 1 810 ? -19.106 -0.046 33.036 1.00 93.50 810 GLY A CA 1
ATOM 6435 C C . GLY A 1 810 ? -18.961 -0.519 34.484 1.00 93.50 810 GLY A C 1
ATOM 6436 O O . GLY A 1 810 ? -19.971 -0.637 35.182 1.00 93.50 810 GLY A O 1
ATOM 6437 N N . ASN A 1 811 ? -17.726 -0.682 34.967 1.00 93.94 811 ASN A N 1
ATOM 6438 C CA . ASN A 1 811 ? -17.425 -1.094 36.342 1.00 93.94 811 ASN A CA 1
ATOM 6439 C C . ASN A 1 811 ? -17.922 -0.069 37.380 1.00 93.94 811 ASN A C 1
ATOM 6441 O O . ASN A 1 811 ? -18.412 -0.459 38.436 1.00 93.94 811 ASN A O 1
ATOM 6445 N N . ALA A 1 812 ? -17.885 1.233 37.073 1.00 92.94 812 ALA A N 1
ATOM 6446 C CA . ALA A 1 812 ? -18.465 2.270 37.931 1.00 92.94 812 ALA A CA 1
ATOM 6447 C C . ALA A 1 812 ? -20.010 2.301 37.897 1.00 92.94 812 ALA A C 1
ATOM 6449 O O . ALA A 1 812 ? -20.657 2.584 38.910 1.00 92.94 812 ALA A O 1
ATOM 6450 N N . ALA A 1 813 ? -20.629 2.021 36.742 1.00 94.06 813 ALA A N 1
ATOM 6451 C CA . ALA A 1 813 ? -22.081 2.118 36.574 1.00 94.06 813 ALA A CA 1
ATOM 6452 C C . ALA A 1 813 ? -22.847 0.898 37.106 1.00 94.06 813 ALA A C 1
ATOM 6454 O O . ALA A 1 813 ? -23.868 1.052 37.783 1.00 94.06 813 ALA A O 1
ATOM 6455 N N . LEU A 1 814 ? -22.408 -0.309 36.740 1.00 95.25 814 LEU A N 1
ATOM 6456 C CA . LEU A 1 814 ? -23.231 -1.518 36.815 1.00 95.25 814 LEU A CA 1
ATOM 6457 C C . LEU A 1 814 ? -23.490 -2.015 38.248 1.00 95.25 814 LEU A C 1
ATOM 6459 O O . LEU A 1 814 ? -24.660 -2.270 38.540 1.00 95.25 814 LEU A O 1
ATOM 6463 N N . PRO A 1 815 ? -22.515 -2.055 39.180 1.00 95.12 815 PRO A N 1
ATOM 6464 C CA . PRO A 1 815 ? -22.776 -2.472 40.561 1.00 95.12 815 PRO A CA 1
ATOM 6465 C C . PRO A 1 815 ? -23.824 -1.591 41.256 1.00 95.12 815 PRO A C 1
ATOM 6467 O O . PRO A 1 815 ? -24.719 -2.099 41.932 1.00 95.12 815 PRO A O 1
ATOM 6470 N N . LYS A 1 816 ? -23.785 -0.268 41.024 1.00 94.44 816 LYS A N 1
ATOM 6471 C CA . LYS A 1 816 ? -24.790 0.671 41.553 1.00 94.44 816 LYS A CA 1
ATOM 6472 C C . LYS A 1 816 ? -26.181 0.450 40.933 1.00 94.44 816 LYS A C 1
ATOM 6474 O O . LYS A 1 816 ? -27.182 0.577 41.635 1.00 94.44 816 LYS A O 1
ATOM 6479 N N . VAL A 1 817 ? -26.264 0.095 39.644 1.00 95.81 817 VAL A N 1
ATOM 6480 C CA . VAL A 1 817 ? -27.535 -0.268 38.979 1.00 95.81 817 VAL A CA 1
ATOM 6481 C C . VAL A 1 817 ? -28.107 -1.569 39.543 1.00 95.81 817 VAL A C 1
ATOM 6483 O O . VAL A 1 817 ? -29.285 -1.610 39.891 1.00 95.81 817 VAL A O 1
ATOM 6486 N N . VAL A 1 818 ? -27.282 -2.612 39.669 1.00 96.44 818 VAL A N 1
ATOM 6487 C CA . VAL A 1 818 ? -27.681 -3.920 40.215 1.00 96.44 818 VAL A CA 1
ATOM 6488 C C . VAL A 1 818 ? -28.156 -3.785 41.666 1.00 96.44 818 VAL A C 1
ATOM 6490 O O . VAL A 1 818 ? -29.171 -4.379 42.024 1.00 96.44 818 VAL A O 1
ATOM 6493 N N . HIS A 1 819 ? -27.491 -2.958 42.481 1.00 95.88 819 HIS A N 1
ATOM 6494 C CA . HIS A 1 819 ? -27.915 -2.670 43.854 1.00 95.88 819 HIS A CA 1
ATOM 6495 C C . HIS A 1 819 ? -29.289 -1.978 43.913 1.00 95.88 819 HIS A C 1
ATOM 6497 O O . HIS A 1 819 ? -30.193 -2.474 44.585 1.00 95.88 819 HIS A O 1
ATOM 6503 N N . ALA A 1 820 ? -29.481 -0.886 43.164 1.00 95.50 820 ALA A N 1
ATOM 6504 C CA . ALA A 1 820 ? -30.745 -0.145 43.159 1.00 95.50 820 ALA A CA 1
ATOM 6505 C C . ALA A 1 820 ? -31.922 -0.981 42.611 1.00 95.50 820 ALA A C 1
ATOM 6507 O O . ALA A 1 820 ? -33.037 -0.902 43.127 1.00 95.50 820 ALA A O 1
ATOM 6508 N N . LEU A 1 821 ? -31.685 -1.815 41.592 1.00 95.75 821 LEU A N 1
ATOM 6509 C CA . LEU A 1 821 ? -32.692 -2.753 41.086 1.00 95.75 821 LEU A CA 1
ATOM 6510 C C . LEU A 1 821 ? -33.039 -3.837 42.115 1.00 95.75 821 LEU A C 1
ATOM 6512 O O . LEU A 1 821 ? -34.216 -4.149 42.275 1.00 95.75 821 LEU A O 1
ATOM 6516 N N . ALA A 1 822 ? -32.057 -4.383 42.840 1.00 95.69 822 ALA A N 1
ATOM 6517 C CA . ALA A 1 822 ? -32.306 -5.383 43.881 1.00 95.69 822 ALA A CA 1
ATOM 6518 C C . ALA A 1 822 ? -33.178 -4.819 45.018 1.00 95.69 822 ALA A C 1
ATOM 6520 O O . ALA A 1 822 ? -34.209 -5.408 45.334 1.00 95.69 822 ALA A O 1
ATOM 6521 N N . GLN A 1 823 ? -32.843 -3.633 45.541 1.00 95.31 823 GLN A N 1
ATOM 6522 C CA . GLN A 1 823 ? -33.642 -2.948 46.570 1.00 95.31 823 GLN A CA 1
ATOM 6523 C C . GLN A 1 823 ? -35.088 -2.683 46.117 1.00 95.31 823 GLN A C 1
ATOM 6525 O O . GLN A 1 823 ? -36.032 -2.876 46.880 1.00 95.31 823 GLN A O 1
ATOM 6530 N N . ALA A 1 824 ? -35.287 -2.281 44.857 1.00 94.06 824 ALA A N 1
ATOM 6531 C CA . ALA A 1 824 ? -36.629 -2.109 44.307 1.00 94.06 824 ALA A CA 1
ATOM 6532 C C . ALA A 1 824 ? -37.379 -3.449 44.181 1.00 94.06 824 ALA A C 1
ATOM 6534 O O . ALA A 1 824 ? -38.552 -3.529 44.532 1.00 94.06 824 ALA A O 1
ATOM 6535 N N . THR A 1 825 ? -36.699 -4.508 43.737 1.00 93.50 825 THR A N 1
ATOM 6536 C CA . THR A 1 825 ? -37.271 -5.857 43.560 1.00 93.50 825 THR A CA 1
ATOM 6537 C C . THR A 1 825 ? -37.734 -6.474 44.886 1.00 93.50 825 THR A C 1
ATOM 6539 O O . THR A 1 825 ? -38.763 -7.143 44.924 1.00 93.50 825 THR A O 1
ATOM 6542 N N . GLU A 1 826 ? -37.024 -6.213 45.988 1.00 92.69 826 GLU A N 1
ATOM 6543 C CA . GLU A 1 826 ? -37.417 -6.650 47.339 1.00 92.69 826 GLU A CA 1
ATOM 6544 C C . GLU A 1 826 ? -38.703 -5.975 47.849 1.00 92.69 826 GLU A C 1
ATOM 6546 O O . GLU A 1 826 ? -39.397 -6.536 48.698 1.00 92.69 826 GLU A O 1
ATOM 6551 N N . ARG A 1 827 ? -39.031 -4.786 47.325 1.00 92.81 827 ARG A N 1
ATOM 6552 C CA . ARG A 1 827 ? -40.151 -3.943 47.772 1.00 92.81 827 ARG A CA 1
ATOM 6553 C C . ARG A 1 827 ? -41.382 -4.007 46.856 1.00 92.81 827 ARG A C 1
ATOM 6555 O O . ARG A 1 827 ? -42.484 -3.692 47.300 1.00 92.81 827 ARG A O 1
ATOM 6562 N N . LEU A 1 828 ? -41.207 -4.370 45.584 1.00 92.69 828 LEU A N 1
ATOM 6563 C CA . LEU A 1 828 ? -42.293 -4.502 44.608 1.00 92.69 828 LEU A CA 1
ATOM 6564 C C . LEU A 1 828 ? -43.079 -5.812 44.798 1.00 92.69 828 LEU A C 1
ATOM 6566 O O . LEU A 1 828 ? -42.552 -6.817 45.279 1.00 92.69 828 LEU A O 1
ATOM 6570 N N . ALA A 1 829 ? -44.342 -5.801 44.371 1.00 89.38 829 ALA A N 1
ATOM 6571 C CA . ALA A 1 829 ? -45.245 -6.951 44.396 1.00 89.38 829 ALA A CA 1
ATOM 6572 C C . ALA A 1 829 ? -45.599 -7.427 42.975 1.00 89.38 829 ALA A C 1
ATOM 6574 O O . ALA A 1 829 ? -45.437 -6.685 42.004 1.00 89.38 829 ALA A O 1
ATOM 6575 N N . ASP A 1 830 ? -46.101 -8.661 42.885 1.00 88.38 830 ASP A N 1
ATOM 6576 C CA . ASP A 1 830 ? -46.758 -9.255 41.713 1.00 88.38 830 ASP A CA 1
ATOM 6577 C C . ASP A 1 830 ? -46.041 -8.982 40.365 1.00 88.38 830 ASP A C 1
ATOM 6579 O O . ASP A 1 830 ? -44.833 -9.212 40.243 1.00 88.38 830 ASP A O 1
ATOM 6583 N N . ASP A 1 831 ? -46.765 -8.517 39.341 1.00 85.31 831 ASP A N 1
ATOM 6584 C CA . ASP A 1 831 ? -46.240 -8.306 37.982 1.00 85.31 831 ASP A CA 1
ATOM 6585 C C . ASP A 1 831 ? -45.113 -7.255 37.926 1.00 85.31 831 ASP A C 1
ATOM 6587 O O . ASP A 1 831 ? -44.129 -7.427 37.202 1.00 85.31 831 ASP A O 1
ATOM 6591 N N . ASP A 1 832 ? -45.230 -6.176 38.710 1.00 90.25 832 ASP A N 1
ATOM 6592 C CA . ASP A 1 832 ? -44.227 -5.106 38.788 1.00 90.25 832 ASP A CA 1
ATOM 6593 C C . ASP A 1 832 ? -42.891 -5.645 39.361 1.00 90.25 832 ASP A C 1
ATOM 6595 O O . ASP A 1 832 ? -41.815 -5.216 38.932 1.00 90.25 832 ASP A O 1
ATOM 6599 N N . ARG A 1 833 ? -42.930 -6.649 40.257 1.00 91.75 833 ARG A N 1
ATOM 6600 C CA . ARG A 1 833 ? -41.732 -7.373 40.716 1.00 91.75 833 ARG A CA 1
ATOM 6601 C C . ARG A 1 833 ? -41.163 -8.298 39.644 1.00 91.75 833 ARG A C 1
ATOM 6603 O O . ARG A 1 833 ? -39.957 -8.267 39.416 1.00 91.75 833 ARG A O 1
ATOM 6610 N N . ALA A 1 834 ? -41.997 -9.089 38.968 1.00 90.56 834 ALA A N 1
ATOM 6611 C CA . ALA A 1 834 ? -41.532 -9.979 37.900 1.00 90.56 834 ALA A CA 1
ATOM 6612 C C . ALA A 1 834 ? -40.830 -9.198 36.768 1.00 90.56 834 ALA A C 1
ATOM 6614 O O . ALA A 1 834 ? -39.829 -9.656 36.214 1.00 90.56 834 ALA A O 1
ATOM 6615 N N . GLN A 1 835 ? -41.301 -7.981 36.474 1.00 91.56 835 GLN A N 1
ATOM 6616 C CA . GLN A 1 835 ? -40.642 -7.069 35.540 1.00 91.56 835 GLN A CA 1
ATOM 6617 C C . GLN A 1 835 ? -39.305 -6.518 36.074 1.00 91.56 835 GLN A C 1
ATOM 6619 O O . GLN A 1 835 ? -38.376 -6.311 35.291 1.00 91.56 835 GLN A O 1
ATOM 6624 N N . ALA A 1 836 ? -39.182 -6.287 37.384 1.00 92.50 836 ALA A N 1
ATOM 6625 C CA . ALA A 1 836 ? -37.927 -5.871 38.012 1.00 92.50 836 ALA A CA 1
ATOM 6626 C C . ALA A 1 836 ? -36.874 -6.991 38.019 1.00 92.50 836 ALA A C 1
ATOM 6628 O O . ALA A 1 836 ? -35.714 -6.721 37.707 1.00 92.50 836 ALA A O 1
ATOM 6629 N N . ASP A 1 837 ? -37.282 -8.237 38.280 1.00 93.56 837 ASP A N 1
ATOM 6630 C CA . ASP A 1 837 ? -36.407 -9.415 38.252 1.00 93.56 837 ASP A CA 1
ATOM 6631 C C . ASP A 1 837 ? -35.798 -9.664 36.847 1.00 93.56 837 ASP A C 1
ATOM 6633 O O . ASP A 1 837 ? -34.605 -9.960 36.759 1.00 93.56 837 ASP A O 1
ATOM 6637 N N . ASP A 1 838 ? -36.537 -9.459 35.741 1.00 92.38 838 ASP A N 1
ATOM 6638 C CA . ASP A 1 838 ? -35.980 -9.536 34.367 1.00 92.38 838 ASP A CA 1
ATOM 6639 C C . ASP A 1 838 ? -34.895 -8.473 34.113 1.00 92.38 838 ASP A C 1
ATOM 6641 O O . ASP A 1 838 ? -33.791 -8.779 33.651 1.00 92.38 838 ASP A O 1
ATOM 6645 N N . VAL A 1 839 ? -35.180 -7.213 34.463 1.00 93.56 839 VAL A N 1
ATOM 6646 C CA . VAL A 1 839 ? -34.229 -6.104 34.286 1.00 93.56 839 VAL A CA 1
ATOM 6647 C C . VAL A 1 839 ? -32.996 -6.310 35.179 1.00 93.56 839 VAL A C 1
ATOM 6649 O O . VAL A 1 839 ? -31.867 -6.106 34.729 1.00 93.56 839 VAL A O 1
ATOM 6652 N N . LEU A 1 840 ? -33.178 -6.785 36.414 1.00 95.38 840 LEU A N 1
ATOM 6653 C CA . LEU A 1 840 ? -32.098 -7.135 37.339 1.00 95.38 840 LEU A CA 1
ATOM 6654 C C . LEU A 1 840 ? -31.240 -8.299 36.821 1.00 95.38 840 LEU A C 1
ATOM 6656 O O . LEU A 1 840 ? -30.012 -8.220 36.884 1.00 95.38 840 LEU A O 1
ATOM 6660 N N . ALA A 1 841 ? -31.851 -9.356 36.278 1.00 93.69 841 ALA A N 1
ATOM 6661 C CA . ALA A 1 841 ? -31.135 -10.475 35.670 1.00 93.69 841 ALA A CA 1
ATOM 6662 C C . ALA A 1 841 ? -30.294 -10.019 34.467 1.00 93.69 841 ALA A C 1
ATOM 6664 O O . ALA A 1 841 ? -29.112 -10.365 34.373 1.00 93.69 841 ALA A O 1
ATOM 6665 N N . ARG A 1 842 ? -30.858 -9.163 33.602 1.00 91.94 842 ARG A N 1
ATOM 6666 C CA . ARG A 1 842 ? -30.135 -8.555 32.476 1.00 91.94 842 ARG A CA 1
ATOM 6667 C C . ARG A 1 842 ? -28.934 -7.744 32.960 1.00 91.94 842 ARG A C 1
ATOM 6669 O O . ARG A 1 842 ? -27.823 -7.974 32.492 1.00 91.94 842 ARG A O 1
ATOM 6676 N N . TYR A 1 843 ? -29.114 -6.848 33.931 1.00 93.88 843 TYR A N 1
ATOM 6677 C CA . TYR A 1 843 ? -28.016 -6.016 34.437 1.00 93.88 843 TYR A CA 1
ATOM 6678 C C . TYR A 1 843 ? -26.941 -6.794 35.210 1.00 93.88 843 TYR A C 1
ATOM 6680 O O . TYR A 1 843 ? -25.770 -6.433 35.112 1.00 93.88 843 TYR A O 1
ATOM 6688 N N . ARG A 1 844 ? -27.292 -7.897 35.889 1.00 95.12 844 ARG A N 1
ATOM 6689 C CA . ARG A 1 844 ? -26.310 -8.848 36.445 1.00 95.12 844 ARG A CA 1
ATOM 6690 C C . ARG A 1 844 ? -25.477 -9.503 35.341 1.00 95.12 844 ARG A C 1
ATOM 6692 O O . ARG A 1 844 ? -24.255 -9.504 35.438 1.00 95.12 844 ARG A O 1
ATOM 6699 N N . SER A 1 845 ? -26.109 -9.971 34.261 1.00 93.06 845 SER A N 1
ATOM 6700 C CA . SER A 1 845 ? -25.385 -10.512 33.100 1.00 93.06 845 SER A CA 1
ATOM 6701 C C . SER A 1 845 ? -24.437 -9.478 32.482 1.00 93.06 845 SER A C 1
ATOM 6703 O O . SER A 1 845 ? -23.302 -9.823 32.162 1.00 93.06 845 SER A O 1
ATOM 6705 N N . ARG A 1 846 ? -24.874 -8.213 32.363 1.00 93.06 846 ARG A N 1
ATOM 6706 C CA . ARG A 1 846 ? -24.048 -7.102 31.849 1.00 93.06 846 ARG A CA 1
ATOM 6707 C C . ARG A 1 846 ? -22.842 -6.773 32.737 1.00 93.06 846 ARG A C 1
ATOM 6709 O O . ARG A 1 846 ? -21.853 -6.237 32.245 1.00 93.06 846 ARG A O 1
ATOM 6716 N N . GLN A 1 847 ? -22.913 -7.075 34.036 1.00 94.06 847 GLN A N 1
ATOM 6717 C CA . GLN A 1 847 ? -21.777 -6.929 34.945 1.00 94.06 847 GLN A CA 1
ATOM 6718 C C . GLN A 1 847 ? -20.703 -7.993 34.657 1.00 94.06 847 GLN A C 1
ATOM 6720 O O . GLN A 1 847 ? -19.537 -7.660 34.474 1.00 94.06 847 GLN A O 1
ATOM 6725 N N . THR A 1 848 ? -21.096 -9.258 34.495 1.00 94.31 848 THR A N 1
ATOM 6726 C CA . THR A 1 848 ? -20.148 -10.329 34.149 1.00 94.31 848 THR A CA 1
ATOM 6727 C C . THR A 1 848 ? -19.511 -10.131 32.765 1.00 94.31 848 THR A C 1
ATOM 6729 O O . THR A 1 848 ? -18.327 -10.413 32.588 1.00 94.31 848 THR A O 1
ATOM 6732 N N . THR A 1 849 ? -20.242 -9.604 31.777 1.00 93.81 849 THR A N 1
ATOM 6733 C CA . THR A 1 849 ? -19.687 -9.347 30.434 1.00 93.81 849 THR A CA 1
ATOM 6734 C C . THR A 1 849 ? -18.733 -8.152 30.378 1.00 93.81 849 THR A C 1
ATOM 6736 O O . THR A 1 849 ? -17.802 -8.187 29.569 1.00 93.81 849 THR A O 1
ATOM 6739 N N . ILE A 1 850 ? -18.890 -7.118 31.224 1.00 94.50 850 ILE A N 1
ATOM 6740 C CA . ILE A 1 850 ? -17.873 -6.052 31.319 1.00 94.50 850 ILE A CA 1
ATOM 6741 C C . ILE A 1 850 ? -16.596 -6.563 31.997 1.00 94.50 850 ILE A C 1
ATOM 6743 O O . ILE A 1 850 ? -15.504 -6.269 31.518 1.00 94.50 850 ILE A O 1
ATOM 6747 N N . GLU A 1 851 ? -16.721 -7.400 33.031 1.00 93.50 851 GLU A N 1
ATOM 6748 C CA . GLU A 1 851 ? -15.590 -8.053 33.703 1.00 93.50 851 GLU A CA 1
ATOM 6749 C C . GLU A 1 851 ? -14.811 -8.942 32.709 1.00 93.50 851 GLU A C 1
ATOM 6751 O O . GLU A 1 851 ? -13.585 -8.859 32.626 1.00 93.50 851 GLU A O 1
ATOM 6756 N N . GLN A 1 852 ? -15.514 -9.704 31.861 1.00 94.31 852 GLN A N 1
ATOM 6757 C CA . GLN A 1 852 ? -14.920 -10.478 30.759 1.00 94.31 852 GLN A CA 1
ATOM 6758 C C . GLN A 1 852 ? -14.244 -9.596 29.696 1.00 94.31 852 GLN A C 1
ATOM 6760 O O . GLN A 1 852 ? -13.129 -9.896 29.276 1.00 94.31 852 GLN A O 1
ATOM 6765 N N . PHE A 1 853 ? -14.879 -8.499 29.267 1.00 94.44 853 PHE A N 1
ATOM 6766 C CA . PHE A 1 853 ? -14.299 -7.550 28.305 1.00 94.44 853 PHE A CA 1
ATOM 6767 C C . PHE A 1 853 ? -13.015 -6.891 28.834 1.00 94.44 853 PHE A C 1
ATOM 6769 O O . PHE A 1 853 ? -12.044 -6.754 28.088 1.00 94.44 853 PHE A O 1
ATOM 6776 N N . VAL A 1 854 ? -12.999 -6.519 30.119 1.00 94.00 854 VAL A N 1
ATOM 6777 C CA . VAL A 1 854 ? -11.825 -5.957 30.799 1.00 94.00 854 VAL A CA 1
ATOM 6778 C C . VAL A 1 854 ? -10.699 -6.987 30.871 1.00 94.00 854 VAL A C 1
ATOM 6780 O O . VAL A 1 854 ? -9.572 -6.684 30.482 1.00 94.00 854 VAL A O 1
ATOM 6783 N N . THR A 1 855 ? -10.992 -8.226 31.276 1.00 92.81 855 THR A N 1
ATOM 6784 C CA . THR A 1 855 ? -10.007 -9.320 31.254 1.00 92.81 855 THR A CA 1
ATOM 6785 C C . THR A 1 855 ? -9.456 -9.566 29.845 1.00 92.81 855 THR A C 1
ATOM 6787 O O . THR A 1 855 ? -8.244 -9.696 29.689 1.00 92.81 855 THR A O 1
ATOM 6790 N N . ALA A 1 856 ? -10.308 -9.560 28.814 1.00 92.19 856 ALA A N 1
ATOM 6791 C CA . ALA A 1 856 ? -9.901 -9.832 27.436 1.00 92.19 856 ALA A CA 1
ATOM 6792 C C . ALA A 1 856 ? -8.910 -8.794 26.881 1.00 92.19 856 ALA A C 1
ATOM 6794 O O . ALA A 1 856 ? -7.898 -9.183 26.306 1.00 92.19 856 ALA A O 1
ATOM 6795 N N . TYR A 1 857 ? -9.130 -7.479 27.052 1.00 91.25 857 TYR A N 1
ATOM 6796 C CA . TYR A 1 857 ? -8.141 -6.507 26.549 1.00 91.25 857 TYR A CA 1
ATOM 6797 C C . TYR A 1 857 ? -6.853 -6.495 27.387 1.00 91.25 857 TYR A C 1
ATOM 6799 O O . TYR A 1 857 ? -5.780 -6.235 26.841 1.00 91.25 857 TYR A O 1
ATOM 6807 N N . ARG A 1 858 ? -6.933 -6.797 28.693 1.00 91.06 858 ARG A N 1
ATOM 6808 C CA . ARG A 1 858 ? -5.764 -6.880 29.586 1.00 91.06 858 ARG A CA 1
ATOM 6809 C C . ARG A 1 858 ? -4.793 -7.997 29.179 1.00 91.06 858 ARG A C 1
ATOM 6811 O O . ARG A 1 858 ? -3.592 -7.800 29.316 1.00 91.06 858 ARG A O 1
ATOM 6818 N N . GLN A 1 859 ? -5.273 -9.109 28.607 1.00 88.62 859 GLN A N 1
ATOM 6819 C CA . GLN A 1 859 ? -4.427 -10.214 28.114 1.00 88.62 859 GLN A CA 1
ATOM 6820 C C . GLN A 1 859 ? -3.401 -9.798 27.040 1.00 88.62 859 GLN A C 1
ATOM 6822 O O . GLN A 1 859 ? -2.379 -10.462 26.889 1.00 88.62 859 GLN A O 1
ATOM 6827 N N . TYR A 1 860 ? -3.633 -8.696 26.317 1.00 85.75 860 TYR A N 1
ATOM 6828 C CA . TYR A 1 860 ? -2.766 -8.223 25.223 1.00 85.75 860 TYR A CA 1
ATOM 6829 C C . TYR A 1 860 ? -1.935 -6.981 25.587 1.00 85.75 860 TYR A C 1
ATOM 6831 O O . TYR A 1 860 ? -1.373 -6.311 24.712 1.00 85.75 860 TYR A O 1
ATOM 6839 N N . CYS A 1 861 ? -1.869 -6.668 26.882 1.00 87.00 861 CYS A N 1
ATOM 6840 C CA . CYS A 1 861 ? -1.208 -5.495 27.429 1.00 87.00 861 CYS A CA 1
ATOM 6841 C C . CYS A 1 861 ? -0.154 -5.912 28.454 1.00 87.00 861 CYS A C 1
ATOM 6843 O O . CYS A 1 861 ? -0.475 -6.506 29.478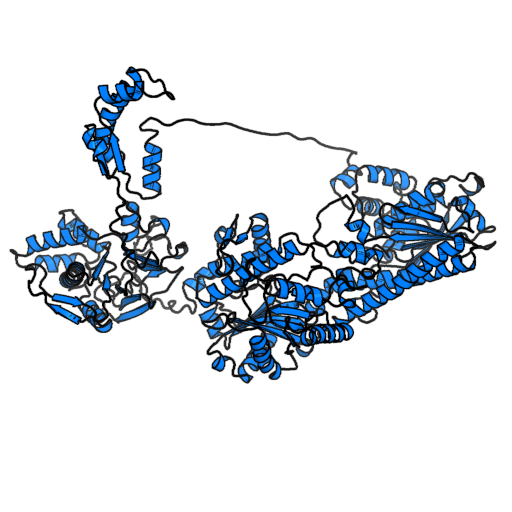 1.00 87.00 861 CYS A O 1
ATOM 6845 N N . TRP A 1 862 ? 1.094 -5.519 28.221 1.00 85.25 862 TRP A N 1
ATOM 6846 C CA . TRP A 1 862 ? 2.119 -5.450 29.261 1.00 85.25 862 TRP A CA 1
ATOM 6847 C C . TRP A 1 862 ? 2.990 -4.195 29.059 1.00 85.25 862 TRP A C 1
ATOM 6849 O O . TRP A 1 862 ? 2.959 -3.612 27.962 1.00 85.25 862 TRP A O 1
ATOM 6859 N N . PRO A 1 863 ? 3.704 -3.723 30.100 1.00 80.69 863 PRO A N 1
ATOM 6860 C CA . PRO A 1 863 ? 4.688 -2.649 29.972 1.00 80.69 863 PRO A CA 1
ATOM 6861 C C . PRO A 1 863 ? 5.847 -3.058 29.057 1.00 80.69 863 PRO A C 1
ATOM 6863 O O . PRO A 1 863 ? 6.204 -4.230 28.990 1.00 80.69 863 PRO A O 1
ATOM 6866 N N . VAL A 1 864 ? 6.449 -2.090 28.368 1.00 82.75 864 VAL A N 1
ATOM 6867 C CA . VAL A 1 864 ? 7.645 -2.296 27.538 1.00 82.75 864 VAL A CA 1
ATOM 6868 C C . VAL A 1 864 ? 8.688 -1.282 27.982 1.00 82.75 864 VAL A C 1
ATOM 6870 O O . VAL A 1 864 ? 8.553 -0.094 27.689 1.00 82.75 864 VAL A O 1
ATOM 6873 N N . GLU A 1 865 ? 9.710 -1.746 28.698 1.00 82.31 865 GLU A N 1
ATOM 6874 C CA . GLU A 1 865 ? 10.831 -0.915 29.161 1.00 82.31 865 GLU A CA 1
ATOM 6875 C C . GLU A 1 865 ? 12.093 -1.149 28.311 1.00 82.31 865 GLU A C 1
ATOM 6877 O O . GLU A 1 865 ? 12.984 -0.301 28.253 1.00 82.31 865 GLU A O 1
ATOM 6882 N N . SER A 1 866 ? 12.156 -2.286 27.614 1.00 85.31 866 SER A N 1
ATOM 6883 C CA . SER A 1 866 ? 13.310 -2.778 26.866 1.00 85.31 866 SER A CA 1
ATOM 6884 C C . SER A 1 866 ? 12.903 -3.569 25.612 1.00 85.31 866 SER A C 1
ATOM 6886 O O . SER A 1 866 ? 11.740 -3.920 25.413 1.00 85.31 866 SER A O 1
ATOM 6888 N N . LEU A 1 867 ? 13.882 -3.930 24.773 1.00 87.19 867 LEU A N 1
ATOM 6889 C CA . LEU A 1 867 ? 13.658 -4.875 23.669 1.00 87.19 867 LEU A CA 1
ATOM 6890 C C . LEU A 1 867 ? 13.359 -6.311 24.131 1.00 87.19 867 LEU A C 1
ATOM 6892 O O . LEU A 1 867 ? 12.847 -7.091 23.334 1.00 87.19 867 LEU A O 1
ATOM 6896 N N . ASN A 1 868 ? 13.659 -6.673 25.383 1.00 87.31 868 ASN A N 1
ATOM 6897 C CA . ASN A 1 868 ? 13.393 -8.014 25.915 1.00 87.31 868 ASN A CA 1
ATOM 6898 C C . ASN A 1 868 ? 11.901 -8.222 26.244 1.00 87.31 868 ASN A C 1
ATOM 6900 O O . ASN A 1 868 ? 11.441 -9.361 26.320 1.00 87.31 868 ASN A O 1
ATOM 6904 N N . ASP A 1 869 ? 11.145 -7.128 26.383 1.00 90.19 869 ASP A N 1
ATOM 6905 C CA . ASP A 1 869 ? 9.695 -7.136 26.605 1.00 90.19 869 ASP A CA 1
ATOM 6906 C C . ASP A 1 869 ? 8.906 -7.237 25.285 1.00 90.19 869 ASP A C 1
ATOM 6908 O O . ASP A 1 869 ? 7.689 -7.428 25.292 1.00 90.19 869 ASP A O 1
ATOM 6912 N N . LEU A 1 870 ? 9.583 -7.115 24.138 1.00 93.69 870 LEU A N 1
ATOM 6913 C CA . LEU A 1 870 ? 8.983 -7.289 22.818 1.00 93.69 870 LEU A CA 1
ATOM 6914 C C . LEU A 1 870 ? 9.050 -8.750 22.370 1.00 93.69 870 LEU A C 1
ATOM 6916 O O . LEU A 1 870 ? 10.042 -9.442 22.594 1.00 93.69 870 LEU A O 1
ATOM 6920 N N . LYS A 1 871 ? 8.022 -9.200 21.645 1.00 95.88 871 LYS A N 1
ATOM 6921 C CA . LYS A 1 871 ? 8.040 -10.483 20.928 1.00 95.88 871 LYS A CA 1
ATOM 6922 C C . LYS A 1 871 ? 7.738 -10.270 19.454 1.00 95.88 871 LYS A C 1
ATOM 6924 O O . LYS A 1 871 ? 6.668 -9.779 19.097 1.00 95.88 871 LYS A O 1
ATOM 6929 N N . LEU A 1 872 ? 8.680 -10.655 18.600 1.00 97.38 872 LEU A N 1
ATOM 6930 C CA . LEU A 1 872 ? 8.513 -10.699 17.155 1.00 97.38 872 LEU A CA 1
ATOM 6931 C C . LEU A 1 872 ? 8.138 -12.121 16.735 1.00 97.38 872 LEU A C 1
ATOM 6933 O O . LEU A 1 872 ? 8.957 -13.032 16.850 1.00 97.38 872 LEU A O 1
ATOM 6937 N N . ALA A 1 873 ? 6.934 -12.295 16.199 1.00 98.19 873 ALA A N 1
ATOM 6938 C CA . ALA A 1 873 ? 6.496 -13.542 15.588 1.00 98.19 873 ALA A CA 1
ATOM 6939 C C . ALA A 1 873 ? 6.529 -13.422 14.053 1.00 98.19 873 ALA A C 1
ATOM 6941 O O . ALA A 1 873 ? 5.580 -12.896 13.459 1.00 98.19 873 ALA A O 1
ATOM 6942 N N . PRO A 1 874 ? 7.609 -13.861 13.380 1.00 98.00 874 PRO A N 1
ATOM 6943 C CA . PRO A 1 874 ? 7.600 -14.002 11.934 1.00 98.00 874 PRO A CA 1
ATOM 6944 C C . PRO A 1 874 ? 6.716 -15.191 11.536 1.00 98.00 874 PRO A C 1
ATOM 6946 O O . PRO A 1 874 ? 6.778 -16.266 12.134 1.00 98.00 874 PRO A O 1
ATOM 6949 N N . PHE A 1 875 ? 5.916 -15.014 10.486 1.00 97.88 875 PHE A N 1
ATOM 6950 C CA . PHE A 1 875 ? 5.142 -16.102 9.868 1.00 97.88 875 PHE A CA 1
ATOM 6951 C C . PHE A 1 875 ? 5.388 -16.211 8.357 1.00 97.88 875 PHE A C 1
ATOM 6953 O O . PHE A 1 875 ? 5.052 -17.230 7.754 1.00 97.88 875 PHE A O 1
ATOM 6960 N N . HIS A 1 876 ? 6.008 -15.204 7.727 1.00 98.50 876 HIS A N 1
ATOM 6961 C CA . HIS A 1 876 ? 6.404 -15.253 6.320 1.00 98.50 876 HIS A CA 1
ATOM 6962 C C . HIS A 1 876 ? 7.830 -14.734 6.096 1.00 98.50 876 HIS A C 1
ATOM 6964 O O . HIS A 1 876 ? 8.189 -13.643 6.533 1.00 98.50 876 HIS A O 1
ATOM 6970 N N . LEU A 1 877 ? 8.607 -15.483 5.311 1.00 98.38 877 LEU A N 1
ATOM 6971 C CA . LEU A 1 877 ? 9.774 -14.977 4.585 1.00 98.38 877 LEU A CA 1
ATOM 6972 C C . LEU A 1 877 ? 9.282 -14.618 3.180 1.00 98.38 877 LEU A C 1
ATOM 6974 O O . LEU A 1 877 ? 8.930 -15.511 2.415 1.00 98.38 877 LEU A O 1
ATOM 6978 N N . LEU A 1 878 ? 9.192 -13.328 2.864 1.00 98.31 878 LEU A N 1
ATOM 6979 C CA . LEU A 1 878 ? 8.576 -12.845 1.627 1.00 98.31 878 LEU A CA 1
ATOM 6980 C C . LEU A 1 878 ? 9.539 -12.938 0.443 1.00 98.31 878 LEU A C 1
ATOM 6982 O O . LEU A 1 878 ? 9.205 -13.513 -0.593 1.00 98.31 878 LEU A O 1
ATOM 6986 N N . ALA A 1 879 ? 10.736 -12.366 0.586 1.00 98.44 879 ALA A N 1
ATOM 6987 C CA . ALA A 1 879 ? 11.701 -12.251 -0.501 1.00 98.44 879 ALA A CA 1
ATOM 6988 C C . ALA A 1 879 ? 13.151 -12.201 -0.010 1.00 98.44 879 ALA A C 1
ATOM 6990 O O . ALA A 1 879 ? 13.438 -11.770 1.108 1.00 98.44 879 ALA A O 1
ATOM 6991 N N . THR A 1 880 ? 14.050 -12.616 -0.895 1.00 98.38 880 THR A N 1
ATOM 6992 C CA . THR A 1 880 ? 15.513 -12.525 -0.796 1.00 98.38 880 THR A CA 1
ATOM 6993 C C . THR A 1 880 ? 16.063 -12.085 -2.157 1.00 98.38 880 THR A C 1
ATOM 6995 O O . THR A 1 880 ? 15.298 -11.865 -3.102 1.00 98.38 880 THR A O 1
ATOM 6998 N N . GLU A 1 881 ? 17.383 -11.962 -2.317 1.00 96.75 881 GLU A N 1
ATOM 6999 C CA . GLU A 1 881 ? 17.944 -11.651 -3.633 1.00 96.75 881 GLU A CA 1
ATOM 7000 C C . GLU A 1 881 ? 17.535 -12.705 -4.676 1.00 96.75 881 GLU A C 1
ATOM 7002 O O . GLU A 1 881 ? 17.567 -13.907 -4.421 1.00 96.75 881 GLU A O 1
ATOM 7007 N N . GLY A 1 882 ? 17.078 -12.239 -5.841 1.00 94.94 882 GLY A N 1
ATOM 7008 C CA . GLY A 1 882 ? 16.644 -13.090 -6.952 1.00 94.94 882 GLY A CA 1
ATOM 7009 C C . GLY A 1 882 ? 15.339 -13.882 -6.761 1.00 94.94 882 GLY A C 1
ATOM 7010 O O . GLY A 1 882 ? 14.890 -14.483 -7.736 1.00 94.94 88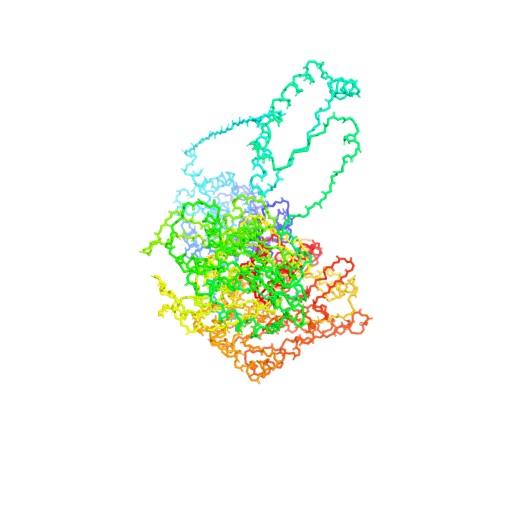2 GLY A O 1
ATOM 7011 N N . ARG A 1 883 ? 14.694 -13.889 -5.578 1.00 96.88 883 ARG A N 1
ATOM 7012 C CA . ARG A 1 883 ? 13.499 -14.726 -5.328 1.00 96.88 883 ARG A CA 1
ATOM 7013 C C . ARG A 1 883 ? 12.454 -14.096 -4.404 1.00 96.88 883 ARG A C 1
ATOM 7015 O O . ARG A 1 883 ? 12.776 -13.549 -3.354 1.00 96.88 883 ARG A O 1
ATOM 7022 N N . VAL A 1 884 ? 11.183 -14.271 -4.768 1.00 97.81 884 VAL A N 1
ATOM 7023 C CA . VAL A 1 884 ? 10.022 -14.123 -3.873 1.00 97.81 884 VAL A CA 1
ATOM 7024 C C . VAL A 1 884 ? 9.534 -15.535 -3.541 1.00 97.81 884 VAL A C 1
ATOM 7026 O O . VAL A 1 884 ? 9.274 -16.304 -4.462 1.00 97.81 884 VAL A O 1
ATOM 7029 N N . HIS A 1 885 ? 9.414 -15.897 -2.262 1.00 97.44 885 HIS A N 1
ATOM 7030 C CA . HIS A 1 885 ? 9.244 -17.297 -1.815 1.00 97.44 885 HIS A CA 1
ATOM 7031 C C . HIS A 1 885 ? 7.790 -17.802 -1.823 1.00 97.44 885 HIS A C 1
ATOM 7033 O O . HIS A 1 885 ? 7.462 -18.789 -1.179 1.00 97.44 885 HIS A O 1
ATOM 7039 N N . ILE A 1 886 ? 6.914 -17.166 -2.603 1.00 94.19 886 ILE A N 1
ATOM 7040 C CA . ILE A 1 886 ? 5.515 -17.581 -2.844 1.00 94.19 886 ILE A CA 1
ATOM 7041 C C . ILE A 1 886 ? 5.363 -18.928 -3.572 1.00 94.19 886 ILE A C 1
ATOM 7043 O O . ILE A 1 886 ? 4.243 -19.385 -3.801 1.00 94.19 886 ILE A O 1
ATOM 7047 N N . ASP A 1 887 ? 6.474 -19.512 -4.020 1.00 94.00 887 ASP A N 1
ATOM 7048 C CA . ASP A 1 887 ? 6.548 -20.863 -4.570 1.00 94.00 887 ASP A CA 1
ATOM 7049 C C . ASP A 1 887 ? 6.774 -21.930 -3.482 1.00 94.00 887 ASP A C 1
ATOM 7051 O O . ASP A 1 887 ? 6.754 -23.123 -3.777 1.00 94.00 887 ASP A O 1
ATOM 7055 N N . GLN A 1 888 ? 6.985 -21.505 -2.234 1.00 97.00 888 GLN A N 1
ATOM 7056 C CA . GLN A 1 888 ? 7.029 -22.361 -1.057 1.00 97.00 888 GLN A CA 1
ATOM 7057 C C . GLN A 1 888 ? 5.663 -22.381 -0.359 1.00 97.00 888 GLN A C 1
ATOM 7059 O O . GLN A 1 888 ? 4.868 -21.442 -0.443 1.00 97.00 888 GLN A O 1
ATOM 7064 N N . ASN A 1 889 ? 5.371 -23.480 0.333 1.00 97.69 889 ASN A N 1
ATOM 7065 C CA . ASN A 1 889 ? 4.115 -23.651 1.056 1.00 97.69 889 ASN A CA 1
ATOM 7066 C C . ASN A 1 889 ? 4.229 -23.164 2.509 1.00 97.69 889 ASN A C 1
ATOM 7068 O O . ASN A 1 889 ? 5.324 -23.018 3.055 1.00 97.69 889 ASN A O 1
ATOM 7072 N N . HIS A 1 890 ? 3.103 -22.871 3.162 1.00 98.12 890 HIS A N 1
ATOM 7073 C CA . HIS A 1 890 ? 3.135 -22.238 4.485 1.00 98.12 890 HIS A CA 1
ATOM 7074 C C . HIS A 1 890 ? 3.775 -23.117 5.574 1.00 98.12 890 HIS A C 1
ATOM 7076 O O . HIS A 1 890 ? 4.358 -22.579 6.512 1.00 98.12 890 HIS A O 1
ATOM 7082 N N . LEU A 1 891 ? 3.780 -24.446 5.410 1.00 97.75 891 LEU A N 1
ATOM 7083 C CA . LEU A 1 891 ? 4.525 -25.353 6.290 1.00 97.75 891 LEU A CA 1
ATOM 7084 C C . LEU A 1 891 ? 6.045 -25.123 6.199 1.00 97.75 891 LEU A C 1
ATOM 7086 O O . LEU A 1 891 ? 6.708 -25.061 7.233 1.00 97.75 891 LEU A O 1
ATOM 7090 N N . TRP A 1 892 ? 6.589 -24.929 4.992 1.00 98.06 892 TRP A N 1
ATOM 7091 C CA . TRP A 1 892 ? 7.998 -24.564 4.807 1.00 98.06 892 TRP A CA 1
ATOM 7092 C C . TRP A 1 892 ? 8.337 -23.218 5.459 1.00 98.06 892 TRP A C 1
ATOM 7094 O O . TRP A 1 892 ? 9.404 -23.083 6.058 1.00 98.06 892 TRP A O 1
ATOM 7104 N N . HIS A 1 893 ? 7.429 -22.235 5.400 1.00 98.19 893 HIS A N 1
ATOM 7105 C CA . HIS A 1 893 ? 7.639 -20.958 6.087 1.00 98.19 893 HIS A CA 1
ATOM 7106 C C . HIS A 1 893 ? 7.708 -21.138 7.605 1.00 98.19 893 HIS A C 1
ATOM 7108 O O . HIS A 1 893 ? 8.662 -20.650 8.205 1.00 98.19 893 HIS A O 1
ATOM 7114 N N . MET A 1 894 ? 6.774 -21.876 8.216 1.00 98.06 894 MET A N 1
ATOM 7115 C CA . MET A 1 894 ? 6.828 -22.160 9.656 1.00 98.06 894 MET A CA 1
ATOM 7116 C C . MET A 1 894 ? 8.153 -22.829 10.046 1.00 98.06 894 MET A C 1
ATOM 7118 O O . MET A 1 894 ? 8.864 -22.324 10.908 1.00 98.06 894 MET A O 1
ATOM 7122 N N . GLN A 1 895 ? 8.536 -23.906 9.354 1.00 97.25 895 GLN A N 1
ATOM 7123 C CA . GLN A 1 895 ? 9.740 -24.689 9.668 1.00 97.25 895 GLN A CA 1
ATOM 7124 C C . GLN A 1 895 ? 11.050 -23.918 9.429 1.00 97.25 895 GLN A C 1
ATOM 7126 O O . GLN A 1 895 ? 12.029 -24.104 10.151 1.00 97.25 895 GLN A O 1
ATOM 7131 N N . THR A 1 896 ? 11.093 -23.038 8.426 1.00 97.19 896 THR A N 1
ATOM 7132 C CA . THR A 1 896 ? 12.253 -22.172 8.161 1.00 97.19 896 THR A CA 1
ATOM 7133 C C . THR A 1 896 ? 12.377 -21.072 9.214 1.00 97.19 896 THR A C 1
ATOM 7135 O O . THR A 1 896 ? 13.477 -20.816 9.699 1.00 97.19 896 THR A O 1
ATOM 7138 N N . LEU A 1 897 ? 11.267 -20.443 9.605 1.00 97.44 897 LEU A N 1
ATOM 7139 C CA . LEU A 1 897 ? 11.266 -19.351 10.581 1.00 97.44 897 LEU A CA 1
ATOM 7140 C C . LEU A 1 897 ? 11.503 -19.858 12.009 1.00 97.44 897 LEU A C 1
ATOM 7142 O O . LEU A 1 897 ? 12.239 -19.222 12.757 1.00 97.44 897 LEU A O 1
ATOM 7146 N N . GLU A 1 898 ? 10.994 -21.042 12.356 1.00 97.12 898 GLU A N 1
ATOM 7147 C CA . GLU A 1 898 ? 11.240 -21.712 13.638 1.00 97.12 898 GLU A CA 1
ATOM 7148 C C . GLU A 1 898 ? 12.747 -21.872 13.930 1.00 97.12 898 GLU A C 1
ATOM 7150 O O . GLU A 1 898 ? 13.201 -21.517 15.019 1.00 97.12 898 GLU A O 1
ATOM 7155 N N . ARG A 1 899 ? 13.549 -22.297 12.938 1.00 95.88 899 ARG A N 1
ATOM 7156 C CA . ARG A 1 899 ? 15.021 -22.407 13.055 1.00 95.88 899 ARG A CA 1
ATOM 7157 C C . ARG A 1 899 ? 15.711 -21.076 13.366 1.00 95.88 899 ARG A C 1
ATOM 7159 O O . ARG A 1 899 ? 16.730 -21.063 14.058 1.00 95.88 899 ARG A O 1
ATOM 7166 N N . ILE A 1 900 ? 15.173 -19.969 12.851 1.00 95.69 900 ILE A N 1
ATOM 7167 C CA . ILE A 1 900 ? 15.689 -18.612 13.081 1.00 95.69 900 ILE A CA 1
ATOM 7168 C C . ILE A 1 900 ? 15.270 -18.133 14.477 1.00 95.69 900 ILE A C 1
ATOM 7170 O O . ILE A 1 900 ? 16.105 -17.630 15.227 1.00 95.69 900 ILE A O 1
ATOM 7174 N N . CYS A 1 901 ? 14.010 -18.358 14.870 1.00 96.81 901 CYS A N 1
ATOM 7175 C CA . CYS A 1 901 ? 13.504 -18.025 16.204 1.00 96.81 901 CYS A CA 1
ATOM 7176 C C . CYS A 1 901 ? 14.302 -18.715 17.321 1.00 96.81 901 CYS A C 1
ATOM 7178 O O . CYS A 1 901 ? 14.624 -18.085 18.327 1.00 96.81 901 CYS A O 1
ATOM 7180 N N . GLN A 1 902 ? 14.702 -19.974 17.112 1.00 95.88 902 GLN A N 1
ATOM 7181 C CA . GLN A 1 902 ? 15.542 -20.737 18.043 1.00 95.88 902 GLN A CA 1
ATOM 7182 C C . GLN A 1 902 ? 16.906 -20.080 18.345 1.00 95.88 902 GLN A C 1
ATOM 7184 O O . GLN A 1 902 ? 17.474 -20.361 19.398 1.00 95.88 902 GLN A O 1
ATOM 7189 N N . GLN A 1 903 ? 17.420 -19.185 17.488 1.00 97.19 903 GLN A N 1
ATOM 7190 C CA . GLN A 1 903 ? 18.695 -18.488 17.731 1.00 97.19 903 GLN A CA 1
ATOM 7191 C C . GLN A 1 903 ? 18.571 -17.292 18.690 1.00 97.19 903 GLN A C 1
ATOM 7193 O O . GLN A 1 903 ? 19.582 -16.815 19.202 1.00 97.19 903 GLN A O 1
ATOM 7198 N N . ASN A 1 904 ? 17.359 -16.776 18.926 1.00 94.25 904 ASN A N 1
ATOM 7199 C CA . ASN A 1 904 ? 17.120 -15.660 19.844 1.00 94.25 904 ASN A CA 1
ATOM 7200 C C . ASN A 1 904 ? 15.692 -15.715 20.436 1.00 94.25 904 ASN A C 1
ATOM 7202 O O . ASN A 1 904 ? 14.854 -14.885 20.084 1.00 94.25 904 ASN A O 1
ATOM 7206 N N . PRO A 1 905 ? 15.392 -16.667 21.342 1.00 93.62 905 PRO A N 1
ATOM 7207 C CA . PRO A 1 905 ? 14.062 -16.815 21.951 1.00 93.62 905 PRO A CA 1
ATOM 7208 C C . PRO A 1 905 ? 13.685 -15.675 22.923 1.00 93.62 905 PRO A C 1
ATOM 7210 O O . PRO A 1 905 ? 12.530 -15.562 23.352 1.00 93.62 905 PRO A O 1
ATOM 7213 N N . GLU A 1 906 ? 14.637 -14.804 23.280 1.00 92.75 906 GLU A N 1
ATOM 7214 C CA . GLU A 1 906 ? 14.347 -13.587 24.046 1.00 92.75 906 GLU A CA 1
ATOM 7215 C C . GLU A 1 906 ? 13.537 -12.584 23.220 1.00 92.75 906 GLU A C 1
ATOM 7217 O O . GLU A 1 906 ? 12.599 -12.004 23.758 1.00 92.75 906 GLU A O 1
ATOM 7222 N N . LEU A 1 907 ? 13.820 -12.435 21.921 1.00 94.75 907 LEU A N 1
ATOM 7223 C CA . LEU A 1 907 ? 13.091 -11.521 21.030 1.00 94.75 907 LEU A CA 1
ATOM 7224 C C . LEU A 1 907 ? 12.132 -12.239 20.067 1.00 94.75 907 LEU A C 1
ATOM 7226 O O . LEU A 1 907 ? 11.074 -11.707 19.732 1.00 94.75 907 LEU A O 1
ATOM 7230 N N . LEU A 1 908 ? 12.499 -13.427 19.587 1.00 96.56 908 LEU A N 1
ATOM 7231 C CA . LEU A 1 908 ? 11.821 -14.121 18.495 1.00 96.56 908 LEU A CA 1
ATOM 7232 C C . LEU A 1 908 ? 10.898 -15.225 19.021 1.00 96.56 908 LEU A C 1
ATOM 7234 O O . LEU A 1 908 ? 11.320 -16.095 19.780 1.00 96.56 908 LEU A O 1
ATOM 7238 N N . LEU A 1 909 ? 9.648 -15.224 18.564 1.00 97.06 909 LEU A N 1
ATOM 7239 C CA . LEU A 1 909 ? 8.645 -16.235 18.892 1.00 97.06 909 LEU A CA 1
ATOM 7240 C C . LEU A 1 909 ? 8.333 -17.078 17.651 1.00 97.06 909 LEU A C 1
ATOM 7242 O O . LEU A 1 909 ? 7.902 -16.545 16.630 1.00 97.06 909 LEU A O 1
ATOM 7246 N N . ALA A 1 910 ? 8.530 -18.393 17.736 1.00 97.56 910 ALA A N 1
ATOM 7247 C CA . ALA A 1 910 ? 8.047 -19.305 16.705 1.00 97.56 910 ALA A CA 1
ATOM 7248 C C . ALA A 1 910 ? 6.512 -19.380 16.777 1.00 97.56 910 ALA A C 1
ATOM 7250 O O . ALA A 1 910 ? 5.953 -19.630 17.843 1.00 97.56 910 ALA A O 1
ATOM 7251 N N . THR A 1 911 ? 5.832 -19.152 15.653 1.00 97.75 911 THR A N 1
ATOM 7252 C CA . THR A 1 911 ? 4.363 -19.200 15.577 1.00 97.75 911 THR A CA 1
ATOM 7253 C C . THR A 1 911 ? 3.867 -20.631 15.773 1.00 97.75 911 THR A C 1
ATOM 7255 O O . THR A 1 911 ? 4.300 -21.522 15.044 1.00 97.75 911 THR A O 1
ATOM 7258 N N . ALA A 1 912 ? 2.944 -20.868 16.711 1.00 97.50 912 ALA A N 1
ATOM 7259 C CA . ALA A 1 912 ? 2.315 -22.178 16.854 1.00 97.50 912 ALA A CA 1
ATOM 7260 C C . ALA A 1 912 ? 1.421 -22.482 15.636 1.00 97.50 912 ALA A C 1
ATOM 7262 O O . ALA A 1 912 ? 0.676 -21.617 15.171 1.00 97.50 912 ALA A O 1
ATOM 7263 N N . TYR A 1 913 ? 1.483 -23.708 15.110 1.00 98.06 913 TYR A N 1
ATOM 7264 C CA . TYR A 1 913 ? 0.739 -24.094 13.909 1.00 98.06 913 TYR A CA 1
ATOM 7265 C C . TYR A 1 913 ? 0.248 -25.543 13.936 1.00 98.06 913 TYR A C 1
ATOM 7267 O O . TYR A 1 913 ? 0.795 -26.405 14.623 1.00 98.06 913 TYR A O 1
ATOM 7275 N N . GLN A 1 914 ? -0.770 -25.823 13.123 1.00 97.69 914 GLN A N 1
ATOM 7276 C CA . GLN A 1 914 ? -1.350 -27.148 12.941 1.00 97.69 914 GLN A CA 1
ATOM 7277 C C . GLN A 1 914 ? -1.762 -27.358 11.477 1.00 97.69 914 GLN A C 1
ATOM 7279 O O . GLN A 1 914 ? -2.408 -26.509 10.866 1.00 97.69 914 GLN A O 1
ATOM 7284 N N . ARG A 1 915 ? -1.412 -28.510 10.898 1.00 97.75 915 ARG A N 1
ATOM 7285 C CA . ARG A 1 915 ? -1.870 -28.924 9.561 1.00 97.75 915 ARG A CA 1
ATOM 7286 C C . ARG A 1 915 ? -3.227 -29.617 9.676 1.00 97.75 915 ARG A C 1
ATOM 7288 O O . ARG A 1 915 ? -3.361 -30.552 10.463 1.00 97.75 915 ARG A O 1
ATOM 7295 N N . VAL A 1 916 ? -4.200 -29.200 8.868 1.00 98.38 916 VAL A N 1
ATOM 7296 C CA . VAL A 1 916 ? -5.559 -29.762 8.862 1.00 98.38 916 VAL A CA 1
ATOM 7297 C C . VAL A 1 916 ? -5.922 -30.254 7.459 1.00 98.38 916 VAL A C 1
ATOM 7299 O O . VAL A 1 916 ? -5.944 -29.486 6.495 1.00 98.38 916 VAL A O 1
ATOM 7302 N N . ASN A 1 917 ? -6.242 -31.544 7.346 1.00 97.81 917 ASN A N 1
ATOM 7303 C CA . ASN A 1 917 ? -6.780 -32.152 6.134 1.00 97.81 917 ASN A CA 1
ATOM 7304 C C . ASN A 1 917 ? -8.309 -32.019 6.138 1.00 97.81 917 ASN A C 1
ATOM 7306 O O . ASN A 1 917 ? -9.010 -32.678 6.903 1.00 97.81 917 ASN A O 1
ATOM 7310 N N . LEU A 1 918 ? -8.831 -31.191 5.238 1.00 97.19 918 LEU A N 1
ATOM 7311 C CA . LEU A 1 918 ? -10.254 -30.885 5.102 1.00 97.19 918 LEU A CA 1
ATOM 7312 C C . LEU A 1 918 ? -11.078 -32.025 4.486 1.00 97.19 918 LEU A C 1
ATOM 7314 O O . LEU A 1 918 ? -12.307 -31.910 4.429 1.00 97.19 918 LEU A O 1
ATOM 7318 N N . THR A 1 919 ? -10.441 -33.103 4.021 1.00 95.38 919 THR A N 1
ATOM 7319 C CA . THR A 1 919 ? -11.116 -34.333 3.568 1.00 95.38 919 THR A CA 1
ATOM 7320 C C . THR A 1 919 ? -11.277 -35.370 4.686 1.00 95.38 919 THR A C 1
ATOM 7322 O O . THR A 1 919 ? -12.092 -36.279 4.543 1.00 95.38 919 THR A O 1
ATOM 7325 N N . ASP A 1 920 ? -10.573 -35.206 5.812 1.00 97.12 920 ASP A N 1
ATOM 7326 C CA . ASP A 1 920 ? -10.691 -36.056 6.998 1.00 97.12 920 ASP A CA 1
ATOM 7327 C C . ASP A 1 920 ? -11.456 -35.343 8.126 1.00 97.12 920 ASP A C 1
ATOM 7329 O O . ASP A 1 920 ? -11.141 -34.219 8.524 1.00 97.12 920 ASP A O 1
ATOM 7333 N N . ALA A 1 921 ? -12.466 -36.021 8.669 1.00 96.19 921 ALA A N 1
ATOM 7334 C CA . ALA A 1 921 ? -13.254 -35.525 9.789 1.00 96.19 921 ALA A CA 1
ATOM 7335 C C . ALA A 1 921 ? -12.446 -35.489 11.098 1.00 96.19 921 ALA A C 1
ATOM 7337 O O . ALA A 1 921 ? -12.638 -34.566 11.886 1.00 96.19 921 ALA A O 1
ATOM 7338 N N . ALA A 1 922 ? -11.524 -36.435 11.319 1.00 97.56 922 ALA A N 1
ATOM 7339 C CA . ALA A 1 922 ? -10.718 -36.478 12.540 1.00 97.56 922 ALA A CA 1
ATOM 7340 C C . ALA A 1 922 ? -9.691 -35.334 12.574 1.00 97.56 922 ALA A C 1
ATOM 7342 O O . ALA A 1 922 ? -9.615 -34.603 13.558 1.00 97.56 922 ALA A O 1
ATOM 7343 N N . SER A 1 923 ? -8.970 -35.105 11.472 1.00 97.88 923 SER A N 1
ATOM 7344 C CA . SER A 1 923 ? -8.089 -33.945 11.307 1.00 97.88 923 SER A CA 1
ATOM 7345 C C . SER A 1 923 ? -8.859 -32.621 11.388 1.00 97.88 923 SER A C 1
ATOM 7347 O O . SER A 1 923 ? -8.409 -31.705 12.074 1.00 97.88 923 SER A O 1
ATOM 7349 N N . THR A 1 924 ? -10.049 -32.529 10.774 1.00 97.62 924 THR A N 1
ATOM 7350 C CA . THR A 1 924 ? -10.921 -31.343 10.900 1.00 97.62 924 THR A CA 1
ATOM 7351 C C . THR A 1 924 ? -11.310 -31.076 12.363 1.00 97.62 924 THR A C 1
ATOM 7353 O O . THR A 1 924 ? -11.272 -29.923 12.790 1.00 97.62 924 THR A O 1
ATOM 7356 N N . GLN A 1 925 ? -11.642 -32.116 13.141 1.00 98.06 925 GLN A N 1
ATOM 7357 C CA . GLN A 1 925 ? -11.974 -31.979 14.564 1.00 98.06 925 GLN A CA 1
ATOM 7358 C C . GLN A 1 925 ? -10.759 -31.559 15.397 1.00 98.06 925 GLN A C 1
ATOM 7360 O O . GLN A 1 925 ? -10.860 -30.602 16.155 1.00 98.06 925 GLN A O 1
ATOM 7365 N N . ALA A 1 926 ? -9.588 -32.166 15.180 1.00 97.88 926 ALA A N 1
ATOM 7366 C CA . ALA A 1 926 ? -8.353 -31.753 15.849 1.00 97.88 926 ALA A CA 1
ATOM 7367 C C . ALA A 1 926 ? -7.999 -30.272 15.582 1.00 97.88 926 ALA A C 1
ATOM 7369 O O . ALA A 1 926 ? -7.404 -29.621 16.441 1.00 97.88 926 ALA A O 1
ATOM 7370 N N . GLY A 1 927 ? -8.401 -29.737 14.419 1.00 97.88 927 GLY A N 1
ATOM 7371 C CA . GLY A 1 927 ? -8.345 -28.311 14.075 1.00 97.88 927 GLY A CA 1
ATOM 7372 C C . GLY A 1 927 ? -9.285 -27.413 14.887 1.00 97.88 927 GLY A C 1
ATOM 7373 O O . GLY A 1 927 ? -8.950 -26.264 15.173 1.00 97.88 927 GLY A O 1
ATOM 7374 N N . ILE A 1 928 ? -10.457 -27.926 15.269 1.00 98.25 928 ILE A N 1
ATOM 7375 C CA . ILE A 1 928 ? -11.411 -27.241 16.154 1.00 98.25 928 ILE A CA 1
ATOM 7376 C C . ILE A 1 928 ? -10.922 -27.299 17.605 1.00 98.25 928 ILE A C 1
ATOM 7378 O O . ILE A 1 928 ? -10.943 -26.282 18.298 1.00 98.25 928 ILE A O 1
ATOM 7382 N N . ASP A 1 929 ? -10.442 -28.461 18.047 1.00 98.19 929 ASP A N 1
ATOM 7383 C CA . ASP A 1 929 ? -9.986 -28.692 19.419 1.00 98.19 929 ASP A CA 1
ATOM 7384 C C . ASP A 1 929 ? -8.778 -27.799 19.759 1.00 98.19 929 ASP A C 1
ATOM 7386 O O . ASP A 1 929 ? -8.772 -27.126 20.789 1.00 98.19 929 ASP A O 1
ATOM 7390 N N . TRP A 1 930 ? -7.794 -27.706 18.854 1.00 98.31 930 TRP A N 1
ATOM 7391 C CA . TRP A 1 930 ? -6.618 -26.839 19.014 1.00 98.31 930 TRP A CA 1
ATOM 7392 C C . TRP A 1 930 ? -6.977 -25.346 19.065 1.00 98.31 930 TRP A C 1
ATOM 7394 O O . TRP A 1 930 ? -6.487 -24.626 19.932 1.00 98.31 930 TRP A O 1
ATOM 7404 N N . TRP A 1 931 ? -7.877 -24.879 18.190 1.00 98.38 931 TRP A N 1
ATOM 7405 C CA . TRP A 1 931 ? -8.381 -23.499 18.233 1.00 98.38 931 TRP A CA 1
ATOM 7406 C C . TRP A 1 931 ? -9.146 -23.202 19.530 1.00 98.38 931 TRP A C 1
ATOM 7408 O O . TRP A 1 931 ? -9.041 -22.104 20.083 1.00 98.38 931 TRP A O 1
ATOM 7418 N N . THR A 1 932 ? -9.902 -24.181 20.030 1.00 97.56 932 THR A N 1
ATOM 7419 C CA . THR A 1 932 ? -10.652 -24.064 21.286 1.00 97.56 932 THR A CA 1
ATOM 7420 C C . THR A 1 932 ? -9.694 -23.928 22.467 1.00 97.56 932 THR A C 1
ATOM 7422 O O . THR A 1 932 ? -9.850 -23.016 23.272 1.00 97.56 932 THR A O 1
ATOM 7425 N N . GLU A 1 933 ? -8.654 -24.761 22.537 1.00 97.38 933 GLU A N 1
ATOM 7426 C CA . GLU A 1 933 ? -7.632 -24.678 23.585 1.00 97.38 933 GLU A CA 1
ATOM 7427 C C . GLU A 1 933 ? -6.859 -23.348 23.526 1.00 97.38 933 GLU A C 1
ATOM 7429 O O . GLU A 1 933 ? -6.784 -22.631 24.523 1.00 97.38 933 GLU A O 1
ATOM 7434 N N . LEU A 1 934 ? -6.378 -22.956 22.340 1.00 96.12 934 LEU A N 1
ATOM 7435 C CA . LEU A 1 934 ? -5.655 -21.698 22.114 1.00 96.12 934 LEU A CA 1
ATOM 7436 C C . LEU A 1 934 ? -6.467 -20.467 22.553 1.00 96.12 934 LEU A C 1
ATOM 7438 O O . LEU A 1 934 ? -5.934 -19.551 23.180 1.00 96.12 934 LEU A O 1
ATOM 7442 N N . THR A 1 935 ? -7.767 -20.441 22.247 1.00 96.00 935 THR A N 1
ATOM 7443 C CA . THR A 1 935 ? -8.641 -19.312 22.608 1.00 96.00 935 THR A CA 1
ATOM 7444 C C . THR A 1 935 ? -9.096 -19.347 24.068 1.00 96.00 935 THR A C 1
ATOM 7446 O O . THR A 1 935 ? -9.258 -18.283 24.665 1.00 96.00 935 THR A O 1
ATOM 7449 N N . ASN A 1 936 ? -9.212 -20.527 24.688 1.00 93.88 936 ASN A N 1
ATOM 7450 C CA . ASN A 1 936 ? -9.424 -20.665 26.135 1.00 93.88 936 ASN A CA 1
ATOM 7451 C C . ASN A 1 936 ? -8.210 -20.188 26.952 1.00 93.88 936 ASN A C 1
ATOM 7453 O O . ASN A 1 936 ? -8.383 -19.635 28.036 1.00 93.88 936 ASN A O 1
ATOM 7457 N N . GLN A 1 937 ? -6.991 -20.355 26.426 1.00 92.69 937 GLN A N 1
ATOM 7458 C CA . GLN A 1 937 ? -5.755 -19.833 27.027 1.00 92.69 937 GLN A CA 1
ATOM 7459 C C . GLN A 1 937 ? -5.567 -18.312 26.831 1.00 92.69 937 GLN A C 1
ATOM 7461 O O . GLN A 1 937 ? -4.652 -17.731 27.410 1.00 92.69 937 GLN A O 1
ATOM 7466 N N . GLY A 1 938 ? -6.443 -17.649 26.064 1.00 89.56 938 GLY A N 1
ATOM 7467 C CA . GLY A 1 938 ? -6.414 -16.201 25.829 1.00 89.56 938 GLY A CA 1
ATOM 7468 C C . GLY A 1 938 ? -5.804 -15.762 24.494 1.00 89.56 938 GLY A C 1
ATOM 7469 O O . GLY A 1 938 ? -5.701 -14.561 24.253 1.00 89.56 938 GLY A O 1
ATOM 7470 N N . GLY A 1 939 ? -5.430 -16.675 23.592 1.00 93.12 939 GLY A N 1
ATOM 7471 C CA . GLY A 1 939 ? -5.035 -16.309 22.227 1.00 93.12 939 GLY A CA 1
ATOM 7472 C C . GLY A 1 939 ? -6.195 -15.663 21.450 1.00 93.12 939 GLY A C 1
ATOM 7473 O O . GLY A 1 939 ? -7.352 -16.047 21.628 1.00 93.12 939 GLY A O 1
ATOM 7474 N N . GLU A 1 940 ? -5.916 -14.704 20.553 1.00 95.62 940 GLU A N 1
ATOM 7475 C CA . GLU A 1 940 ? -6.972 -14.067 19.733 1.00 95.62 940 GLU A CA 1
ATOM 7476 C C . GLU A 1 940 ? -7.728 -15.096 18.875 1.00 95.62 940 GLU A C 1
ATOM 7478 O O . GLU A 1 940 ? -8.903 -14.904 18.560 1.00 95.62 940 GLU A O 1
ATOM 7483 N N . GLY A 1 941 ? -7.067 -16.182 18.475 1.00 97.50 941 GLY A N 1
ATOM 7484 C CA . GLY A 1 941 ? -7.600 -17.216 17.598 1.00 97.50 941 GLY A CA 1
ATOM 7485 C C . GLY A 1 941 ? -6.544 -17.669 16.605 1.00 97.50 941 GLY A C 1
ATOM 7486 O O . GLY A 1 941 ? -5.364 -17.730 16.934 1.00 97.50 941 GLY A O 1
ATOM 7487 N N . MET A 1 942 ? -6.959 -17.970 15.376 1.00 98.44 942 MET A N 1
ATOM 7488 C CA . MET A 1 942 ? -6.053 -18.475 14.342 1.00 98.44 942 MET A CA 1
ATOM 7489 C C . MET A 1 942 ? -6.233 -17.790 12.988 1.00 98.44 942 MET A C 1
ATOM 7491 O O . MET A 1 942 ? -7.279 -17.207 12.690 1.00 98.44 942 MET A O 1
ATOM 7495 N N . VAL A 1 943 ? -5.224 -17.923 12.134 1.00 98.69 943 VAL A N 1
ATOM 7496 C CA . VAL A 1 943 ? -5.290 -17.642 10.701 1.00 98.69 943 VAL A CA 1
ATOM 7497 C C . VAL A 1 943 ? -5.255 -18.968 9.948 1.00 98.69 943 VAL A C 1
ATOM 7499 O O . VAL A 1 943 ? -4.258 -19.681 9.986 1.00 98.69 943 VAL A O 1
ATOM 7502 N N . VAL A 1 944 ? -6.335 -19.288 9.235 1.00 98.69 944 VAL A N 1
ATOM 7503 C CA . VAL A 1 944 ? -6.384 -20.441 8.328 1.00 98.69 944 VAL A CA 1
ATOM 7504 C C . VAL A 1 944 ? -5.888 -20.003 6.954 1.00 98.69 944 VAL A C 1
ATOM 7506 O O . VAL A 1 944 ? -6.460 -19.090 6.351 1.00 98.69 944 VAL A O 1
ATOM 7509 N N . LYS A 1 945 ? -4.842 -20.653 6.449 1.00 98.44 945 LYS A N 1
ATOM 7510 C CA . LYS A 1 945 ? -4.274 -20.439 5.110 1.00 98.44 945 LYS A CA 1
ATOM 7511 C C . LYS A 1 945 ? -4.373 -21.744 4.305 1.00 98.44 945 LYS A C 1
ATOM 7513 O O . LYS A 1 945 ? -4.321 -22.815 4.913 1.00 98.44 945 LYS A O 1
ATOM 7518 N N . PRO A 1 946 ? -4.501 -21.716 2.964 1.00 97.50 946 PRO A N 1
ATOM 7519 C CA . PRO A 1 946 ? -4.271 -22.922 2.159 1.00 97.50 946 PRO A CA 1
ATOM 7520 C C . PRO A 1 946 ? -2.862 -23.468 2.449 1.00 97.50 946 PRO A C 1
ATOM 7522 O O . PRO A 1 946 ? -2.008 -22.704 2.884 1.00 97.50 946 PRO A O 1
ATOM 7525 N N . LEU A 1 947 ? -2.581 -24.758 2.231 1.00 96.88 947 LEU A N 1
ATOM 7526 C CA . LEU A 1 947 ? -1.202 -25.245 2.404 1.00 96.88 947 LEU A CA 1
ATOM 7527 C C . LEU A 1 947 ? -0.243 -24.517 1.440 1.00 96.88 947 LEU A C 1
ATOM 7529 O O . LEU A 1 947 ? 0.724 -23.892 1.871 1.00 96.88 947 LEU A O 1
ATOM 7533 N N . GLU A 1 948 ? -0.564 -24.548 0.147 1.00 96.44 948 GLU A N 1
ATOM 7534 C CA . GLU A 1 948 ? 0.164 -23.851 -0.920 1.00 96.44 948 GLU A CA 1
ATOM 7535 C C . GLU A 1 948 ? -0.206 -22.360 -0.974 1.00 96.44 948 GLU A C 1
ATOM 7537 O O . GLU A 1 948 ? -1.391 -22.022 -1.020 1.00 96.44 948 GLU A O 1
ATOM 7542 N N . TRP A 1 949 ? 0.796 -21.477 -1.031 1.00 93.50 949 TRP A N 1
ATOM 7543 C CA . TRP A 1 949 ? 0.636 -20.025 -0.861 1.00 93.50 949 TRP A CA 1
ATOM 7544 C C . TRP A 1 949 ? -0.289 -19.362 -1.897 1.00 93.50 949 TRP A C 1
ATOM 7546 O O . TRP A 1 949 ? -1.154 -18.552 -1.555 1.00 93.50 949 TRP A O 1
ATOM 7556 N N . VAL A 1 950 ? -0.111 -19.669 -3.189 1.00 94.12 950 VAL A N 1
ATOM 7557 C CA . VAL A 1 950 ? -0.936 -19.113 -4.277 1.00 94.12 950 VAL A CA 1
ATOM 7558 C C . VAL A 1 950 ? -1.862 -20.192 -4.825 1.00 94.12 950 VAL A C 1
ATOM 7560 O O . VAL A 1 950 ? -1.432 -21.068 -5.570 1.00 94.12 950 VAL A O 1
ATOM 7563 N N . GLN A 1 951 ? -3.157 -20.082 -4.526 1.00 93.38 951 GLN A N 1
ATOM 7564 C CA . GLN A 1 951 ? -4.175 -21.023 -4.999 1.00 93.38 951 GLN A CA 1
ATOM 7565 C C . GLN A 1 951 ? -5.245 -20.375 -5.885 1.00 93.38 951 GLN A C 1
ATOM 7567 O O . GLN A 1 951 ? -5.657 -19.228 -5.680 1.00 93.38 951 GLN A O 1
ATOM 7572 N N . ARG A 1 952 ? -5.722 -21.132 -6.882 1.00 92.44 952 ARG A N 1
ATOM 7573 C CA . ARG A 1 952 ? -6.809 -20.733 -7.789 1.00 92.44 952 ARG A CA 1
ATOM 7574 C C . ARG A 1 952 ? -7.871 -21.826 -7.870 1.00 92.44 952 ARG A C 1
ATOM 7576 O O . ARG A 1 952 ? -7.555 -22.975 -8.155 1.00 92.44 952 ARG A O 1
ATOM 7583 N N . SER A 1 953 ? -9.128 -21.437 -7.698 1.00 90.19 953 SER A N 1
ATOM 7584 C CA . SER A 1 953 ? -10.302 -22.283 -7.922 1.00 90.19 953 SER A CA 1
ATOM 7585 C C . SER A 1 953 ? -10.962 -21.948 -9.265 1.00 90.19 953 SER A C 1
ATOM 7587 O O . SER A 1 953 ? -10.571 -21.007 -9.962 1.00 90.19 953 SER A O 1
ATOM 7589 N N . THR A 1 954 ? -12.039 -22.657 -9.608 1.00 82.62 954 THR A N 1
ATOM 7590 C CA . THR A 1 954 ? -12.926 -22.299 -10.733 1.00 82.62 954 THR A CA 1
ATOM 7591 C C . THR A 1 954 ? -13.598 -20.927 -10.574 1.00 82.62 954 THR A C 1
ATOM 7593 O O . THR A 1 954 ? -14.121 -20.394 -11.549 1.00 82.62 954 THR A O 1
ATOM 7596 N N . GLN A 1 955 ? -13.573 -20.340 -9.371 1.00 81.12 955 GLN A N 1
ATOM 7597 C CA . GLN A 1 955 ? -14.127 -19.018 -9.060 1.00 81.12 955 GLN A CA 1
ATOM 7598 C C . GLN A 1 955 ? -13.068 -17.897 -9.085 1.00 81.12 955 GLN A C 1
ATOM 7600 O O . GLN A 1 955 ? -13.422 -16.725 -8.963 1.00 81.12 955 GLN A O 1
ATOM 7605 N N . GLY A 1 956 ? -11.781 -18.224 -9.268 1.00 88.62 956 GLY A N 1
ATOM 7606 C CA . GLY A 1 956 ? -10.687 -17.255 -9.374 1.00 88.62 956 GLY A CA 1
ATOM 7607 C C . GLY A 1 956 ? -9.582 -17.462 -8.335 1.00 88.62 956 GLY A C 1
ATOM 7608 O O . GLY A 1 956 ? -9.213 -18.587 -8.020 1.00 88.62 956 GLY A O 1
ATOM 7609 N N . LEU A 1 957 ? -9.000 -16.366 -7.844 1.00 94.31 957 LEU A N 1
ATOM 7610 C CA . LEU A 1 957 ? -7.947 -16.383 -6.821 1.00 94.31 957 LEU A CA 1
ATOM 7611 C C . LEU A 1 957 ? -8.557 -16.701 -5.444 1.00 94.31 957 LEU A C 1
ATOM 7613 O O . LEU A 1 957 ? -9.465 -15.996 -5.003 1.00 94.31 957 LEU A O 1
ATOM 7617 N N . VAL A 1 958 ? -8.070 -17.736 -4.760 1.00 96.31 958 VAL A N 1
ATOM 7618 C CA . VAL A 1 958 ? -8.538 -18.114 -3.412 1.00 96.31 958 VAL A CA 1
ATOM 7619 C C . VAL A 1 958 ? -8.074 -17.064 -2.385 1.00 96.31 958 VAL A C 1
ATOM 7621 O O . VAL A 1 958 ? -7.106 -16.344 -2.630 1.00 96.31 958 VAL A O 1
ATOM 7624 N N . GLN A 1 959 ? -8.771 -16.912 -1.250 1.00 97.19 959 GLN A N 1
ATOM 7625 C CA . GLN A 1 959 ? -8.265 -16.074 -0.151 1.00 97.19 959 GLN A CA 1
ATOM 7626 C C . GLN A 1 959 ? -6.912 -16.628 0.346 1.00 97.19 959 GLN A C 1
ATOM 7628 O O . GLN A 1 959 ? -6.845 -17.821 0.643 1.00 97.19 959 GLN A O 1
ATOM 7633 N N . PRO A 1 960 ? -5.864 -15.798 0.503 1.00 96.62 960 PRO A N 1
ATOM 7634 C CA . PRO A 1 960 ? -4.571 -16.256 1.025 1.00 96.62 960 PRO A CA 1
ATOM 7635 C C . PRO A 1 960 ? -4.621 -16.568 2.529 1.00 96.62 960 PRO A C 1
ATOM 7637 O O . PRO A 1 960 ? -3.776 -17.288 3.048 1.00 96.62 960 PRO A O 1
ATOM 7640 N N . ALA A 1 961 ? -5.601 -16.007 3.243 1.00 97.88 961 ALA A N 1
ATOM 7641 C CA . ALA A 1 961 ? -5.773 -16.159 4.679 1.00 97.88 961 ALA A CA 1
ATOM 7642 C C . ALA A 1 961 ? -7.221 -15.849 5.095 1.00 97.88 961 ALA A C 1
ATOM 7644 O O . ALA A 1 961 ? -7.849 -14.935 4.551 1.00 97.88 961 ALA A O 1
ATOM 7645 N N . VAL A 1 962 ? -7.725 -16.573 6.094 1.00 98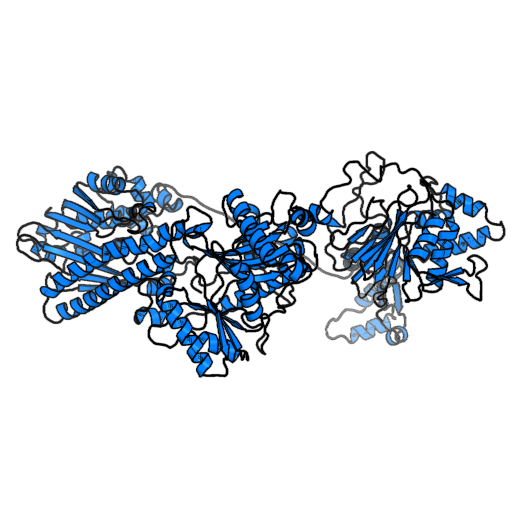.38 962 VAL A N 1
ATOM 7646 C CA . VAL A 1 962 ? -9.019 -16.342 6.751 1.00 98.38 962 VAL A CA 1
ATOM 7647 C C . VAL A 1 962 ? -8.805 -16.347 8.268 1.00 98.38 962 VAL A C 1
ATOM 7649 O O . VAL A 1 962 ? -8.405 -17.367 8.825 1.00 98.38 962 VAL A O 1
ATOM 7652 N N . LYS A 1 963 ? -9.069 -15.226 8.953 1.00 97.81 963 LYS A N 1
ATOM 7653 C CA . LYS A 1 963 ? -8.946 -15.147 10.425 1.00 97.81 963 LYS A CA 1
ATOM 7654 C C . LYS A 1 963 ? -10.162 -15.781 11.104 1.00 97.81 963 LYS A C 1
ATOM 7656 O O . LYS A 1 963 ? -11.283 -15.486 10.710 1.00 97.81 963 LYS A O 1
ATOM 7661 N N . CYS A 1 964 ? -9.965 -16.595 12.133 1.00 98.06 964 CYS A N 1
ATOM 7662 C CA . CYS A 1 964 ? -11.031 -17.184 12.941 1.00 98.06 964 CYS A CA 1
ATOM 7663 C C . CYS A 1 964 ? -10.772 -16.868 14.417 1.00 98.06 964 CYS A C 1
ATOM 7665 O O . CYS A 1 964 ? -9.902 -17.481 15.041 1.00 98.06 964 CYS A O 1
ATOM 7667 N N . ARG A 1 965 ? -11.484 -15.873 14.956 1.00 97.81 965 ARG A N 1
ATOM 7668 C CA . ARG A 1 965 ? -11.191 -15.292 16.274 1.00 97.81 965 ARG A CA 1
ATOM 7669 C C . ARG A 1 965 ? -12.023 -15.915 17.390 1.00 97.81 965 ARG A C 1
ATOM 7671 O O . ARG A 1 965 ? -13.195 -16.228 17.189 1.00 97.81 965 ARG A O 1
ATOM 7678 N N . GLY A 1 966 ? -11.408 -16.064 18.557 1.00 96.81 966 GLY A N 1
ATOM 7679 C CA . GLY A 1 966 ? -12.013 -16.590 19.773 1.00 96.81 966 GLY A CA 1
ATOM 7680 C C . GLY A 1 966 ? -13.153 -15.723 20.299 1.00 96.81 966 GLY A C 1
ATOM 7681 O O . GLY A 1 966 ? -13.226 -14.515 20.058 1.00 96.81 966 GLY A O 1
ATOM 7682 N N . LYS A 1 967 ? -14.054 -16.357 21.051 1.00 95.50 967 LYS A N 1
ATOM 7683 C CA . LYS A 1 967 ? -15.267 -15.728 21.587 1.00 95.50 967 LYS A CA 1
ATOM 7684 C C . LYS A 1 967 ? -14.958 -14.519 22.477 1.00 95.50 967 LYS A C 1
ATOM 7686 O O . LYS A 1 967 ? -15.506 -13.440 22.277 1.00 95.50 967 LYS A O 1
ATOM 7691 N N . GLU A 1 968 ? -14.046 -14.673 23.430 1.00 94.75 968 GLU A N 1
ATOM 7692 C CA . GLU A 1 968 ? -13.765 -13.614 24.403 1.00 94.75 968 GLU A CA 1
ATOM 7693 C C . GLU A 1 968 ? -12.967 -12.455 23.771 1.00 94.75 968 GLU A C 1
ATOM 7695 O O . GLU A 1 968 ? -13.286 -11.293 24.023 1.00 94.75 968 GLU A O 1
ATOM 7700 N N . TYR A 1 969 ? -12.064 -12.739 22.819 1.00 95.25 969 TYR A N 1
ATOM 7701 C CA . TYR A 1 969 ? -11.443 -11.713 21.966 1.00 95.25 969 TYR A CA 1
ATOM 7702 C C . TYR A 1 969 ? -12.486 -10.869 21.222 1.00 95.25 969 TYR A C 1
ATOM 7704 O O . TYR A 1 969 ? -12.382 -9.644 21.145 1.00 95.25 969 TYR A O 1
ATOM 7712 N N . LEU A 1 970 ? -13.530 -11.499 20.672 1.00 95.31 970 LEU A N 1
ATOM 7713 C CA . LEU A 1 970 ? -14.550 -10.788 19.901 1.00 95.31 970 LEU A CA 1
ATOM 7714 C C . LEU A 1 970 ? -15.352 -9.773 20.738 1.00 95.31 970 LEU A C 1
ATOM 7716 O O . LEU A 1 970 ? -15.910 -8.852 20.135 1.00 95.31 970 LEU A O 1
ATOM 7720 N N . ARG A 1 971 ? -15.317 -9.820 22.083 1.00 93.69 971 ARG A N 1
ATOM 7721 C CA . ARG A 1 971 ? -15.825 -8.727 22.943 1.00 93.69 971 ARG A CA 1
ATOM 7722 C C . ARG A 1 971 ? -15.096 -7.411 22.693 1.00 93.69 971 ARG A C 1
ATOM 7724 O O . ARG A 1 971 ? -15.728 -6.358 22.647 1.00 93.69 971 ARG A O 1
ATOM 7731 N N . ILE A 1 972 ? -13.783 -7.471 22.471 1.00 92.56 972 ILE A N 1
ATOM 7732 C CA . ILE A 1 972 ? -12.942 -6.309 22.158 1.00 92.56 972 ILE A CA 1
ATOM 7733 C C . ILE A 1 972 ? -13.405 -5.670 20.840 1.00 92.56 972 ILE A C 1
ATOM 7735 O O . ILE A 1 972 ? -13.384 -4.456 20.703 1.00 92.56 972 ILE A O 1
ATOM 7739 N N . ILE A 1 973 ? -13.892 -6.456 19.875 1.00 91.81 973 ILE A N 1
ATOM 7740 C CA . ILE A 1 973 ? -14.245 -5.963 18.533 1.00 91.81 973 ILE A CA 1
ATOM 7741 C C . ILE A 1 973 ? -15.737 -5.603 18.382 1.00 91.81 973 ILE A C 1
ATOM 7743 O O . ILE A 1 973 ? -16.082 -4.684 17.636 1.00 91.81 973 ILE A O 1
ATOM 7747 N N . TYR A 1 974 ? -16.637 -6.319 19.060 1.00 90.25 974 TYR A N 1
ATOM 7748 C CA . TYR A 1 974 ? -18.093 -6.173 18.909 1.00 90.25 974 TYR A CA 1
ATOM 7749 C C . TYR A 1 974 ? -18.797 -5.565 20.138 1.00 90.25 974 TYR A C 1
ATOM 7751 O O . TYR A 1 974 ? -19.984 -5.249 20.043 1.00 90.25 974 TYR A O 1
ATOM 7759 N N . GLY A 1 975 ? -18.072 -5.345 21.240 1.00 90.75 975 GLY A N 1
ATOM 7760 C CA . GLY A 1 975 ? -18.570 -4.805 22.508 1.00 90.75 975 GLY A CA 1
ATOM 7761 C C . GLY A 1 975 ? -18.738 -5.885 23.593 1.00 90.75 975 GLY A C 1
ATOM 7762 O O . GLY A 1 975 ? -18.832 -7.069 23.261 1.00 90.75 975 GLY A O 1
ATOM 7763 N N . PRO A 1 976 ? -18.811 -5.507 24.887 1.00 91.81 976 PRO A N 1
ATOM 7764 C CA . PRO A 1 976 ? -18.880 -6.464 25.998 1.00 91.81 976 PRO A CA 1
ATOM 7765 C C . PRO A 1 976 ? -20.027 -7.473 25.864 1.00 91.81 976 PRO A C 1
ATOM 7767 O O . PRO A 1 976 ? -19.817 -8.674 26.005 1.00 91.81 976 PRO A O 1
ATOM 7770 N N . ASP A 1 977 ? -21.218 -6.983 25.512 1.00 89.81 977 ASP A N 1
ATOM 7771 C CA . ASP A 1 977 ? -22.484 -7.730 25.527 1.00 89.81 977 ASP A CA 1
ATOM 7772 C C . ASP A 1 977 ? -22.803 -8.437 24.185 1.00 89.81 977 ASP A C 1
ATOM 7774 O O . ASP A 1 977 ? -23.963 -8.759 23.908 1.00 89.81 977 ASP A O 1
ATOM 7778 N N . TYR A 1 978 ? -21.825 -8.605 23.284 1.00 91.56 978 TYR A N 1
ATOM 7779 C CA . TYR A 1 978 ? -22.098 -8.970 21.882 1.00 91.56 978 TYR A CA 1
ATOM 7780 C C . TYR A 1 978 ? -22.653 -10.395 21.680 1.00 91.56 978 TYR A C 1
ATOM 7782 O O . TYR A 1 978 ? -23.358 -10.638 20.696 1.00 91.56 978 TYR A O 1
ATOM 7790 N N . ASP A 1 979 ? -22.325 -11.325 22.581 1.00 90.88 979 ASP A N 1
ATOM 7791 C CA . ASP A 1 979 ? -22.706 -12.741 22.534 1.00 90.88 979 ASP A CA 1
ATOM 7792 C C . ASP A 1 979 ? -24.095 -13.019 23.133 1.00 90.88 979 ASP A C 1
ATOM 7794 O O . ASP A 1 979 ? -24.646 -14.102 22.923 1.00 90.88 979 ASP A O 1
ATOM 7798 N N . ALA A 1 980 ? -24.708 -12.031 23.798 1.00 89.75 980 ALA A N 1
ATOM 7799 C CA . ALA A 1 980 ? -26.111 -12.086 24.199 1.00 89.75 980 ALA A CA 1
ATOM 7800 C C . ALA A 1 980 ? -27.004 -12.381 22.980 1.00 89.75 980 ALA A C 1
ATOM 7802 O O . ALA A 1 980 ? -26.822 -11.795 21.911 1.00 89.75 980 ALA A O 1
ATOM 7803 N N . ALA A 1 981 ? -27.990 -13.274 23.118 1.00 86.56 981 ALA A N 1
ATOM 7804 C CA . ALA A 1 981 ? -28.733 -13.828 21.978 1.00 86.56 981 ALA A CA 1
ATOM 7805 C C . ALA A 1 981 ? -29.409 -12.760 21.088 1.00 86.56 981 ALA A C 1
ATOM 7807 O O . ALA A 1 981 ? -29.426 -12.881 19.859 1.00 86.56 981 ALA A O 1
ATOM 7808 N N . GLU A 1 982 ? -29.910 -11.681 21.693 1.00 84.88 982 GLU A N 1
ATOM 7809 C CA . GLU A 1 982 ? -30.479 -10.508 21.014 1.00 84.88 982 GLU A CA 1
ATOM 7810 C C . GLU A 1 982 ? -29.451 -9.693 20.208 1.00 84.88 982 GLU A C 1
ATOM 7812 O O . GLU A 1 982 ? -29.795 -9.090 19.192 1.00 84.88 982 GLU A O 1
ATOM 7817 N N . ASN A 1 983 ? -28.178 -9.701 20.602 1.00 88.81 983 ASN A N 1
ATOM 7818 C CA . ASN A 1 983 ? -27.087 -9.045 19.885 1.00 88.81 983 ASN A CA 1
ATOM 7819 C C . ASN A 1 983 ? -26.504 -9.977 18.825 1.00 88.81 983 ASN A C 1
ATOM 7821 O O . ASN A 1 983 ? -26.436 -9.603 17.653 1.00 88.81 983 ASN A O 1
ATOM 7825 N N . LEU A 1 984 ? -26.174 -11.214 19.198 1.00 89.06 984 LEU A N 1
ATOM 7826 C CA . LEU A 1 984 ? -25.549 -12.201 18.324 1.00 89.06 984 LEU A CA 1
ATOM 7827 C C . LEU A 1 984 ? -26.408 -12.521 17.090 1.00 89.06 984 LEU A C 1
ATOM 7829 O O . LEU A 1 984 ? -25.903 -12.517 15.967 1.00 89.06 984 LEU A O 1
ATOM 7833 N N . SER A 1 985 ? -27.718 -12.720 17.272 1.00 86.81 985 SER A N 1
ATOM 7834 C CA . SER A 1 985 ? -28.665 -12.957 16.168 1.00 86.81 985 SER A CA 1
ATOM 7835 C C . SER A 1 985 ? -28.705 -11.802 15.162 1.00 86.81 985 SER A C 1
ATOM 7837 O O . SER A 1 985 ? -28.752 -12.034 13.953 1.00 86.81 985 SER A O 1
ATOM 7839 N N . ARG A 1 986 ? -28.605 -10.552 15.636 1.00 87.56 986 ARG A N 1
ATOM 7840 C CA . ARG A 1 986 ? -28.470 -9.368 14.777 1.00 87.56 986 ARG A CA 1
ATOM 7841 C C . ARG A 1 986 ? -27.099 -9.357 14.098 1.00 87.56 986 ARG A C 1
ATOM 7843 O O . ARG A 1 986 ? -27.021 -9.200 12.879 1.00 87.56 986 ARG A O 1
ATOM 7850 N N . LEU A 1 987 ? -26.016 -9.548 14.850 1.00 88.38 987 LEU A N 1
ATOM 7851 C CA . LEU A 1 987 ? -24.635 -9.483 14.357 1.00 88.38 987 LEU A CA 1
ATOM 7852 C C . LEU A 1 987 ? -24.304 -10.537 13.289 1.00 88.38 987 LEU A C 1
ATOM 7854 O O . LEU A 1 987 ? -23.513 -10.233 12.395 1.00 88.38 987 LEU A O 1
ATOM 7858 N N . ARG A 1 988 ? -24.971 -11.701 13.301 1.00 88.12 988 ARG A N 1
ATOM 7859 C CA . ARG A 1 988 ? -24.878 -12.723 12.241 1.00 88.12 988 ARG A CA 1
ATOM 7860 C C . ARG A 1 988 ? -25.192 -12.189 10.838 1.00 88.12 988 ARG A C 1
ATOM 7862 O O . ARG A 1 988 ? -24.602 -12.641 9.866 1.00 88.12 988 ARG A O 1
ATOM 7869 N N . SER A 1 989 ? -26.039 -11.166 10.697 1.00 80.69 989 SER A N 1
ATOM 7870 C CA . SER A 1 989 ? -26.299 -10.540 9.391 1.00 80.69 989 SER A CA 1
ATOM 7871 C C . SER A 1 989 ? -25.185 -9.550 8.976 1.00 80.69 989 SER A C 1
ATOM 7873 O O . SER A 1 989 ? -25.433 -8.346 8.840 1.00 80.69 989 SER A O 1
ATOM 7875 N N . ARG A 1 990 ? -23.946 -10.035 8.803 1.00 83.31 990 ARG A N 1
ATOM 7876 C CA . ARG A 1 990 ? -22.795 -9.277 8.259 1.00 83.31 990 ARG A CA 1
ATOM 7877 C C . ARG A 1 990 ? -22.460 -9.733 6.833 1.00 83.31 990 ARG A C 1
ATOM 7879 O O . ARG A 1 990 ? -22.845 -10.821 6.428 1.00 83.31 990 ARG A O 1
ATOM 7886 N N . ASN A 1 991 ? -21.733 -8.915 6.069 1.00 85.19 991 ASN A N 1
ATOM 7887 C CA . ASN A 1 991 ? -21.306 -9.252 4.705 1.00 85.19 991 ASN A CA 1
ATOM 7888 C C . ASN A 1 991 ? -19.782 -9.113 4.578 1.00 85.19 991 ASN A C 1
ATOM 7890 O O . ASN A 1 991 ? -19.247 -8.008 4.647 1.00 85.19 991 ASN A O 1
ATOM 7894 N N . VAL A 1 992 ? -19.096 -10.238 4.369 1.00 92.62 992 VAL A N 1
ATOM 7895 C CA . VAL A 1 992 ? -17.629 -10.304 4.247 1.00 92.62 992 VAL A CA 1
ATOM 7896 C C . VAL A 1 992 ? -17.117 -10.131 2.810 1.00 92.62 992 VAL A C 1
ATOM 7898 O O . VAL A 1 992 ? -15.918 -9.961 2.599 1.00 92.62 992 VAL A O 1
ATOM 7901 N N . GLY A 1 993 ? -18.001 -10.113 1.805 1.00 92.50 993 GLY A N 1
ATOM 7902 C CA . GLY A 1 993 ? -17.636 -10.109 0.384 1.00 92.50 993 GLY A CA 1
ATOM 7903 C C . GLY A 1 993 ? -16.757 -8.927 -0.041 1.00 92.50 993 GLY A C 1
ATOM 7904 O O . GLY A 1 993 ? -15.785 -9.123 -0.772 1.00 92.50 993 GLY A O 1
ATOM 7905 N N . ARG A 1 994 ? -17.019 -7.710 0.470 1.00 92.50 994 ARG A N 1
ATOM 7906 C CA . ARG A 1 994 ? -16.152 -6.543 0.194 1.00 92.50 994 ARG A CA 1
ATOM 7907 C C . ARG A 1 994 ? -14.753 -6.727 0.788 1.00 92.50 994 ARG A C 1
ATOM 7909 O O . ARG A 1 994 ? -13.774 -6.447 0.105 1.00 92.50 994 ARG A O 1
ATOM 7916 N N . LYS A 1 995 ? -14.652 -7.244 2.020 1.00 94.44 995 LYS A N 1
ATOM 7917 C CA . LYS A 1 995 ? -13.369 -7.487 2.702 1.00 94.44 995 LYS A CA 1
ATOM 7918 C C . LYS A 1 995 ? -12.551 -8.571 1.990 1.00 94.44 995 LYS A C 1
ATOM 7920 O O . LYS A 1 995 ? -11.359 -8.379 1.787 1.00 94.44 995 LYS A O 1
ATOM 7925 N N . ARG A 1 996 ? -13.197 -9.644 1.511 1.00 95.12 996 ARG A N 1
ATOM 7926 C CA . ARG A 1 996 ? -12.563 -10.670 0.660 1.00 95.12 996 ARG A CA 1
ATOM 7927 C C . ARG A 1 996 ? -12.022 -10.109 -0.658 1.00 95.12 996 ARG A C 1
ATOM 7929 O O . ARG A 1 996 ? -10.912 -10.458 -1.054 1.00 95.12 996 ARG A O 1
ATOM 7936 N N . SER A 1 997 ? -12.788 -9.240 -1.321 1.00 94.69 997 SER A N 1
ATOM 7937 C CA . SER A 1 997 ? -12.390 -8.603 -2.586 1.00 94.69 997 SER A CA 1
ATOM 7938 C C . SER A 1 997 ? -11.270 -7.568 -2.415 1.00 94.69 997 SER A C 1
ATOM 7940 O O . SER A 1 997 ? -10.456 -7.393 -3.321 1.00 94.69 997 SER A O 1
ATOM 7942 N N . LEU A 1 998 ? -11.202 -6.893 -1.265 1.00 95.75 998 LEU A N 1
ATOM 7943 C CA . LEU A 1 998 ? -10.055 -6.074 -0.861 1.00 95.75 998 LEU A CA 1
ATOM 7944 C C . LEU A 1 998 ? -8.810 -6.950 -0.653 1.00 95.75 998 LEU A C 1
ATOM 7946 O O . LEU A 1 998 ? -7.845 -6.808 -1.401 1.00 95.75 998 LEU A O 1
ATOM 7950 N N . ALA A 1 999 ? -8.899 -7.959 0.221 1.00 96.56 999 ALA A N 1
ATOM 7951 C CA . ALA A 1 999 ? -7.810 -8.890 0.530 1.00 96.56 999 ALA A CA 1
ATOM 7952 C C . ALA A 1 999 ? -7.174 -9.531 -0.720 1.00 96.56 999 ALA A C 1
ATOM 7954 O O . ALA A 1 999 ? -5.954 -9.588 -0.837 1.00 96.56 999 ALA A O 1
ATOM 7955 N N . GLN A 1 1000 ? -7.985 -9.970 -1.691 1.00 96.25 1000 GLN A N 1
ATOM 7956 C CA . GLN A 1 1000 ? -7.500 -10.524 -2.965 1.00 96.25 1000 GLN A CA 1
ATOM 7957 C C . GLN A 1 1000 ? -6.736 -9.512 -3.830 1.00 96.25 1000 GLN A C 1
ATOM 7959 O O . GLN A 1 1000 ? -5.723 -9.877 -4.427 1.00 96.25 1000 GLN A O 1
ATOM 7964 N N . ARG A 1 1001 ? -7.226 -8.268 -3.929 1.00 96.94 1001 ARG A N 1
ATOM 7965 C CA . ARG A 1 1001 ? -6.594 -7.215 -4.740 1.00 96.94 1001 ARG A CA 1
ATOM 7966 C C . ARG A 1 1001 ? -5.294 -6.747 -4.099 1.00 96.94 1001 ARG A C 1
ATOM 7968 O O . ARG A 1 1001 ? -4.270 -6.679 -4.765 1.00 96.94 1001 ARG A O 1
ATOM 7975 N N . GLU A 1 1002 ? -5.320 -6.482 -2.801 1.00 97.81 1002 GLU A N 1
ATOM 7976 C CA . GLU A 1 1002 ? -4.150 -6.044 -2.041 1.00 97.81 1002 GLU A CA 1
ATOM 7977 C C . GLU A 1 1002 ? -3.064 -7.122 -2.001 1.00 97.81 1002 GLU A C 1
ATOM 7979 O O . GLU A 1 1002 ? -1.894 -6.811 -2.193 1.00 97.81 1002 GLU A O 1
ATOM 7984 N N . PHE A 1 1003 ? -3.432 -8.399 -1.856 1.00 97.69 1003 PHE A N 1
ATOM 7985 C CA . PHE A 1 1003 ? -2.482 -9.511 -1.939 1.00 97.69 1003 PHE A CA 1
ATOM 7986 C C . PHE A 1 1003 ? -1.838 -9.596 -3.327 1.00 97.69 1003 PHE A C 1
ATOM 7988 O O . PHE A 1 1003 ? -0.621 -9.730 -3.439 1.00 97.69 1003 PHE A O 1
ATOM 7995 N N . ALA A 1 1004 ? -2.635 -9.458 -4.390 1.00 97.31 1004 ALA A N 1
ATOM 7996 C CA . ALA A 1 1004 ? -2.128 -9.438 -5.757 1.00 97.31 1004 ALA A CA 1
ATOM 7997 C C . ALA A 1 1004 ? -1.168 -8.259 -6.018 1.00 97.31 1004 ALA A C 1
ATOM 7999 O O . ALA A 1 1004 ? -0.156 -8.453 -6.688 1.00 97.31 1004 ALA A O 1
ATOM 8000 N N . LEU A 1 1005 ? -1.432 -7.078 -5.447 1.00 97.81 1005 LEU A N 1
ATOM 8001 C CA . LEU A 1 1005 ? -0.523 -5.927 -5.498 1.00 97.81 1005 LEU A CA 1
ATOM 8002 C C . LEU A 1 1005 ? 0.749 -6.143 -4.664 1.00 97.81 1005 LEU A C 1
ATOM 8004 O O . LEU A 1 1005 ? 1.842 -5.903 -5.165 1.00 97.81 1005 LEU A O 1
ATOM 8008 N N . GLY A 1 1006 ? 0.640 -6.615 -3.420 1.00 97.19 1006 GLY A N 1
ATOM 8009 C CA . GLY A 1 1006 ? 1.795 -6.837 -2.544 1.00 97.19 1006 GLY A CA 1
ATOM 8010 C C . GLY A 1 1006 ? 2.792 -7.834 -3.140 1.00 97.19 1006 GLY A C 1
ATOM 8011 O O . GLY A 1 1006 ? 3.993 -7.569 -3.176 1.00 97.19 1006 GLY A O 1
ATOM 8012 N N . ILE A 1 1007 ? 2.292 -8.944 -3.693 1.00 96.56 1007 ILE A N 1
ATOM 8013 C CA . ILE A 1 1007 ? 3.128 -9.932 -4.386 1.00 96.56 1007 ILE A CA 1
ATOM 8014 C C . ILE A 1 1007 ? 3.747 -9.359 -5.673 1.00 96.56 1007 ILE A C 1
ATOM 8016 O O . ILE A 1 1007 ? 4.936 -9.554 -5.911 1.00 96.56 1007 ILE A O 1
ATOM 8020 N N . GLU A 1 1008 ? 2.996 -8.593 -6.469 1.00 97.50 1008 GLU A N 1
ATOM 8021 C CA . GLU A 1 1008 ? 3.533 -7.919 -7.661 1.00 97.50 1008 GLU A CA 1
ATOM 8022 C C . GLU A 1 1008 ? 4.634 -6.897 -7.310 1.00 97.50 1008 GLU A C 1
ATOM 8024 O O . GLU A 1 1008 ? 5.631 -6.805 -8.021 1.00 97.50 1008 GLU A O 1
ATOM 8029 N N . GLY A 1 1009 ? 4.490 -6.144 -6.212 1.00 96.94 1009 GLY A N 1
ATOM 8030 C CA . GLY A 1 1009 ? 5.515 -5.212 -5.727 1.00 96.94 1009 GLY A CA 1
ATOM 8031 C C . GLY A 1 1009 ? 6.837 -5.921 -5.420 1.00 96.94 1009 GLY A C 1
ATOM 8032 O O . GLY A 1 1009 ? 7.884 -5.528 -5.939 1.00 96.94 1009 GLY A O 1
ATOM 8033 N N . LEU A 1 1010 ? 6.769 -7.030 -4.675 1.00 97.31 1010 LEU A N 1
ATOM 8034 C CA . LEU A 1 1010 ? 7.922 -7.888 -4.388 1.00 97.31 1010 LEU A CA 1
ATOM 8035 C C . LEU A 1 1010 ? 8.538 -8.474 -5.665 1.00 97.31 1010 LEU A C 1
ATOM 8037 O O . LEU A 1 1010 ? 9.755 -8.419 -5.831 1.00 97.31 1010 LEU A O 1
ATOM 8041 N N . GLU A 1 1011 ? 7.724 -8.998 -6.588 1.00 96.81 1011 GLU A N 1
ATOM 8042 C CA . GLU A 1 1011 ? 8.208 -9.556 -7.858 1.00 96.81 1011 GLU A CA 1
ATOM 8043 C C . GLU A 1 1011 ? 8.928 -8.495 -8.701 1.00 96.81 1011 GLU A C 1
ATOM 8045 O O . GLU A 1 1011 ? 10.014 -8.756 -9.220 1.00 96.81 1011 GLU A O 1
ATOM 8050 N N . ARG A 1 1012 ? 8.390 -7.275 -8.797 1.00 95.31 1012 ARG A N 1
ATOM 8051 C CA . ARG A 1 1012 ? 9.031 -6.155 -9.508 1.00 95.31 1012 ARG A CA 1
ATOM 8052 C C . ARG A 1 1012 ? 10.329 -5.710 -8.838 1.00 95.31 1012 ARG A C 1
ATOM 8054 O O . ARG A 1 1012 ? 11.320 -5.484 -9.533 1.00 95.31 1012 ARG A O 1
ATOM 8061 N N . PHE A 1 1013 ? 10.350 -5.633 -7.506 1.00 95.94 1013 PHE A N 1
ATOM 8062 C CA . PHE A 1 1013 ? 11.543 -5.258 -6.749 1.00 95.94 1013 PHE A CA 1
ATOM 8063 C C . PHE A 1 1013 ? 12.661 -6.296 -6.896 1.00 95.94 1013 PHE A C 1
ATOM 8065 O O . PHE A 1 1013 ? 13.817 -5.936 -7.130 1.00 95.94 1013 PHE A O 1
ATOM 8072 N N . VAL A 1 1014 ? 12.331 -7.587 -6.802 1.00 95.88 1014 VAL A N 1
ATOM 8073 C CA . VAL A 1 1014 ? 13.272 -8.700 -6.995 1.00 95.88 1014 VAL A CA 1
ATOM 8074 C C . VAL A 1 1014 ? 13.815 -8.729 -8.426 1.00 95.88 1014 VAL A C 1
ATOM 8076 O O . VAL A 1 1014 ? 15.023 -8.860 -8.606 1.00 95.88 1014 VAL A O 1
ATOM 8079 N N . ASN A 1 1015 ? 12.964 -8.498 -9.431 1.00 92.12 1015 ASN A N 1
ATOM 8080 C CA . ASN A 1 1015 ? 13.363 -8.389 -10.840 1.00 92.12 1015 ASN A CA 1
ATOM 8081 C C . ASN A 1 1015 ? 14.097 -7.076 -11.197 1.00 92.12 1015 ASN A C 1
ATOM 8083 O O . ASN A 1 1015 ? 14.436 -6.871 -12.365 1.00 92.12 1015 ASN A O 1
ATOM 8087 N N . ARG A 1 1016 ? 14.364 -6.201 -10.214 1.00 89.69 1016 ARG A N 1
ATOM 8088 C CA . ARG A 1 1016 ? 15.067 -4.915 -10.377 1.00 89.69 1016 ARG A CA 1
ATOM 8089 C C . ARG A 1 1016 ? 14.388 -3.981 -11.399 1.00 89.69 1016 ARG A C 1
ATOM 8091 O O . ARG A 1 1016 ? 15.061 -3.307 -12.179 1.00 89.69 1016 ARG A O 1
ATOM 8098 N N . GLU A 1 1017 ? 13.052 -3.927 -11.396 1.00 89.00 1017 GLU A N 1
ATOM 8099 C CA . GLU A 1 1017 ? 12.323 -2.825 -12.043 1.00 89.00 1017 GLU A CA 1
ATOM 8100 C C . GLU A 1 1017 ? 12.561 -1.486 -11.297 1.00 89.00 1017 GLU A C 1
ATOM 8102 O O . GLU A 1 1017 ? 12.821 -1.508 -10.092 1.00 89.00 1017 GLU A O 1
ATOM 8107 N N . PRO A 1 1018 ? 12.453 -0.318 -11.973 1.00 87.31 1018 PRO A N 1
ATOM 8108 C CA . PRO A 1 1018 ? 12.567 1.006 -11.342 1.00 87.31 1018 PRO A CA 1
ATOM 8109 C C . PRO A 1 1018 ? 11.615 1.176 -10.152 1.00 87.31 1018 PRO A C 1
ATOM 8111 O O . PRO A 1 1018 ? 10.471 0.720 -10.230 1.00 87.31 1018 PRO A O 1
ATOM 8114 N N . LEU A 1 1019 ? 12.022 1.881 -9.089 1.00 88.56 1019 LEU A N 1
ATOM 8115 C CA . LEU A 1 1019 ? 11.274 1.893 -7.823 1.00 88.56 1019 LEU A CA 1
ATOM 8116 C C . LEU A 1 1019 ? 9.811 2.353 -7.977 1.00 88.56 1019 LEU A C 1
ATOM 8118 O O . LEU A 1 1019 ? 8.912 1.731 -7.414 1.00 88.56 1019 LEU A O 1
ATOM 8122 N N . ARG A 1 1020 ? 9.539 3.331 -8.853 1.00 87.81 1020 ARG A N 1
ATOM 8123 C CA . ARG A 1 1020 ? 8.174 3.767 -9.227 1.00 87.81 1020 ARG A CA 1
ATOM 8124 C C . ARG A 1 1020 ? 7.226 2.625 -9.647 1.00 87.81 1020 ARG A C 1
ATOM 8126 O O . ARG A 1 1020 ? 6.022 2.715 -9.433 1.00 87.81 1020 ARG A O 1
ATOM 8133 N N . ARG A 1 1021 ? 7.742 1.526 -10.215 1.00 89.31 1021 ARG A N 1
ATOM 8134 C CA . ARG A 1 1021 ? 6.965 0.331 -10.611 1.00 89.31 1021 ARG A CA 1
ATOM 8135 C C . ARG A 1 1021 ? 6.649 -0.590 -9.435 1.00 89.31 1021 ARG A C 1
ATOM 8137 O O . ARG A 1 1021 ? 5.639 -1.288 -9.478 1.00 89.31 1021 ARG A O 1
ATOM 8144 N N . VAL A 1 1022 ? 7.479 -0.586 -8.397 1.00 93.00 1022 VAL A N 1
ATOM 8145 C CA . VAL A 1 1022 ? 7.207 -1.244 -7.109 1.00 93.00 1022 VAL A CA 1
ATOM 8146 C C . VAL A 1 1022 ? 6.179 -0.418 -6.331 1.00 93.00 1022 VAL A C 1
ATOM 8148 O O . VAL A 1 1022 ? 5.173 -0.944 -5.854 1.00 93.00 1022 VAL A O 1
ATOM 8151 N N . HIS A 1 1023 ? 6.381 0.901 -6.294 1.00 91.19 1023 HIS A N 1
ATOM 8152 C CA . HIS A 1 1023 ? 5.494 1.865 -5.647 1.00 91.19 1023 HIS A CA 1
ATOM 8153 C C . HIS A 1 1023 ? 4.096 1.940 -6.264 1.00 91.19 1023 HIS A C 1
ATOM 8155 O O . HIS A 1 1023 ? 3.134 2.050 -5.512 1.00 91.19 1023 HIS A O 1
ATOM 8161 N N . GLU A 1 1024 ? 3.945 1.774 -7.583 1.00 90.81 1024 GLU A N 1
ATOM 8162 C CA . GLU A 1 1024 ? 2.637 1.597 -8.243 1.00 90.81 1024 GLU A CA 1
ATOM 8163 C C . GLU A 1 1024 ? 1.775 0.528 -7.536 1.00 90.81 1024 GLU A C 1
ATOM 8165 O O . GLU A 1 1024 ? 0.572 0.711 -7.340 1.00 90.81 1024 GLU A O 1
ATOM 8170 N N . CYS A 1 1025 ? 2.398 -0.570 -7.100 1.00 94.75 1025 CYS A N 1
ATOM 8171 C CA . CYS A 1 1025 ? 1.723 -1.644 -6.380 1.00 94.75 1025 CYS A CA 1
ATOM 8172 C C . CYS A 1 1025 ? 1.540 -1.324 -4.890 1.00 94.75 1025 CYS A C 1
ATOM 8174 O O . CYS A 1 1025 ? 0.446 -1.491 -4.351 1.00 94.75 1025 CYS A O 1
ATOM 8176 N N . VAL A 1 1026 ? 2.594 -0.838 -4.229 1.00 93.75 1026 VAL A N 1
ATOM 8177 C CA . VAL A 1 1026 ? 2.616 -0.538 -2.786 1.00 93.75 1026 VAL A CA 1
ATOM 8178 C C . VAL A 1 1026 ? 1.638 0.582 -2.416 1.00 93.75 1026 VAL A C 1
ATOM 8180 O O . VAL A 1 1026 ? 0.807 0.410 -1.523 1.00 93.75 1026 VAL A O 1
ATOM 8183 N N . PHE A 1 1027 ? 1.650 1.696 -3.150 1.00 90.94 1027 PHE A N 1
ATOM 8184 C CA . PHE A 1 1027 ? 0.663 2.766 -2.990 1.00 90.94 1027 PHE A CA 1
ATOM 8185 C C . PHE A 1 1027 ? -0.744 2.295 -3.373 1.00 90.94 1027 PHE A C 1
ATOM 8187 O O . PHE A 1 1027 ? -1.723 2.767 -2.800 1.00 90.94 1027 PHE A O 1
ATOM 8194 N N . GLY A 1 1028 ? -0.858 1.317 -4.278 1.00 94.00 1028 GLY A N 1
ATOM 8195 C CA . GLY A 1 1028 ? -2.114 0.640 -4.576 1.00 94.00 1028 GLY A CA 1
ATOM 8196 C C . GLY A 1 1028 ? -2.708 -0.096 -3.373 1.00 94.00 1028 GLY A C 1
ATOM 8197 O O . GLY A 1 1028 ? -3.900 0.056 -3.118 1.00 94.00 1028 GLY A O 1
ATOM 8198 N N . VAL A 1 1029 ? -1.902 -0.832 -2.595 1.00 95.94 1029 VAL A N 1
ATOM 8199 C CA . VAL A 1 1029 ? -2.363 -1.483 -1.349 1.00 95.94 1029 VAL A CA 1
ATOM 8200 C C . VAL A 1 1029 ? -2.890 -0.434 -0.369 1.00 95.94 1029 VAL A C 1
ATOM 8202 O O . VAL A 1 1029 ? -4.016 -0.546 0.114 1.00 95.94 1029 VAL A O 1
ATOM 8205 N N . LEU A 1 1030 ? -2.116 0.629 -0.133 1.00 93.06 1030 LEU A N 1
ATOM 8206 C CA . LEU A 1 1030 ? -2.499 1.697 0.791 1.00 93.06 1030 LEU A CA 1
ATOM 8207 C C . LEU A 1 1030 ? -3.749 2.467 0.329 1.00 93.06 1030 LEU A C 1
ATOM 8209 O O . LEU A 1 1030 ? -4.579 2.854 1.151 1.00 93.06 1030 LEU A O 1
ATOM 8213 N N . ALA A 1 1031 ? -3.914 2.657 -0.982 1.00 92.94 1031 ALA A N 1
ATOM 8214 C CA . ALA A 1 1031 ? -5.112 3.252 -1.556 1.00 92.94 1031 ALA A CA 1
ATOM 8215 C C . ALA A 1 1031 ? -6.335 2.349 -1.337 1.00 92.94 1031 ALA A C 1
ATOM 8217 O O . ALA A 1 1031 ? -7.382 2.841 -0.918 1.00 92.94 1031 ALA A O 1
ATOM 8218 N N . LEU A 1 1032 ? -6.223 1.035 -1.554 1.00 93.94 1032 LEU A N 1
ATOM 8219 C CA . LEU A 1 1032 ? -7.329 0.100 -1.321 1.00 93.94 1032 LEU A CA 1
ATOM 8220 C C . LEU A 1 1032 ? -7.732 0.006 0.158 1.00 93.94 1032 LEU A C 1
ATOM 8222 O O . LEU A 1 1032 ? -8.926 -0.016 0.449 1.00 93.94 1032 LEU A O 1
ATOM 8226 N N . GLU A 1 1033 ? -6.783 0.092 1.092 1.00 90.94 1033 GLU A N 1
ATOM 8227 C CA . GLU A 1 1033 ? -7.065 0.176 2.536 1.00 90.94 1033 GLU A CA 1
ATOM 8228 C C . GLU A 1 1033 ? -7.854 1.439 2.952 1.00 90.94 1033 GLU A C 1
ATOM 8230 O O . GLU A 1 1033 ? -8.444 1.466 4.032 1.00 90.94 1033 GLU A O 1
ATOM 8235 N N . SER A 1 1034 ? -7.950 2.463 2.091 1.00 88.56 1034 SER A N 1
ATOM 8236 C CA . SER A 1 1034 ? -8.854 3.608 2.300 1.00 88.56 1034 SER A CA 1
ATOM 8237 C C . SER A 1 1034 ? -10.303 3.369 1.828 1.00 88.56 1034 SER A C 1
ATOM 8239 O O . SER A 1 1034 ? -11.169 4.219 2.047 1.00 88.56 1034 SER A O 1
ATOM 8241 N N . GLU A 1 1035 ? -10.620 2.231 1.191 1.00 88.00 1035 GLU A N 1
ATOM 8242 C CA . GLU A 1 1035 ? -12.004 1.898 0.831 1.00 88.00 1035 GLU A CA 1
ATOM 8243 C C . GLU A 1 1035 ? -12.878 1.637 2.079 1.00 88.00 1035 GLU A C 1
ATOM 8245 O O . GLU A 1 1035 ? -12.517 0.822 2.930 1.00 88.00 1035 GLU A O 1
ATOM 8250 N N . PRO A 1 1036 ? -14.094 2.215 2.173 1.00 84.38 1036 PRO A N 1
ATOM 8251 C CA . PRO A 1 1036 ? -14.962 2.022 3.334 1.00 84.38 1036 PRO A CA 1
ATOM 8252 C C . PRO A 1 1036 ? -15.474 0.581 3.480 1.00 84.38 1036 PRO A C 1
ATOM 8254 O O . PRO A 1 1036 ? -16.374 0.129 2.764 1.00 84.38 1036 PRO A O 1
ATOM 8257 N N . VAL A 1 1037 ? -14.931 -0.132 4.465 1.00 87.50 1037 VAL A N 1
ATOM 8258 C CA . VAL A 1 1037 ? -15.320 -1.491 4.861 1.00 87.50 1037 VAL A CA 1
ATOM 8259 C C . VAL A 1 1037 ? -15.626 -1.535 6.362 1.00 87.50 1037 VAL A C 1
ATOM 8261 O O . VAL A 1 1037 ? -15.189 -0.672 7.116 1.00 87.50 1037 VAL A O 1
ATOM 8264 N N . ASP A 1 1038 ? -16.413 -2.519 6.801 1.00 85.31 1038 ASP A N 1
ATOM 8265 C CA . ASP A 1 1038 ? -16.736 -2.715 8.219 1.00 85.31 1038 ASP A CA 1
ATOM 8266 C C . ASP A 1 1038 ? -15.441 -2.986 9.021 1.00 85.31 1038 ASP A C 1
ATOM 8268 O O . ASP A 1 1038 ? -14.767 -3.987 8.747 1.00 85.31 1038 ASP A O 1
ATOM 8272 N N . PRO A 1 1039 ? -15.062 -2.119 9.984 1.00 83.81 1039 PRO A N 1
ATOM 8273 C CA . PRO A 1 1039 ? -13.763 -2.183 10.660 1.00 83.81 1039 PRO A CA 1
ATOM 8274 C C . PRO A 1 1039 ? -13.624 -3.385 11.607 1.00 83.81 1039 PRO A C 1
ATOM 8276 O O . PRO A 1 1039 ? -12.537 -3.649 12.109 1.00 83.81 1039 PRO A O 1
ATOM 8279 N N . ARG A 1 1040 ? -14.710 -4.130 11.848 1.00 88.06 1040 ARG A N 1
ATOM 8280 C CA . ARG A 1 1040 ? -14.733 -5.321 12.713 1.00 88.06 1040 ARG A CA 1
ATOM 8281 C C . ARG A 1 1040 ? -14.307 -6.607 11.998 1.00 88.06 1040 ARG A C 1
ATOM 8283 O O . ARG A 1 1040 ? -14.198 -7.658 12.639 1.00 88.06 1040 ARG A O 1
ATOM 8290 N N . LEU A 1 1041 ? -14.141 -6.559 10.672 1.00 90.94 1041 LEU A N 1
ATOM 8291 C CA . LEU A 1 1041 ? -13.859 -7.729 9.835 1.00 90.94 1041 LEU A CA 1
ATOM 8292 C C . LEU A 1 1041 ? -12.380 -8.102 9.855 1.00 90.94 1041 LEU A C 1
ATOM 8294 O O . LEU A 1 1041 ? -11.533 -7.418 9.245 1.00 90.94 1041 LEU A O 1
#

pLDDT: mean 88.89, std 11.41, range [32.47, 98.69]

InterPro domains:
  IPR004843 Calcineurin-like, phosphoesterase domain [PF00149] (356-560)
  IPR024026 3'-RNA ribose 2'-O-methyltransferase, Hen1, bacterial [TIGR04074] (2-272)
  IPR024028 Polynucleotide kinase-phosphatase, bacterial [TIGR04075] (255-1041)
  IPR024740 Hen1, N-terminal [PF12623] (1-240)
  IPR027417 P-loop containing nucleoside triphosphate hydrolase [G3DSA:3.40.50.300] (255-345)
  IPR029052 Metallo-dependent phosphatase-like [G3DSA:3.60.21.10] (346-611)
  IPR029052 Metallo-dependent phosphatase-like [SSF56300] (354-589)
  IPR032380 Polynucleotide kinase-phosphatase, ligase domain [PF16542] (654-1036)
  IPR038546 Hen1, N-terminal domain superfamily [G3DSA:3.30.1610.20] (1-229)
  IPR041780 PrpE-like, metallophosphatase domain [cd07423] (358-601)
  IPR050126 Diadenosine polyphosphate hydrolase [PTHR42850] (348-605)

Radius of gyration: 41.72 Å; Cα contacts (8 Å, |Δi|>4): 1973; chains: 1; bounding box: 98×76×120 Å

Organism: NCBI:txid2527973

Solvent-accessible surface area (backbone atoms only — not comparable to full-atom values): 55567 Å² total; per-residue (Å²): 38,52,36,40,44,31,32,61,41,81,61,9,58,55,54,28,58,44,46,73,42,66,62,81,39,62,48,76,43,88,50,101,48,36,37,37,41,35,38,32,46,40,82,42,60,55,38,20,32,42,36,48,34,40,53,53,38,54,74,56,54,73,69,48,100,71,89,74,95,71,87,54,66,66,62,50,40,52,40,66,49,25,31,43,32,42,64,50,36,50,48,47,60,65,72,30,41,48,20,51,64,57,46,33,92,92,54,52,76,57,42,82,41,64,37,51,34,39,34,38,36,48,26,32,38,35,79,63,54,71,66,49,55,46,70,64,38,42,86,75,61,33,52,79,48,78,44,81,40,59,24,39,92,92,44,64,91,73,36,69,36,62,40,27,30,39,36,40,37,36,73,40,25,67,21,62,53,44,30,51,49,42,60,46,41,29,39,32,53,49,60,71,89,66,86,82,56,73,68,53,51,54,50,47,54,70,55,30,58,98,48,43,89,74,42,92,54,34,66,61,49,49,35,30,62,51,61,65,38,62,69,60,48,42,47,73,67,24,65,88,50,90,94,92,94,91,94,94,95,94,96,96,94,94,92,82,82,53,70,81,40,49,42,57,58,50,49,50,25,60,73,67,24,47,74,40,69,42,80,40,82,65,47,53,67,71,58,57,50,58,54,49,75,72,44,95,87,59,85,75,55,74,64,54,61,50,48,52,54,51,51,49,68,56,48,67,82,39,40,68,75,77,56,31,74,43,75,49,80,30,52,51,80,57,51,64,67,71,61,81,90,79,93,75,79,55,95,29,54,40,32,86,50,64,64,45,34,37,37,32,29,43,37,20,6,41,37,69,50,49,56,52,38,40,49,76,72,53,37,42,83,46,69,51,95,77,55,42,95,83,59,51,34,54,29,52,42,29,90,90,62,39,27,42,32,41,25,18,21,38,33,26,47,18,93,30,19,68,56,35,45,30,44,54,49,38,12,37,72,73,63,32,26,44,59,22,44,15,53,50,40,56,48,49,41,39,45,67,72,74,41,92,71,81,53,71,90,27,41,57,46,40,47,49,59,52,73,67,41,59,81,84,51,32,61,60,42,50,51,54,49,44,46,54,65,66,67,42,42,44,34,43,26,22,43,76,52,49,32,32,41,13,9,36,28,77,60,59,87,48,61,80,49,56,44,70,67,50,42,47,28,9,39,70,38,50,66,76,82,47,62,46,99,83,67,48,75,37,62,61,67,58,49,80,71,41,82,47,88,32,33,35,42,20,23,82,57,70,36,72,68,71,55,63,29,55,55,26,35,47,34,14,24,36,18,40,52,41,36,23,40,29,28,39,35,37,92,78,72,43,78,50,69,34,68,34,97,48,65,62,40,89,63,95,58,77,69,74,53,96,78,71,74,60,81,51,53,71,39,42,62,51,61,76,58,85,60,65,82,77,51,60,53,73,45,70,50,66,29,95,78,45,70,72,45,74,43,47,38,77,28,29,55,55,28,48,56,49,53,79,73,54,40,43,70,67,62,74,47,44,56,40,70,50,60,59,22,47,48,61,58,39,87,55,88,76,43,58,47,47,59,67,43,45,52,47,51,43,46,74,53,71,44,55,45,31,32,39,32,56,33,78,64,38,44,56,30,40,37,39,44,29,78,41,47,67,47,31,26,71,74,47,43,47,81,66,94,42,48,56,52,50,24,33,65,79,48,20,57,63,58,97,44,70,68,61,47,49,52,54,49,48,57,50,47,50,18,36,56,75,54,46,41,48,66,78,61,70,23,59,41,42,32,36,40,28,35,37,28,42,24,34,82,82,37,45,72,52,41,55,75,36,53,32,44,28,37,35,34,37,66,57,26,37,62,59,49,41,50,46,40,49,44,23,36,77,70,33,56,71,70,42,17,58,56,35,50,54,54,36,52,52,44,49,53,52,43,56,28,38,54,49,30,44,53,43,58,50,74,40,49,64,83,73,93,53,73,69,56,30,39,39,30,51,63,39,66,47,35,39,63,82,40,60,47,64,86,45,33,51,66,58,34,47,60,56,43,37,57,34,18,72,60,36,66,64,40,26,38,60,64,57,70,48,81,26,38,67,82,40,70,67,41,43,46,54,52,44,53,52,47,49,52,45,28,73,76,64,40,41,23,30,35,40,23,50,34,55,51,76,50,70,35,101,89,40,77,51,72,66,46,33,42,38,49,21,73,58,48,43,20,72,60,52,13,48,66,35,58,44,68,81,41,33,65,56,62,52,78,66,81,56,66,67,46,44,56,46,20,50,52,21,40,28,24,23,53,40,5,40,50,32,50,47,71,65,50,56,58,70,64,14,36,53,21,28,48,43,34,48,12,57,72,64,55,94,64,73,80,77,82

Mean predicted aligned error: 13.1 Å

Nearest PDB structures (foldseek):
  4e6n-assembly2_C  TM=9.813E-01  e=2.529E-47  Acetivibrio thermocellus ATCC 27405
  3ty8-assembly1_B  TM=8.372E-01  e=1.397E-39  Acetivibrio thermocellus ATCC 27405
  3ty5-assembly1_B  TM=8.287E-01  e=5.063E-39  Acetivibrio thermocellus ATCC 27405
  3ty8-assembly1_A  TM=8.168E-01  e=3.670E-38  Acetivibrio thermocellus ATCC 27405
  3ty5-assembly1_A  TM=8.083E-01  e=2.026E-38  Acetivibrio thermocellus ATCC 27405

Foldseek 3Di:
DKKKKKFQAFQRLVVCQLQVHHAQFWDWDDDQFAIWTKYWLDHDRRMTMIMTQGQGDLLSLVVDDDDDDDQDLCSFFHLVRQELALVVLVCCCVRRVCNLVQHGDPCSVLSFFFTWMKMKRLKQQAPPPPVVVCLLQVVVPWDKDKDWFQLDPVCCVLDTFSIIIIMITHRGGSNLVSLSCSQCSNLGVLDDPDDQDVVLVVSCCVSCPPPLVPRPCNLSSLCSSSSVPVVNVCCVVPVCDDDDDDYYYDDDDDDDDALVRCLVVQVVCVVLQAQAEAEAELEDLVVVVVVLVPDPPDNDDSVVSVVSNVRSVVCVVCCVVSGHPYYHHDYYPVSVVPDDDDDDADPQEAQVAQFQEKEWAACAQVLVQVVVLCVVVQWDWDFAPDADPQQGRIEIAHPVLGAYEYQENLHFLHQRSSNSLSHQVNCVVVVSYAYAYEPVLVQLLCVLVPHDDDCPRGNVNVVVVLVPDDPVNSNVNSVVSNVSSVPHDQKHQYNNRQAIGAAQKAAQSLRSHHDPVSSVCSHANAFPPDADPLGHTHHDPVLLVHDHNHQIEYENDAAQDWAHGQSYIYQRPPQLQQGWTWIAGPPVRDIDIDTHPDNSDHDSDDNDDPPNPDLATPLLVSLQDDDPVLQAAWDFDQFPQHGTDIFHRVLSVQLCVLCVPAADRLLQLLFAAFFFFAFAADPDALGGFAVVRVLVQCVVQVFQKWKKWFDDAAFKKKWKFFLAQSCCCNQSVDPPRARTFIAGSSRGGPDPDVVQRRVVRVLLSVLCVVLVVCVVVVFRMFMFIWGKDQNCSPCVVVCSPGQSSSLRSLLSRLVVVLVSLVSSLVSHDDPSNVVSVVVSVVSVVSNVLSVLSSVLVVLSDDDDPGLLNMEIETQDGQDGALDGVLQAFSVVSLVSQVSSCVSPVSHYDRIDMDMAGSVDPVSSVVLRVVQVVCVVVNGQGIKMARRRQWDAGPVGTRQRIHGGGHSSNLCNSSNSCCSPPVNSVSSSPDDRVLSSVSRSLLVSLRSRSNVCSSVPRRSSSSCSSSSSSSSSVPPSDNPSD

Secondary structure (DSSP, 8-state):
-EEEEEE-SSSTTHHHHHHT--TT--EEEEETTEEEEEEEEEE-SS-EEEEEEEEE-HHHHHHSS-------GGGTS-STTTS--HHHHHHHHHHSTTGGGT--SS-GGGSSS-EEEEEEEEEEE-TTHHHHHHHHHGGGT-EEEEE--BS-TT-GGG-B-SEEEEEEEEEE-HHHHHHHHHHHHHHHH---SS---HHHHHHHHHHHTTTTTT-TTHHHHHHHHTTT-HHHHTTTTSSSS----------------SHHHHHHHHHHHHHTT---EEEEE---HHHHHHHHTT-SS----HHHHHHHHHHHHHHTTTHHHHT-SEEEEE-STTHHHH-----PPPTTB-TT----EEEE---TT-HHHHHHHHHHTTPEEEEEEEEETTTEEEEEE-TT--EEEE-S--SSSSS-HHHHHHHHHHHHHTTSEEE---HHHHHHHHHHTT-----TTTHHHHHHHHHTS-HHHHHHHHHHHHHHHHH--S-EEEGGGTEEE-TT---GGGTT--SHHHHHHHHH--EEEEE-TTSPEEE--TTTS---SSEEEE-SS--SS--EETTEEE---BGGGTSEEEEEEETTTEEEEEEPSS-SS--SS-SS-TT---SS-HHHHHTTS--GGGTSS-EEE--SS-S-EEEPHHHHHHHHHHHHHHPPPGGG----PPP-B--PPP-STT-S--HHHHHHHHHHTT--EEEEEE---SEEEEEEEESSHHHHHHHT---SS-SEEEEETTSSBS-S-HHHHHHHHHHHHHHHHHTTHHHHTT-SEEEEEEEEE-THHHHHHHIIIIIIHHHHHHHHHHHHHHHHHHHHHHH--HHHHHHHHHHHHHHHHHHHHHHHHHHHHHTT----SSGGG-EEEEEEEEEETTEE-TTSBHHHHHHHHHHHHTT-TTTB-PPPEEEEETT-HHHHHHHHHHHHHHHHTT--EEEEEESBSS-EETTEEPPS-EEEE-HHHHHHHH-TTTTSHHHHHHHT----HHHHHHHHHHHHHHHHHHHHHHTT--HHHHHHHHHHHHHHTTS---TT-